Protein 3LXU (pdb70)

Structure (mmCIF, N/CA/C/O backbone):
data_3LXU
#
_entry.id   3LXU
#
_cell.length_a   126.372
_cell.length_b   126.372
_cell.length_c   213.983
_cell.angle_alpha   90.00
_cell.angle_beta   90.00
_cell.angle_gamma   90.00
#
_symmetry.space_group_name_H-M   'P 41 21 2'
#
loop_
_atom_site.group_PDB
_atom_site.id
_atom_site.type_symbol
_atom_site.label_atom_id
_atom_site.label_alt_id
_atom_site.label_comp_id
_atom_site.label_asym_id
_atom_site.label_entity_id
_atom_site.label_seq_id
_atom_site.pdbx_PDB_ins_code
_atom_site.Cartn_x
_atom_site.Cartn_y
_atom_site.Cartn_z
_atom_site.occupancy
_atom_site.B_iso_or_equiv
_atom_site.auth_seq_id
_atom_site.auth_comp_id
_atom_site.auth_asym_id
_atom_site.auth_atom_id
_atom_site.pdbx_PDB_model_num
ATOM 1 N N . LYS A 1 18 ? 43.912 -23.649 -28.789 1.00 119.21 18 LYS X N 1
ATOM 2 C CA . LYS A 1 18 ? 43.391 -24.919 -28.300 1.00 122.47 18 LYS X CA 1
ATOM 3 C C . LYS A 1 18 ? 41.905 -24.817 -27.972 1.00 124.07 18 LYS X C 1
ATOM 4 O O . LYS A 1 18 ? 41.323 -23.734 -28.017 1.00 119.62 18 LYS X O 1
ATOM 10 N N . ALA A 1 19 ? 41.298 -25.953 -27.643 1.00 127.65 19 ALA X N 1
ATOM 11 C CA . ALA A 1 19 ? 39.867 -26.004 -27.367 1.00 120.77 19 ALA X CA 1
ATOM 12 C C . ALA A 1 19 ? 39.055 -25.573 -28.583 1.00 119.04 19 ALA X C 1
ATOM 13 O O . ALA A 1 19 ? 37.890 -25.193 -28.461 1.00 112.74 19 ALA X O 1
ATOM 15 N N . GLU A 1 20 ? 39.676 -25.635 -29.756 1.00 117.83 20 GLU X N 1
ATOM 16 C CA . GLU A 1 20 ? 39.171 -24.932 -30.929 1.00 111.69 20 GLU X CA 1
ATOM 17 C C . GLU A 1 20 ? 38.054 -25.719 -31.606 1.00 109.24 20 GLU X C 1
ATOM 18 O O . GLU A 1 20 ? 37.467 -25.264 -32.588 1.00 105.48 20 GLU X O 1
ATOM 24 N N . THR A 1 21 ? 37.764 -26.902 -31.074 1.00 112.94 21 THR X N 1
ATOM 25 C CA . THR A 1 21 ? 36.945 -27.879 -31.780 1.00 109.80 21 THR X CA 1
ATOM 26 C C . THR A 1 21 ? 35.459 -27.587 -31.599 1.00 103.45 21 THR X C 1
ATOM 27 O O . THR A 1 21 ? 34.659 -27.799 -32.510 1.00 99.07 21 THR X O 1
ATOM 31 N N . GLY A 1 22 ? 35.097 -27.099 -30.417 1.00 106.98 22 GLY X N 1
ATOM 32 C CA . GLY A 1 22 ? 33.708 -26.811 -30.103 1.00 95.37 22 GLY X CA 1
ATOM 33 C C . GLY A 1 22 ? 33.028 -25.864 -31.074 1.00 94.92 22 GLY X C 1
ATOM 34 O O . GLY A 1 22 ? 31.845 -26.021 -31.375 1.00 92.45 22 GLY X O 1
ATOM 35 N N . VAL A 1 23 ? 33.771 -24.877 -31.565 1.00 96.85 23 VAL X N 1
ATOM 36 C CA . VAL A 1 23 ? 33.213 -23.886 -32.481 1.00 96.39 23 VAL X CA 1
ATOM 37 C C . VAL A 1 23 ? 33.402 -24.306 -33.936 1.00 101.26 23 VAL X C 1
ATOM 38 O O . VAL A 1 23 ? 32.583 -23.977 -34.796 1.00 96.22 23 VAL X O 1
ATOM 42 N N . LEU A 1 24 ? 34.496 -25.024 -34.189 1.00 110.04 24 LEU X N 1
ATOM 43 C CA . LEU A 1 24 ? 34.800 -25.611 -35.494 1.00 108.84 24 LEU X CA 1
ATOM 44 C C . LEU A 1 24 ? 36.251 -26.082 -35.464 1.00 115.12 24 LEU X C 1
ATOM 45 O O . LEU A 1 24 ? 37.105 -25.483 -34.808 1.00 109.55 24 LEU X O 1
ATOM 50 N N . ASN A 1 25 ? 36.518 -27.155 -36.192 1.00 119.10 25 ASN X N 1
ATOM 51 C CA . ASN A 1 25 ? 37.861 -27.572 -36.548 1.00 113.33 25 ASN X CA 1
ATOM 52 C C . ASN A 1 25 ? 37.750 -28.163 -37.940 1.00 113.09 25 ASN X C 1
ATOM 53 O O . ASN A 1 25 ? 38.680 -28.779 -38.458 1.00 111.22 25 ASN X O 1
ATOM 58 N N . PHE A 1 26 ? 36.587 -27.944 -38.543 1.00 114.55 26 PHE X N 1
ATOM 59 C CA . PHE A 1 26 ? 36.204 -28.629 -39.765 1.00 109.90 26 PHE X CA 1
ATOM 60 C C . PHE A 1 26 ? 35.985 -27.663 -40.924 1.00 111.19 26 PHE X C 1
ATOM 61 O O . PHE A 1 26 ? 35.973 -28.075 -42.082 1.00 113.79 26 PHE X O 1
ATOM 69 N N . LEU A 1 27 ? 35.808 -26.380 -40.619 1.00 110.39 27 LEU X N 1
ATOM 70 C CA . LEU A 1 27 ? 35.816 -25.372 -41.671 1.00 106.29 27 LEU X CA 1
ATOM 71 C C . LEU A 1 27 ? 37.241 -25.252 -42.181 1.00 105.81 27 LEU X C 1
ATOM 72 O O . LEU A 1 27 ? 37.479 -24.779 -43.290 1.00 109.68 27 LEU X O 1
ATOM 77 N N . GLN A 1 28 ? 38.189 -25.693 -41.361 1.00 104.25 28 GLN X N 1
ATOM 78 C CA . GLN A 1 28 ? 39.577 -25.791 -41.791 1.00 108.32 28 GLN X CA 1
ATOM 79 C C . GLN A 1 28 ? 39.725 -26.828 -42.898 1.00 110.65 28 GLN X C 1
ATOM 80 O O . GLN A 1 28 ? 40.800 -26.984 -43.475 1.00 114.26 28 GLN X O 1
ATOM 86 N N . LYS A 1 29 ? 38.638 -27.537 -43.187 1.00 112.41 29 LYS X N 1
ATOM 87 C CA . LYS A 1 29 ? 38.584 -28.399 -44.361 1.00 108.37 29 LYS X CA 1
ATOM 88 C C . LYS A 1 29 ? 38.285 -27.541 -45.585 1.00 107.23 29 LYS X C 1
ATOM 89 O O . LYS A 1 29 ? 37.995 -28.042 -46.671 1.00 103.80 29 LYS X O 1
ATOM 95 N N . TYR A 1 30 ? 38.339 -26.232 -45.366 1.00 107.38 30 TYR X N 1
ATOM 96 C CA . TYR A 1 30 ? 38.582 -25.258 -46.415 1.00 107.61 30 TYR X CA 1
ATOM 97 C C . TYR A 1 30 ? 39.950 -24.680 -46.074 1.00 108.49 30 TYR X C 1
ATOM 98 O O . TYR A 1 30 ? 40.060 -23.502 -45.743 1.00 107.82 30 TYR X O 1
ATOM 107 N N . PRO A 1 31 ? 40.999 -25.516 -46.136 1.00 110.74 31 PRO X N 1
ATOM 108 C CA . PRO A 1 31 ? 42.322 -25.164 -45.603 1.00 108.45 31 PRO X CA 1
ATOM 109 C C . PRO A 1 31 ? 42.866 -23.845 -46.142 1.00 106.28 31 PRO X C 1
ATOM 110 O O . PRO A 1 31 ? 43.691 -23.215 -45.482 1.00 100.23 31 PRO X O 1
ATOM 114 N N . GLU A 1 32 ? 42.410 -23.438 -47.323 1.00 110.38 32 GLU X N 1
ATOM 115 C CA . GLU A 1 32 ? 42.869 -22.196 -47.936 1.00 111.22 32 GLU X CA 1
ATOM 116 C C . GLU A 1 32 ? 42.177 -20.984 -47.315 1.00 108.57 32 GLU X C 1
ATOM 117 O O . GLU A 1 32 ? 42.291 -19.862 -47.810 1.00 107.50 32 GLU X O 1
ATOM 123 N N . TYR A 1 33 ? 41.461 -21.224 -46.222 1.00 109.04 33 TYR X N 1
ATOM 124 C CA . TYR A 1 33 ? 40.768 -20.168 -45.497 1.00 104.15 33 TYR X CA 1
ATOM 125 C C . TYR A 1 33 ? 41.429 -19.996 -44.137 1.00 101.83 33 TYR X C 1
ATOM 126 O O . TYR A 1 33 ? 40.755 -19.910 -43.112 1.00 98.71 33 TYR X O 1
ATOM 135 N N . ASP A 1 34 ? 42.757 -19.953 -44.144 1.00 103.35 34 ASP X N 1
ATOM 136 C CA . ASP A 1 34 ? 43.551 -19.894 -42.920 1.00 99.49 34 ASP X CA 1
ATOM 137 C C . ASP A 1 34 ? 43.557 -18.505 -42.285 1.00 98.75 34 ASP X C 1
ATOM 138 O O . ASP A 1 34 ? 43.984 -18.337 -41.142 1.00 94.56 34 ASP X O 1
ATOM 143 N N . GLY A 1 35 ? 43.075 -17.517 -43.031 1.00 103.64 35 GLY X N 1
ATOM 144 C CA . GLY A 1 35 ? 43.107 -16.136 -42.587 1.00 101.36 35 GLY X CA 1
ATOM 145 C C . GLY A 1 35 ? 43.854 -15.279 -43.590 1.00 102.58 35 GLY X C 1
ATOM 146 O O . GLY A 1 35 ? 44.469 -14.274 -43.236 1.00 104.30 35 GLY X O 1
ATOM 147 N N . ARG A 1 36 ? 43.800 -15.691 -44.852 1.00 104.68 36 ARG X N 1
ATOM 148 C CA . ARG A 1 36 ? 44.496 -14.992 -45.924 1.00 107.73 36 ARG X CA 1
ATOM 149 C C . ARG A 1 36 ? 43.852 -13.642 -46.217 1.00 108.44 36 ARG X C 1
ATOM 150 O O . ARG A 1 36 ? 42.668 -13.438 -45.952 1.00 108.45 36 ARG X O 1
ATOM 152 N N . ASP A 1 37 ? 44.647 -12.727 -46.763 1.00 110.59 37 ASP X N 1
ATOM 153 C CA . ASP A 1 37 ? 44.178 -11.393 -47.129 1.00 115.29 37 ASP X CA 1
ATOM 154 C C . ASP A 1 37 ? 43.172 -10.828 -46.127 1.00 114.78 37 ASP X C 1
ATOM 155 O O . ASP A 1 37 ? 42.042 -10.494 -46.487 1.00 113.79 37 ASP X O 1
ATOM 160 N N . VAL A 1 38 ? 43.588 -10.728 -44.868 1.00 112.67 38 VAL X N 1
ATOM 161 C CA . VAL A 1 38 ? 42.749 -10.144 -43.827 1.00 110.66 38 VAL X CA 1
ATOM 162 C C . VAL A 1 38 ? 43.577 -9.776 -42.599 1.00 106.35 38 VAL X C 1
ATOM 163 O O . VAL A 1 38 ? 44.425 -10.551 -42.153 1.00 103.75 38 VAL X O 1
ATOM 167 N N . THR A 1 39 ? 43.326 -8.586 -42.062 1.00 102.73 39 THR X N 1
ATOM 168 C CA . THR A 1 39 ? 44.067 -8.094 -40.905 1.00 98.77 39 THR X CA 1
ATOM 169 C C . THR A 1 39 ? 43.135 -7.723 -39.753 1.00 94.51 39 THR X C 1
ATOM 170 O O . THR A 1 39 ? 42.195 -6.949 -39.925 1.00 94.63 39 THR X O 1
ATOM 174 N N . ILE A 1 40 ? 43.402 -8.286 -38.578 1.00 91.17 40 ILE X N 1
ATOM 175 C CA . ILE A 1 40 ? 42.605 -8.005 -37.391 1.00 84.48 40 ILE X CA 1
ATOM 176 C C . ILE A 1 40 ? 43.170 -6.808 -36.634 1.00 84.95 40 ILE X C 1
ATOM 177 O O . ILE A 1 40 ? 44.355 -6.499 -36.744 1.00 87.95 40 ILE X O 1
ATOM 182 N N . ALA A 1 41 ? 42.316 -6.136 -35.872 1.00 85.15 41 ALA X N 1
ATOM 183 C CA . ALA A 1 41 ? 42.744 -5.031 -35.025 1.00 82.36 41 ALA X CA 1
ATOM 184 C C . ALA A 1 41 ? 42.576 -5.416 -33.561 1.00 79.53 41 ALA X C 1
ATOM 185 O O . ALA A 1 41 ? 41.514 -5.889 -33.154 1.00 77.11 41 ALA X O 1
ATOM 187 N N . ILE A 1 42 ? 43.628 -5.223 -32.774 1.00 78.66 42 ILE X N 1
ATOM 188 C CA . ILE A 1 42 ? 43.592 -5.597 -31.365 1.00 77.33 42 ILE X CA 1
ATOM 189 C C . ILE A 1 42 ? 43.622 -4.377 -30.445 1.00 77.76 42 ILE X C 1
ATOM 190 O O . ILE A 1 42 ? 44.685 -3.852 -30.107 1.00 80.63 42 ILE X O 1
ATOM 195 N N . PHE A 1 43 ? 42.433 -3.924 -30.062 1.00 77.44 43 PHE X N 1
ATOM 196 C CA . PHE A 1 43 ? 42.285 -2.873 -29.067 1.00 77.31 43 PHE X CA 1
ATOM 197 C C . PHE A 1 43 ? 42.451 -3.519 -27.700 1.00 79.09 43 PHE X C 1
ATOM 198 O O . PHE A 1 43 ? 41.575 -4.253 -27.243 1.00 79.66 43 PHE X O 1
ATOM 206 N N . ASP A 1 44 ? 43.578 -3.258 -27.048 1.00 79.91 44 ASP X N 1
ATOM 207 C CA . ASP A 1 44 ? 43.881 -3.941 -25.800 1.00 79.95 44 ASP X CA 1
ATOM 208 C C . ASP A 1 44 ? 45.009 -3.247 -25.052 1.00 81.93 44 ASP X C 1
ATOM 209 O O . ASP A 1 44 ? 45.276 -2.068 -25.270 1.00 80.19 44 ASP X O 1
ATOM 214 N N . SER A 1 45 ? 45.671 -3.990 -24.171 1.00 85.98 45 SER X N 1
ATOM 215 C CA . SER A 1 45 ? 46.782 -3.457 -23.395 1.00 87.74 45 SER X CA 1
ATOM 216 C C . SER A 1 45 ? 48.100 -3.585 -24.157 1.00 91.67 45 SER X C 1
ATOM 217 O O . SER A 1 45 ? 49.176 -3.591 -23.561 1.00 97.65 45 SER X O 1
ATOM 220 N N . GLY A 1 46 ? 48.008 -3.683 -25.479 1.00 89.73 46 GLY X N 1
ATOM 221 C CA . GLY A 1 46 ? 49.188 -3.816 -26.315 1.00 93.88 46 GLY X CA 1
ATOM 222 C C . GLY A 1 46 ? 49.619 -5.260 -26.484 1.00 99.99 46 GLY X C 1
ATOM 223 O O . GLY A 1 46 ? 49.321 -6.109 -25.644 1.00 97.93 46 GLY X O 1
ATOM 224 N N . VAL A 1 47 ? 50.328 -5.538 -27.573 1.00 99.91 47 VAL X N 1
ATOM 225 C CA . VAL A 1 47 ? 50.774 -6.895 -27.861 1.00 100.39 47 VAL X CA 1
ATOM 226 C C . VAL A 1 47 ? 52.296 -6.977 -27.925 1.00 107.15 47 VAL X C 1
ATOM 227 O O . VAL A 1 47 ? 52.986 -5.960 -27.844 1.00 105.84 47 VAL X O 1
ATOM 231 N N . ASP A 1 48 ? 52.812 -8.195 -28.066 1.00 107.34 48 ASP X N 1
ATOM 232 C CA . ASP A 1 48 ? 54.250 -8.422 -28.148 1.00 108.45 48 ASP X CA 1
ATOM 233 C C . ASP A 1 48 ? 54.599 -9.300 -29.346 1.00 107.50 48 ASP X C 1
ATOM 234 O O . ASP A 1 48 ? 54.412 -10.516 -29.304 1.00 109.73 48 ASP X O 1
ATOM 239 N N . PRO A 1 49 ? 55.112 -8.683 -30.422 1.00 106.59 49 PRO X N 1
ATOM 240 C CA . PRO A 1 49 ? 55.439 -9.409 -31.655 1.00 106.99 49 PRO X CA 1
ATOM 241 C C . PRO A 1 49 ? 56.482 -10.495 -31.418 1.00 110.08 49 PRO X C 1
ATOM 242 O O . PRO A 1 49 ? 56.328 -11.617 -31.899 1.00 108.28 49 PRO X O 1
ATOM 246 N N . ARG A 1 50 ? 57.529 -10.154 -30.675 1.00 114.15 50 ARG X N 1
ATOM 247 C CA . ARG A 1 50 ? 58.644 -11.064 -30.440 1.00 115.18 50 ARG X CA 1
ATOM 248 C C . ARG A 1 50 ? 58.210 -12.361 -29.761 1.00 114.66 50 ARG X C 1
ATOM 249 O O . ARG A 1 50 ? 58.911 -13.370 -29.836 1.00 120.76 50 ARG X O 1
ATOM 257 N N . ALA A 1 51 ? 57.056 -12.329 -29.100 1.00 114.82 51 ALA X N 1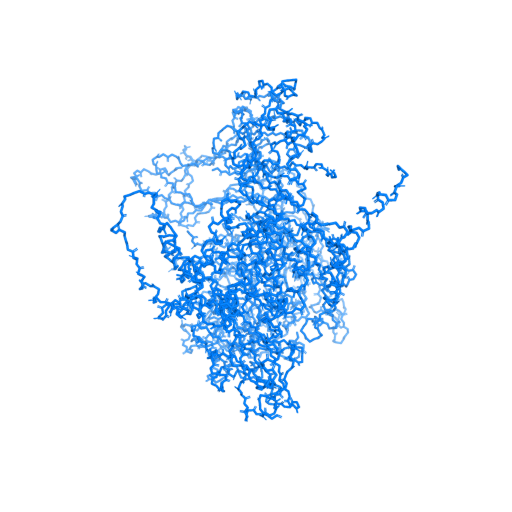
ATOM 258 C CA . ALA A 1 51 ? 56.543 -13.499 -28.391 1.00 119.03 51 ALA X CA 1
ATOM 259 C C . ALA A 1 51 ? 56.253 -14.656 -29.345 1.00 117.23 51 ALA X C 1
ATOM 260 O O . ALA A 1 51 ? 55.663 -14.463 -30.410 1.00 113.77 51 ALA X O 1
ATOM 262 N N . THR A 1 52 ? 56.669 -15.857 -28.953 1.00 117.24 52 THR X N 1
ATOM 263 C CA . THR A 1 52 ? 56.508 -17.042 -29.789 1.00 119.08 52 THR X CA 1
ATOM 264 C C . THR A 1 52 ? 55.066 -17.225 -30.253 1.00 116.77 52 THR X C 1
ATOM 265 O O . THR A 1 52 ? 54.166 -17.457 -29.446 1.00 116.88 52 THR X O 1
ATOM 269 N N . GLY A 1 53 ? 54.854 -17.117 -31.560 1.00 113.75 53 GLY X N 1
ATOM 270 C CA . GLY A 1 53 ? 53.532 -17.285 -32.131 1.00 110.49 53 GLY X CA 1
ATOM 271 C C . GLY A 1 53 ? 53.139 -16.126 -33.022 1.00 109.21 53 GLY X C 1
ATOM 272 O O . GLY A 1 53 ? 52.536 -16.321 -34.076 1.00 111.09 53 GLY X O 1
ATOM 273 N N . LEU A 1 54 ? 53.483 -14.915 -32.597 1.00 109.79 54 LEU X N 1
ATOM 274 C CA . LEU A 1 54 ? 53.149 -13.712 -33.352 1.00 108.90 54 LEU X CA 1
ATOM 275 C C . LEU A 1 54 ? 54.336 -13.242 -34.183 1.00 106.71 54 LEU X C 1
ATOM 276 O O . LEU A 1 54 ? 54.348 -12.124 -34.699 1.00 102.71 54 LEU X O 1
ATOM 281 N N . GLU A 1 55 ? 55.328 -14.115 -34.312 1.00 109.68 55 GLU X N 1
ATOM 282 C CA . GLU A 1 55 ? 56.567 -13.784 -35.000 1.00 109.71 55 GLU X CA 1
ATOM 283 C C . GLU A 1 55 ? 56.344 -13.611 -36.500 1.00 108.44 55 GLU X C 1
ATOM 284 O O . GLU A 1 55 ? 56.783 -12.624 -37.091 1.00 110.62 55 GLU X O 1
ATOM 290 N N . THR A 1 56 ? 55.660 -14.574 -37.110 1.00 109.33 56 THR X N 1
ATOM 291 C CA . THR A 1 56 ? 55.336 -14.514 -38.533 1.00 109.45 56 THR X CA 1
ATOM 292 C C . THR A 1 56 ? 54.001 -15.200 -38.795 1.00 105.66 56 THR X C 1
ATOM 293 O O . THR A 1 56 ? 53.561 -16.034 -38.004 1.00 101.59 56 THR X O 1
ATOM 297 N N . LEU A 1 57 ? 53.356 -14.855 -39.905 1.00 103.22 57 LEU X N 1
ATOM 298 C CA . LEU A 1 57 ? 52.157 -15.575 -40.315 1.00 106.78 57 LEU X CA 1
ATOM 299 C C . LEU A 1 57 ? 52.549 -16.891 -40.978 1.00 110.29 57 LEU X C 1
ATOM 300 O O . LEU A 1 57 ? 53.735 -17.173 -41.156 1.00 114.04 57 LEU X O 1
ATOM 305 N N . CYS A 1 58 ? 51.553 -17.695 -41.337 1.00 112.03 58 CYS X N 1
ATOM 306 C CA . CYS A 1 58 ? 51.793 -19.025 -41.891 1.00 114.72 58 CYS X CA 1
ATOM 307 C C . CYS A 1 58 ? 52.729 -19.006 -43.097 1.00 114.15 58 CYS X C 1
ATOM 308 O O . CYS A 1 58 ? 53.356 -20.015 -43.420 1.00 105.59 58 CYS X O 1
ATOM 311 N N . ASP A 1 59 ? 52.821 -17.855 -43.758 1.00 113.20 59 ASP X N 1
ATOM 312 C CA . ASP A 1 59 ? 53.738 -17.690 -44.879 1.00 112.76 59 ASP X CA 1
ATOM 313 C C . ASP A 1 59 ? 55.151 -18.098 -44.468 1.00 113.53 59 ASP X C 1
ATOM 314 O O . ASP A 1 59 ? 56.008 -18.346 -45.315 1.00 117.57 59 ASP X O 1
ATOM 319 N N . GLY A 1 60 ? 55.382 -18.167 -43.161 1.00 114.14 60 GLY X N 1
ATOM 320 C CA . GLY A 1 60 ? 56.674 -18.550 -42.626 1.00 109.87 60 GLY X CA 1
ATOM 321 C C . GLY A 1 60 ? 57.738 -17.508 -42.905 1.00 118.64 60 GLY X C 1
ATOM 322 O O . GLY A 1 60 ? 58.919 -17.727 -42.636 1.00 120.58 60 GLY X O 1
ATOM 323 N N . LYS A 1 61 ? 57.316 -16.366 -43.439 1.00 115.23 61 LYS X N 1
ATOM 324 C CA . LYS A 1 61 ? 58.249 -15.315 -43.827 1.00 113.91 61 LYS X CA 1
ATOM 325 C C . LYS A 1 61 ? 57.715 -13.919 -43.515 1.00 111.33 61 LYS X C 1
ATOM 326 O O . LYS A 1 61 ? 58.443 -13.072 -42.999 1.00 105.14 61 LYS X O 1
ATOM 328 N N . THR A 1 62 ? 56.446 -13.684 -43.830 1.00 112.01 62 THR X N 1
ATOM 329 C CA . THR A 1 62 ? 55.843 -12.369 -43.629 1.00 107.59 62 THR X CA 1
ATOM 330 C C . THR A 1 62 ? 55.609 -12.061 -42.152 1.00 106.66 62 THR X C 1
ATOM 331 O O . THR A 1 62 ? 55.285 -12.950 -41.361 1.00 102.28 62 THR X O 1
ATOM 335 N N . VAL A 1 63 ? 55.785 -10.795 -41.787 1.00 107.33 63 VAL X N 1
ATOM 336 C CA . VAL A 1 63 ? 55.574 -10.351 -40.416 1.00 104.45 63 VAL X CA 1
ATOM 337 C C . VAL A 1 63 ? 54.087 -10.158 -40.151 1.00 100.12 63 VAL X C 1
ATOM 338 O O . VAL A 1 63 ? 53.375 -9.564 -40.963 1.00 94.29 63 VAL X O 1
ATOM 342 N N . LYS A 1 64 ? 53.620 -10.663 -39.014 1.00 101.35 64 LYS X N 1
ATOM 343 C CA . LYS A 1 64 ? 52.192 -10.651 -38.708 1.00 105.21 64 LYS X CA 1
ATOM 344 C C . LYS A 1 64 ? 51.733 -9.341 -38.066 1.00 101.11 64 LYS X C 1
ATOM 345 O O . LYS A 1 64 ? 50.743 -8.745 -38.494 1.00 93.79 64 LYS X O 1
ATOM 351 N N . VAL A 1 65 ? 52.453 -8.900 -37.039 1.00 98.19 65 VAL X N 1
ATOM 352 C CA . VAL A 1 65 ? 52.115 -7.664 -36.345 1.00 88.28 65 VAL X CA 1
ATOM 353 C C . VAL A 1 65 ? 52.507 -6.456 -37.191 1.00 86.34 65 VAL X C 1
ATOM 354 O O . VAL A 1 65 ? 53.419 -5.708 -36.841 1.00 86.32 65 VAL X O 1
ATOM 358 N N . ILE A 1 66 ? 51.803 -6.274 -38.304 1.00 84.70 66 ILE X N 1
ATOM 359 C CA . ILE A 1 66 ? 52.135 -5.251 -39.293 1.00 88.34 66 ILE X CA 1
ATOM 360 C C . ILE A 1 66 ? 52.289 -3.837 -38.717 1.00 94.46 66 ILE X C 1
ATOM 361 O O . ILE A 1 66 ? 53.149 -3.074 -39.160 1.00 97.27 66 ILE X O 1
ATOM 366 N N . GLU A 1 67 ? 51.464 -3.492 -37.731 1.00 94.80 67 GLU X N 1
ATOM 367 C CA . GLU A 1 67 ? 51.547 -2.184 -37.079 1.00 92.77 67 GLU X CA 1
ATOM 368 C C . GLU A 1 67 ? 51.354 -2.309 -35.569 1.00 90.83 67 GLU X C 1
ATOM 369 O O . GLU A 1 67 ? 50.958 -3.365 -35.074 1.00 91.40 67 GLU X O 1
ATOM 375 N N . ARG A 1 68 ? 51.640 -1.235 -34.839 1.00 86.26 68 ARG X N 1
ATOM 376 C CA . ARG A 1 68 ? 51.343 -1.187 -33.408 1.00 87.69 68 ARG X CA 1
ATOM 377 C C . ARG A 1 68 ? 51.465 0.223 -32.828 1.00 88.14 68 ARG X C 1
ATOM 378 O O . ARG A 1 68 ? 52.522 0.850 -32.903 1.00 89.31 68 ARG X O 1
ATOM 386 N N . TYR A 1 69 ? 50.366 0.710 -32.255 1.00 86.50 69 TYR X N 1
ATOM 387 C CA . TYR A 1 69 ? 50.299 2.066 -31.724 1.00 80.25 69 TYR X CA 1
ATOM 388 C C . TYR A 1 69 ? 49.974 2.075 -30.233 1.00 79.04 69 TYR X C 1
ATOM 389 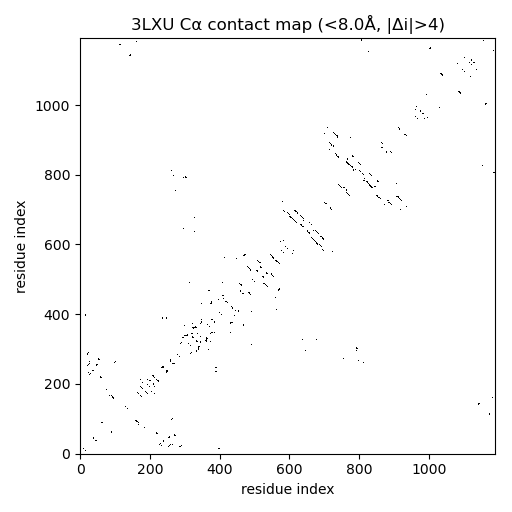O O . TYR A 1 69 ? 49.627 1.046 -29.653 1.00 78.92 69 TYR X O 1
ATOM 398 N N . ASP A 1 70 ? 50.093 3.252 -29.627 1.00 78.41 70 ASP X N 1
ATOM 399 C CA . ASP A 1 70 ? 49.642 3.495 -28.261 1.00 77.92 70 ASP X CA 1
ATOM 400 C C . ASP A 1 70 ? 48.761 4.736 -28.279 1.00 78.18 70 ASP X C 1
ATOM 401 O O . ASP A 1 70 ? 49.235 5.850 -28.054 1.00 76.12 70 ASP X O 1
ATOM 406 N N . CYS A 1 71 ? 47.475 4.531 -28.545 1.00 76.14 71 CYS X N 1
ATOM 407 C CA . CYS A 1 71 ? 46.551 5.624 -28.829 1.00 70.51 71 CYS X CA 1
ATOM 408 C C . CYS A 1 71 ? 46.187 6.467 -27.607 1.00 71.57 71 CYS X C 1
ATOM 409 O O . CYS A 1 71 ? 45.497 7.476 -27.733 1.00 72.61 71 CYS X O 1
ATOM 412 N N . SER A 1 72 ? 46.654 6.058 -26.433 1.00 69.60 72 SER X N 1
ATOM 413 C CA . SER A 1 72 ? 46.315 6.755 -25.197 1.00 65.97 72 SER X CA 1
ATOM 414 C C . SER A 1 72 ? 46.979 8.125 -25.112 1.00 71.00 72 SER X C 1
ATOM 415 O O . SER A 1 72 ? 46.477 9.027 -24.440 1.00 72.81 72 SER X O 1
ATOM 418 N N . GLY A 1 73 ? 48.109 8.274 -25.795 1.00 73.70 73 GLY X N 1
ATOM 419 C CA . GLY A 1 73 ? 48.895 9.492 -25.719 1.00 71.89 73 GLY X CA 1
ATOM 420 C C . GLY A 1 73 ? 49.885 9.425 -24.570 1.00 73.42 73 GLY X C 1
ATOM 421 O O . GLY A 1 73 ? 50.631 10.371 -24.316 1.00 74.04 73 GLY X O 1
ATOM 422 N N . CYS A 1 74 ? 49.889 8.289 -23.880 1.00 75.12 74 CYS X N 1
ATOM 423 C CA . CYS A 1 74 ? 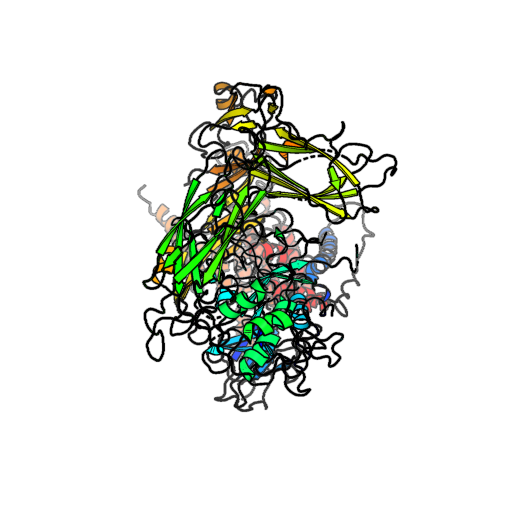50.736 8.084 -22.711 1.00 72.57 74 CYS X CA 1
ATOM 424 C C . CYS A 1 74 ? 52.211 7.930 -23.075 1.00 75.22 74 CYS X C 1
ATOM 425 O O . CYS A 1 74 ? 53.088 8.121 -22.234 1.00 73.15 74 CYS X O 1
ATOM 428 N N . GLY A 1 75 ? 52.482 7.588 -24.330 1.00 76.20 75 GLY X N 1
ATOM 429 C CA . GLY A 1 75 ? 53.847 7.356 -24.768 1.00 80.88 75 GLY X CA 1
ATOM 430 C C . GLY A 1 75 ? 54.441 8.511 -25.551 1.00 79.47 75 GLY X C 1
ATOM 431 O O . GLY A 1 75 ? 55.518 8.388 -26.135 1.00 79.44 75 GLY X O 1
ATOM 432 N N . ASP A 1 76 ? 53.741 9.639 -25.563 1.00 76.67 76 ASP X N 1
ATOM 433 C CA . ASP A 1 76 ? 54.195 10.803 -26.312 1.00 81.44 76 ASP X CA 1
ATOM 434 C C . ASP A 1 76 ? 55.451 11.428 -25.712 1.00 85.21 76 ASP X C 1
ATOM 435 O O . ASP A 1 76 ? 55.693 11.345 -24.506 1.00 77.57 76 ASP X O 1
ATOM 440 N N . VAL A 1 77 ? 56.246 12.047 -26.579 1.00 85.03 77 VAL X N 1
ATOM 441 C CA . VAL A 1 77 ? 57.442 12.769 -26.176 1.00 78.56 77 VAL X CA 1
ATOM 442 C C . VAL A 1 77 ? 57.512 14.056 -26.989 1.00 91.93 77 VAL X C 1
ATOM 443 O O . VAL A 1 77 ? 57.264 14.046 -28.194 1.00 93.02 77 VAL X O 1
ATOM 447 N N . ASP A 1 78 ? 57.842 15.163 -26.330 1.00 96.75 78 ASP X N 1
ATOM 448 C CA . ASP A 1 78 ? 57.834 16.470 -26.984 1.00 91.90 78 ASP X CA 1
ATOM 449 C C . ASP A 1 78 ? 59.165 16.798 -27.663 1.00 91.69 78 ASP X C 1
ATOM 450 O O . ASP A 1 78 ? 60.008 17.490 -27.096 1.00 91.27 78 ASP X O 1
ATOM 463 N N . LYS A 1 80 ? 60.135 18.963 -29.535 1.00 92.31 80 LYS X N 1
ATOM 464 C CA . LYS A 1 80 ? 59.910 20.299 -30.076 1.00 94.36 80 LYS X CA 1
ATOM 465 C C . LYS A 1 80 ? 61.184 21.140 -30.144 1.00 95.94 80 LYS X C 1
ATOM 466 O O . LYS A 1 80 ? 61.275 22.076 -30.939 1.00 91.24 80 LYS X O 1
ATOM 468 N N . LYS A 1 81 ? 62.167 20.803 -29.315 1.00 96.21 81 LYS X N 1
ATOM 469 C CA . LYS A 1 81 ? 63.392 21.592 -29.236 1.00 98.30 81 LYS X CA 1
ATOM 470 C C . LYS A 1 81 ? 64.481 21.107 -30.190 1.00 101.42 81 LYS X C 1
ATOM 471 O O . LYS A 1 81 ? 65.073 20.046 -29.987 1.00 96.54 81 LYS X O 1
ATOM 477 N N . LYS A 1 82 ? 64.742 21.899 -31.227 1.00 103.36 82 LYS X N 1
ATOM 478 C CA . LYS A 1 82 ? 65.821 21.616 -32.167 1.00 100.12 82 LYS X CA 1
ATOM 479 C C . LYS A 1 82 ? 67.138 22.215 -31.683 1.00 104.59 82 LYS X C 1
ATOM 480 O O . LYS A 1 82 ? 67.176 23.342 -31.187 1.00 103.40 82 LYS X O 1
ATOM 486 N N . VAL A 1 83 ? 68.217 21.455 -31.830 1.00 105.59 83 VAL X N 1
ATOM 487 C CA . VAL A 1 83 ? 69.550 21.943 -31.500 1.00 112.41 83 VAL X CA 1
ATOM 488 C C . VAL A 1 83 ? 70.584 21.340 -32.446 1.00 119.98 83 VAL X C 1
ATOM 489 O O . VAL A 1 83 ? 70.685 20.119 -32.572 1.00 119.77 83 VAL X O 1
ATOM 493 N N . THR A 1 84 ? 71.344 22.201 -33.117 1.00 124.04 84 THR X N 1
ATOM 494 C CA . THR A 1 84 ? 72.365 21.749 -34.056 1.00 124.59 84 THR X CA 1
ATOM 495 C C . THR A 1 84 ? 73.517 21.068 -33.324 1.00 126.02 84 THR X C 1
ATOM 496 O O . THR A 1 84 ? 73.932 21.518 -32.256 1.00 122.89 84 THR X O 1
ATOM 500 N N . PRO A 1 85 ? 74.031 19.971 -33.900 1.00 129.31 85 PRO X N 1
ATOM 501 C CA . PRO A 1 85 ? 75.115 19.183 -33.304 1.00 128.48 85 PRO X CA 1
ATOM 502 C C . PRO A 1 85 ? 76.440 19.936 -33.286 1.00 134.70 85 PRO X C 1
ATOM 503 O O . PRO A 1 85 ? 77.477 19.347 -33.594 1.00 138.79 85 PRO X O 1
ATOM 507 N N . ASP A 1 86 ? 76.406 21.218 -32.932 1.00 135.61 86 ASP X N 1
ATOM 508 C CA . ASP A 1 86 ? 77.627 22.000 -32.775 1.00 137.83 86 ASP X CA 1
ATOM 509 C C . ASP A 1 86 ? 78.437 21.473 -31.596 1.00 136.88 86 ASP X C 1
ATOM 510 O O . ASP A 1 86 ? 79.317 22.161 -31.076 1.00 124.11 86 ASP X O 1
ATOM 515 N N . GLU A 1 87 ? 78.113 20.251 -31.177 1.00 139.29 87 GLU X N 1
ATOM 516 C CA . GLU A 1 87 ? 78.860 19.543 -30.147 1.00 137.45 87 GLU X CA 1
ATOM 517 C C . GLU A 1 87 ? 80.337 19.877 -30.310 1.00 135.22 87 GLU X C 1
ATOM 518 O O . GLU A 1 87 ? 81.009 20.265 -29.354 1.00 130.81 87 GLU X O 1
ATOM 524 N N . ASN A 1 88 ? 80.830 19.732 -31.535 1.00 129.05 88 ASN X N 1
ATOM 525 C CA . ASN A 1 88 ? 82.123 20.289 -31.908 1.00 128.08 88 ASN X CA 1
ATOM 526 C C . ASN A 1 88 ? 82.141 20.643 -33.391 1.00 128.01 88 ASN X C 1
ATOM 527 O O . ASN A 1 88 ? 81.848 19.806 -34.245 1.00 122.91 88 ASN X O 1
ATOM 532 N N . GLY A 1 89 ? 82.483 21.895 -33.681 1.00 126.35 89 GLY X N 1
ATOM 533 C CA . GLY A 1 89 ? 82.313 22.457 -35.008 1.00 119.74 89 GLY X CA 1
ATOM 534 C C . GLY A 1 89 ? 81.109 23.378 -34.978 1.00 122.02 89 GLY X C 1
ATOM 535 O O . GLY A 1 89 ? 81.036 24.368 -35.706 1.00 118.99 89 GLY X O 1
ATOM 536 N N . GLU A 1 113 ? 68.143 18.704 -23.276 1.00 118.10 113 GLU X N 1
ATOM 537 C CA . GLU A 1 113 ? 68.215 17.441 -22.550 1.00 120.50 113 GLU X CA 1
ATOM 538 C C . GLU A 1 113 ? 68.384 17.674 -21.053 1.00 122.68 113 GLU X C 1
ATOM 539 O O . GLU A 1 113 ? 67.476 18.170 -20.386 1.00 112.36 113 GLU X O 1
ATOM 545 N N . LYS A 1 114 ? 69.552 17.314 -20.531 1.00 128.80 114 LYS X N 1
ATOM 546 C CA . LYS A 1 114 ? 69.992 17.799 -19.228 1.00 126.05 114 LYS X CA 1
ATOM 547 C C . LYS A 1 114 ? 71.503 17.663 -19.070 1.00 131.81 114 LYS X C 1
ATOM 548 O O . LYS A 1 114 ? 72.209 18.654 -18.887 1.00 129.18 114 LYS X O 1
ATOM 550 N N . ALA A 1 115 ? 71.991 16.429 -19.143 1.00 132.62 115 ALA X N 1
ATOM 551 C CA . ALA A 1 115 ? 73.426 16.176 -19.210 1.00 126.64 115 ALA X CA 1
ATOM 552 C C . ALA A 1 115 ? 73.915 16.442 -20.629 1.00 128.10 115 ALA X C 1
ATOM 553 O O . ALA A 1 115 ? 73.299 17.201 -21.377 1.00 125.47 115 ALA X O 1
ATOM 555 N N . VAL A 1 116 ? 75.026 15.810 -20.994 1.00 133.11 116 VAL X N 1
ATOM 556 C CA . VAL A 1 116 ? 75.917 16.287 -22.046 1.00 134.40 116 VAL X CA 1
ATOM 557 C C . VAL A 1 116 ? 75.454 15.812 -23.419 1.00 135.38 116 VAL X C 1
ATOM 558 O O . VAL A 1 116 ? 74.366 15.251 -23.558 1.00 140.50 116 VAL X O 1
ATOM 562 N N . ARG A 1 117 ? 76.285 16.040 -24.430 1.00 134.16 117 ARG X N 1
ATOM 563 C CA . ARG A 1 117 ? 75.981 15.599 -25.786 1.00 135.37 117 ARG X CA 1
ATOM 564 C C . ARG A 1 117 ? 77.245 15.121 -26.492 1.00 140.20 117 ARG X C 1
ATOM 565 O O . ARG A 1 117 ? 78.261 15.814 -26.486 1.00 146.26 117 ARG X O 1
ATOM 573 N N . VAL A 1 118 ? 77.175 13.941 -27.101 1.00 135.89 118 VAL X N 1
ATOM 574 C CA . VAL A 1 118 ? 78.274 13.416 -27.909 1.00 137.76 118 VAL X CA 1
ATOM 575 C C . VAL A 1 118 ? 77.751 12.394 -28.910 1.00 133.36 118 VAL X C 1
ATOM 576 O O . VAL A 1 118 ? 77.332 11.303 -28.528 1.00 134.62 118 VAL X O 1
ATOM 580 N N . GLY A 1 119 ? 77.771 12.745 -30.191 1.00 127.93 119 GLY X N 1
ATOM 581 C CA . GLY A 1 119 ? 77.311 11.831 -31.220 1.00 122.48 119 GLY X CA 1
ATOM 582 C C . GLY A 1 119 ? 77.276 12.430 -32.610 1.00 123.37 119 GLY X C 1
ATOM 583 O O . GLY A 1 119 ? 76.312 13.096 -32.986 1.00 121.27 119 GLY X O 1
ATOM 584 N N . LEU A 1 120 ? 78.336 12.195 -33.376 1.00 131.56 120 LEU X N 1
ATOM 585 C CA . LEU A 1 120 ? 78.372 12.613 -34.772 1.00 133.71 120 LEU X CA 1
ATOM 586 C C . LEU A 1 120 ? 79.043 11.543 -35.636 1.00 136.84 120 LEU X C 1
ATOM 587 O O . LEU A 1 120 ? 79.245 10.415 -35.183 1.00 132.32 120 LEU X O 1
ATOM 592 N N . LYS A 1 121 ? 79.390 11.905 -36.869 1.00 136.99 121 LYS X N 1
ATOM 593 C CA . LYS A 1 121 ? 79.734 10.929 -37.902 1.00 137.13 121 LYS X CA 1
ATOM 594 C C . LYS A 1 121 ? 78.449 10.263 -38.380 1.00 138.56 121 LYS X C 1
ATOM 595 O O . LYS A 1 121 ? 78.361 9.778 -39.509 1.00 130.97 121 LYS X O 1
ATOM 601 N N . SER A 1 122 ? 77.451 10.254 -37.503 1.00 140.31 122 SER X N 1
ATOM 602 C CA . SER A 1 122 ? 76.141 9.714 -37.821 1.00 132.89 122 SER X CA 1
ATOM 603 C C . SER A 1 122 ? 75.315 10.758 -38.556 1.00 131.71 122 SER X C 1
ATOM 604 O O . SER A 1 122 ? 74.091 10.785 -38.439 1.00 129.55 122 SER X O 1
ATOM 607 N N . PHE A 1 123 ? 75.989 11.625 -39.305 1.00 130.86 123 PHE X N 1
ATOM 608 C CA . PHE A 1 123 ? 75.294 12.609 -40.125 1.00 131.96 123 PHE X CA 1
ATOM 609 C C . PHE A 1 123 ? 74.696 11.912 -41.340 1.00 130.70 123 PHE X C 1
ATOM 610 O O . PHE A 1 123 ? 74.795 12.396 -42.466 1.00 124.75 123 PHE X O 1
ATOM 618 N N . SER A 1 124 ? 74.084 10.758 -41.099 1.00 131.25 124 SER X N 1
ATOM 619 C CA . SER A 1 124 ? 73.413 10.015 -42.151 1.00 129.48 124 SER X CA 1
ATOM 620 C C . SER A 1 124 ? 72.078 10.670 -42.473 1.00 125.74 124 SER X C 1
ATOM 621 O O . SER A 1 124 ? 71.086 10.459 -41.777 1.00 121.74 124 SER X O 1
ATOM 624 N N . ASP A 1 125 ? 72.069 11.483 -43.526 1.00 133.87 125 ASP X N 1
ATOM 625 C CA . ASP A 1 125 ? 70.858 12.159 -43.979 1.00 130.84 125 ASP X CA 1
ATOM 626 C C . ASP A 1 125 ? 70.227 13.014 -42.882 1.00 123.08 125 ASP X C 1
ATOM 627 O O . ASP A 1 125 ? 69.040 13.331 -42.945 1.00 119.26 125 ASP X O 1
ATOM 632 N N . LEU A 1 126 ? 71.024 13.388 -41.883 1.00 122.16 126 LEU X N 1
ATOM 633 C CA . LEU A 1 126 ? 70.533 14.204 -40.775 1.00 120.61 126 LEU X CA 1
ATOM 634 C C . LEU A 1 126 ? 70.189 15.620 -41.234 1.00 122.43 126 LEU X C 1
ATOM 635 O O . LEU A 1 126 ? 70.227 16.567 -40.449 1.00 120.44 126 LEU X O 1
ATOM 637 N N . LEU A 1 127 ? 69.856 15.745 -42.515 1.00 121.64 127 LEU X N 1
ATOM 638 C CA . LEU A 1 127 ? 69.448 17.010 -43.113 1.00 119.40 127 LEU X CA 1
ATOM 639 C C . LEU A 1 127 ? 68.441 17.753 -42.240 1.00 122.08 127 LEU X C 1
ATOM 640 O O . LEU A 1 127 ? 67.691 17.134 -41.487 1.00 124.96 127 LEU X O 1
ATOM 645 N N . PRO A 1 128 ? 68.422 19.089 -42.341 1.00 125.40 128 PRO X N 1
ATOM 646 C CA . PRO A 1 128 ? 69.361 19.855 -43.166 1.00 124.61 128 PRO X CA 1
ATOM 647 C C . PRO A 1 128 ? 70.682 20.102 -42.442 1.00 126.42 128 PRO X C 1
ATOM 648 O O . PRO A 1 128 ? 71.623 20.605 -43.056 1.00 127.31 128 PRO X O 1
ATOM 652 N N . SER A 1 129 ? 70.741 19.751 -41.158 1.00 125.81 129 SER X N 1
ATOM 653 C CA . SER A 1 129 ? 71.942 19.945 -40.343 1.00 122.07 129 SER X CA 1
ATOM 654 C C . SER A 1 129 ? 71.649 19.751 -38.858 1.00 119.90 129 SER X C 1
ATOM 655 O O . SER A 1 129 ? 72.562 19.548 -38.057 1.00 112.45 129 SER X O 1
ATOM 658 N N . LYS A 1 130 ? 70.369 19.805 -38.505 1.00 121.02 130 LYS X N 1
ATOM 659 C CA . LYS A 1 130 ? 69.949 19.892 -37.109 1.00 114.91 130 LYS X CA 1
ATOM 660 C C . LYS A 1 130 ? 69.508 18.567 -36.491 1.00 113.99 130 LYS X C 1
ATOM 661 O O . LYS A 1 130 ? 69.721 17.496 -37.060 1.00 121.48 130 LYS X O 1
ATOM 667 N N . VAL A 1 131 ? 68.890 18.662 -35.316 1.00 109.61 131 VAL X N 1
ATOM 668 C CA . VAL A 1 131 ? 68.450 17.498 -34.552 1.00 106.22 131 VAL X CA 1
ATOM 669 C C . VAL A 1 131 ? 67.405 17.900 -33.509 1.00 109.42 131 VAL X C 1
ATOM 670 O O . VAL A 1 131 ? 67.423 19.024 -33.006 1.00 110.89 131 VAL X O 1
ATOM 674 N N . ARG A 1 132 ? 66.490 16.987 -33.193 1.00 104.98 132 ARG X N 1
ATOM 675 C CA . ARG A 1 132 ? 65.474 17.245 -32.177 1.00 98.40 132 ARG X CA 1
ATOM 676 C C . ARG A 1 132 ? 65.782 16.478 -30.898 1.00 97.68 132 ARG X C 1
ATOM 677 O O . ARG A 1 132 ? 66.453 15.447 -30.932 1.00 98.99 132 ARG X O 1
ATOM 685 N N . ASN A 1 133 ? 65.287 16.981 -29.772 1.00 99.22 133 ASN X N 1
ATOM 686 C CA . ASN A 1 133 ? 65.616 16.403 -28.474 1.00 101.31 133 ASN X CA 1
ATOM 687 C C . ASN A 1 133 ? 64.539 16.602 -27.407 1.00 99.02 133 ASN X C 1
ATOM 688 O O . ASN A 1 133 ? 63.859 17.627 -27.379 1.00 97.09 133 ASN X O 1
ATOM 693 N N . ASN A 1 134 ? 64.398 15.611 -26.530 1.00 98.00 134 ASN X N 1
ATOM 694 C CA . ASN A 1 134 ? 63.484 15.700 -25.396 1.00 96.78 134 ASN X CA 1
ATOM 695 C C . ASN A 1 134 ? 63.786 14.650 -24.330 1.00 94.91 134 ASN X C 1
ATOM 696 O O . ASN A 1 134 ? 64.601 13.751 -24.538 1.00 98.43 134 ASN X O 1
ATOM 701 N N . ILE A 1 135 ? 63.122 14.775 -23.187 1.00 90.80 135 ILE X N 1
ATOM 702 C CA . ILE A 1 135 ? 63.315 13.856 -22.077 1.00 89.46 135 ILE X CA 1
ATOM 703 C C . ILE A 1 135 ? 62.009 13.127 -21.783 1.00 93.64 135 ILE X C 1
ATOM 704 O O . ILE A 1 135 ? 60.925 13.680 -21.980 1.00 90.13 135 ILE X O 1
ATOM 709 N N . VAL A 1 136 ? 62.113 11.886 -21.318 1.00 93.45 136 VAL X N 1
ATOM 710 C CA . VAL A 1 136 ? 60.927 11.090 -21.016 1.00 89.35 136 VAL X CA 1
ATOM 711 C C . VAL A 1 136 ? 61.255 9.874 -20.154 1.00 91.77 136 VAL X C 1
ATOM 712 O O . VAL A 1 136 ? 62.202 9.139 -20.434 1.00 94.97 136 VAL X O 1
ATOM 716 N N . ALA A 1 137 ? 60.474 9.676 -19.096 1.00 93.33 137 ALA X N 1
ATOM 717 C CA . ALA A 1 137 ? 60.570 8.466 -18.291 1.00 87.50 137 ALA X CA 1
ATOM 718 C C . ALA A 1 137 ? 59.710 7.399 -18.941 1.00 87.29 137 ALA X C 1
ATOM 719 O O . ALA A 1 137 ? 59.004 7.669 -19.911 1.00 89.03 137 ALA X O 1
ATOM 721 N N . GLN A 1 138 ? 59.760 6.185 -18.411 1.00 87.16 138 GLN X N 1
ATOM 722 C CA . GLN A 1 138 ? 59.012 5.089 -19.011 1.00 91.66 138 GLN X CA 1
ATOM 723 C C . GLN A 1 138 ? 58.399 4.175 -17.955 1.00 94.72 138 GLN X C 1
ATOM 724 O O . GLN A 1 138 ? 58.112 3.007 -18.214 1.00 96.61 138 GLN X O 1
ATOM 730 N N . ALA A 1 139 ? 58.182 4.734 -16.768 1.00 92.51 139 ALA X N 1
ATOM 731 C CA . ALA A 1 139 ? 57.573 4.004 -15.664 1.00 94.72 139 ALA X CA 1
ATOM 732 C C . ALA A 1 139 ? 56.072 3.813 -15.875 1.00 98.83 139 ALA X C 1
ATOM 733 O O . ALA A 1 139 ? 55.385 3.234 -15.032 1.00 100.45 139 ALA X O 1
ATOM 735 N N . LYS A 1 140 ? 55.567 4.297 -17.004 1.00 96.08 140 LYS X N 1
ATOM 736 C CA . LYS A 1 140 ? 54.136 4.242 -17.281 1.00 93.62 140 LYS X CA 1
ATOM 737 C C . LYS A 1 140 ? 53.811 3.304 -18.439 1.00 100.02 140 LYS X C 1
ATOM 738 O O . LYS A 1 140 ? 52.774 2.639 -18.440 1.00 98.86 140 LYS X O 1
ATOM 744 N N . LEU A 1 141 ? 54.704 3.252 -19.422 1.00 103.01 141 LEU X N 1
ATOM 745 C CA . LEU A 1 141 ? 54.569 2.317 -20.533 1.00 105.44 141 LEU X CA 1
ATOM 746 C C . LEU A 1 141 ? 54.703 0.906 -19.983 1.00 111.94 141 LEU X C 1
ATOM 747 O O . LEU A 1 141 ? 54.539 -0.084 -20.697 1.00 112.87 141 LEU X O 1
ATOM 752 N N . LYS A 1 142 ? 55.008 0.838 -18.693 1.00 114.48 142 LYS X N 1
ATOM 753 C CA . LYS A 1 142 ? 55.262 -0.410 -18.001 1.00 116.56 142 LYS X CA 1
ATOM 754 C C . LYS A 1 142 ? 54.183 -0.615 -16.949 1.00 120.23 142 LYS X C 1
ATOM 755 O O . LYS A 1 142 ? 53.963 0.251 -16.101 1.00 119.83 142 LYS X O 1
ATOM 761 N N . HIS A 1 143 ? 53.501 -1.754 -17.011 1.00 120.77 143 HIS X N 1
ATOM 762 C CA . HIS A 1 143 ? 52.495 -2.088 -16.010 1.00 123.37 143 HIS X CA 1
ATOM 763 C C . HIS A 1 143 ? 53.042 -1.832 -14.607 1.00 127.83 143 HIS X C 1
ATOM 764 O O . HIS A 1 143 ? 54.091 -2.359 -14.235 1.00 129.05 143 HIS X O 1
ATOM 771 N N . TRP A 1 144 ? 52.325 -1.020 -13.837 1.00 130.23 144 TRP X N 1
ATOM 772 C CA . TRP A 1 144 ? 52.793 -0.579 -12.525 1.00 128.21 144 TRP X CA 1
ATOM 773 C C . TRP A 1 144 ? 53.025 -1.725 -11.543 1.00 131.12 144 TRP X C 1
ATOM 774 O O . TRP A 1 144 ? 53.505 -1.506 -10.430 1.00 129.88 144 TRP X O 1
ATOM 776 N N . ASP A 1 145 ? 52.683 -2.944 -11.951 1.00 136.18 145 ASP X N 1
ATOM 777 C CA . ASP A 1 145 ? 52.914 -4.112 -11.105 1.00 141.33 145 ASP X CA 1
ATOM 778 C C . ASP A 1 145 ? 54.258 -4.776 -11.406 1.00 134.56 145 ASP X C 1
ATOM 779 O O . ASP A 1 145 ? 54.498 -5.920 -11.019 1.00 131.61 145 ASP X O 1
ATOM 784 N N . LYS A 1 146 ? 55.134 -4.047 -12.090 1.00 132.79 146 LYS X N 1
ATOM 785 C CA . LYS A 1 146 ? 56.504 -4.500 -12.292 1.00 134.66 146 LYS X CA 1
ATOM 786 C C . LYS A 1 146 ? 57.503 -3.544 -11.638 1.00 135.84 146 LYS X C 1
ATOM 787 O O . LYS A 1 146 ? 58.362 -2.974 -12.314 1.00 126.27 146 LYS X O 1
ATOM 793 N N . PRO A 1 147 ? 57.381 -3.347 -10.314 1.00 139.35 147 PRO X N 1
ATOM 794 C CA . PRO A 1 147 ? 58.391 -2.572 -9.592 1.00 138.30 147 PRO X CA 1
ATOM 795 C C . PRO A 1 147 ? 59.619 -3.432 -9.328 1.00 134.66 147 PRO X C 1
ATOM 796 O O . PRO A 1 147 ? 60.656 -2.918 -8.913 1.00 135.13 147 PRO X O 1
ATOM 800 N N . HIS A 1 148 ? 59.496 -4.736 -9.564 1.00 135.42 148 HIS X N 1
ATOM 801 C CA . HIS A 1 148 ? 60.617 -5.651 -9.387 1.00 134.02 148 HIS X CA 1
ATOM 802 C C . HIS A 1 148 ? 61.671 -5.388 -10.455 1.00 131.83 148 HIS X C 1
ATOM 803 O O . HIS A 1 148 ? 62.818 -5.821 -10.333 1.00 130.96 148 HIS X O 1
ATOM 810 N N . LYS A 1 149 ? 61.272 -4.673 -11.503 1.00 130.99 149 LYS X N 1
ATOM 811 C CA . LYS A 1 149 ? 62.214 -4.179 -12.496 1.00 125.72 149 LYS X CA 1
ATOM 812 C C . LYS A 1 149 ? 63.279 -3.366 -11.776 1.00 120.99 149 LYS X C 1
ATOM 813 O O . LYS A 1 149 ? 64.369 -3.135 -12.299 1.00 117.89 149 LYS X O 1
ATOM 819 N N . THR A 1 150 ? 62.945 -2.937 -10.563 1.00 120.30 150 THR X N 1
ATOM 820 C CA . THR A 1 150 ? 63.884 -2.241 -9.698 1.00 118.73 150 THR X CA 1
ATOM 821 C C . THR A 1 150 ? 64.675 -3.248 -8.872 1.00 118.69 150 THR X C 1
ATOM 822 O O . THR A 1 150 ? 64.349 -3.514 -7.715 1.00 114.03 150 THR X O 1
ATOM 826 N N . ALA A 1 151 ? 65.710 -3.817 -9.481 1.00 123.91 151 ALA X N 1
ATOM 827 C CA . ALA A 1 151 ? 66.581 -4.756 -8.788 1.00 120.70 151 ALA X CA 1
ATOM 828 C C . ALA A 1 151 ? 67.835 -4.042 -8.292 1.00 122.55 151 ALA X C 1
ATOM 829 O O . ALA A 1 151 ? 68.452 -3.266 -9.025 1.00 111.24 151 ALA X O 1
ATOM 831 N N . THR A 1 152 ? 68.205 -4.298 -7.042 1.00 122.82 152 THR X N 1
ATOM 832 C CA . THR A 1 152 ? 69.391 -3.678 -6.465 1.00 115.24 152 THR X CA 1
ATOM 833 C C . THR A 1 152 ? 70.612 -4.582 -6.613 1.00 117.89 152 THR X C 1
ATOM 834 O O . THR A 1 152 ? 71.060 -5.206 -5.650 1.00 114.85 152 THR X O 1
ATOM 838 N N . ALA A 1 153 ? 71.136 -4.657 -7.831 1.00 119.33 153 ALA X N 1
ATOM 839 C CA . ALA A 1 153 ? 72.373 -5.381 -8.088 1.00 115.94 153 ALA X CA 1
ATOM 840 C C . ALA A 1 153 ? 73.539 -4.545 -7.581 1.00 116.82 153 ALA X C 1
ATOM 841 O O . ALA A 1 153 ? 74.455 -5.054 -6.934 1.00 115.63 153 ALA X O 1
ATOM 843 N N . ASN A 1 154 ? 73.490 -3.251 -7.879 1.00 115.82 154 ASN X N 1
ATOM 844 C CA . ASN A 1 154 ? 74.497 -2.309 -7.412 1.00 115.19 154 ASN X CA 1
ATOM 845 C C . ASN A 1 154 ? 73.855 -1.129 -6.695 1.00 108.57 154 ASN X C 1
ATOM 846 O O . ASN A 1 154 ? 74.297 0.010 -6.836 1.00 109.35 154 ASN X O 1
ATOM 851 N N . ALA A 1 155 ? 72.808 -1.411 -5.926 1.00 108.13 155 ALA X N 1
ATOM 852 C CA . ALA A 1 155 ? 72.090 -0.371 -5.201 1.00 107.28 155 ALA X CA 1
ATOM 853 C C . ALA A 1 155 ? 72.103 -0.622 -3.698 1.00 99.30 155 ALA X C 1
ATOM 854 O O . ALA A 1 155 ? 71.773 0.264 -2.909 1.00 93.94 155 ALA X O 1
ATOM 856 N N . SER A 1 156 ? 72.483 -1.832 -3.304 1.00 98.37 156 SER X N 1
ATOM 857 C CA . SER A 1 156 ? 72.533 -2.176 -1.890 1.00 100.07 156 SER X CA 1
ATOM 858 C C . SER A 1 156 ? 73.955 -2.049 -1.341 1.00 104.82 156 SER X C 1
ATOM 859 O O . SER A 1 156 ? 74.548 -3.022 -0.874 1.00 92.05 156 SER X O 1
ATOM 862 N N . ARG A 1 157 ? 74.499 -0.838 -1.430 1.00 109.15 157 ARG X N 1
ATOM 863 C CA . ARG A 1 157 ? 75.757 -0.495 -0.780 1.00 95.91 157 ARG X CA 1
ATOM 864 C C . ARG A 1 157 ? 75.422 0.400 0.407 1.00 98.87 157 ARG X C 1
ATOM 865 O O . ARG A 1 157 ? 76.300 0.805 1.173 1.00 91.65 157 ARG X O 1
ATOM 867 N N . LYS A 1 158 ? 74.133 0.708 0.538 1.00 97.42 158 LYS X N 1
ATOM 868 C CA . LYS A 1 158 ? 73.612 1.420 1.697 1.00 98.85 158 LYS X CA 1
ATOM 869 C C . LYS A 1 158 ? 73.871 0.603 2.951 1.00 103.78 158 LYS X C 1
ATOM 870 O O . LYS A 1 158 ? 74.296 1.137 3.974 1.00 102.68 158 LYS X O 1
ATOM 876 N N . ILE A 1 159 ? 73.615 -0.700 2.852 1.00 104.55 159 ILE X N 1
ATOM 877 C CA . ILE A 1 159 ? 73.712 -1.620 3.984 1.00 101.83 159 ILE X CA 1
ATOM 878 C C . ILE A 1 159 ? 74.967 -1.415 4.830 1.00 101.30 159 ILE X C 1
ATOM 879 O O . ILE A 1 159 ? 74.947 -1.640 6.041 1.00 99.73 159 ILE X O 1
ATOM 884 N N . VAL A 1 160 ? 76.057 -0.997 4.194 1.00 100.46 160 VAL X N 1
ATOM 885 C CA . VAL A 1 160 ? 77.260 -0.630 4.927 1.00 104.89 160 VAL X CA 1
ATOM 886 C C . VAL A 1 160 ? 76.994 0.670 5.685 1.00 111.89 160 VAL X C 1
ATOM 887 O O . VAL A 1 160 ? 77.395 1.752 5.256 1.00 108.90 160 VAL X O 1
ATOM 891 N N . GLU A 1 161 ? 76.294 0.552 6.809 1.00 111.74 161 GLU X N 1
ATOM 892 C CA . GLU A 1 161 ? 75.913 1.709 7.606 1.00 104.85 161 GLU X CA 1
ATOM 893 C C . GLU A 1 161 ? 76.661 1.712 8.928 1.00 111.89 161 GLU X C 1
ATOM 894 O O . GLU A 1 161 ? 76.549 0.776 9.720 1.00 103.91 161 GLU X O 1
ATOM 900 N N . PHE A 1 162 ? 77.428 2.771 9.157 1.00 117.17 162 PHE X N 1
ATOM 901 C CA . PHE A 1 162 ? 78.233 2.888 10.364 1.00 119.51 162 PHE X CA 1
ATOM 902 C C . PHE A 1 162 ? 77.473 3.589 11.482 1.00 125.74 162 PHE X C 1
ATOM 903 O O . PHE A 1 162 ? 77.359 4.815 11.501 1.00 120.76 162 PHE X O 1
ATOM 911 N N . GLU A 1 163 ? 76.950 2.797 12.411 1.00 134.38 163 GLU X N 1
ATOM 912 C CA . GLU A 1 163 ? 76.286 3.340 13.585 1.00 133.23 163 GLU X CA 1
ATOM 913 C C . GLU A 1 163 ? 77.302 3.588 14.693 1.00 133.22 163 GLU X C 1
ATOM 914 O O . GLU A 1 163 ? 77.493 2.745 15.571 1.00 125.92 163 GLU X O 1
ATOM 920 N N . SER A 1 164 ? 77.966 4.739 14.638 1.00 132.77 164 SER X N 1
ATOM 921 C CA . SER A 1 164 ? 78.885 5.135 15.697 1.00 134.60 164 SER X CA 1
ATOM 922 C C . SER A 1 164 ? 78.100 5.271 16.997 1.00 135.44 164 SER X C 1
ATOM 923 O O . SER A 1 164 ? 77.204 6.110 17.104 1.00 120.51 164 SER X O 1
ATOM 926 N N . GLN A 1 165 ? 78.429 4.440 17.980 1.00 138.51 165 GLN X N 1
ATOM 927 C CA . GLN A 1 165 ? 77.627 4.365 19.195 1.00 136.98 165 GLN X CA 1
ATOM 928 C C . GLN A 1 165 ? 78.179 5.174 20.367 1.00 140.54 165 GLN X C 1
ATOM 929 O O . GLN A 1 165 ? 79.147 5.921 20.221 1.00 139.30 165 GLN X O 1
ATOM 935 N N . ASN A 1 166 ? 77.554 5.010 21.528 1.00 148.08 166 ASN X N 1
ATOM 936 C CA . ASN A 1 166 ? 77.738 5.939 22.638 1.00 151.03 166 ASN X CA 1
ATOM 937 C C . ASN A 1 166 ? 78.298 5.352 23.935 1.00 156.43 166 ASN X C 1
ATOM 938 O O . ASN A 1 166 ? 77.540 4.970 24.829 1.00 150.23 166 ASN X O 1
ATOM 943 N N . PRO A 1 167 ? 79.633 5.275 24.039 1.00 163.25 167 PRO X N 1
ATOM 944 C CA . PRO A 1 167 ? 80.274 5.011 25.330 1.00 162.13 167 PRO X CA 1
ATOM 945 C C . PRO A 1 167 ? 80.420 6.309 26.125 1.00 162.00 167 PRO X C 1
ATOM 946 O O . PRO A 1 167 ? 81.502 6.598 26.635 1.00 158.09 167 PRO X O 1
ATOM 950 N N . GLY A 1 168 ? 79.341 7.081 26.216 1.00 162.00 168 GLY X N 1
ATOM 951 C CA . GLY A 1 168 ? 79.369 8.362 26.901 1.00 157.15 168 GLY X CA 1
ATOM 952 C C . GLY A 1 168 ? 78.072 8.699 27.615 1.00 160.82 168 GLY X C 1
ATOM 953 O O . GLY A 1 168 ? 76.999 8.691 27.012 1.00 159.24 168 GLY X O 1
ATOM 954 N N . GLU A 1 169 ? 78.180 9.002 28.906 1.00 163.78 169 GLU X N 1
ATOM 955 C CA . GLU A 1 169 ? 77.026 9.333 29.745 1.00 166.25 169 GLU X CA 1
ATOM 956 C C . GLU A 1 169 ? 75.891 8.313 29.672 1.00 162.74 169 GLU X C 1
ATOM 957 O O . GLU A 1 169 ? 76.096 7.168 29.271 1.00 160.08 169 GLU X O 1
ATOM 963 N N . ALA A 1 170 ? 74.693 8.739 30.064 1.00 161.22 170 ALA X N 1
ATOM 964 C CA . ALA A 1 170 ? 73.558 7.828 30.170 1.00 161.39 170 ALA X CA 1
ATOM 965 C C . ALA A 1 170 ? 72.253 8.402 29.618 1.00 166.09 170 ALA X C 1
ATOM 966 O O . ALA A 1 170 ? 71.462 7.678 29.013 1.00 165.92 170 ALA X O 1
ATOM 968 N N . SER A 1 171 ? 72.023 9.694 29.833 1.00 169.59 171 SER X N 1
ATOM 969 C CA . SER A 1 171 ? 70.776 10.323 29.394 1.00 165.23 171 SER X CA 1
ATOM 970 C C . SER A 1 171 ? 70.987 11.605 28.587 1.00 160.24 171 SER X C 1
ATOM 971 O O . SER A 1 171 ? 72.102 12.118 28.488 1.00 157.63 171 SER X O 1
ATOM 974 N N . LYS A 1 172 ? 69.896 12.114 28.021 1.00 159.66 172 LYS X N 1
ATOM 975 C CA . LYS A 1 172 ? 69.942 13.262 27.119 1.00 159.47 172 LYS X CA 1
ATOM 976 C C . LYS A 1 172 ? 70.295 14.569 27.820 1.00 158.15 172 LYS X C 1
ATOM 977 O O . LYS A 1 172 ? 69.403 15.306 28.242 1.00 149.53 172 LYS X O 1
ATOM 983 N N . LEU A 1 173 ? 71.589 14.860 27.934 1.00 158.87 173 LEU X N 1
ATOM 984 C CA . LEU A 1 173 ? 72.030 16.161 28.434 1.00 158.58 173 LEU X CA 1
ATOM 985 C C . LEU A 1 173 ? 73.551 16.289 28.569 1.00 163.49 173 LEU X C 1
ATOM 986 O O . LEU A 1 173 ? 74.056 16.559 29.660 1.00 162.24 173 LEU X O 1
ATOM 991 N N . PRO A 1 174 ? 74.288 16.083 27.463 1.00 166.65 174 PRO X N 1
ATOM 992 C CA . PRO A 1 174 ? 75.731 16.343 27.439 1.00 161.12 174 PRO X CA 1
ATOM 993 C C . PRO A 1 174 ? 76.049 17.660 26.731 1.00 152.55 174 PRO X C 1
ATOM 994 O O . PRO A 1 174 ? 75.363 18.017 25.772 1.00 149.03 174 PRO X O 1
ATOM 998 N N . TRP A 1 175 ? 77.076 18.369 27.192 1.00 150.36 175 TRP X N 1
ATOM 999 C CA . TRP A 1 175 ? 77.493 19.610 26.544 1.00 149.54 175 TRP X CA 1
ATOM 1000 C C . TRP A 1 175 ? 79.000 19.639 26.311 1.00 147.52 175 TRP X C 1
ATOM 1001 O O . TRP A 1 175 ? 79.783 19.352 27.217 1.00 148.22 175 TRP X O 1
ATOM 1012 N N . ASP A 1 176 ? 79.401 19.980 25.091 1.00 144.30 176 ASP X N 1
ATOM 1013 C CA . ASP A 1 176 ? 78.447 20.252 24.023 1.00 141.87 176 ASP X CA 1
ATOM 1014 C C . ASP A 1 176 ? 78.634 19.249 22.888 1.00 135.06 176 ASP X C 1
ATOM 1015 O O . ASP A 1 176 ? 79.129 19.585 21.812 1.00 121.20 176 ASP X O 1
ATOM 1020 N N . LYS A 1 177 ? 78.242 18.007 23.152 1.00 136.71 177 LYS X N 1
ATOM 1021 C CA . LYS A 1 177 ? 78.345 16.939 22.170 1.00 123.17 177 LYS X CA 1
ATOM 1022 C C . LYS A 1 177 ? 76.957 16.575 21.667 1.00 119.85 177 LYS X C 1
ATOM 1023 O O . LYS A 1 177 ? 76.802 15.699 20.818 1.00 115.40 177 LYS X O 1
ATOM 1029 N N . LYS A 1 178 ? 75.948 17.252 22.205 1.00 125.76 178 LYS X N 1
ATOM 1030 C CA . LYS A 1 178 ? 74.567 17.019 21.805 1.00 125.94 178 LYS X CA 1
ATOM 1031 C C . LYS A 1 178 ? 74.404 17.207 20.302 1.00 119.14 178 LYS X C 1
ATOM 1032 O O . LYS A 1 178 ? 73.562 16.566 19.675 1.00 111.61 178 LYS X O 1
ATOM 1034 N N . ILE A 1 179 ? 75.217 18.093 19.732 1.00 121.32 179 ILE X N 1
ATOM 1035 C CA . ILE A 1 179 ? 75.207 18.334 18.294 1.00 113.94 179 ILE X CA 1
ATOM 1036 C C . ILE A 1 179 ? 75.830 17.155 17.557 1.00 112.03 179 ILE X C 1
ATOM 1037 O O . ILE A 1 179 ? 75.408 16.805 16.456 1.00 111.21 179 ILE X O 1
ATOM 1042 N N . LEU A 1 180 ? 76.838 16.544 18.173 1.00 110.34 180 LEU X N 1
ATOM 1043 C CA . LEU A 1 180 ? 77.516 15.400 17.579 1.00 106.93 180 LEU X CA 1
ATOM 1044 C C . LEU A 1 180 ? 76.571 14.211 17.458 1.00 107.19 180 LEU X C 1
ATOM 1045 O O . LEU A 1 180 ? 76.441 13.619 16.386 1.00 105.53 180 LEU X O 1
ATOM 1050 N N . LYS A 1 181 ? 75.911 13.866 18.560 1.00 108.55 181 LYS X N 1
ATOM 1051 C CA . LYS A 1 181 ? 74.923 12.793 18.544 1.00 109.74 181 LYS X CA 1
ATOM 1052 C C . LYS A 1 181 ? 73.800 13.115 17.566 1.00 108.59 181 LYS X C 1
ATOM 1053 O O . LYS A 1 181 ? 73.292 12.229 16.880 1.00 107.09 181 LYS X O 1
ATOM 1059 N N . GLU A 1 182 ? 73.416 14.386 17.502 1.00 110.18 182 GLU X N 1
ATOM 1060 C CA . GLU A 1 182 ? 72.454 14.829 16.503 1.00 110.32 182 GLU X CA 1
ATOM 1061 C C . GLU A 1 182 ? 72.966 14.463 15.115 1.00 102.54 182 GLU X C 1
ATOM 1062 O O . GLU A 1 182 ? 72.337 13.691 14.393 1.00 98.64 182 GLU X O 1
ATOM 1068 N N . ASN A 1 183 ? 74.119 15.018 14.757 1.00 99.76 183 ASN X N 1
ATOM 1069 C CA . ASN A 1 183 ? 74.737 14.749 13.465 1.00 98.73 183 ASN X CA 1
ATOM 1070 C C . ASN A 1 183 ? 74.749 13.261 13.129 1.00 102.12 183 ASN X C 1
ATOM 1071 O O . ASN A 1 183 ? 74.359 12.860 12.032 1.00 100.15 183 ASN X O 1
ATOM 1076 N N . LEU A 1 184 ? 75.196 12.448 14.082 1.00 103.77 184 LEU X N 1
ATOM 1077 C CA . LEU A 1 184 ? 75.259 11.004 13.889 1.00 99.22 184 LEU X CA 1
ATOM 1078 C C . LEU A 1 184 ? 73.869 10.406 13.700 1.00 95.55 184 LEU X C 1
ATOM 1079 O O . LEU A 1 184 ? 73.613 9.704 12.721 1.00 90.83 184 LEU X O 1
ATOM 1084 N N . ASP A 1 185 ? 72.971 10.690 14.636 1.00 98.64 185 ASP X N 1
ATOM 1085 C CA . ASP A 1 185 ? 71.596 10.219 14.529 1.00 101.24 185 ASP X CA 1
ATOM 1086 C C . ASP A 1 185 ? 70.995 10.605 13.183 1.00 99.94 185 ASP X C 1
ATOM 1087 O O . ASP A 1 185 ? 70.247 9.833 12.583 1.00 101.75 185 ASP X O 1
ATOM 1092 N N . PHE A 1 186 ? 71.333 11.800 12.707 1.00 96.87 186 PHE X N 1
ATOM 1093 C CA . PHE A 1 186 ? 70.733 12.333 11.487 1.00 96.29 186 PHE X CA 1
ATOM 1094 C C . PHE A 1 186 ? 71.231 11.639 10.219 1.00 93.52 186 PHE X C 1
ATOM 1095 O O . PHE A 1 186 ? 70.474 11.480 9.260 1.00 88.46 186 PHE X O 1
ATOM 1103 N N . GLU A 1 187 ? 72.496 11.229 10.213 1.00 92.42 187 GLU X N 1
ATOM 1104 C CA . GLU A 1 187 ? 73.035 10.474 9.086 1.00 91.71 187 GLU X CA 1
ATOM 1105 C C . GLU A 1 187 ? 72.283 9.161 8.938 1.00 90.39 187 GLU X C 1
ATOM 1106 O O . GLU A 1 187 ? 71.812 8.817 7.853 1.00 86.28 187 GLU X O 1
ATOM 1112 N N . LEU A 1 188 ? 72.181 8.430 10.043 1.00 88.15 188 LEU X N 1
ATOM 1113 C CA . LEU A 1 188 ? 71.480 7.154 10.064 1.00 89.10 188 LEU X CA 1
ATOM 1114 C C . LEU A 1 188 ? 70.049 7.317 9.560 1.00 90.01 188 LEU X C 1
ATOM 1115 O O . LEU A 1 188 ? 69.564 6.510 8.766 1.00 86.51 188 LEU X O 1
ATOM 1120 N N . GLU A 1 189 ? 69.379 8.365 10.027 1.00 89.46 189 GLU X N 1
ATOM 1121 C CA . GLU A 1 189 ? 68.027 8.663 9.578 1.00 89.69 189 GLU X CA 1
ATOM 1122 C C . GLU A 1 189 ? 68.007 8.930 8.078 1.00 87.78 189 GLU X C 1
ATOM 1123 O O . GLU A 1 189 ? 67.148 8.423 7.358 1.00 85.26 189 GLU X O 1
ATOM 1137 N N . LEU A 1 191 ? 70.074 7.891 5.769 1.00 88.90 191 LEU X N 1
ATOM 1138 C CA . LEU A 1 191 ? 70.295 6.637 5.059 1.00 88.39 191 LEU X CA 1
ATOM 1139 C C . LEU A 1 191 ? 69.020 5.803 4.997 1.00 88.82 191 LEU X C 1
ATOM 1140 O O . LEU A 1 191 ? 68.634 5.322 3.931 1.00 85.85 191 LEU X O 1
ATOM 1145 N N . ASN A 1 192 ? 68.372 5.636 6.146 1.00 88.11 192 ASN X N 1
ATOM 1146 C CA . ASN A 1 192 ? 67.109 4.911 6.211 1.00 90.13 192 ASN X CA 1
ATOM 1147 C C . ASN A 1 192 ? 66.039 5.584 5.364 1.00 90.46 192 ASN X C 1
ATOM 1148 O O . ASN A 1 192 ? 65.226 4.914 4.723 1.00 87.22 192 ASN X O 1
ATOM 1153 N N . SER A 1 193 ? 66.048 6.913 5.369 1.00 88.13 193 SER X N 1
ATOM 1154 C CA . SER A 1 193 ? 65.076 7.695 4.616 1.00 88.82 193 SER X CA 1
ATOM 1155 C C . SER A 1 193 ? 65.191 7.413 3.124 1.00 90.07 193 SER X C 1
ATOM 1156 O O . SER A 1 193 ? 64.183 7.287 2.431 1.00 90.18 193 SER X O 1
ATOM 1159 N N . TYR A 1 194 ? 66.423 7.313 2.634 1.00 87.87 194 TYR X N 1
ATOM 1160 C CA . TYR A 1 194 ? 66.655 7.003 1.227 1.00 90.77 194 TYR X CA 1
ATOM 1161 C C . TYR A 1 194 ? 66.278 5.558 0.901 1.00 92.72 194 TYR X C 1
ATOM 1162 O O . TYR A 1 194 ? 65.832 5.257 -0.208 1.00 87.31 194 TYR X O 1
ATOM 1171 N N . GLU A 1 195 ? 66.457 4.669 1.874 1.00 90.47 195 GLU X N 1
ATOM 1172 C CA . GLU A 1 195 ? 66.071 3.275 1.710 1.00 84.60 195 GLU X CA 1
ATOM 1173 C C . GLU A 1 195 ? 64.570 3.165 1.476 1.00 89.50 195 GLU X C 1
ATOM 1174 O O . GLU A 1 195 ? 64.122 2.407 0.617 1.00 90.77 195 GLU X O 1
ATOM 1180 N N . LYS A 1 196 ? 63.799 3.932 2.243 1.00 92.21 196 LYS X N 1
ATOM 1181 C CA . LYS A 1 196 ? 62.345 3.941 2.110 1.00 92.39 196 LYS X CA 1
ATOM 1182 C C . LYS A 1 196 ? 61.905 4.586 0.799 1.00 90.18 196 LYS X C 1
ATOM 1183 O O . LYS A 1 196 ? 60.756 4.445 0.381 1.00 89.12 196 LYS X O 1
ATOM 1189 N N . VAL A 1 197 ? 62.826 5.294 0.154 1.00 89.96 197 VAL X N 1
ATOM 1190 C CA . VAL A 1 197 ? 62.490 6.118 -1.001 1.00 88.74 197 VAL X CA 1
ATOM 1191 C C . VAL A 1 197 ? 62.947 5.530 -2.337 1.00 89.11 197 VAL X C 1
ATOM 1192 O O . VAL A 1 197 ? 62.441 5.914 -3.393 1.00 86.72 197 VAL X O 1
ATOM 1196 N N . TYR A 1 198 ? 63.889 4.594 -2.289 1.00 88.11 198 TYR X N 1
ATOM 1197 C CA . TYR A 1 198 ? 64.494 4.060 -3.509 1.00 91.15 198 TYR X CA 1
ATOM 1198 C C . TYR A 1 198 ? 63.486 3.732 -4.611 1.00 92.60 198 TYR X C 1
ATOM 1199 O O . TYR A 1 198 ? 63.580 4.257 -5.721 1.00 94.38 198 TYR X O 1
ATOM 1208 N N . GLY A 1 199 ? 62.530 2.861 -4.303 1.00 89.45 199 GLY X N 1
ATOM 1209 C CA . GLY A 1 199 ? 61.570 2.397 -5.292 1.00 94.84 199 GLY X CA 1
ATOM 1210 C C . GLY A 1 199 ? 60.758 3.492 -5.959 1.00 94.83 199 GLY X C 1
ATOM 1211 O O . GLY A 1 199 ? 60.125 3.264 -6.992 1.00 90.44 199 GLY X O 1
ATOM 1212 N N . ASP A 1 200 ? 60.777 4.684 -5.373 1.00 94.22 200 ASP X N 1
ATOM 1213 C CA . ASP A 1 200 ? 59.994 5.803 -5.886 1.00 91.58 200 ASP X CA 1
ATOM 1214 C C . ASP A 1 200 ? 60.728 6.567 -6.981 1.00 94.41 200 ASP X C 1
ATOM 1215 O O . ASP A 1 200 ? 60.131 7.381 -7.686 1.00 94.97 200 ASP X O 1
ATOM 1220 N N . ILE A 1 201 ? 62.023 6.303 -7.122 1.00 96.70 201 ILE X N 1
ATOM 1221 C CA . ILE A 1 201 ? 62.841 7.010 -8.103 1.00 90.75 201 ILE X CA 1
ATOM 1222 C C . ILE A 1 201 ? 62.599 6.525 -9.530 1.00 91.89 201 ILE X C 1
ATOM 1223 O O . ILE A 1 201 ? 63.023 5.433 -9.914 1.00 92.29 201 ILE X O 1
ATOM 1228 N N . LYS A 1 202 ? 61.903 7.350 -10.304 1.00 88.02 202 LYS X N 1
ATOM 1229 C CA . LYS A 1 202 ? 61.674 7.080 -11.714 1.00 87.99 202 LYS X CA 1
ATOM 1230 C C . LYS A 1 202 ? 62.804 7.722 -12.501 1.00 87.59 202 LYS X C 1
ATOM 1231 O O . LYS A 1 202 ? 63.207 8.845 -12.204 1.00 88.09 202 LYS X O 1
ATOM 1237 N N . THR A 1 203 ? 63.324 7.013 -13.498 1.00 85.96 203 THR X N 1
ATOM 1238 C CA . THR A 1 203 ? 64.438 7.534 -14.280 1.00 87.70 203 THR X CA 1
ATOM 1239 C C . THR A 1 203 ? 63.984 7.960 -15.672 1.00 91.24 203 THR X C 1
ATOM 1240 O O . THR A 1 203 ? 63.240 7.240 -16.339 1.00 91.01 203 THR X O 1
ATOM 1244 N N . SER A 1 204 ? 64.435 9.136 -16.099 1.00 88.90 204 SER X N 1
ATOM 1245 C CA . SER A 1 204 ? 64.081 9.667 -17.410 1.00 87.03 204 SER X CA 1
ATOM 1246 C C . SER A 1 204 ? 65.295 9.676 -18.329 1.00 90.78 204 SER X C 1
ATOM 1247 O O . SER A 1 204 ? 66.380 10.098 -17.932 1.00 93.38 204 SER X O 1
ATOM 1250 N N . TYR A 1 205 ? 65.109 9.211 -19.560 1.00 92.62 205 TYR X N 1
ATOM 1251 C CA . TYR A 1 205 ? 66.204 9.147 -20.521 1.00 97.20 205 TYR X CA 1
ATOM 1252 C C . TYR A 1 205 ? 66.189 10.324 -21.488 1.00 96.68 205 TYR X C 1
ATOM 1253 O O . TYR A 1 205 ? 65.217 11.076 -21.562 1.00 94.87 205 TYR X O 1
ATOM 1262 N N . ASP A 1 206 ? 67.283 10.475 -22.227 1.00 97.32 206 ASP X N 1
ATOM 1263 C CA . ASP A 1 206 ? 67.369 11.481 -23.274 1.00 99.52 206 ASP X CA 1
ATOM 1264 C C . ASP A 1 206 ? 66.997 10.865 -24.617 1.00 95.04 206 ASP X C 1
ATOM 1265 O O . ASP A 1 206 ? 67.447 9.771 -24.954 1.00 97.08 206 ASP X O 1
ATOM 1270 N N . CYS A 1 207 ? 66.170 11.571 -25.378 1.00 94.18 207 CYS X N 1
ATOM 1271 C CA . CYS A 1 207 ? 65.727 11.082 -26.676 1.00 97.35 207 CYS X CA 1
ATOM 1272 C C . CYS A 1 207 ? 66.158 12.023 -27.794 1.00 99.58 207 CYS X C 1
ATOM 1273 O O . CYS A 1 207 ? 66.088 13.243 -27.650 1.00 97.19 207 CYS X O 1
ATOM 1276 N N . ILE A 1 208 ? 66.605 11.450 -28.908 1.00 99.73 208 ILE X N 1
ATOM 1277 C CA . ILE A 1 208 ? 67.070 12.236 -30.046 1.00 99.98 208 ILE X CA 1
ATOM 1278 C C . ILE A 1 208 ? 66.553 11.651 -31.357 1.00 96.36 208 ILE X C 1
ATOM 1279 O O . ILE A 1 208 ? 66.520 10.436 -31.523 1.00 93.52 208 ILE X O 1
ATOM 1284 N N . LEU A 1 209 ? 66.149 12.513 -32.287 1.00 92.96 209 LEU X N 1
ATOM 1285 C CA . LEU A 1 209 ? 65.712 12.046 -33.601 1.00 96.75 209 LEU X CA 1
ATOM 1286 C C . LEU A 1 209 ? 65.910 13.095 -34.694 1.00 98.84 209 LEU X C 1
ATOM 1287 O O . LEU A 1 209 ? 65.726 14.291 -34.463 1.00 93.37 209 LEU X O 1
ATOM 1292 N N . PHE A 1 210 ? 66.286 12.629 -35.882 1.00 100.40 210 PHE X N 1
ATOM 1293 C CA . PHE A 1 210 ? 66.526 13.499 -37.030 1.00 97.59 210 PHE X CA 1
ATOM 1294 C C . PHE A 1 210 ? 66.017 12.841 -38.307 1.00 98.14 210 PHE X C 1
ATOM 1295 O O . PHE A 1 210 ? 65.946 11.616 -38.391 1.00 97.83 210 PHE X O 1
ATOM 1303 N N . PRO A 1 211 ? 65.656 13.659 -39.307 1.00 103.54 211 PRO X N 1
ATOM 1304 C CA . PRO A 1 211 ? 65.033 13.189 -40.550 1.00 109.89 211 PRO X CA 1
ATOM 1305 C C . PRO A 1 211 ? 66.030 12.652 -41.576 1.00 117.59 211 PRO X C 1
ATOM 1306 O O . PRO A 1 211 ? 66.537 13.426 -42.389 1.00 118.07 211 PRO X O 1
ATOM 1310 N N . THR A 1 212 ? 66.296 11.349 -41.548 1.00 115.86 212 THR X N 1
ATOM 1311 C CA . THR A 1 212 ? 67.136 10.729 -42.567 1.00 114.25 212 THR X CA 1
ATOM 1312 C C . THR A 1 212 ? 66.323 10.502 -43.839 1.00 115.69 212 THR X C 1
ATOM 1313 O O . THR A 1 212 ? 65.233 11.053 -43.993 1.00 112.65 212 THR X O 1
ATOM 1317 N N . ALA A 1 213 ? 66.855 9.693 -44.749 1.00 118.58 213 ALA X N 1
ATOM 1318 C CA . ALA A 1 213 ? 66.145 9.371 -45.981 1.00 117.98 213 ALA X CA 1
ATOM 1319 C C . ALA A 1 213 ? 65.352 8.079 -45.826 1.00 116.57 213 ALA X C 1
ATOM 1320 O O . ALA A 1 213 ? 64.257 7.942 -46.370 1.00 114.75 213 ALA X O 1
ATOM 1322 N N . ASP A 1 214 ? 65.912 7.135 -45.075 1.00 115.30 214 ASP X N 1
ATOM 1323 C CA . ASP A 1 214 ? 65.247 5.863 -44.815 1.00 118.91 214 ASP X CA 1
ATOM 1324 C C . ASP A 1 214 ? 64.016 6.052 -43.937 1.00 121.03 214 ASP X C 1
ATOM 1325 O O . ASP A 1 214 ? 63.369 5.082 -43.540 1.00 118.04 214 ASP X O 1
ATOM 1330 N N . GLY A 1 215 ? 63.700 7.309 -43.639 1.00 119.32 215 GLY X N 1
ATOM 1331 C CA . GLY A 1 215 ? 62.554 7.640 -42.813 1.00 116.83 215 GLY X CA 1
ATOM 1332 C C . GLY A 1 215 ? 62.927 8.544 -41.656 1.00 110.61 215 GLY X C 1
ATOM 1333 O O . GLY A 1 215 ? 63.215 9.727 -41.844 1.00 105.33 215 GLY X O 1
ATOM 1334 N N . TRP A 1 216 ? 62.919 7.982 -40.452 1.00 106.84 216 TRP X N 1
ATOM 1335 C CA . TRP A 1 216 ? 63.265 8.737 -39.256 1.00 102.87 216 TRP X CA 1
ATOM 1336 C C . TRP A 1 216 ? 64.071 7.857 -38.314 1.00 101.76 216 TRP X C 1
ATOM 1337 O O . TRP A 1 216 ? 63.723 6.698 -38.082 1.00 102.12 216 TRP X O 1
ATOM 1348 N N . LEU A 1 217 ? 65.151 8.408 -37.774 1.00 99.22 217 LEU X N 1
ATOM 1349 C CA . LEU A 1 217 ? 65.984 7.671 -36.834 1.00 100.74 217 LEU X CA 1
ATOM 1350 C C . LEU A 1 217 ? 65.894 8.292 -35.446 1.00 100.09 217 LEU X C 1
ATOM 1351 O O . LEU A 1 217 ? 66.086 9.497 -35.282 1.00 96.03 217 LEU X O 1
ATOM 1356 N N . THR A 1 218 ? 65.594 7.464 -34.451 1.00 97.36 218 THR X N 1
ATOM 1357 C CA . THR A 1 218 ? 65.492 7.930 -33.073 1.00 96.09 218 THR X CA 1
ATOM 1358 C C . THR A 1 218 ? 66.503 7.240 -32.157 1.00 97.72 218 THR X C 1
ATOM 1359 O O . THR A 1 218 ? 66.776 6.047 -32.296 1.00 99.19 218 THR X O 1
ATOM 1363 N N . ILE A 1 219 ? 67.055 8.005 -31.222 1.00 97.21 219 ILE X N 1
ATOM 1364 C CA . ILE A 1 219 ? 68.097 7.513 -30.331 1.00 102.48 219 ILE X CA 1
ATOM 1365 C C . ILE A 1 219 ? 67.696 7.695 -28.874 1.00 102.83 219 ILE X C 1
ATOM 1366 O O . ILE A 1 219 ? 67.329 8.795 -28.453 1.00 97.77 219 ILE X O 1
ATOM 1371 N N . VAL A 1 220 ? 67.767 6.612 -28.108 1.00 104.38 220 VAL X N 1
ATOM 1372 C CA . VAL A 1 220 ? 67.463 6.663 -26.683 1.00 108.80 220 VAL X CA 1
ATOM 1373 C C . VAL A 1 220 ? 68.715 6.400 -25.857 1.00 110.02 220 VAL X C 1
ATOM 1374 O O . VAL A 1 220 ? 69.320 5.334 -25.953 1.00 115.67 220 VAL X O 1
ATOM 1378 N N . ASP A 1 221 ? 69.096 7.379 -25.045 1.00 108.53 221 ASP X N 1
ATOM 1379 C CA . ASP A 1 221 ? 70.294 7.275 -24.223 1.00 114.49 221 ASP X CA 1
ATOM 1380 C C . ASP A 1 221 ? 70.172 6.160 -23.188 1.00 117.45 221 ASP X C 1
ATOM 1381 O O . ASP A 1 221 ? 69.757 6.398 -22.054 1.00 117.15 221 ASP X O 1
ATOM 1386 N N . THR A 1 222 ? 70.531 4.944 -23.586 1.00 116.70 222 THR X N 1
ATOM 1387 C CA . THR A 1 222 ? 70.534 3.811 -22.671 1.00 121.75 222 THR X CA 1
ATOM 1388 C C . THR A 1 222 ? 71.648 3.991 -21.649 1.00 131.37 222 THR X C 1
ATOM 1389 O O . THR A 1 222 ? 71.407 3.993 -20.442 1.00 130.08 222 THR X O 1
ATOM 1393 N N . THR A 1 223 ? 72.871 4.142 -22.149 1.00 133.70 223 THR X N 1
ATOM 1394 C CA . THR A 1 223 ? 74.016 4.435 -21.301 1.00 132.58 223 THR X CA 1
ATOM 1395 C C . THR A 1 223 ? 74.052 5.934 -21.035 1.00 132.35 223 THR X C 1
ATOM 1396 O O . THR A 1 223 ? 74.712 6.685 -21.752 1.00 132.51 223 THR X O 1
ATOM 1400 N N . GLU A 1 224 ? 73.326 6.356 -20.003 1.00 136.89 224 GLU X N 1
ATOM 1401 C CA . GLU A 1 224 ? 73.172 7.769 -19.660 1.00 138.62 224 GLU X CA 1
ATOM 1402 C C . GLU A 1 224 ? 74.478 8.550 -19.777 1.00 140.47 224 GLU X C 1
ATOM 1403 O O . GLU A 1 224 ? 74.509 9.650 -20.329 1.00 135.65 224 GLU X O 1
ATOM 1409 N N . GLN A 1 225 ? 75.552 7.974 -19.247 1.00 142.59 225 GLN X N 1
ATOM 1410 C CA . GLN A 1 225 ? 76.863 8.609 -19.279 1.00 139.65 225 GLN X CA 1
ATOM 1411 C C . GLN A 1 225 ? 77.356 8.821 -20.710 1.00 137.72 225 GLN X C 1
ATOM 1412 O O . GLN A 1 225 ? 77.041 9.833 -21.338 1.00 130.49 225 GLN X O 1
ATOM 1418 N N . GLY A 1 226 ? 78.126 7.863 -21.217 1.00 137.71 226 GLY X N 1
ATOM 1419 C CA . GLY A 1 226 ? 78.662 7.942 -22.564 1.00 136.12 226 GLY X CA 1
ATOM 1420 C C . GLY A 1 226 ? 77.589 8.197 -23.604 1.00 135.39 226 GLY X C 1
ATOM 1421 O O . GLY A 1 226 ? 76.811 7.304 -23.940 1.00 137.47 226 GLY X O 1
ATOM 1422 N N . ASP A 1 227 ? 77.549 9.423 -24.117 1.00 131.15 227 ASP X N 1
ATOM 1423 C CA . ASP A 1 227 ? 76.559 9.808 -25.115 1.00 133.86 227 ASP X CA 1
ATOM 1424 C C . ASP A 1 227 ? 76.843 9.156 -26.465 1.00 135.85 227 ASP X C 1
ATOM 1425 O O . ASP A 1 227 ? 76.142 9.407 -27.445 1.00 134.30 227 ASP X O 1
ATOM 1427 N N . LEU A 1 228 ? 77.870 8.311 -26.503 1.00 141.12 228 LEU X N 1
ATOM 1428 C CA . LEU A 1 228 ? 78.311 7.673 -27.742 1.00 143.60 228 LEU X CA 1
ATOM 1429 C C . LEU A 1 228 ? 77.176 7.008 -28.517 1.00 142.54 228 LEU X C 1
ATOM 1430 O O . LEU A 1 228 ? 76.060 6.866 -28.016 1.00 133.74 228 LEU X O 1
ATOM 1435 N N . ASP A 1 229 ? 77.479 6.600 -29.746 1.00 146.72 229 ASP X N 1
ATOM 1436 C CA . ASP A 1 229 ? 76.502 5.956 -30.616 1.00 141.14 229 ASP X CA 1
ATOM 1437 C C . ASP A 1 229 ? 76.267 4.514 -30.182 1.00 136.36 229 ASP X C 1
ATOM 1438 O O . ASP A 1 229 ? 76.078 3.629 -31.015 1.00 131.33 229 ASP X O 1
ATOM 1443 N N . GLN A 1 230 ? 76.286 4.288 -28.872 1.00 140.69 230 GLN X N 1
ATOM 1444 C CA . GLN A 1 230 ? 76.092 2.957 -28.311 1.00 139.10 230 GLN X CA 1
ATOM 1445 C C . GLN A 1 230 ? 74.803 2.899 -27.499 1.00 140.01 230 GLN X C 1
ATOM 1446 O O . GLN A 1 230 ? 74.826 2.647 -26.294 1.00 135.99 230 GLN X O 1
ATOM 1452 N N . ALA A 1 231 ? 73.680 3.139 -28.168 1.00 141.26 231 ALA X N 1
ATOM 1453 C CA . ALA A 1 231 ? 72.375 3.112 -27.520 1.00 131.35 231 ALA X CA 1
ATOM 1454 C C . ALA A 1 231 ? 71.298 2.675 -28.508 1.00 130.47 231 ALA X C 1
ATOM 1455 O O . ALA A 1 231 ? 71.603 2.291 -29.637 1.00 133.86 231 ALA X O 1
ATOM 1457 N N . LEU A 1 232 ? 70.041 2.737 -28.082 1.00 123.99 232 LEU X N 1
ATOM 1458 C CA . LEU A 1 232 ? 68.925 2.323 -28.929 1.00 121.50 232 LEU X CA 1
ATOM 1459 C C . LEU A 1 232 ? 68.749 3.221 -30.152 1.00 117.79 232 LEU X C 1
ATOM 1460 O O . LEU A 1 232 ? 68.487 4.419 -30.028 1.00 110.19 232 LEU X O 1
ATOM 1465 N N . ARG A 1 233 ? 68.893 2.628 -31.333 1.00 117.71 233 ARG X N 1
ATOM 1466 C CA . ARG A 1 233 ? 68.713 3.346 -32.588 1.00 114.20 233 ARG X CA 1
ATOM 1467 C C . ARG A 1 233 ? 67.560 2.723 -33.363 1.00 113.35 233 ARG X C 1
ATOM 1468 O O . ARG A 1 233 ? 67.774 2.010 -34.343 1.00 117.98 233 ARG X O 1
ATOM 1476 N N . ILE A 1 234 ? 66.337 2.987 -32.915 1.00 105.45 234 ILE X N 1
ATOM 1477 C CA . ILE A 1 234 ? 65.156 2.407 -33.544 1.00 105.07 234 ILE X CA 1
ATOM 1478 C C . ILE A 1 234 ? 64.673 3.255 -34.717 1.00 102.46 234 ILE X C 1
ATOM 1479 O O . ILE A 1 234 ? 64.894 4.465 -34.756 1.00 103.62 234 ILE X O 1
ATOM 1484 N N . GLY A 1 235 ? 64.027 2.605 -35.678 1.00 100.54 235 GLY X N 1
ATOM 1485 C CA . GLY A 1 235 ? 63.409 3.296 -36.793 1.00 101.35 235 GLY X CA 1
ATOM 1486 C C . GLY A 1 235 ? 61.899 3.155 -36.742 1.00 103.30 235 GLY X C 1
ATOM 1487 O O . GLY A 1 235 ? 61.365 2.374 -35.952 1.00 99.19 235 GLY X O 1
ATOM 1488 N N . GLU A 1 236 ? 61.208 3.912 -37.586 1.00 101.48 236 GLU X N 1
ATOM 1489 C CA . GLU A 1 236 ? 59.752 3.869 -37.635 1.00 97.21 236 GLU X CA 1
ATOM 1490 C C . GLU A 1 236 ? 59.247 2.445 -37.853 1.00 101.06 236 GLU X C 1
ATOM 1491 O O . GLU A 1 236 ? 59.539 1.824 -38.875 1.00 104.76 236 GLU X O 1
ATOM 1497 N N . TYR A 1 237 ? 58.492 1.934 -36.885 1.00 100.71 237 TYR X N 1
ATOM 1498 C CA . TYR A 1 237 ? 57.925 0.591 -36.970 1.00 97.48 237 TYR X CA 1
ATOM 1499 C C . TYR A 1 237 ? 57.138 0.420 -38.266 1.00 95.67 237 TYR X C 1
ATOM 1500 O O . TYR A 1 237 ? 57.271 -0.589 -38.956 1.00 93.94 237 TYR X O 1
ATOM 1509 N N . SER A 1 238 ? 56.323 1.418 -38.592 1.00 99.05 238 SER X N 1
ATOM 1510 C CA . SER A 1 238 ? 55.511 1.389 -39.805 1.00 101.93 238 SER X CA 1
ATOM 1511 C C . SER A 1 238 ? 56.373 1.284 -41.061 1.00 104.08 238 SER X C 1
ATOM 1512 O O . SER A 1 238 ? 56.091 0.476 -41.948 1.00 95.81 238 SER X O 1
ATOM 1515 N N . ARG A 1 239 ? 57.422 2.101 -41.130 1.00 115.19 239 ARG X N 1
ATOM 1516 C CA . ARG A 1 239 ? 58.331 2.088 -42.276 1.00 112.71 239 ARG X CA 1
ATOM 1517 C C . ARG A 1 239 ? 59.317 0.923 -42.191 1.00 108.64 239 ARG X C 1
ATOM 1518 O O . ARG A 1 239 ? 60.444 1.007 -42.675 1.00 108.71 239 ARG X O 1
ATOM 1526 N N . THR A 1 240 ? 58.874 -0.149 -41.540 1.00 106.38 240 THR X N 1
ATOM 1527 C CA . THR A 1 240 ? 59.498 -1.473 -41.616 1.00 104.12 240 THR X CA 1
ATOM 1528 C C . THR A 1 240 ? 60.743 -1.746 -40.764 1.00 101.38 240 THR X C 1
ATOM 1529 O O . THR A 1 240 ? 61.357 -2.800 -40.911 1.00 110.14 240 THR X O 1
ATOM 1533 N N . HIS A 1 241 ? 61.122 -0.833 -39.875 1.00 96.99 241 HIS X N 1
ATOM 1534 C CA . HIS A 1 241 ? 62.075 -1.229 -38.843 1.00 103.20 241 HIS X CA 1
ATOM 1535 C C . HIS A 1 241 ? 61.276 -1.810 -37.685 1.00 104.87 241 HIS X C 1
ATOM 1536 O O . HIS A 1 241 ? 61.469 -1.454 -36.523 1.00 104.59 241 HIS X O 1
ATOM 1543 N N . GLU A 1 242 ? 60.373 -2.717 -38.038 1.00 99.03 242 GLU X N 1
ATOM 1544 C CA . GLU A 1 242 ? 59.412 -3.286 -37.110 1.00 97.73 242 GLU X CA 1
ATOM 1545 C C . GLU A 1 242 ? 60.088 -4.240 -36.137 1.00 98.98 242 GLU X C 1
ATOM 1546 O O . GLU A 1 242 ? 59.700 -5.402 -36.019 1.00 102.35 242 GLU X O 1
ATOM 1552 N N . THR A 1 243 ? 61.102 -3.741 -35.438 1.00 96.72 243 THR X N 1
ATOM 1553 C CA . THR A 1 243 ? 61.881 -4.565 -34.523 1.00 115.18 243 THR X CA 1
ATOM 1554 C C . THR A 1 243 ? 61.929 -3.958 -33.126 1.00 111.48 243 THR X C 1
ATOM 1555 O O . THR A 1 243 ? 62.037 -2.742 -32.965 1.00 107.71 243 THR X O 1
ATOM 1559 N N . ARG A 1 244 ? 61.842 -4.820 -32.120 1.00 112.28 244 ARG X N 1
ATOM 1560 C CA . ARG A 1 244 ? 61.945 -4.401 -30.733 1.00 110.92 244 ARG X CA 1
ATOM 1561 C C . ARG A 1 244 ? 63.399 -4.191 -30.335 1.00 116.02 244 ARG X C 1
ATOM 1562 O O . ARG A 1 244 ? 64.245 -5.057 -30.557 1.00 119.47 244 ARG X O 1
ATOM 1570 N N . ASN A 1 245 ? 63.686 -3.037 -29.746 1.00 116.19 245 ASN X N 1
ATOM 1571 C CA . ASN A 1 245 ? 64.977 -2.818 -29.108 1.00 118.86 245 ASN X CA 1
ATOM 1572 C C . ASN A 1 245 ? 64.785 -2.719 -27.599 1.00 113.87 245 ASN X C 1
ATOM 1573 O O . ASN A 1 245 ? 63.793 -2.165 -27.128 1.00 112.27 245 ASN X O 1
ATOM 1578 N N . VAL A 1 246 ? 65.728 -3.268 -26.845 1.00 113.65 246 VAL X N 1
ATOM 1579 C CA . VAL A 1 246 ? 65.512 -3.485 -25.421 1.00 117.94 246 VAL X CA 1
ATOM 1580 C C . VAL A 1 246 ? 66.400 -2.630 -24.520 1.00 121.45 246 VAL X C 1
ATOM 1581 O O . VAL A 1 246 ? 67.540 -2.315 -24.863 1.00 124.71 246 VAL X O 1
ATOM 1585 N N . ASP A 1 247 ? 65.853 -2.250 -23.370 1.00 122.30 247 ASP X N 1
ATOM 1586 C CA . ASP A 1 247 ? 66.638 -1.682 -22.285 1.00 120.33 247 ASP X CA 1
ATOM 1587 C C . ASP A 1 247 ? 66.978 -2.840 -21.360 1.00 127.52 247 ASP X C 1
ATOM 1588 O O . ASP A 1 247 ? 68.148 -3.140 -21.120 1.00 132.97 247 ASP X O 1
ATOM 1593 N N . ASP A 1 248 ? 65.931 -3.485 -20.854 1.00 127.65 248 ASP X N 1
ATOM 1594 C CA . ASP A 1 248 ? 66.036 -4.755 -20.142 1.00 129.91 248 ASP X CA 1
ATOM 1595 C C . ASP A 1 248 ? 64.668 -5.132 -19.585 1.00 135.48 248 ASP X C 1
ATOM 1596 O O . ASP A 1 248 ? 64.062 -4.362 -18.839 1.00 135.45 248 ASP X O 1
ATOM 1601 N N . PHE A 1 249 ? 64.183 -6.314 -19.957 1.00 135.33 249 PHE X N 1
ATOM 1602 C CA . PHE A 1 249 ? 62.846 -6.759 -19.574 1.00 132.24 249 PHE X CA 1
ATOM 1603 C C . PHE A 1 249 ? 61.809 -5.711 -19.965 1.00 135.22 249 PHE X C 1
ATOM 1604 O O . PHE A 1 249 ? 60.734 -5.625 -19.369 1.00 133.77 249 PHE X O 1
ATOM 1612 N N . LEU A 1 250 ? 62.146 -4.915 -20.975 1.00 132.47 250 LEU X N 1
ATOM 1613 C CA . LEU A 1 250 ? 61.297 -3.818 -21.418 1.00 127.68 250 LEU X CA 1
ATOM 1614 C C . LEU A 1 250 ? 61.575 -3.487 -22.880 1.00 124.98 250 LEU X C 1
ATOM 1615 O O . LEU A 1 250 ? 62.470 -2.700 -23.190 1.00 122.68 250 LEU X O 1
ATOM 1620 N N . SER A 1 251 ? 60.808 -4.097 -23.778 1.00 125.57 251 SER X N 1
ATOM 1621 C CA . SER A 1 251 ? 60.975 -3.869 -25.209 1.00 123.05 251 SER X CA 1
ATOM 1622 C C . SER A 1 251 ? 60.222 -2.623 -25.668 1.00 114.23 251 SER X C 1
ATOM 1623 O O . SER A 1 251 ? 59.180 -2.277 -25.112 1.00 113.45 251 SER X O 1
ATOM 1626 N N . ILE A 1 252 ? 60.753 -1.957 -26.690 1.00 105.04 252 ILE X N 1
ATOM 1627 C CA . ILE A 1 252 ? 60.200 -0.686 -27.143 1.00 99.10 252 ILE X CA 1
ATOM 1628 C C . ILE A 1 252 ? 60.038 -0.618 -28.660 1.00 94.40 252 ILE X C 1
ATOM 1629 O O . ILE A 1 252 ? 60.877 -1.117 -29.410 1.00 102.08 252 ILE X O 1
ATOM 1634 N N . SER A 1 253 ? 58.949 0.000 -29.101 1.00 86.94 253 SER X N 1
ATOM 1635 C CA . SER A 1 253 ? 58.753 0.324 -30.509 1.00 89.91 253 SER X CA 1
ATOM 1636 C C . SER A 1 253 ? 58.561 1.833 -30.624 1.00 85.57 253 SER X C 1
ATOM 1637 O O . SER A 1 253 ? 58.437 2.516 -29.609 1.00 85.94 253 SER X O 1
ATOM 1640 N N . VAL A 1 254 ? 58.533 2.361 -31.843 1.00 76.50 254 VAL X N 1
ATOM 1641 C CA . VAL A 1 254 ? 58.463 3.810 -32.013 1.00 83.26 254 VAL X CA 1
ATOM 1642 C C . VAL A 1 254 ? 57.677 4.286 -33.238 1.00 86.92 254 VAL X C 1
ATOM 1643 O O . VAL A 1 254 ? 57.780 3.711 -34.321 1.00 91.22 254 VAL X O 1
ATOM 1647 N N . ASN A 1 255 ? 56.892 5.345 -33.045 1.00 77.28 255 ASN X N 1
ATOM 1648 C CA . ASN A 1 255 ? 56.197 6.025 -34.133 1.00 79.95 255 ASN X CA 1
ATOM 1649 C C . ASN A 1 255 ? 56.497 7.521 -34.078 1.00 82.62 255 ASN X C 1
ATOM 1650 O O . ASN A 1 255 ? 56.959 8.024 -33.056 1.00 83.97 255 ASN X O 1
ATOM 1655 N N . VAL A 1 256 ? 56.231 8.231 -35.171 1.00 76.80 256 VAL X N 1
ATOM 1656 C CA . VAL A 1 256 ? 56.517 9.662 -35.237 1.00 75.96 256 VAL X CA 1
ATOM 1657 C C . VAL A 1 256 ? 55.373 10.428 -35.896 1.00 79.12 256 VAL X C 1
ATOM 1658 O O . VAL A 1 256 ? 54.906 10.050 -36.970 1.00 81.43 256 VAL X O 1
ATOM 1662 N N . HIS A 1 257 ? 54.927 11.504 -35.252 1.00 80.82 257 HIS X N 1
ATOM 1663 C CA . HIS A 1 257 ? 53.835 12.317 -35.784 1.00 81.29 257 HIS X CA 1
ATOM 1664 C C . HIS A 1 257 ? 54.223 13.786 -35.874 1.00 82.98 257 HIS X C 1
ATOM 1665 O O . HIS A 1 257 ? 55.316 14.177 -35.467 1.00 82.86 257 HIS X O 1
ATOM 1672 N N . ASP A 1 258 ? 53.308 14.591 -36.408 1.00 84.16 258 ASP X N 1
ATOM 1673 C CA . ASP A 1 258 ? 53.478 16.039 -36.460 1.00 87.54 258 ASP X CA 1
ATOM 1674 C C . ASP A 1 258 ? 54.815 16.454 -37.067 1.00 87.77 258 ASP X C 1
ATOM 1675 O O . ASP A 1 258 ? 55.553 17.241 -36.476 1.00 86.12 258 ASP X O 1
ATOM 1680 N N . GLU A 1 259 ? 55.120 15.923 -38.246 1.00 90.59 259 GLU X N 1
ATOM 1681 C CA . GLU A 1 259 ? 56.358 16.256 -38.943 1.00 93.97 259 GLU X CA 1
ATOM 1682 C C . GLU A 1 259 ? 57.590 16.077 -38.056 1.00 90.56 259 GLU X C 1
ATOM 1683 O O . GLU A 1 259 ? 58.603 16.750 -38.243 1.00 89.01 259 GLU X O 1
ATOM 1689 N N . GLY A 1 260 ? 57.497 15.169 -37.090 1.00 89.11 260 GLY X N 1
ATOM 1690 C CA . GLY A 1 260 ? 58.614 14.884 -36.209 1.00 87.81 260 GLY X CA 1
ATOM 1691 C C . GLY A 1 260 ? 58.588 15.680 -34.920 1.00 85.44 260 GLY X C 1
ATOM 1692 O O . GLY A 1 260 ? 59.603 15.791 -34.233 1.00 81.86 260 GLY X O 1
ATOM 1693 N N . ASN A 1 261 ? 57.424 16.232 -34.591 1.00 85.76 261 ASN X N 1
ATOM 1694 C CA . ASN A 1 261 ? 57.262 17.003 -33.362 1.00 82.39 261 ASN X CA 1
ATOM 1695 C C . ASN A 1 261 ? 56.889 16.145 -32.161 1.00 82.28 261 ASN X C 1
ATOM 1696 O O . ASN A 1 261 ? 56.961 16.597 -31.016 1.00 82.40 261 ASN X O 1
ATOM 1701 N N . VAL A 1 262 ? 56.489 14.906 -32.425 1.00 81.11 262 VAL X N 1
ATOM 1702 C CA . VAL A 1 262 ? 56.101 13.993 -31.359 1.00 80.36 262 VAL X CA 1
ATOM 1703 C C . VAL A 1 262 ? 56.725 12.619 -31.555 1.00 75.83 262 VAL X C 1
ATOM 1704 O O . VAL A 1 262 ? 56.742 12.088 -32.664 1.00 74.42 262 VAL X O 1
ATOM 1708 N N . LEU A 1 263 ? 57.241 12.054 -30.469 1.00 79.89 263 LEU X N 1
ATOM 1709 C CA . LEU A 1 263 ? 57.717 10.679 -30.474 1.00 79.77 263 LEU X CA 1
ATOM 1710 C C . LEU A 1 263 ? 56.751 9.793 -29.698 1.00 80.27 263 LEU X C 1
ATOM 1711 O O . LEU A 1 263 ? 56.415 10.083 -28.551 1.00 79.40 263 LEU X O 1
ATOM 1716 N N . GLU A 1 264 ? 56.305 8.713 -30.326 1.00 77.77 264 GLU X N 1
ATOM 1717 C CA . GLU A 1 264 ? 55.427 7.765 -29.657 1.00 80.91 264 GLU X CA 1
ATOM 1718 C C . GLU A 1 264 ? 56.138 6.444 -29.383 1.00 80.06 264 GLU X C 1
ATOM 1719 O O . GLU A 1 264 ? 56.396 5.666 -30.299 1.00 82.78 264 GLU X O 1
ATOM 1725 N N . VAL A 1 265 ? 56.462 6.199 -28.119 1.00 73.66 265 VAL X N 1
ATOM 1726 C CA . VAL A 1 265 ? 57.011 4.911 -27.723 1.00 80.12 265 VAL X CA 1
ATOM 1727 C C . VAL A 1 265 ? 55.866 3.947 -27.425 1.00 86.80 265 VAL X C 1
ATOM 1728 O O . VAL A 1 265 ? 54.817 4.355 -26.928 1.00 87.75 265 VAL X O 1
ATOM 1732 N N . VAL A 1 266 ? 56.066 2.672 -27.742 1.00 86.50 266 VAL X N 1
ATOM 1733 C CA . VAL A 1 266 ? 55.024 1.667 -27.566 1.00 82.40 266 VAL X CA 1
ATOM 1734 C C . VAL A 1 266 ? 55.497 0.536 -26.656 1.00 92.99 266 VAL X C 1
ATOM 1735 O O . VAL A 1 266 ? 56.499 -0.120 -26.940 1.00 102.90 266 VAL X O 1
ATOM 1739 N N . GLY A 1 267 ? 54.770 0.310 -25.567 1.00 101.46 267 GLY X N 1
ATOM 1740 C CA . GLY A 1 267 ? 55.168 -0.674 -24.576 1.00 111.28 267 GLY X CA 1
ATOM 1741 C C . GLY A 1 267 ? 54.453 -2.008 -24.685 1.00 117.69 267 GLY X C 1
ATOM 1742 O O . GLY A 1 267 ? 53.229 -2.085 -24.569 1.00 115.71 267 GLY X O 1
ATOM 1751 N N . SER A 1 269 ? 54.834 -4.365 -22.571 1.00 124.76 269 SER X N 1
ATOM 1752 C CA . SER A 1 269 ? 54.611 -4.847 -21.209 1.00 124.66 269 SER X CA 1
ATOM 1753 C C . SER A 1 269 ? 53.163 -4.720 -20.734 1.00 124.98 269 SER X C 1
ATOM 1754 O O . SER A 1 269 ? 52.779 -3.724 -20.121 1.00 128.48 269 SER X O 1
ATOM 1757 N N . SER A 1 270 ? 52.381 -5.754 -21.028 1.00 122.58 270 SER X N 1
ATOM 1758 C CA . SER A 1 270 ? 50.993 -5.887 -20.594 1.00 113.00 270 SER X CA 1
ATOM 1759 C C . SER A 1 270 ? 50.460 -7.187 -21.178 1.00 105.51 270 SER X C 1
ATOM 1760 O O . SER A 1 270 ? 49.999 -7.220 -22.319 1.00 103.99 270 SER X O 1
ATOM 1763 N N . PRO A 1 271 ? 50.535 -8.267 -20.390 1.00 102.41 271 PRO X N 1
ATOM 1764 C CA . PRO A 1 271 ? 50.261 -9.637 -20.837 1.00 99.16 271 PRO X CA 1
ATOM 1765 C C . PRO A 1 271 ? 48.937 -9.775 -21.578 1.00 95.68 271 PRO X C 1
ATOM 1766 O O . PRO A 1 271 ? 48.904 -10.355 -22.661 1.00 96.15 271 PRO X O 1
ATOM 1770 N N . HIS A 1 272 ? 47.866 -9.244 -20.998 1.00 89.39 272 HIS X N 1
ATOM 1771 C CA . HIS A 1 272 ? 46.526 -9.412 -21.545 1.00 84.93 272 HIS X CA 1
ATOM 1772 C C . HIS A 1 272 ? 46.471 -9.260 -23.063 1.00 86.69 272 HIS X C 1
ATOM 1773 O O . HIS A 1 272 ? 45.942 -10.123 -23.761 1.00 87.91 272 HIS X O 1
ATOM 1780 N N . GLY A 1 273 ? 47.022 -8.163 -23.570 1.00 91.17 273 GLY X N 1
ATOM 1781 C CA . GLY A 1 273 ? 46.967 -7.874 -24.992 1.00 93.36 273 GLY X CA 1
ATOM 1782 C C . GLY A 1 273 ? 47.644 -8.912 -25.867 1.00 91.67 273 GLY X C 1
ATOM 1783 O O . GLY A 1 273 ? 47.306 -9.060 -27.041 1.00 87.90 273 GLY X O 1
ATOM 1784 N N . THR A 1 274 ? 48.602 -9.632 -25.296 1.00 93.93 274 THR X N 1
ATOM 1785 C CA . THR A 1 274 ? 49.359 -10.629 -26.047 1.00 98.29 274 THR X CA 1
ATOM 1786 C C . THR A 1 274 ? 48.593 -11.940 -26.209 1.00 95.69 274 THR X C 1
ATOM 1787 O O . THR A 1 274 ? 48.451 -12.451 -27.321 1.00 91.41 274 THR X O 1
ATOM 1791 N N . HIS A 1 275 ? 48.105 -12.482 -25.096 1.00 95.36 275 HIS X N 1
ATOM 1792 C CA . HIS A 1 275 ? 47.356 -13.733 -25.123 1.00 92.91 275 HIS X CA 1
ATOM 1793 C C . HIS A 1 275 ? 46.123 -13.612 -26.015 1.00 94.39 275 HIS X C 1
ATOM 1794 O O . HIS A 1 275 ? 45.762 -14.556 -26.717 1.00 93.52 275 HIS X O 1
ATOM 1801 N N . VAL A 1 276 ? 45.479 -12.448 -25.983 1.00 94.66 276 VAL X N 1
ATOM 1802 C CA . VAL A 1 276 ? 44.310 -12.195 -26.822 1.00 91.13 276 VAL X CA 1
ATOM 1803 C C . VAL A 1 276 ? 44.644 -12.401 -28.293 1.00 92.04 276 VAL X C 1
ATOM 1804 O O . VAL A 1 276 ? 43.851 -12.963 -29.049 1.00 92.99 276 VAL X O 1
ATOM 1808 N N . SER A 1 277 ? 45.826 -11.942 -28.692 1.00 90.39 277 SER X N 1
ATOM 1809 C CA . SER A 1 277 ? 46.284 -12.094 -30.066 1.00 90.69 277 SER X CA 1
ATOM 1810 C C . SER A 1 277 ? 46.786 -13.513 -30.310 1.00 97.34 277 SER X C 1
ATOM 1811 O O . SER A 1 277 ? 46.852 -13.974 -31.450 1.00 94.26 277 SER X O 1
ATOM 1814 N N . SER A 1 278 ? 47.138 -14.200 -29.230 1.00 95.87 278 SER X N 1
ATOM 1815 C CA . SER A 1 278 ? 47.639 -15.563 -29.323 1.00 95.58 278 SER X CA 1
ATOM 1816 C C . SER A 1 278 ? 46.493 -16.546 -29.540 1.00 91.32 278 SER X C 1
ATOM 1817 O O . SER A 1 278 ? 46.697 -17.648 -30.049 1.00 97.41 278 SER X O 1
ATOM 1820 N N . ILE A 1 279 ? 45.286 -16.144 -29.154 1.00 86.70 279 ILE X N 1
ATOM 1821 C CA . ILE A 1 279 ? 44.104 -16.972 -29.370 1.00 87.46 279 ILE X CA 1
ATOM 1822 C C . ILE A 1 279 ? 43.490 -16.697 -30.741 1.00 89.34 279 ILE X C 1
ATOM 1823 O O . ILE A 1 279 ? 43.128 -17.624 -31.465 1.00 90.33 279 ILE X O 1
ATOM 1828 N N . ALA A 1 280 ? 43.380 -15.419 -31.094 1.00 87.35 280 ALA X N 1
ATOM 1829 C CA . ALA A 1 280 ? 42.838 -15.025 -32.392 1.00 87.07 280 ALA X CA 1
ATOM 1830 C C . ALA A 1 280 ? 43.716 -15.547 -33.524 1.00 90.22 280 ALA X C 1
ATOM 1831 O O . ALA A 1 280 ? 43.252 -16.279 -34.397 1.00 92.66 280 ALA X O 1
ATOM 1833 N N . SER A 1 281 ? 44.985 -15.156 -33.505 1.00 93.02 281 SER X N 1
ATOM 1834 C CA . SER A 1 281 ? 45.967 -15.669 -34.450 1.00 94.49 281 SER X CA 1
ATOM 1835 C C . SER A 1 281 ? 47.111 -16.299 -33.668 1.00 98.95 281 SER X C 1
ATOM 1836 O O . SER A 1 281 ? 47.081 -16.328 -32.439 1.00 100.78 281 SER X O 1
ATOM 1839 N N . GLY A 1 282 ? 48.115 -16.807 -34.371 1.00 98.34 282 GLY X N 1
ATOM 1840 C CA . GLY A 1 282 ? 49.266 -17.391 -33.709 1.00 102.50 282 GLY X CA 1
ATOM 1841 C C . GLY A 1 282 ? 49.863 -18.549 -34.477 1.00 109.31 282 GLY X C 1
ATOM 1842 O O . GLY A 1 282 ? 49.626 -19.710 -34.146 1.00 115.76 282 GLY X O 1
ATOM 1843 N N . ASN A 1 283 ? 50.644 -18.231 -35.503 1.00 109.74 283 ASN X N 1
ATOM 1844 C CA . ASN A 1 283 ? 51.267 -19.255 -36.329 1.00 105.82 283 ASN X CA 1
ATOM 1845 C C . ASN A 1 283 ? 52.292 -20.080 -35.560 1.00 107.53 283 ASN X C 1
ATOM 1846 O O . ASN A 1 283 ? 53.401 -19.618 -35.293 1.00 108.10 283 ASN X O 1
ATOM 1851 N N . HIS A 1 284 ? 51.906 -21.298 -35.198 1.00 110.70 284 HIS X N 1
ATOM 1852 C CA . HIS A 1 284 ? 52.826 -22.256 -34.601 1.00 115.08 284 HIS X CA 1
ATOM 1853 C C . HIS A 1 284 ? 53.039 -23.405 -35.576 1.00 120.71 284 HIS X C 1
ATOM 1854 O O . HIS A 1 284 ? 53.946 -24.222 -35.407 1.00 114.23 284 HIS X O 1
ATOM 1861 N N . SER A 1 285 ? 52.187 -23.454 -36.597 1.00 126.36 285 SER X N 1
ATOM 1862 C CA . SER A 1 285 ? 52.248 -24.488 -37.624 1.00 126.97 285 SER X CA 1
ATOM 1863 C C . SER A 1 285 ? 52.097 -25.882 -37.022 1.00 126.71 285 SER X C 1
ATOM 1864 O O . SER A 1 285 ? 53.021 -26.693 -37.086 1.00 125.70 285 SER X O 1
ATOM 1867 N N . SER A 1 286 ? 50.931 -26.156 -36.439 1.00 129.45 286 SER X N 1
ATOM 1868 C CA . SER A 1 286 ? 50.678 -27.458 -35.823 1.00 133.20 286 SER X CA 1
ATOM 1869 C C . SER A 1 286 ? 49.197 -27.732 -35.553 1.00 131.07 286 SER X C 1
ATOM 1870 O O . SER A 1 286 ? 48.829 -28.849 -35.190 1.00 134.75 286 SER X O 1
ATOM 1873 N N . ARG A 1 287 ? 48.353 -26.719 -35.732 1.00 129.34 287 ARG X N 1
ATOM 1874 C CA . ARG A 1 287 ? 46.930 -26.839 -35.408 1.00 127.75 287 ARG X CA 1
ATOM 1875 C C . ARG A 1 287 ? 46.726 -27.524 -34.062 1.00 126.93 287 ARG X C 1
ATOM 1876 O O . ARG A 1 287 ? 45.827 -28.351 -33.908 1.00 121.40 287 ARG X O 1
ATOM 1884 N N . ASP A 1 288 ? 47.570 -27.180 -33.096 1.00 127.68 288 ASP X N 1
ATOM 1885 C CA . ASP A 1 288 ? 47.479 -27.754 -31.761 1.00 127.68 288 ASP X CA 1
ATOM 1886 C C . ASP A 1 288 ? 47.535 -26.637 -30.725 1.00 127.36 288 ASP X C 1
ATOM 1887 O O . ASP A 1 288 ? 46.800 -26.649 -29.737 1.00 124.37 288 ASP X O 1
ATOM 1892 N N . VAL A 1 289 ? 48.412 -25.668 -30.966 1.00 126.84 289 VAL X N 1
ATOM 1893 C CA . VAL A 1 289 ? 48.528 -24.502 -30.100 1.00 129.89 289 VAL X CA 1
ATOM 1894 C C . VAL A 1 289 ? 48.246 -23.235 -30.904 1.00 126.35 289 VAL X C 1
ATOM 1895 O O . VAL A 1 289 ? 48.173 -22.136 -30.352 1.00 120.91 289 VAL X O 1
ATOM 1899 N N . ASP A 1 290 ? 48.084 -23.403 -32.214 1.00 120.99 290 ASP X N 1
ATOM 1900 C CA . ASP A 1 290 ? 47.840 -22.281 -33.114 1.00 119.00 290 ASP X CA 1
ATOM 1901 C C . ASP A 1 290 ? 46.636 -21.459 -32.680 1.00 116.92 290 ASP X C 1
ATOM 1902 O O . ASP A 1 290 ? 45.795 -21.926 -31.911 1.00 111.65 290 ASP X O 1
ATOM 1907 N N . GLY A 1 291 ? 46.560 -20.230 -33.182 1.00 111.99 291 GLY X N 1
ATOM 1908 C CA . GLY A 1 291 ? 45.389 -19.399 -32.981 1.00 98.00 291 GLY X CA 1
ATOM 1909 C C . GLY A 1 291 ? 44.233 -19.954 -33.790 1.00 98.56 291 GLY X C 1
ATOM 1910 O O . GLY A 1 291 ? 44.245 -21.122 -34.179 1.00 103.61 291 GLY X O 1
ATOM 1911 N N . VAL A 1 292 ? 43.233 -19.123 -34.053 1.00 93.21 292 VAL X N 1
ATOM 1912 C CA . VAL A 1 292 ? 42.078 -19.558 -34.826 1.00 87.70 292 VAL X CA 1
ATOM 1913 C C . VAL A 1 292 ? 42.248 -19.211 -36.303 1.00 87.66 292 VAL X C 1
ATOM 1914 O O . VAL A 1 292 ? 41.580 -19.776 -37.166 1.00 84.41 292 VAL X O 1
ATOM 1918 N N . ALA A 1 293 ? 43.155 -18.283 -36.587 1.00 93.50 293 ALA X N 1
ATOM 1919 C CA . ALA A 1 293 ? 43.447 -17.886 -37.961 1.00 95.16 293 ALA X CA 1
ATOM 1920 C C . ALA A 1 293 ? 44.885 -17.394 -38.078 1.00 97.60 293 ALA X C 1
ATOM 1921 O O . ALA A 1 293 ? 45.129 -16.187 -38.097 1.00 97.34 293 ALA X O 1
ATOM 1923 N N . PRO A 1 294 ? 45.839 -18.334 -38.162 1.00 98.47 294 PRO X N 1
ATOM 1924 C CA . PRO A 1 294 ? 47.280 -18.053 -38.156 1.00 99.18 294 PRO X CA 1
ATOM 1925 C C . PRO A 1 294 ? 47.737 -17.178 -39.320 1.00 100.01 294 PRO X C 1
ATOM 1926 O O . PRO A 1 294 ? 48.796 -16.558 -39.228 1.00 100.18 294 PRO X O 1
ATOM 1930 N N . ASN A 1 295 ? 46.955 -17.130 -40.393 1.00 98.24 295 ASN X N 1
ATOM 1931 C CA . ASN A 1 295 ? 47.311 -16.334 -41.563 1.00 99.52 295 ASN X CA 1
ATOM 1932 C C . ASN A 1 295 ? 46.898 -14.870 -41.426 1.00 103.35 295 ASN X C 1
ATOM 1933 O O . ASN A 1 295 ? 47.344 -14.015 -42.192 1.00 102.78 295 ASN X O 1
ATOM 1938 N N . ALA A 1 296 ? 46.041 -14.589 -40.450 1.00 104.43 296 ALA X N 1
ATOM 1939 C CA . ALA A 1 296 ? 45.552 -13.233 -40.229 1.00 98.14 296 ALA X CA 1
ATOM 1940 C C . ALA A 1 296 ? 46.639 -12.335 -39.651 1.00 97.22 296 ALA X C 1
ATOM 1941 O O . ALA A 1 296 ? 47.425 -12.761 -38.803 1.00 94.32 296 ALA X O 1
ATOM 1943 N N . LYS A 1 297 ? 46.673 -11.089 -40.114 1.00 98.52 297 LYS X N 1
ATOM 1944 C CA . LYS A 1 297 ? 47.662 -10.116 -39.659 1.00 100.62 297 LYS X CA 1
ATOM 1945 C C . LYS A 1 297 ? 47.107 -9.251 -38.529 1.00 94.07 297 LYS X C 1
ATOM 1946 O O . LYS A 1 297 ? 45.938 -8.877 -38.541 1.00 93.88 297 LYS X O 1
ATOM 1952 N N . ILE A 1 298 ? 47.955 -8.935 -37.555 1.00 92.81 298 ILE X N 1
ATOM 1953 C CA . ILE A 1 298 ? 47.523 -8.225 -36.353 1.00 89.15 298 ILE X CA 1
ATOM 1954 C C . ILE A 1 298 ? 48.073 -6.802 -36.273 1.00 85.76 298 ILE X C 1
ATOM 1955 O O . ILE A 1 298 ? 49.188 -6.531 -36.714 1.00 90.40 298 ILE X O 1
ATOM 1960 N N . VAL A 1 299 ? 47.278 -5.897 -35.710 1.00 84.80 299 VAL X N 1
ATOM 1961 C CA . VAL A 1 299 ? 47.724 -4.534 -35.451 1.00 85.46 299 VAL X CA 1
ATOM 1962 C C . VAL A 1 299 ? 47.392 -4.118 -34.019 1.00 84.28 299 VAL X C 1
ATOM 1963 O O . VAL A 1 299 ? 46.283 -3.668 -33.736 1.00 82.90 299 VAL X O 1
ATOM 1967 N N . SER A 1 300 ? 48.359 -4.277 -33.121 1.00 85.54 300 SER X N 1
ATOM 1968 C CA . SER A 1 300 ? 48.174 -3.924 -31.716 1.00 85.33 300 SER X CA 1
ATOM 1969 C C . SER A 1 300 ? 47.898 -2.437 -31.540 1.00 84.82 300 SER X C 1
ATOM 1970 O O . SER A 1 300 ? 48.562 -1.597 -32.145 1.00 83.56 300 SER X O 1
ATOM 1981 N N . THR A 1 302 ? 47.201 -0.194 -28.199 1.00 81.51 302 THR X N 1
ATOM 1982 C CA . THR A 1 302 ? 47.000 0.042 -26.779 1.00 77.39 302 THR X CA 1
ATOM 1983 C C . THR A 1 302 ? 45.995 1.166 -26.556 1.00 80.48 302 THR X C 1
ATOM 1984 O O . THR A 1 302 ? 46.258 2.320 -26.894 1.00 77.34 302 THR X O 1
ATOM 1988 N N . ILE A 1 303 ? 44.841 0.820 -25.994 1.00 80.68 303 ILE X N 1
ATOM 1989 C CA . ILE A 1 303 ? 43.823 1.811 -25.665 1.00 72.95 303 ILE X CA 1
ATOM 1990 C C . ILE A 1 303 ? 43.805 2.081 -24.164 1.00 73.22 303 ILE X C 1
ATOM 1991 O O . ILE A 1 303 ? 42.970 2.836 -23.667 1.00 76.76 303 ILE X O 1
ATOM 1996 N N . GLY A 1 304 ? 44.732 1.454 -23.448 1.00 74.59 304 GLY X N 1
ATOM 1997 C CA . GLY A 1 304 ? 44.893 1.696 -22.028 1.00 74.80 304 GLY X CA 1
ATOM 1998 C C . GLY A 1 304 ? 45.931 2.774 -21.784 1.00 77.18 304 GLY X C 1
ATOM 1999 O O . GLY A 1 304 ? 46.983 2.786 -22.422 1.00 81.38 304 GLY X O 1
ATOM 2000 N N . ASP A 1 305 ? 45.637 3.684 -20.864 1.00 72.28 305 ASP X N 1
ATOM 2001 C CA . ASP A 1 305 ? 46.544 4.782 -20.560 1.00 65.86 305 ASP X CA 1
ATOM 2002 C C . ASP A 1 305 ? 47.359 4.473 -19.309 1.00 70.34 305 ASP X C 1
ATOM 2003 O O . ASP A 1 305 ? 46.803 4.292 -18.228 1.00 73.44 305 ASP X O 1
ATOM 2008 N N . GLY A 1 306 ? 48.678 4.411 -19.467 1.00 73.58 306 GLY X N 1
ATOM 2009 C CA . GLY A 1 306 ? 49.573 4.095 -18.368 1.00 72.84 306 GLY X CA 1
ATOM 2010 C C . GLY A 1 306 ? 49.419 5.016 -17.175 1.00 72.05 306 GLY X C 1
ATOM 2011 O O . GLY A 1 306 ? 49.659 4.612 -16.036 1.00 69.75 306 GLY X O 1
ATOM 2012 N N . ARG A 1 307 ? 49.017 6.257 -17.438 1.00 71.71 307 ARG X N 1
ATOM 2013 C CA . ARG A 1 307 ? 48.825 7.251 -16.386 1.00 69.31 307 ARG X CA 1
ATOM 2014 C C . ARG A 1 307 ? 47.655 6.872 -15.485 1.00 72.39 307 ARG X C 1
ATOM 2015 O O . ARG A 1 307 ? 47.692 7.095 -14.276 1.00 73.21 307 ARG X O 1
ATOM 2023 N N . LEU A 1 308 ? 46.616 6.300 -16.083 1.00 73.79 308 LEU X N 1
ATOM 2024 C CA . LEU A 1 308 ? 45.473 5.801 -15.329 1.00 68.57 308 LEU X CA 1
ATOM 2025 C C . LEU A 1 308 ? 45.764 4.378 -14.876 1.00 73.94 308 LEU X C 1
ATOM 2026 O O . LEU A 1 308 ? 45.073 3.834 -14.015 1.00 78.58 308 LEU X O 1
ATOM 2031 N N . GLY A 1 309 ? 46.798 3.791 -15.474 1.00 77.85 309 GLY X N 1
ATOM 2032 C CA . GLY A 1 309 ? 47.296 2.474 -15.112 1.00 79.95 309 GLY X CA 1
ATOM 2033 C C . GLY A 1 309 ? 46.268 1.483 -14.602 1.00 85.75 309 GLY X C 1
ATOM 2034 O O . GLY A 1 309 ? 46.092 1.327 -13.393 1.00 92.56 309 GLY X O 1
ATOM 2035 N N . SER A 1 310 ? 45.584 0.814 -15.523 1.00 87.44 310 SER X N 1
ATOM 2036 C CA . SER A 1 310 ? 45.742 1.074 -16.947 1.00 83.69 310 SER X CA 1
ATOM 2037 C C . SER A 1 310 ? 44.367 1.071 -17.601 1.00 83.81 310 SER X C 1
ATOM 2038 O O . SER A 1 310 ? 44.016 0.154 -18.344 1.00 81.89 310 SER X O 1
ATOM 2049 N N . GLU A 1 312 ? 40.972 2.493 -19.842 1.00 76.48 312 GLU X N 1
ATOM 2050 C CA . GLU A 1 312 ? 40.689 2.967 -21.187 1.00 71.10 312 GLU X CA 1
ATOM 2051 C C . GLU A 1 312 ? 40.338 4.448 -21.133 1.00 75.93 312 GLU X C 1
ATOM 2052 O O . GLU A 1 312 ? 39.759 4.923 -20.155 1.00 76.90 312 GLU X O 1
ATOM 2058 N N . THR A 1 313 ? 40.687 5.181 -22.182 1.00 71.35 313 THR X N 1
ATOM 2059 C CA . THR A 1 313 ? 40.384 6.604 -22.230 1.00 66.74 313 THR X CA 1
ATOM 2060 C C . THR A 1 313 ? 39.578 6.920 -23.477 1.00 67.64 313 THR X C 1
ATOM 2061 O O . THR A 1 313 ? 39.892 6.434 -24.562 1.00 72.78 313 THR X O 1
ATOM 2065 N N . GLY A 1 314 ? 38.530 7.720 -23.318 1.00 62.10 314 GLY X N 1
ATOM 2066 C CA . GLY A 1 314 ? 37.737 8.149 -24.452 1.00 63.55 314 GLY X CA 1
ATOM 2067 C C . GLY A 1 314 ? 38.637 8.491 -25.622 1.00 67.12 314 GLY X C 1
ATOM 2068 O O . GLY A 1 314 ? 38.437 8.007 -26.734 1.00 69.72 314 GLY X O 1
ATOM 2069 N N . THR A 1 315 ? 39.645 9.317 -25.359 1.00 65.70 315 THR X N 1
ATOM 2070 C CA . THR A 1 315 ? 40.605 9.708 -26.383 1.00 67.27 315 THR X CA 1
ATOM 2071 C C . THR A 1 315 ? 41.212 8.478 -27.054 1.00 69.05 315 THR X C 1
ATOM 2072 O O . THR A 1 315 ? 41.193 8.355 -28.280 1.00 69.66 315 THR X O 1
ATOM 2076 N N . ALA A 1 316 ? 41.741 7.569 -26.241 1.00 66.75 316 ALA X N 1
ATOM 2077 C CA . ALA A 1 316 ? 42.388 6.363 -26.747 1.00 67.23 316 ALA X CA 1
ATOM 2078 C C . ALA A 1 316 ? 41.543 5.681 -27.814 1.00 69.03 316 ALA X C 1
ATOM 2079 O O . ALA A 1 316 ? 42.012 5.426 -28.923 1.00 71.07 316 ALA X O 1
ATOM 2081 N N . LEU A 1 317 ? 40.293 5.390 -27.472 1.00 70.28 317 LEU X N 1
ATOM 2082 C CA . LEU A 1 317 ? 39.380 4.734 -28.401 1.00 71.13 317 LEU X CA 1
ATOM 2083 C C . LEU A 1 317 ? 39.160 5.560 -29.662 1.00 69.33 317 LEU X C 1
ATOM 2084 O O . LEU A 1 317 ? 39.214 5.030 -30.770 1.00 72.31 317 LEU X O 1
ATOM 2089 N N . VAL A 1 318 ? 38.908 6.854 -29.494 1.00 64.64 318 VAL X N 1
ATOM 2090 C CA . VAL A 1 318 ? 38.676 7.728 -30.639 1.00 65.52 318 VAL X CA 1
ATOM 2091 C C . VAL A 1 318 ? 39.848 7.667 -31.612 1.00 67.35 318 VAL X C 1
ATOM 2092 O O . VAL A 1 318 ? 39.655 7.630 -32.826 1.00 68.00 318 VAL X O 1
ATOM 2096 N N . ARG A 1 319 ? 41.062 7.646 -31.073 1.00 66.10 319 ARG X N 1
ATOM 2097 C CA . ARG A 1 319 ? 42.258 7.552 -31.902 1.00 66.38 319 ARG X CA 1
ATOM 2098 C C . ARG A 1 319 ? 42.357 6.192 -32.582 1.00 68.17 319 ARG X C 1
ATOM 2099 O O . ARG A 1 319 ? 42.701 6.102 -33.761 1.00 66.61 319 ARG X O 1
ATOM 2107 N N . ALA A 1 320 ? 42.050 5.137 -31.833 1.00 66.48 320 ALA X N 1
ATOM 2108 C CA . ALA A 1 320 ? 42.061 3.782 -32.370 1.00 68.41 320 ALA X CA 1
ATOM 2109 C C . ALA A 1 320 ? 41.143 3.665 -33.583 1.00 72.38 320 ALA X C 1
ATOM 2110 O O . ALA A 1 320 ? 41.556 3.195 -34.642 1.00 73.25 320 ALA X O 1
ATOM 2120 N N . THR A 1 322 ? 39.997 6.101 -35.286 1.00 71.67 322 THR X N 1
ATOM 2121 C CA . THR A 1 322 ? 40.498 7.044 -36.277 1.00 75.63 322 THR X CA 1
ATOM 2122 C C . THR A 1 322 ? 41.518 6.371 -37.188 1.00 79.24 322 THR X C 1
ATOM 2123 O O . THR A 1 322 ? 41.422 6.462 -38.414 1.00 78.52 322 THR X O 1
ATOM 2127 N N . LYS A 1 323 ? 42.490 5.692 -36.584 1.00 75.03 323 LYS X N 1
ATOM 2128 C CA . LYS A 1 323 ? 43.509 4.981 -37.345 1.00 74.86 323 LYS X CA 1
ATOM 2129 C C . LYS A 1 323 ? 42.855 3.966 -38.266 1.00 81.24 323 LYS X C 1
ATOM 2130 O O . LYS A 1 323 ? 43.031 4.016 -39.481 1.00 83.60 323 LYS X O 1
ATOM 2136 N N . VAL A 1 324 ? 42.100 3.046 -37.672 1.00 82.48 324 VAL X N 1
ATOM 2137 C CA . VAL A 1 324 ? 41.350 2.047 -38.427 1.00 79.37 324 VAL X CA 1
ATOM 2138 C C . VAL A 1 324 ? 40.673 2.669 -39.644 1.00 81.05 324 VAL X C 1
ATOM 2139 O O . VAL A 1 324 ? 40.863 2.215 -40.771 1.00 87.25 324 VAL X O 1
ATOM 2151 N N . GLU A 1 326 ? 41.296 5.440 -41.135 1.00 87.13 326 GLU X N 1
ATOM 2152 C CA . GLU A 1 326 ? 42.311 5.919 -42.069 1.00 88.21 326 GLU X CA 1
ATOM 2153 C C . GLU A 1 326 ? 42.895 4.784 -42.911 1.00 87.94 326 GLU X C 1
ATOM 2154 O O . GLU A 1 326 ? 42.959 4.880 -44.136 1.00 86.38 326 GLU X O 1
ATOM 2160 N N . LEU A 1 327 ? 43.316 3.711 -42.250 1.00 87.15 327 LEU X N 1
ATOM 2161 C CA . LEU A 1 327 ? 43.911 2.573 -42.943 1.00 87.58 327 LEU X CA 1
ATOM 2162 C C . LEU A 1 327 ? 42.957 1.975 -43.972 1.00 89.51 327 LEU X C 1
ATOM 2163 O O . LEU A 1 327 ? 43.356 1.660 -45.093 1.00 93.58 327 LEU X O 1
ATOM 2168 N N . CYS A 1 328 ? 41.695 1.821 -43.590 1.00 87.63 328 CYS X N 1
ATOM 2169 C CA . CYS A 1 328 ? 40.691 1.293 -44.505 1.00 95.01 328 CYS X CA 1
ATOM 2170 C C . CYS A 1 328 ? 40.553 2.167 -45.750 1.00 98.03 328 CYS X C 1
ATOM 2171 O O . CYS A 1 328 ? 40.612 1.669 -46.875 1.00 100.43 328 CYS X O 1
ATOM 2174 N N . ARG A 1 329 ? 40.380 3.470 -45.541 1.00 91.37 329 ARG X N 1
ATOM 2175 C CA . ARG A 1 329 ? 40.214 4.408 -46.646 1.00 92.77 329 ARG X CA 1
ATOM 2176 C C . ARG A 1 329 ? 41.392 4.324 -47.608 1.00 94.37 329 ARG X C 1
ATOM 2177 O O . ARG A 1 329 ? 41.259 4.623 -48.795 1.00 93.77 329 ARG X O 1
ATOM 2185 N N . ASP A 1 330 ? 42.546 3.918 -47.087 1.00 97.31 330 ASP X N 1
ATOM 2186 C CA . ASP A 1 330 ? 43.779 3.917 -47.867 1.00 98.46 330 ASP X CA 1
ATOM 2187 C C . ASP A 1 330 ? 44.215 2.516 -48.290 1.00 95.84 330 ASP X C 1
ATOM 2188 O O . ASP A 1 330 ? 45.378 2.144 -48.130 1.00 95.51 330 ASP X O 1
ATOM 2193 N N . GLY A 1 331 ? 43.275 1.745 -48.826 1.00 98.43 331 GLY X N 1
ATOM 2194 C CA . GLY A 1 331 ? 43.584 0.453 -49.412 1.00 99.61 331 GLY X CA 1
ATOM 2195 C C . GLY A 1 331 ? 43.817 -0.672 -48.423 1.00 100.80 331 GLY X C 1
ATOM 2196 O O . GLY A 1 331 ? 43.488 -1.825 -48.702 1.00 102.92 331 GLY X O 1
ATOM 2197 N N . ARG A 1 332 ? 44.391 -0.345 -47.270 1.00 98.00 332 ARG X N 1
ATOM 2198 C CA . ARG A 1 332 ? 44.689 -1.352 -46.255 1.00 98.05 332 ARG X CA 1
ATOM 2199 C C . ARG A 1 332 ? 43.518 -1.585 -45.303 1.00 101.84 332 ARG X C 1
ATOM 2200 O O . ARG A 1 332 ? 43.584 -1.232 -44.124 1.00 101.69 332 ARG X O 1
ATOM 2208 N N . ARG A 1 333 ? 42.448 -2.183 -45.817 1.00 103.05 333 ARG X N 1
ATOM 2209 C CA . ARG A 1 333 ? 41.283 -2.482 -44.994 1.00 100.18 333 ARG X CA 1
ATOM 2210 C C . ARG A 1 333 ? 41.648 -3.354 -43.803 1.00 95.67 333 ARG X C 1
ATOM 2211 O O . ARG A 1 333 ? 42.404 -4.316 -43.931 1.00 93.99 333 ARG X O 1
ATOM 2219 N N . ILE A 1 334 ? 41.114 -2.999 -42.641 1.00 97.20 334 ILE X N 1
ATOM 2220 C CA . ILE A 1 334 ? 41.145 -3.886 -41.490 1.00 95.23 334 ILE X CA 1
ATOM 2221 C C . ILE A 1 334 ? 39.726 -4.428 -41.340 1.00 92.70 334 ILE X C 1
ATOM 2222 O O . ILE A 1 334 ? 38.759 -3.666 -41.304 1.00 92.27 334 ILE X O 1
ATOM 2227 N N . ASP A 1 335 ? 39.599 -5.749 -41.289 1.00 93.01 335 ASP X N 1
ATOM 2228 C CA . ASP A 1 335 ? 38.289 -6.381 -41.400 1.00 90.92 335 ASP X CA 1
ATOM 2229 C C . ASP A 1 335 ? 37.630 -6.686 -40.059 1.00 84.41 335 ASP X C 1
ATOM 2230 O O . ASP A 1 335 ? 36.404 -6.709 -39.958 1.00 82.07 335 ASP X O 1
ATOM 2235 N N . VAL A 1 336 ? 38.440 -6.919 -39.032 1.00 80.51 336 VAL X N 1
ATOM 2236 C CA . VAL A 1 336 ? 37.906 -7.275 -37.722 1.00 78.29 336 VAL X CA 1
ATOM 2237 C C . VAL A 1 336 ? 38.616 -6.544 -36.583 1.00 80.08 336 VAL X C 1
ATOM 2238 O O . VAL A 1 336 ? 39.821 -6.305 -36.638 1.00 78.75 336 VAL X O 1
ATOM 2242 N N . ILE A 1 337 ? 37.849 -6.184 -35.558 1.00 78.90 337 ILE X N 1
ATOM 2243 C CA . ILE A 1 337 ? 38.387 -5.587 -34.342 1.00 74.40 337 ILE X CA 1
ATOM 2244 C C . ILE A 1 337 ? 38.078 -6.512 -33.171 1.00 73.00 337 ILE X C 1
ATOM 2245 O O . ILE A 1 337 ? 37.091 -7.245 -33.204 1.00 72.95 337 ILE X O 1
ATOM 2250 N N . ASN A 1 338 ? 38.920 -6.493 -32.143 1.00 71.09 338 ASN X N 1
ATOM 2251 C CA . ASN A 1 338 ? 38.643 -7.283 -30.947 1.00 72.51 338 ASN X CA 1
ATOM 2252 C C . ASN A 1 338 ? 38.932 -6.547 -29.644 1.00 74.62 338 ASN X C 1
ATOM 2253 O O . ASN A 1 338 ? 40.082 -6.247 -29.326 1.00 71.90 338 ASN X O 1
ATOM 2266 N N . SER A 1 340 ? 38.784 -6.996 -25.837 1.00 84.32 340 SER X N 1
ATOM 2267 C CA . SER A 1 340 ? 38.682 -7.655 -24.544 1.00 86.82 340 SER X CA 1
ATOM 2268 C C . SER A 1 340 ? 38.658 -6.699 -23.361 1.00 89.66 340 SER X C 1
ATOM 2269 O O . SER A 1 340 ? 39.213 -6.984 -22.300 1.00 90.96 340 SER X O 1
ATOM 2272 N N . TYR A 1 341 ? 38.005 -5.557 -23.560 1.00 90.85 341 TYR X N 1
ATOM 2273 C CA . TYR A 1 341 ? 38.207 -4.326 -22.812 1.00 89.17 341 TYR X CA 1
ATOM 2274 C C . TYR A 1 341 ? 36.877 -3.589 -22.684 1.00 84.96 341 TYR X C 1
ATOM 2275 O O . TYR A 1 341 ? 36.023 -3.694 -23.563 1.00 84.52 341 TYR X O 1
ATOM 2284 N N . GLY A 1 342 ? 36.695 -2.846 -21.595 1.00 83.85 342 GLY X N 1
ATOM 2285 C CA . GLY A 1 342 ? 35.506 -2.022 -21.454 1.00 80.92 342 GLY X CA 1
ATOM 2286 C C . GLY A 1 342 ? 34.933 -1.893 -20.055 1.00 81.38 342 GLY X C 1
ATOM 2287 O O . GLY A 1 342 ? 35.323 -2.612 -19.137 1.00 81.80 342 GLY X O 1
ATOM 2288 N N . GLU A 1 343 ? 33.994 -0.963 -19.905 1.00 85.27 343 GLU X N 1
ATOM 2289 C CA . GLU A 1 343 ? 33.324 -0.718 -18.632 1.00 83.59 343 GLU X CA 1
ATOM 2290 C C . GLU A 1 343 ? 31.813 -0.698 -18.829 1.00 83.07 343 GLU X C 1
ATOM 2291 O O . GLU A 1 343 ? 31.311 -1.160 -19.853 1.00 82.30 343 GLU X O 1
ATOM 2297 N N . HIS A 1 344 ? 31.096 -0.156 -17.848 1.00 85.09 344 HIS X N 1
ATOM 2298 C CA . HIS A 1 344 ? 29.639 -0.038 -17.925 1.00 80.65 344 HIS X CA 1
ATOM 2299 C C . HIS A 1 344 ? 29.202 1.409 -18.146 1.00 82.54 344 HIS X C 1
ATOM 2300 O O . HIS A 1 344 ? 29.985 2.342 -17.958 1.00 83.15 344 HIS X O 1
ATOM 2307 N N . ALA A 1 345 ? 27.947 1.587 -18.547 1.00 80.22 345 ALA X N 1
ATOM 2308 C CA . ALA A 1 345 ? 27.413 2.917 -18.818 1.00 70.53 345 ALA X CA 1
ATOM 2309 C C . ALA A 1 345 ? 26.125 3.167 -18.047 1.00 72.88 345 ALA X C 1
ATOM 2310 O O . ALA A 1 345 ? 25.540 2.244 -17.476 1.00 71.03 345 ALA X O 1
ATOM 2312 N N . ASN A 1 346 ? 25.691 4.424 -18.036 1.00 74.13 346 ASN X N 1
ATOM 2313 C CA . ASN A 1 346 ? 24.444 4.804 -17.383 1.00 71.46 346 ASN X CA 1
ATOM 2314 C C . ASN A 1 346 ? 23.281 4.874 -18.372 1.00 72.81 346 ASN X C 1
ATOM 2315 O O . ASN A 1 346 ? 22.126 5.031 -17.976 1.00 77.76 346 ASN X O 1
ATOM 2320 N N . TRP A 1 347 ? 23.596 4.759 -19.658 1.00 64.25 347 TRP X N 1
ATOM 2321 C CA . TRP A 1 347 ? 22.577 4.674 -20.699 1.00 65.76 347 TRP X CA 1
ATOM 2322 C C . TRP A 1 347 ? 23.150 4.110 -21.999 1.00 69.12 347 TRP X C 1
ATOM 2323 O O . TRP A 1 347 ? 24.363 3.956 -22.140 1.00 68.26 347 TRP X O 1
ATOM 2334 N N . SER A 1 348 ? 22.267 3.791 -22.941 1.00 73.59 348 SER X N 1
ATOM 2335 C CA . SER A 1 348 ? 22.677 3.229 -24.223 1.00 71.98 348 SER X CA 1
ATOM 2336 C C . SER A 1 348 ? 22.285 4.155 -25.370 1.00 73.22 348 SER X C 1
ATOM 2337 O O . SER A 1 348 ? 22.957 4.209 -26.399 1.00 70.43 348 SER X O 1
ATOM 2340 N N . ASN A 1 349 ? 21.192 4.886 -25.175 1.00 77.93 349 ASN X N 1
ATOM 2341 C CA . ASN A 1 349 ? 20.614 5.732 -26.214 1.00 77.75 349 ASN X CA 1
ATOM 2342 C C . ASN A 1 349 ? 21.496 6.899 -26.663 1.00 74.04 349 ASN X C 1
ATOM 2343 O O . ASN A 1 349 ? 21.217 7.537 -27.680 1.00 68.36 349 ASN X O 1
ATOM 2348 N N . SER A 1 350 ? 22.557 7.178 -25.912 1.00 72.74 350 SER X N 1
ATOM 2349 C CA . SER A 1 350 ? 23.421 8.312 -26.230 1.00 76.72 350 SER X CA 1
ATOM 2350 C C . SER A 1 350 ? 24.901 8.038 -25.968 1.00 75.28 350 SER X C 1
ATOM 2351 O O . SER A 1 350 ? 25.252 7.160 -25.179 1.00 75.00 350 SER X O 1
ATOM 2354 N N . GLY A 1 351 ? 25.760 8.803 -26.637 1.00 69.11 351 GLY X N 1
ATOM 2355 C CA . GLY A 1 351 ? 27.196 8.659 -26.492 1.00 70.15 351 GLY X CA 1
ATOM 2356 C C . GLY A 1 351 ? 27.930 8.935 -27.790 1.00 72.64 351 GLY X C 1
ATOM 2357 O O . GLY A 1 351 ? 27.481 8.524 -28.860 1.00 74.79 351 GLY X O 1
ATOM 2358 N N . ARG A 1 352 ? 29.059 9.633 -27.700 1.00 69.93 352 ARG X N 1
ATOM 2359 C CA . ARG A 1 352 ? 29.843 9.970 -28.883 1.00 68.88 352 ARG X CA 1
ATOM 2360 C C . ARG A 1 352 ? 30.761 8.817 -29.269 1.00 74.25 352 ARG X C 1
ATOM 2361 O O . ARG A 1 352 ? 30.850 8.453 -30.442 1.00 75.17 352 ARG X O 1
ATOM 2369 N N . ILE A 1 353 ? 31.444 8.250 -28.279 1.00 70.78 353 ILE X N 1
ATOM 2370 C CA . ILE A 1 353 ? 32.303 7.093 -28.511 1.00 70.43 353 ILE X CA 1
ATOM 2371 C C . ILE A 1 353 ? 31.512 5.976 -29.183 1.00 69.68 353 ILE X C 1
ATOM 2372 O O . ILE A 1 353 ? 31.972 5.365 -30.148 1.00 68.43 353 ILE X O 1
ATOM 2377 N N . GLY A 1 354 ? 30.313 5.722 -28.670 1.00 68.23 354 GLY X N 1
ATOM 2378 C CA . GLY A 1 354 ? 29.446 4.707 -29.232 1.00 68.74 354 GLY X CA 1
ATOM 2379 C C . GLY A 1 354 ? 29.001 5.047 -30.640 1.00 70.01 354 GLY X C 1
ATOM 2380 O O . GLY A 1 354 ? 28.975 4.187 -31.519 1.00 72.49 354 GLY X O 1
ATOM 2381 N N . GLU A 1 355 ? 28.658 6.311 -30.860 1.00 70.44 355 GLU X N 1
ATOM 2382 C CA . GLU A 1 355 ? 28.152 6.738 -32.156 1.00 75.74 355 GLU X CA 1
ATOM 2383 C C . GLU A 1 355 ? 29.241 6.627 -33.213 1.00 75.19 355 GLU X C 1
ATOM 2384 O O . GLU A 1 355 ? 28.956 6.415 -34.393 1.00 72.53 355 GLU X O 1
ATOM 2390 N N . LEU A 1 356 ? 30.491 6.769 -32.781 1.00 75.28 356 LEU X N 1
ATOM 2391 C CA . LEU A 1 356 ? 31.636 6.593 -33.668 1.00 73.44 356 LEU X CA 1
ATOM 2392 C C . LEU A 1 356 ? 31.852 5.116 -33.985 1.00 76.62 356 LEU X C 1
ATOM 2393 O O . LEU A 1 356 ? 32.254 4.763 -35.093 1.00 77.47 356 LEU X O 1
ATOM 2406 N N . ASN A 1 358 ? 29.450 3.049 -34.243 1.00 71.73 358 ASN X N 1
ATOM 2407 C CA . ASN A 1 358 ? 28.407 2.807 -35.231 1.00 78.72 358 ASN X CA 1
ATOM 2408 C C . ASN A 1 358 ? 28.785 3.339 -36.610 1.00 79.38 358 ASN X C 1
ATOM 2409 O O . ASN A 1 358 ? 28.110 3.057 -37.599 1.00 79.04 358 ASN X O 1
ATOM 2414 N N . GLU A 1 359 ? 29.862 4.115 -36.669 1.00 78.18 359 GLU X N 1
ATOM 2415 C CA . GLU A 1 359 ? 30.331 4.670 -37.931 1.00 73.04 359 GLU X CA 1
ATOM 2416 C C . GLU A 1 359 ? 31.437 3.804 -38.517 1.00 77.93 359 GLU X C 1
ATOM 2417 O O . GLU A 1 359 ? 31.569 3.692 -39.735 1.00 83.13 359 GLU X O 1
ATOM 2423 N N . VAL A 1 360 ? 32.230 3.188 -37.647 1.00 75.89 360 VAL X N 1
ATOM 2424 C CA . VAL A 1 360 ? 33.296 2.302 -38.097 1.00 78.77 360 VAL X CA 1
ATOM 2425 C C . VAL A 1 360 ? 32.739 0.933 -38.478 1.00 82.11 360 VAL X C 1
ATOM 2426 O O . VAL A 1 360 ? 33.451 0.096 -39.030 1.00 86.03 360 VAL X O 1
ATOM 2430 N N . VAL A 1 361 ? 31.462 0.712 -38.177 1.00 81.21 361 VAL X N 1
ATOM 2431 C CA . VAL A 1 361 ? 30.805 -0.549 -38.499 1.00 79.47 361 VAL X CA 1
ATOM 2432 C C . VAL A 1 361 ? 29.861 -0.382 -39.687 1.00 83.52 361 VAL X C 1
ATOM 2433 O O . VAL A 1 361 ? 29.707 -1.290 -40.502 1.00 88.04 361 VAL X O 1
ATOM 2437 N N . ASN A 1 362 ? 29.239 0.788 -39.785 1.00 79.09 362 ASN X N 1
ATOM 2438 C CA . ASN A 1 362 ? 28.274 1.051 -40.847 1.00 81.99 362 ASN X CA 1
ATOM 2439 C C . ASN A 1 362 ? 28.901 1.652 -42.100 1.00 87.73 362 ASN X C 1
ATOM 2440 O O . ASN A 1 362 ? 28.422 1.425 -43.211 1.00 95.58 362 ASN X O 1
ATOM 2445 N N . LYS A 1 363 ? 29.971 2.418 -41.920 1.00 86.04 363 LYS X N 1
ATOM 2446 C CA . LYS A 1 363 ? 30.630 3.079 -43.040 1.00 86.20 363 LYS X CA 1
ATOM 2447 C C . LYS A 1 363 ? 31.859 2.311 -43.507 1.00 88.87 363 LYS X C 1
ATOM 2448 O O . LYS A 1 363 ? 32.143 2.246 -44.703 1.00 92.00 363 LYS X O 1
ATOM 2454 N N . TYR A 1 364 ? 32.585 1.730 -42.558 1.00 84.78 364 TYR X N 1
ATOM 2455 C CA . TYR A 1 364 ? 33.831 1.039 -42.871 1.00 85.72 364 TYR X CA 1
ATOM 2456 C C . TYR A 1 364 ? 33.693 -0.475 -42.757 1.00 86.68 364 TYR X C 1
ATOM 2457 O O . TYR A 1 364 ? 34.688 -1.199 -42.740 1.00 88.84 364 TYR X O 1
ATOM 2466 N N . GLY A 1 365 ? 32.448 -0.937 -42.682 1.00 86.20 365 GLY X N 1
ATOM 2467 C CA . GLY A 1 365 ? 32.132 -2.356 -42.687 1.00 92.51 365 GLY X CA 1
ATOM 2468 C C . GLY A 1 365 ? 33.052 -3.253 -41.880 1.00 90.00 365 GLY X C 1
ATOM 2469 O O . GLY A 1 365 ? 33.378 -4.364 -42.308 1.00 85.48 365 GLY X O 1
ATOM 2470 N N . VAL A 1 366 ? 33.468 -2.781 -40.710 1.00 85.47 366 VAL X N 1
ATOM 2471 C CA . VAL A 1 366 ? 34.346 -3.563 -39.847 1.00 84.71 366 VAL X CA 1
ATOM 2472 C C . VAL A 1 366 ? 33.540 -4.410 -38.869 1.00 80.81 366 VAL X C 1
ATOM 2473 O O . VAL A 1 366 ? 32.643 -3.908 -38.192 1.00 83.37 366 VAL X O 1
ATOM 2477 N N . VAL A 1 367 ? 33.855 -5.699 -38.806 1.00 77.11 367 VAL X N 1
ATOM 2478 C CA . VAL A 1 367 ? 33.225 -6.584 -37.837 1.00 76.69 367 VAL X CA 1
ATOM 2479 C C . VAL A 1 367 ? 33.886 -6.403 -36.476 1.00 78.09 367 VAL X C 1
ATOM 2480 O O . VAL A 1 367 ? 35.044 -6.775 -36.282 1.00 74.76 367 VAL X O 1
ATOM 2484 N N . TRP A 1 368 ? 33.141 -5.826 -35.539 1.00 76.82 368 TRP X N 1
ATOM 2485 C CA . TRP A 1 368 ? 33.677 -5.502 -34.222 1.00 73.02 368 TRP X CA 1
ATOM 2486 C C . TRP A 1 368 ? 33.289 -6.548 -33.182 1.00 72.93 368 TRP X C 1
ATOM 2487 O O . TRP A 1 368 ? 32.118 -6.674 -32.824 1.00 74.63 368 TRP X O 1
ATOM 2498 N N . VAL A 1 369 ? 34.277 -7.293 -32.696 1.00 71.43 369 VAL X N 1
ATOM 2499 C CA . VAL A 1 369 ? 34.043 -8.287 -31.656 1.00 70.21 369 VAL X CA 1
ATOM 2500 C C . VAL A 1 369 ? 34.434 -7.729 -30.292 1.00 70.97 369 VAL X C 1
ATOM 2501 O O . VAL A 1 369 ? 35.467 -7.077 -30.152 1.00 72.56 369 VAL X O 1
ATOM 2505 N N . ALA A 1 370 ? 33.600 -7.980 -29.289 1.00 74.19 370 ALA X N 1
ATOM 2506 C CA . ALA A 1 370 ? 33.861 -7.495 -27.940 1.00 74.46 370 ALA X CA 1
ATOM 2507 C C . ALA A 1 370 ? 33.261 -8.438 -26.908 1.00 72.20 370 ALA X C 1
ATOM 2508 O O . ALA A 1 370 ? 32.193 -9.009 -27.128 1.00 75.82 370 ALA X O 1
ATOM 2510 N N . SER A 1 371 ? 33.949 -8.598 -25.783 1.00 69.66 371 SER X N 1
ATOM 2511 C CA . SER A 1 371 ? 33.468 -9.476 -24.723 1.00 82.34 371 SER X CA 1
ATOM 2512 C C . SER A 1 371 ? 32.200 -8.922 -24.085 1.00 84.90 371 SER X C 1
ATOM 2513 O O . SER A 1 371 ? 32.093 -7.720 -23.834 1.00 86.85 371 SER X O 1
ATOM 2516 N N . ALA A 1 372 ? 31.243 -9.806 -23.823 1.00 81.03 372 ALA X N 1
ATOM 2517 C CA . ALA A 1 372 ? 30.001 -9.414 -23.176 1.00 75.38 372 ALA X CA 1
ATOM 2518 C C . ALA A 1 372 ? 30.289 -8.746 -21.838 1.00 76.46 372 ALA X C 1
ATOM 2519 O O . ALA A 1 372 ? 29.566 -7.845 -21.415 1.00 75.56 372 ALA X O 1
ATOM 2521 N N . GLY A 1 373 ? 31.354 -9.193 -21.179 1.00 77.09 373 GLY X N 1
ATOM 2522 C CA . GLY A 1 373 ? 31.726 -8.665 -19.880 1.00 78.35 373 GLY X CA 1
ATOM 2523 C C . GLY A 1 373 ? 31.954 -9.765 -18.862 1.00 81.55 373 GLY X C 1
ATOM 2524 O O . GLY A 1 373 ? 31.479 -10.889 -19.029 1.00 80.43 373 GLY X O 1
ATOM 2525 N N . ASN A 1 374 ? 32.686 -9.440 -17.802 1.00 83.85 374 ASN X N 1
ATOM 2526 C CA . ASN A 1 374 ? 32.990 -10.406 -16.755 1.00 84.24 374 ASN X CA 1
ATOM 2527 C C . ASN A 1 374 ? 32.305 -10.048 -15.442 1.00 89.62 374 ASN X C 1
ATOM 2528 O O . ASN A 1 374 ? 32.863 -10.256 -14.365 1.00 91.30 374 ASN X O 1
ATOM 2533 N N . HIS A 1 375 ? 31.089 -9.518 -15.534 1.00 87.93 375 HIS X N 1
ATOM 2534 C CA . HIS A 1 375 ? 30.429 -8.945 -14.367 1.00 82.19 375 HIS X CA 1
ATOM 2535 C C . HIS A 1 375 ? 29.217 -9.743 -13.894 1.00 81.29 375 HIS X C 1
ATOM 2536 O O . HIS A 1 375 ? 28.340 -9.203 -13.223 1.00 86.18 375 HIS X O 1
ATOM 2543 N N . GLY A 1 376 ? 29.169 -11.026 -14.237 1.00 80.91 376 GLY X N 1
ATOM 2544 C CA . GLY A 1 376 ? 28.089 -11.885 -13.785 1.00 77.47 376 GLY X CA 1
ATOM 2545 C C . GLY A 1 376 ? 28.151 -12.093 -12.284 1.00 74.45 376 GLY X C 1
ATOM 2546 O O . GLY A 1 376 ? 29.045 -11.566 -11.623 1.00 75.68 376 GLY X O 1
ATOM 2547 N N . PRO A 1 377 ? 27.205 -12.868 -11.732 1.00 72.75 377 PRO X N 1
ATOM 2548 C CA . PRO A 1 377 ? 26.084 -13.507 -12.429 1.00 76.02 377 PRO X CA 1
ATOM 2549 C C . PRO A 1 377 ? 24.861 -12.601 -12.593 1.00 76.71 377 PRO X C 1
ATOM 2550 O O . PRO A 1 377 ? 24.298 -12.555 -13.685 1.00 78.90 377 PRO X O 1
ATOM 2554 N N . ALA A 1 378 ? 24.454 -11.909 -11.530 1.00 76.57 378 ALA X N 1
ATOM 2555 C CA . ALA A 1 378 ? 23.260 -11.059 -11.564 1.00 72.75 378 ALA X CA 1
ATOM 2556 C C . ALA A 1 378 ? 23.051 -10.434 -12.938 1.00 73.92 378 ALA X C 1
ATOM 2557 O O . ALA A 1 378 ? 23.912 -9.711 -13.431 1.00 80.02 378 ALA X O 1
ATOM 2559 N N . LEU A 1 379 ? 21.902 -10.712 -13.548 1.00 73.49 379 LEU X N 1
ATOM 2560 C CA . LEU A 1 379 ? 21.645 -10.289 -14.924 1.00 76.88 379 LEU X CA 1
ATOM 2561 C C . LEU A 1 379 ? 21.400 -8.783 -15.073 1.00 75.27 379 LEU X C 1
ATOM 2562 O O . LEU A 1 379 ? 21.274 -8.063 -14.081 1.00 74.24 379 LEU X O 1
ATOM 2567 N N . CYS A 1 380 ? 21.328 -8.325 -16.322 1.00 78.03 380 CYS X N 1
ATOM 2568 C CA . CYS A 1 380 ? 21.370 -6.899 -16.650 1.00 73.20 380 CYS X CA 1
ATOM 2569 C C . CYS A 1 380 ? 22.714 -6.342 -16.221 1.00 73.38 380 CYS X C 1
ATOM 2570 O O . CYS A 1 380 ? 22.793 -5.301 -15.572 1.00 71.07 380 CYS X O 1
ATOM 2573 N N . THR A 1 381 ? 23.773 -7.055 -16.591 1.00 78.05 381 THR X N 1
ATOM 2574 C CA . THR A 1 381 ? 25.117 -6.716 -16.153 1.00 77.17 381 THR X CA 1
ATOM 2575 C C . THR A 1 381 ? 26.097 -6.676 -17.327 1.00 76.99 381 THR X C 1
ATOM 2576 O O . THR A 1 381 ? 27.309 -6.589 -17.136 1.00 77.39 381 THR X O 1
ATOM 2580 N N . VAL A 1 382 ? 25.563 -6.738 -18.543 1.00 73.20 382 VAL X N 1
ATOM 2581 C CA . VAL A 1 382 ? 26.370 -6.525 -19.737 1.00 74.41 382 VAL X CA 1
ATOM 2582 C C . VAL A 1 382 ? 26.868 -5.084 -19.751 1.00 78.60 382 VAL X C 1
ATOM 2583 O O . VAL A 1 382 ? 26.073 -4.147 -19.680 1.00 84.57 382 VAL X O 1
ATOM 2587 N N . GLY A 1 383 ? 28.182 -4.906 -19.830 1.00 70.18 383 GLY X N 1
ATOM 2588 C CA . GLY A 1 383 ? 28.757 -3.574 -19.825 1.00 75.47 383 GLY X CA 1
ATOM 2589 C C . GLY A 1 383 ? 28.887 -3.000 -21.221 1.00 78.36 383 GLY X C 1
ATOM 2590 O O . GLY A 1 383 ? 28.802 -3.736 -22.204 1.00 75.47 383 GLY X O 1
ATOM 2591 N N . THR A 1 384 ? 29.082 -1.686 -21.309 1.00 81.86 384 THR X N 1
ATOM 2592 C CA . THR A 1 384 ? 29.379 -1.041 -22.585 1.00 80.53 384 THR X CA 1
ATOM 2593 C C . THR A 1 384 ? 30.522 -1.830 -23.223 1.00 79.93 384 THR X C 1
ATOM 2594 O O . THR A 1 384 ? 31.203 -2.585 -22.530 1.00 83.87 384 THR X O 1
ATOM 2598 N N . PRO A 1 385 ? 30.804 -1.596 -24.511 1.00 77.52 385 PRO X N 1
ATOM 2599 C CA . PRO A 1 385 ? 31.133 -2.785 -25.292 1.00 79.07 385 PRO X CA 1
ATOM 2600 C C . PRO A 1 385 ? 30.532 -4.058 -24.684 1.00 75.55 385 PRO X C 1
ATOM 2601 O O . PRO A 1 385 ? 31.087 -4.619 -23.737 1.00 75.61 385 PRO X O 1
ATOM 2605 N N . PRO A 1 386 ? 29.414 -4.536 -25.253 1.00 69.33 386 PRO X N 1
ATOM 2606 C CA . PRO A 1 386 ? 28.800 -4.044 -26.490 1.00 70.49 386 PRO X CA 1
ATOM 2607 C C . PRO A 1 386 ? 27.545 -3.189 -26.304 1.00 69.08 386 PRO X C 1
ATOM 2608 O O . PRO A 1 386 ? 26.922 -2.827 -27.300 1.00 69.15 386 PRO X O 1
ATOM 2612 N N . ASP A 1 387 ? 27.164 -2.881 -25.071 1.00 67.65 387 ASP X N 1
ATOM 2613 C CA . ASP A 1 387 ? 25.936 -2.122 -24.851 1.00 70.00 387 ASP X CA 1
ATOM 2614 C C . ASP A 1 387 ? 26.068 -0.655 -25.270 1.00 70.84 387 ASP X C 1
ATOM 2615 O O . ASP A 1 387 ? 26.339 0.215 -24.442 1.00 71.68 387 ASP X O 1
ATOM 2620 N N . ILE A 1 388 ? 25.875 -0.388 -26.558 1.00 65.99 388 ILE X N 1
ATOM 2621 C CA . ILE A 1 388 ? 25.922 0.978 -27.072 1.00 70.76 388 ILE X CA 1
ATOM 2622 C C . ILE A 1 388 ? 24.567 1.388 -27.647 1.00 72.19 388 ILE X C 1
ATOM 2623 O O . ILE A 1 388 ? 23.536 0.857 -27.242 1.00 76.32 388 ILE X O 1
ATOM 2628 N N . SER A 1 389 ? 24.568 2.324 -28.590 1.00 71.54 389 SER X N 1
ATOM 2629 C CA . SER A 1 389 ? 23.313 2.866 -29.111 1.00 72.33 389 SER X CA 1
ATOM 2630 C C . SER A 1 389 ? 22.673 2.002 -30.199 1.00 73.73 389 SER X C 1
ATOM 2631 O O . SER A 1 389 ? 21.600 2.334 -30.704 1.00 72.24 389 SER X O 1
ATOM 2634 N N . GLN A 1 390 ? 23.322 0.897 -30.555 1.00 73.90 390 GLN X N 1
ATOM 2635 C CA . GLN A 1 390 ? 22.752 -0.033 -31.529 1.00 73.36 390 GLN X CA 1
ATOM 2636 C C . GLN A 1 390 ? 23.532 -1.345 -31.593 1.00 73.93 390 GLN X C 1
ATOM 2637 O O . GLN A 1 390 ? 24.691 -1.400 -31.188 1.00 78.69 390 GLN X O 1
ATOM 2643 N N . PRO A 1 391 ? 22.886 -2.409 -32.096 1.00 78.96 391 PRO X N 1
ATOM 2644 C CA . PRO A 1 391 ? 23.455 -3.762 -32.141 1.00 77.64 391 PRO X CA 1
ATOM 2645 C C . PRO A 1 391 ? 24.478 -3.931 -33.259 1.00 82.24 391 PRO X C 1
ATOM 2646 O O . PRO A 1 391 ? 24.340 -4.833 -34.089 1.00 81.06 391 PRO X O 1
ATOM 2650 N N . SER A 1 392 ? 25.495 -3.077 -33.273 1.00 78.86 392 SER X N 1
ATOM 2651 C CA . SER A 1 392 ? 26.501 -3.098 -34.326 1.00 77.71 392 SER X CA 1
ATOM 2652 C C . SER A 1 392 ? 27.728 -3.912 -33.923 1.00 79.86 392 SER X C 1
ATOM 2653 O O . SER A 1 392 ? 28.568 -4.245 -34.761 1.00 82.23 392 SER X O 1
ATOM 2656 N N . LEU A 1 393 ? 27.823 -4.233 -32.638 1.00 77.94 393 LEU X N 1
ATOM 2657 C CA . LEU A 1 393 ? 28.954 -4.996 -32.122 1.00 72.79 393 LEU X CA 1
ATOM 2658 C C . LEU A 1 393 ? 28.543 -6.417 -31.767 1.00 69.71 393 LEU X C 1
ATOM 2659 O O . LEU A 1 393 ? 27.433 -6.654 -31.295 1.00 73.38 393 LEU X O 1
ATOM 2664 N N . ILE A 1 394 ? 29.446 -7.363 -31.996 1.00 72.28 394 ILE X N 1
ATOM 2665 C CA . ILE A 1 394 ? 29.194 -8.751 -31.637 1.00 73.93 394 ILE X CA 1
ATOM 2666 C C . ILE A 1 394 ? 29.686 -9.041 -30.223 1.00 75.26 394 ILE X C 1
ATOM 2667 O O . ILE A 1 394 ? 30.886 -9.186 -29.989 1.00 69.14 394 ILE X O 1
ATOM 2672 N N . GLY A 1 395 ? 28.750 -9.109 -29.281 1.00 76.72 395 GLY X N 1
ATOM 2673 C CA . GLY A 1 395 ? 29.075 -9.438 -27.906 1.00 75.86 395 GLY X CA 1
ATOM 2674 C C . GLY A 1 395 ? 29.281 -10.930 -27.738 1.00 78.75 395 GLY X C 1
ATOM 2675 O O . GLY A 1 395 ? 28.548 -11.734 -28.315 1.00 76.81 395 GLY X O 1
ATOM 2676 N N . VAL A 1 396 ? 30.280 -11.306 -26.948 1.00 75.16 396 VAL X N 1
ATOM 2677 C CA . VAL A 1 396 ? 30.612 -12.713 -26.785 1.00 74.03 396 VAL X CA 1
ATOM 2678 C C . VAL A 1 396 ? 30.688 -13.128 -25.323 1.00 75.97 396 VAL X C 1
ATOM 2679 O O . VAL A 1 396 ? 31.610 -12.743 -24.604 1.00 80.29 396 VAL X O 1
ATOM 2683 N N . GLY A 1 397 ? 29.711 -13.914 -24.886 1.00 74.73 397 GLY X N 1
ATOM 2684 C CA . GLY A 1 397 ? 29.750 -14.500 -23.561 1.00 77.76 397 GLY X CA 1
ATOM 2685 C C . GLY A 1 397 ? 30.824 -15.570 -23.494 1.00 81.91 397 GLY X C 1
ATOM 2686 O O . GLY A 1 397 ? 31.403 -15.943 -24.514 1.00 81.96 397 GLY X O 1
ATOM 2687 N N . ALA A 1 398 ? 31.095 -16.064 -22.292 1.00 85.18 398 ALA X N 1
ATOM 2688 C CA . ALA A 1 398 ? 32.102 -17.102 -22.112 1.00 85.99 398 ALA X CA 1
ATOM 2689 C C . ALA A 1 398 ? 31.544 -18.271 -21.312 1.00 89.26 398 ALA X C 1
ATOM 2690 O O . ALA A 1 398 ? 30.867 -18.079 -20.302 1.00 87.60 398 ALA X O 1
ATOM 2692 N N . TYR A 1 399 ? 31.831 -19.485 -21.769 1.00 98.35 399 TYR X N 1
ATOM 2693 C CA . TYR A 1 399 ? 31.370 -20.683 -21.080 1.00 105.26 399 TYR X CA 1
ATOM 2694 C C . TYR A 1 399 ? 32.516 -21.670 -20.878 1.00 108.27 399 TYR X C 1
ATOM 2695 O O . TYR A 1 399 ? 33.448 -21.731 -21.681 1.00 102.70 399 TYR X O 1
ATOM 2704 N N . VAL A 1 400 ? 32.442 -22.438 -19.796 1.00 110.94 400 VAL X N 1
ATOM 2705 C CA . VAL A 1 400 ? 33.434 -23.469 -19.522 1.00 114.18 400 VAL X CA 1
ATOM 2706 C C . VAL A 1 400 ? 32.804 -24.849 -19.652 1.00 120.96 400 VAL X C 1
ATOM 2707 O O . VAL A 1 400 ? 31.871 -25.186 -18.922 1.00 124.68 400 VAL X O 1
ATOM 2711 N N . SER A 1 401 ? 33.308 -25.640 -20.593 1.00 124.62 401 SER X N 1
ATOM 2712 C CA . SER A 1 401 ? 32.789 -26.984 -20.818 1.00 132.60 401 SER X CA 1
ATOM 2713 C C . SER A 1 401 ? 33.048 -27.875 -19.606 1.00 143.17 401 SER X C 1
ATOM 2714 O O . SER A 1 401 ? 34.032 -27.681 -18.891 1.00 149.41 401 SER X O 1
ATOM 2717 N N . PRO A 1 402 ? 32.157 -28.850 -19.365 1.00 139.50 402 PRO X N 1
ATOM 2718 C CA . PRO A 1 402 ? 32.332 -29.804 -18.263 1.00 143.36 402 PRO X CA 1
ATOM 2719 C C . PRO A 1 402 ? 33.669 -30.527 -18.377 1.00 147.27 402 PRO X C 1
ATOM 2720 O O . PRO A 1 402 ? 34.143 -31.115 -17.406 1.00 149.18 402 PRO X O 1
ATOM 2724 N N . GLN A 1 403 ? 34.263 -30.473 -19.565 1.00 148.05 403 GLN X N 1
ATOM 2725 C CA . GLN A 1 403 ? 35.573 -31.062 -19.811 1.00 151.76 403 GLN X CA 1
ATOM 2726 C C . GLN A 1 403 ? 36.649 -30.361 -18.984 1.00 155.63 403 GLN X C 1
ATOM 2727 O O . GLN A 1 403 ? 37.775 -30.845 -18.870 1.00 159.28 403 GLN X O 1
ATOM 2749 N N . GLU A 1 406 ? 37.705 -27.493 -12.445 1.00 168.73 406 GLU X N 1
ATOM 2750 C CA . GLU A 1 406 ? 38.889 -26.832 -11.914 1.00 164.85 406 GLU X CA 1
ATOM 2751 C C . GLU A 1 406 ? 38.580 -25.907 -10.739 1.00 162.89 406 GLU X C 1
ATOM 2752 O O . GLU A 1 406 ? 37.475 -25.377 -10.625 1.00 159.07 406 GLU X O 1
ATOM 2758 N N . ALA A 1 407 ? 39.568 -25.728 -9.868 1.00 161.38 407 ALA X N 1
ATOM 2759 C CA . ALA A 1 407 ? 39.471 -24.786 -8.759 1.00 153.60 407 ALA X CA 1
ATOM 2760 C C . ALA A 1 407 ? 40.540 -23.710 -8.916 1.00 154.44 407 ALA X C 1
ATOM 2761 O O . ALA A 1 407 ? 41.602 -23.964 -9.485 1.00 158.04 407 ALA X O 1
ATOM 2763 N N . ASN A 1 418 ? 38.552 -15.068 -5.286 1.00 134.62 418 ASN X N 1
ATOM 2764 C CA . ASN A 1 418 ? 39.464 -13.944 -5.457 1.00 144.02 418 ASN X CA 1
ATOM 2765 C C . ASN A 1 418 ? 39.398 -13.405 -6.882 1.00 140.18 418 ASN X C 1
ATOM 2766 O O . ASN A 1 418 ? 39.069 -12.239 -7.106 1.00 130.95 418 ASN X O 1
ATOM 2771 N N . VAL A 1 419 ? 39.717 -14.269 -7.841 1.00 142.60 419 VAL X N 1
ATOM 2772 C CA . VAL A 1 419 ? 39.650 -13.922 -9.255 1.00 140.59 419 VAL X CA 1
ATOM 2773 C C . VAL A 1 419 ? 38.993 -15.052 -10.042 1.00 136.47 419 VAL X C 1
ATOM 2774 O O . VAL A 1 419 ? 39.660 -15.991 -10.479 1.00 134.45 419 VAL X O 1
ATOM 2778 N N . TYR A 1 420 ? 37.678 -14.957 -10.209 1.00 129.04 420 TYR X N 1
ATOM 2779 C CA . TYR A 1 420 ? 36.912 -15.970 -10.924 1.00 124.81 420 TYR X CA 1
ATOM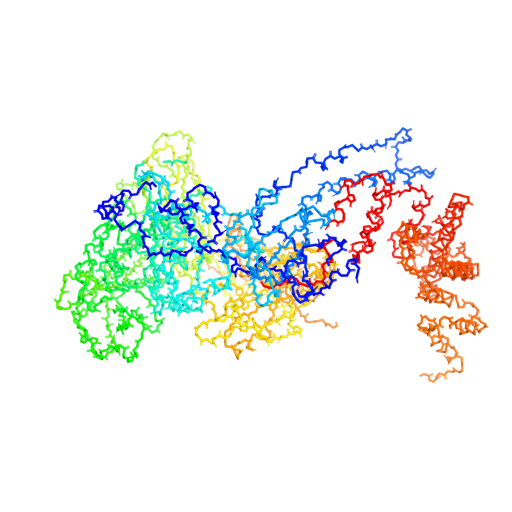 2780 C C . TYR A 1 420 ? 36.089 -15.320 -12.030 1.00 121.78 420 TYR X C 1
ATOM 2781 O O . TYR A 1 420 ? 36.222 -15.667 -13.204 1.00 121.76 420 TYR X O 1
ATOM 2790 N N . THR A 1 421 ? 35.234 -14.380 -11.637 1.00 111.85 421 THR X N 1
ATOM 2791 C CA . THR A 1 421 ? 34.458 -13.569 -12.573 1.00 107.82 421 THR X CA 1
ATOM 2792 C C . THR A 1 421 ? 33.536 -14.372 -13.496 1.00 103.40 421 THR X C 1
ATOM 2793 O O . THR A 1 421 ? 33.988 -15.007 -14.449 1.00 101.90 421 THR X O 1
ATOM 2797 N N . TRP A 1 422 ? 32.239 -14.329 -13.207 1.00 96.82 422 TRP X N 1
ATOM 2798 C CA . TRP A 1 422 ? 31.234 -14.897 -14.097 1.00 87.85 422 TRP X CA 1
ATOM 2799 C C . TRP A 1 422 ? 31.059 -13.991 -15.308 1.00 84.59 422 TRP X C 1
ATOM 2800 O O . TRP A 1 422 ? 31.257 -12.781 -15.218 1.00 86.82 422 TRP X O 1
ATOM 2811 N N . THR A 1 423 ? 30.686 -14.575 -16.441 1.00 85.03 423 THR X N 1
ATOM 2812 C CA . THR A 1 423 ? 30.319 -13.782 -17.604 1.00 80.07 423 THR X CA 1
ATOM 2813 C C . THR A 1 423 ? 29.064 -12.994 -17.262 1.00 85.05 423 THR X C 1
ATOM 2814 O O . THR A 1 423 ? 28.201 -13.480 -16.531 1.00 85.63 423 THR X O 1
ATOM 2818 N N . SER A 1 424 ? 28.964 -11.776 -17.780 1.00 82.67 424 SER X N 1
ATOM 2819 C CA . SER A 1 424 ? 27.783 -10.955 -17.549 1.00 80.71 424 SER X CA 1
ATOM 2820 C C . SER A 1 424 ? 26.581 -11.517 -18.310 1.00 78.63 424 SER X C 1
ATOM 2821 O O . SER A 1 424 ? 26.731 -12.041 -19.413 1.00 75.88 424 SER X O 1
ATOM 2824 N N . ARG A 1 425 ? 25.394 -11.415 -17.714 1.00 78.67 425 ARG X N 1
ATOM 2825 C CA . ARG A 1 425 ? 24.173 -11.950 -18.323 1.00 78.97 425 ARG X CA 1
ATOM 2826 C C . ARG A 1 425 ? 23.416 -10.914 -19.159 1.00 76.26 425 ARG X C 1
ATOM 2827 O O . ARG A 1 425 ? 23.486 -9.715 -18.893 1.00 74.26 425 ARG X O 1
ATOM 2835 N N . ASP A 1 426 ? 22.695 -11.390 -20.169 1.00 76.04 426 ASP X N 1
ATOM 2836 C CA . ASP A 1 426 ? 22.253 -10.536 -21.265 1.00 74.65 426 ASP X CA 1
ATOM 2837 C C . ASP A 1 426 ? 20.750 -10.286 -21.198 1.00 83.84 426 ASP X C 1
ATOM 2838 O O . ASP A 1 426 ? 19.979 -10.879 -21.952 1.00 93.69 426 ASP X O 1
ATOM 2843 N N . PRO A 1 427 ? 20.342 -9.405 -20.291 1.00 82.42 427 PRO X N 1
ATOM 2844 C CA . PRO A 1 427 ? 19.099 -8.645 -20.460 1.00 78.37 427 PRO X CA 1
ATOM 2845 C C . PRO A 1 427 ? 19.352 -7.276 -21.083 1.00 83.84 427 PRO X C 1
ATOM 2846 O O . PRO A 1 427 ? 18.781 -6.959 -22.126 1.00 91.13 427 PRO X O 1
ATOM 2850 N N . CYS A 1 428 ? 20.201 -6.478 -20.444 1.00 76.97 428 CYS X N 1
ATOM 2851 C CA . CYS A 1 428 ? 20.984 -5.471 -21.149 1.00 77.44 428 CYS X CA 1
ATOM 2852 C C . CYS A 1 428 ? 20.461 -4.067 -20.866 1.00 79.39 428 CYS X C 1
ATOM 2853 O O . CYS A 1 428 ? 20.927 -3.090 -21.452 1.00 88.88 428 CYS X O 1
ATOM 2856 N N . ILE A 1 429 ? 19.491 -3.974 -19.963 1.00 79.35 429 ILE X N 1
ATOM 2857 C CA . ILE A 1 429 ? 19.249 -2.742 -19.222 1.00 84.55 429 ILE X CA 1
ATOM 2858 C C . ILE A 1 429 ? 18.694 -1.651 -20.131 1.00 81.23 429 ILE X C 1
ATOM 2859 O O . ILE A 1 429 ? 18.026 -0.726 -19.671 1.00 79.75 429 ILE X O 1
ATOM 2864 N N . ASP A 1 430 ? 18.975 -1.767 -21.425 1.00 83.68 430 ASP X N 1
ATOM 2865 C CA . ASP A 1 430 ? 18.173 -1.102 -22.446 1.00 75.20 430 ASP X CA 1
ATOM 2866 C C . ASP A 1 430 ? 16.963 -1.945 -22.833 1.00 77.14 430 ASP X C 1
ATOM 2867 O O . ASP A 1 430 ? 16.020 -1.449 -23.448 1.00 75.36 430 ASP X O 1
ATOM 2872 N N . GLY A 1 431 ? 16.997 -3.223 -22.468 1.00 78.87 431 GLY X N 1
ATOM 2873 C CA . GLY A 1 431 ? 16.025 -4.182 -22.957 1.00 70.30 431 GLY X CA 1
ATOM 2874 C C . GLY A 1 431 ? 16.579 -5.055 -24.066 1.00 73.86 431 GLY X C 1
ATOM 2875 O O . GLY A 1 431 ? 16.092 -6.161 -24.300 1.00 68.32 431 GLY X O 1
ATOM 2876 N N . GLY A 1 432 ? 17.602 -4.555 -24.751 1.00 76.88 432 GLY X N 1
ATOM 2877 C CA . GLY A 1 432 ? 18.141 -5.229 -25.916 1.00 74.11 432 GLY X CA 1
ATOM 2878 C C . GLY A 1 432 ? 18.940 -6.471 -25.574 1.00 76.05 432 GLY X C 1
ATOM 2879 O O . GLY A 1 432 ? 18.813 -7.024 -24.481 1.00 76.46 432 GLY X O 1
ATOM 2880 N N . GLN A 1 433 ? 19.766 -6.915 -26.516 1.00 77.28 433 GLN X N 1
ATOM 2881 C CA . GLN A 1 433 ? 20.574 -8.114 -26.323 1.00 77.08 433 GLN X CA 1
ATOM 2882 C C . GLN A 1 433 ? 22.047 -7.851 -26.622 1.00 73.73 433 GLN X C 1
ATOM 2883 O O . GLN A 1 433 ? 22.422 -7.584 -27.763 1.00 74.55 433 GLN X O 1
ATOM 2889 N N . GLY A 1 434 ? 22.871 -7.926 -25.582 1.00 67.96 434 GLY X N 1
ATOM 2890 C CA . GLY A 1 434 ? 24.297 -7.695 -25.707 1.00 71.50 434 GLY X CA 1
ATOM 2891 C C . GLY A 1 434 ? 25.055 -8.932 -26.142 1.00 74.16 434 GLY X C 1
ATOM 2892 O O . GLY A 1 434 ? 25.869 -8.875 -27.062 1.00 77.92 434 GLY X O 1
ATOM 2893 N N . VAL A 1 435 ? 24.787 -10.053 -25.478 1.00 72.62 435 VAL X N 1
ATOM 2894 C CA . VAL A 1 435 ? 25.439 -11.316 -25.812 1.00 74.74 435 VAL X CA 1
ATOM 2895 C C . VAL A 1 435 ? 24.905 -11.884 -27.124 1.00 76.08 435 VAL X C 1
ATOM 2896 O O . VAL A 1 435 ? 23.720 -12.196 -27.241 1.00 77.33 435 VAL X O 1
ATOM 2900 N N . THR A 1 436 ? 25.792 -12.019 -28.106 1.00 76.79 436 THR X N 1
ATOM 2901 C CA . THR A 1 436 ? 25.416 -12.515 -29.425 1.00 77.44 436 THR X CA 1
ATOM 2902 C C . THR A 1 436 ? 25.721 -14.003 -29.564 1.00 76.28 436 THR X C 1
ATOM 2903 O O . THR A 1 436 ? 25.022 -14.725 -30.269 1.00 78.04 436 THR X O 1
ATOM 2907 N N . VAL A 1 437 ? 26.774 -14.449 -28.886 1.00 76.23 437 VAL X N 1
ATOM 2908 C CA . VAL A 1 437 ? 27.186 -15.848 -28.899 1.00 78.62 437 VAL X CA 1
ATOM 2909 C C . VAL A 1 437 ? 28.185 -16.080 -27.779 1.00 78.32 437 VAL X C 1
ATOM 2910 O O . VAL A 1 437 ? 28.624 -15.133 -27.129 1.00 83.84 437 VAL X O 1
ATOM 2914 N N . CYS A 1 438 ? 28.552 -17.337 -27.557 1.00 72.27 438 CYS X N 1
ATOM 2915 C CA . CYS A 1 438 ? 29.556 -17.661 -26.552 1.00 76.63 438 CYS X CA 1
ATOM 2916 C C . CYS A 1 438 ? 30.648 -18.570 -27.113 1.00 81.42 438 CYS X C 1
ATOM 2917 O O . CYS A 1 438 ? 30.445 -19.263 -28.110 1.00 79.53 438 CYS X O 1
ATOM 2920 N N . ALA A 1 439 ? 31.809 -18.553 -26.468 1.00 76.02 439 ALA X N 1
ATOM 2921 C CA . ALA A 1 439 ? 32.939 -19.368 -26.887 1.00 80.64 439 ALA X CA 1
ATOM 2922 C C . ALA A 1 439 ? 33.733 -19.803 -25.659 1.00 92.21 439 ALA X C 1
ATOM 2923 O O . ALA A 1 439 ? 33.631 -19.181 -24.602 1.00 91.63 439 ALA X O 1
ATOM 2925 N N . PRO A 1 440 ? 34.521 -20.881 -25.793 1.00 94.43 440 PRO X N 1
ATOM 2926 C CA . PRO A 1 440 ? 35.263 -21.442 -24.658 1.00 93.85 440 PRO X CA 1
ATOM 2927 C C . PRO A 1 440 ? 36.240 -20.445 -24.046 1.00 92.37 440 PRO X C 1
ATOM 2928 O O . PRO A 1 440 ? 36.771 -19.592 -24.757 1.00 93.46 440 PRO X O 1
ATOM 2932 N N . GLY A 1 441 ? 36.469 -20.558 -22.740 1.00 94.47 441 GLY X N 1
ATOM 2933 C CA . GLY A 1 441 ? 37.453 -19.736 -22.058 1.00 94.81 441 GLY X CA 1
ATOM 2934 C C . GLY A 1 441 ? 37.095 -19.425 -20.618 1.00 88.84 441 GLY X C 1
ATOM 2935 O O . GLY A 1 441 ? 36.752 -20.317 -19.847 1.00 105.84 441 GLY X O 1
ATOM 2936 N N . LEU A 1 457 ? 38.016 -2.820 -16.551 1.00 97.10 457 LEU X N 1
ATOM 2937 C CA . LEU A 1 457 ? 38.648 -2.200 -17.709 1.00 99.00 457 LEU X CA 1
ATOM 2938 C C . LEU A 1 457 ? 39.323 -3.244 -18.593 1.00 98.84 457 LEU X C 1
ATOM 2939 O O . LEU A 1 457 ? 39.301 -3.141 -19.819 1.00 92.64 457 LEU X O 1
ATOM 2952 N N . ASN A 1 459 ? 38.413 -6.470 -19.441 1.00 99.61 459 ASN X N 1
ATOM 2953 C CA . ASN A 1 459 ? 37.455 -7.561 -19.579 1.00 98.50 459 ASN X CA 1
ATOM 2954 C C . ASN A 1 459 ? 38.127 -8.869 -19.982 1.00 103.30 459 ASN X C 1
ATOM 2955 O O . ASN A 1 459 ? 38.284 -9.158 -21.168 1.00 100.24 459 ASN X O 1
ATOM 2960 N N . GLY A 1 460 ? 38.520 -9.658 -18.987 1.00 108.68 460 GLY X N 1
ATOM 2961 C CA . GLY A 1 460 ? 39.237 -10.895 -19.232 1.00 102.09 460 GLY X CA 1
ATOM 2962 C C . GLY A 1 460 ? 38.759 -11.604 -20.484 1.00 103.39 460 GLY X C 1
ATOM 2963 O O . GLY A 1 460 ? 39.544 -12.239 -21.188 1.00 103.16 460 GLY X O 1
ATOM 2964 N N . THR A 1 461 ? 37.464 -11.496 -20.761 1.00 107.75 461 THR X N 1
ATOM 2965 C CA . THR A 1 461 ? 36.880 -12.110 -21.947 1.00 107.50 461 THR X CA 1
ATOM 2966 C C . THR A 1 461 ? 36.834 -13.629 -21.815 1.00 108.29 461 THR X C 1
ATOM 2967 O O . THR A 1 461 ? 36.105 -14.303 -22.543 1.00 106.01 461 THR X O 1
ATOM 2971 N N . SER A 1 462 ? 37.618 -14.161 -20.883 1.00 109.97 462 SER X N 1
ATOM 2972 C CA . SER A 1 462 ? 37.757 -15.604 -20.731 1.00 106.54 462 SER X CA 1
ATOM 2973 C C . SER A 1 462 ? 38.104 -16.267 -22.060 1.00 106.49 462 SER X C 1
ATOM 2974 O O . SER A 1 462 ? 37.266 -16.930 -22.671 1.00 110.99 462 SER X O 1
ATOM 2985 N N . ALA A 1 464 ? 37.682 -15.620 -25.199 1.00 91.33 464 ALA X N 1
ATOM 2986 C CA . ALA A 1 464 ? 36.825 -16.287 -26.171 1.00 86.14 464 ALA X CA 1
ATOM 2987 C C . ALA A 1 464 ? 36.360 -15.318 -27.253 1.00 86.18 464 ALA X C 1
ATOM 2988 O O . ALA A 1 464 ? 36.172 -15.705 -28.407 1.00 86.17 464 ALA X O 1
ATOM 2990 N N . ALA A 1 465 ? 36.176 -14.058 -26.873 1.00 90.07 465 ALA X N 1
ATOM 2991 C CA . ALA A 1 465 ? 36.037 -12.978 -27.842 1.00 83.12 465 ALA X CA 1
ATOM 2992 C C . ALA A 1 465 ? 37.126 -13.049 -28.907 1.00 79.97 465 ALA X C 1
ATOM 2993 O O . ALA A 1 465 ? 36.844 -12.970 -30.102 1.00 76.76 465 ALA X O 1
ATOM 2995 N N . PRO A 1 466 ? 38.370 -13.198 -28.464 1.00 83.84 466 PRO X N 1
ATOM 2996 C CA . PRO A 1 466 ? 39.488 -13.450 -29.379 1.00 83.67 466 PRO X CA 1
ATOM 2997 C C . PRO A 1 466 ? 39.228 -14.657 -30.273 1.00 83.71 466 PRO X C 1
ATOM 2998 O O . PRO A 1 466 ? 39.292 -14.543 -31.497 1.00 80.34 466 PRO X O 1
ATOM 3002 N N . HIS A 1 467 ? 38.937 -15.801 -29.661 1.00 86.22 467 HIS X N 1
ATOM 3003 C CA . HIS A 1 467 ? 38.471 -16.968 -30.399 1.00 85.23 467 HIS X CA 1
ATOM 3004 C C . HIS A 1 467 ? 37.510 -16.568 -31.514 1.00 85.41 467 HIS X C 1
ATOM 3005 O O . HIS A 1 467 ? 37.803 -16.754 -32.695 1.00 84.52 467 HIS X O 1
ATOM 3012 N N . VAL A 1 468 ? 36.363 -16.017 -31.131 1.00 83.38 468 VAL X N 1
ATOM 3013 C CA . VAL A 1 468 ? 35.350 -15.609 -32.095 1.00 81.99 468 VAL X CA 1
ATOM 3014 C C . VAL A 1 468 ? 35.950 -14.685 -33.147 1.00 81.37 468 VAL X C 1
ATOM 3015 O O . VAL A 1 468 ? 35.666 -14.821 -34.336 1.00 78.63 468 VAL X O 1
ATOM 3019 N N . ALA A 1 469 ? 36.784 -13.749 -32.702 1.00 80.65 469 ALA X N 1
ATOM 3020 C CA . ALA A 1 469 ? 37.428 -12.803 -33.606 1.00 80.95 469 ALA X CA 1
ATOM 3021 C C . ALA A 1 469 ? 38.176 -13.550 -34.698 1.00 83.99 469 ALA X C 1
ATOM 3022 O O . ALA A 1 469 ? 38.007 -13.267 -35.885 1.00 84.03 469 ALA X O 1
ATOM 3024 N N . GLY A 1 470 ? 39.000 -14.510 -34.288 1.00 83.09 470 GLY X N 1
ATOM 3025 C CA . GLY A 1 470 ? 39.728 -15.341 -35.227 1.00 85.20 470 GLY X CA 1
ATOM 3026 C C . GLY A 1 470 ? 38.773 -16.130 -36.100 1.00 85.58 470 GLY X C 1
ATOM 3027 O O . GLY A 1 470 ? 39.003 -16.303 -37.297 1.00 84.43 470 GLY X O 1
ATOM 3028 N N . ALA A 1 471 ? 37.693 -16.609 -35.493 1.00 81.91 471 ALA X N 1
ATOM 3029 C CA . ALA A 1 471 ? 36.670 -17.339 -36.225 1.00 80.16 471 ALA X CA 1
ATOM 3030 C C . ALA A 1 471 ? 36.097 -16.461 -37.328 1.00 81.94 471 ALA X C 1
ATOM 3031 O O . ALA A 1 471 ? 35.879 -16.919 -38.449 1.00 83.39 471 ALA X O 1
ATOM 3033 N N . VAL A 1 472 ? 35.860 -15.194 -37.004 1.00 81.57 472 VAL X N 1
ATOM 3034 C CA . VAL A 1 472 ? 35.313 -14.246 -37.969 1.00 82.90 472 VAL X CA 1
ATOM 3035 C C . VAL A 1 472 ? 36.319 -13.965 -39.081 1.00 82.51 472 VAL X C 1
ATOM 3036 O O . VAL A 1 472 ? 35.940 -13.640 -40.205 1.00 83.64 472 VAL X O 1
ATOM 3040 N N . ALA A 1 473 ? 37.602 -14.094 -38.761 1.00 81.00 473 ALA X N 1
ATOM 3041 C CA . ALA A 1 473 ? 38.651 -13.939 -39.761 1.00 81.30 473 ALA X CA 1
ATOM 3042 C C . ALA A 1 473 ? 38.574 -15.067 -40.781 1.00 85.68 473 ALA X C 1
ATOM 3043 O O . ALA A 1 473 ? 38.675 -14.835 -41.986 1.00 87.07 473 ALA X O 1
ATOM 3045 N N . LEU A 1 474 ? 38.388 -16.287 -40.284 1.00 88.46 474 LEU X N 1
ATOM 3046 C CA . LEU A 1 474 ? 38.287 -17.471 -41.132 1.00 84.16 474 LEU X CA 1
ATOM 3047 C C . LEU A 1 474 ? 37.171 -17.330 -42.157 1.00 85.28 474 LEU X C 1
ATOM 3048 O O . LEU A 1 474 ? 37.371 -17.582 -43.344 1.00 90.23 474 LEU X O 1
ATOM 3053 N N . LEU A 1 475 ? 35.993 -16.932 -41.691 1.00 82.25 475 LEU X N 1
ATOM 3054 C CA . LEU A 1 475 ? 34.849 -16.746 -42.572 1.00 84.70 475 LEU X CA 1
ATOM 3055 C C . LEU A 1 475 ? 35.145 -15.701 -43.643 1.00 91.29 475 LEU X C 1
ATOM 3056 O O . LEU A 1 475 ? 34.836 -15.898 -44.818 1.00 94.70 475 LEU X O 1
ATOM 3061 N N . ILE A 1 476 ? 35.754 -14.595 -43.232 1.00 91.23 476 ILE X N 1
ATOM 3062 C CA . ILE A 1 476 ? 36.045 -13.498 -44.148 1.00 96.13 476 ILE X CA 1
ATOM 3063 C C . ILE A 1 476 ? 37.203 -13.838 -45.088 1.00 95.09 476 ILE X C 1
ATOM 3064 O O . ILE A 1 476 ? 37.460 -13.123 -46.057 1.00 100.10 476 ILE X O 1
ATOM 3069 N N . SER A 1 477 ? 37.896 -14.935 -44.804 1.00 95.17 477 SER X N 1
ATOM 3070 C CA . SER A 1 477 ? 38.924 -15.425 -45.714 1.00 101.61 477 SER X CA 1
ATOM 3071 C C . SER A 1 477 ? 38.287 -15.785 -47.049 1.00 102.77 477 SER X C 1
ATOM 3072 O O . SER A 1 477 ? 38.601 -15.191 -48.083 1.00 98.36 477 SER X O 1
ATOM 3075 N N . GLY A 1 478 ? 37.380 -16.757 -47.010 1.00 104.52 478 GLY X N 1
ATOM 3076 C CA . GLY A 1 478 ? 36.719 -17.246 -48.204 1.00 104.05 478 GLY X CA 1
ATOM 3077 C C . GLY A 1 478 ? 35.572 -16.374 -48.668 1.00 104.00 478 GLY X C 1
ATOM 3078 O O . GLY A 1 478 ? 35.249 -16.347 -49.853 1.00 105.24 478 GLY X O 1
ATOM 3079 N N . LEU A 1 479 ? 34.948 -15.663 -47.734 1.00 99.97 479 LEU X N 1
ATOM 3080 C CA . LEU A 1 479 ? 33.902 -14.716 -48.091 1.00 102.36 479 LEU X CA 1
ATOM 3081 C C . LEU A 1 479 ? 34.422 -13.741 -49.139 1.00 105.56 479 LEU X C 1
ATOM 3082 O O . LEU A 1 479 ? 33.652 -13.173 -49.912 1.00 106.88 479 LEU X O 1
ATOM 3087 N N . LYS A 1 480 ? 35.739 -13.564 -49.165 1.00 107.17 480 LYS X N 1
ATOM 3088 C CA . LYS A 1 480 ? 36.362 -12.607 -50.068 1.00 109.78 480 LYS X CA 1
ATOM 3089 C C . LYS A 1 480 ? 37.065 -13.295 -51.239 1.00 109.94 480 LYS X C 1
ATOM 3090 O O . LYS A 1 480 ? 37.132 -12.745 -52.338 1.00 107.76 480 LYS X O 1
ATOM 3096 N N . GLN A 1 481 ? 37.582 -14.499 -51.006 1.00 111.19 481 GLN X N 1
ATOM 3097 C CA . GLN A 1 481 ? 38.257 -15.246 -52.066 1.00 108.50 481 GLN X CA 1
ATOM 3098 C C . GLN A 1 481 ? 37.323 -16.239 -52.762 1.00 108.35 481 GLN X C 1
ATOM 3099 O O . GLN A 1 481 ? 37.733 -16.961 -53.670 1.00 111.55 481 GLN X O 1
ATOM 3105 N N . GLN A 1 482 ? 36.071 -16.275 -52.318 1.00 107.14 482 GLN X N 1
ATOM 3106 C CA . GLN A 1 482 ? 35.002 -16.901 -53.085 1.00 106.35 482 GLN X CA 1
ATOM 3107 C C . GLN A 1 482 ? 34.215 -15.775 -53.734 1.00 108.99 482 GLN X C 1
ATOM 3108 O O . GLN A 1 482 ? 33.232 -16.005 -54.439 1.00 110.84 482 GLN X O 1
ATOM 3114 N N . ASN A 1 483 ? 34.666 -14.551 -53.477 1.00 110.56 483 ASN X N 1
ATOM 3115 C CA . ASN A 1 483 ? 34.033 -13.349 -54.002 1.00 112.96 483 ASN X CA 1
ATOM 3116 C C . ASN A 1 483 ? 32.563 -13.257 -53.604 1.00 112.73 483 ASN X C 1
ATOM 3117 O O . ASN A 1 483 ? 31.672 -13.345 -54.448 1.00 116.39 483 ASN X O 1
ATOM 3122 N N . ILE A 1 484 ? 32.322 -13.084 -52.307 1.00 111.79 484 ILE X N 1
ATOM 3123 C CA . ILE A 1 484 ? 30.967 -12.994 -51.778 1.00 113.93 484 ILE X CA 1
ATOM 3124 C C . ILE A 1 484 ? 30.708 -11.617 -51.178 1.00 110.89 484 ILE X C 1
ATOM 3125 O O . ILE A 1 484 ? 31.444 -11.164 -50.301 1.00 108.07 484 ILE X O 1
ATOM 3130 N N . GLU A 1 485 ? 29.659 -10.955 -51.653 1.00 113.86 485 GLU X N 1
ATOM 3131 C CA . GLU A 1 485 ? 29.297 -9.637 -51.150 1.00 107.25 485 GLU X CA 1
ATOM 3132 C C . GLU A 1 485 ? 28.632 -9.776 -49.785 1.00 107.53 485 GLU X C 1
ATOM 3133 O O . GLU A 1 485 ? 27.610 -10.449 -49.652 1.00 104.44 485 GLU X O 1
ATOM 3139 N N . TYR A 1 486 ? 29.221 -9.143 -48.774 1.00 109.66 486 TYR X N 1
ATOM 3140 C CA . TYR A 1 486 ? 28.744 -9.288 -47.401 1.00 108.16 486 TYR X CA 1
ATOM 3141 C C . TYR A 1 486 ? 28.748 -7.975 -46.613 1.00 104.41 486 TYR X C 1
ATOM 3142 O O . TYR A 1 486 ? 29.199 -6.938 -47.103 1.00 96.60 486 TYR X O 1
ATOM 3151 N N . SER A 1 487 ? 28.241 -8.040 -45.384 1.00 103.13 487 SER X N 1
ATOM 3152 C CA . SER A 1 487 ? 28.186 -6.890 -44.490 1.00 97.51 487 SER X CA 1
ATOM 3153 C C . SER A 1 487 ? 28.639 -7.297 -43.095 1.00 95.09 487 SER X C 1
ATOM 3154 O O . SER A 1 487 ? 28.818 -8.483 -42.820 1.00 93.97 487 SER X O 1
ATOM 3157 N N . PRO A 1 488 ? 28.835 -6.311 -42.206 1.00 97.11 488 PRO X N 1
ATOM 3158 C CA . PRO A 1 488 ? 29.072 -6.632 -40.796 1.00 93.65 488 PRO X CA 1
ATOM 3159 C C . PRO A 1 488 ? 27.777 -7.136 -40.175 1.00 91.90 488 PRO X C 1
ATOM 3160 O O . PRO A 1 488 ? 27.797 -7.772 -39.121 1.00 85.82 488 PRO X O 1
ATOM 3164 N N . TYR A 1 489 ? 26.661 -6.842 -40.836 1.00 92.95 489 TYR X N 1
ATOM 3165 C CA . TYR A 1 489 ? 25.355 -7.300 -40.383 1.00 90.23 489 TYR X CA 1
ATOM 3166 C C . TYR A 1 489 ? 25.109 -8.726 -40.849 1.00 90.38 489 TYR X C 1
ATOM 3167 O O . TYR A 1 489 ? 24.658 -9.569 -40.078 1.00 90.64 489 TYR X O 1
ATOM 3176 N N . SER A 1 490 ? 25.406 -8.990 -42.118 1.00 89.68 490 SER X N 1
ATOM 3177 C CA . SER A 1 490 ? 25.178 -10.309 -42.697 1.00 86.59 490 SER X CA 1
ATOM 3178 C C . SER A 1 490 ? 26.049 -11.368 -42.030 1.00 85.86 490 SER X C 1
ATOM 3179 O O . SER A 1 490 ? 25.732 -12.557 -42.063 1.00 82.82 490 SER X O 1
ATOM 3182 N N . ILE A 1 491 ? 27.148 -10.931 -41.426 1.00 85.25 491 ILE X N 1
ATOM 3183 C CA . ILE A 1 491 ? 28.043 -11.845 -40.731 1.00 81.25 491 ILE X CA 1
ATOM 3184 C C . ILE A 1 491 ? 27.555 -12.114 -39.312 1.00 80.96 491 ILE X C 1
ATOM 3185 O O . ILE A 1 491 ? 27.456 -13.266 -38.896 1.00 83.63 491 ILE X O 1
ATOM 3190 N N . LYS A 1 492 ? 27.248 -11.053 -38.571 1.00 82.27 492 LYS X N 1
ATOM 3191 C CA . LYS A 1 492 ? 26.681 -11.211 -37.237 1.00 82.06 492 LYS X CA 1
ATOM 3192 C C . LYS A 1 492 ? 25.345 -11.933 -37.334 1.00 81.86 492 LYS X C 1
ATOM 3193 O O . LYS A 1 492 ? 24.972 -12.703 -36.451 1.00 80.44 492 LYS X O 1
ATOM 3199 N N . ARG A 1 493 ? 24.630 -11.673 -38.422 1.00 81.91 493 ARG X N 1
ATOM 3200 C CA . ARG A 1 493 ? 23.342 -12.300 -38.668 1.00 82.68 493 ARG X CA 1
ATOM 3201 C C . ARG A 1 493 ? 23.521 -13.782 -38.962 1.00 82.34 493 ARG X C 1
ATOM 3202 O O . ARG A 1 493 ? 22.761 -14.617 -38.476 1.00 83.39 493 ARG X O 1
ATOM 3210 N N . ALA A 1 494 ? 24.538 -14.101 -39.757 1.00 82.06 494 ALA X N 1
ATOM 3211 C CA . ALA A 1 494 ? 24.801 -15.479 -40.155 1.00 81.87 494 ALA X CA 1
ATOM 3212 C C . ALA A 1 494 ? 25.199 -16.352 -38.970 1.00 79.89 494 ALA X C 1
ATOM 3213 O O . ALA A 1 494 ? 24.709 -17.470 -38.823 1.00 81.51 494 ALA X O 1
ATOM 3215 N N . ILE A 1 495 ? 26.093 -15.839 -38.132 1.00 80.65 495 ILE X N 1
ATOM 3216 C CA . ILE A 1 495 ? 26.561 -16.583 -36.967 1.00 81.83 495 ILE X CA 1
ATOM 3217 C C . ILE A 1 495 ? 25.448 -16.802 -35.946 1.00 81.38 495 ILE X C 1
ATOM 3218 O O . ILE A 1 495 ? 25.308 -17.892 -35.396 1.00 86.18 495 ILE X O 1
ATOM 3223 N N . SER A 1 496 ? 24.658 -15.762 -35.701 1.00 83.52 496 SER X N 1
ATOM 3224 C CA . SER A 1 496 ? 23.562 -15.838 -34.741 1.00 84.66 496 SER X CA 1
ATOM 3225 C C . SER A 1 496 ? 22.625 -17.009 -35.030 1.00 85.00 496 SER X C 1
ATOM 3226 O O . SER A 1 496 ? 22.552 -17.963 -34.256 1.00 87.94 496 SER X O 1
ATOM 3229 N N . VAL A 1 497 ? 21.918 -16.932 -36.154 1.00 81.74 497 VAL X N 1
ATOM 3230 C CA . VAL A 1 497 ? 20.929 -17.941 -36.519 1.00 77.26 497 VAL X CA 1
ATOM 3231 C C . VAL A 1 497 ? 21.574 -19.248 -36.971 1.00 81.57 497 VAL X C 1
ATOM 3232 O O . VAL A 1 497 ? 21.021 -19.968 -37.801 1.00 86.85 497 VAL X O 1
ATOM 3236 N N . THR A 1 498 ? 22.740 -19.556 -36.417 1.00 86.05 498 THR X N 1
ATOM 3237 C CA . THR A 1 498 ? 23.474 -20.758 -36.791 1.00 86.74 498 THR X CA 1
ATOM 3238 C C . THR A 1 498 ? 23.998 -21.477 -35.555 1.00 87.76 498 THR X C 1
ATOM 3239 O O . THR A 1 498 ? 24.202 -22.693 -35.563 1.00 91.69 498 THR X O 1
ATOM 3243 N N . ALA A 1 499 ? 24.201 -20.717 -34.487 1.00 82.57 499 ALA X N 1
ATOM 3244 C CA . ALA A 1 499 ? 24.831 -21.248 -33.288 1.00 89.19 499 ALA X CA 1
ATOM 3245 C C . ALA A 1 499 ? 23.977 -22.300 -32.585 1.00 89.09 499 ALA X C 1
ATOM 3246 O O . ALA A 1 499 ? 22.780 -22.422 -32.842 1.00 86.90 499 ALA X O 1
ATOM 3248 N N . THR A 1 500 ? 24.614 -23.056 -31.696 1.00 89.32 500 THR X N 1
ATOM 3249 C CA . THR A 1 500 ? 23.961 -24.148 -30.983 1.00 92.69 500 THR X CA 1
ATOM 3250 C C . THR A 1 500 ? 23.641 -23.744 -29.549 1.00 87.60 500 THR X C 1
ATOM 3251 O O . THR A 1 500 ? 24.545 -23.529 -28.746 1.00 89.20 500 THR X O 1
ATOM 3255 N N . LYS A 1 501 ? 22.357 -23.647 -29.223 1.00 85.91 501 LYS X N 1
ATOM 3256 C CA . LYS A 1 501 ? 21.960 -23.250 -27.877 1.00 88.09 501 LYS X CA 1
ATOM 3257 C C . LYS A 1 501 ? 22.298 -24.338 -26.861 1.00 90.34 501 LYS X C 1
ATOM 3258 O O . LYS A 1 501 ? 21.813 -25.465 -26.959 1.00 94.52 501 LYS X O 1
ATOM 3264 N N . LEU A 1 502 ? 23.137 -23.995 -25.889 1.00 84.78 502 LEU X N 1
ATOM 3265 C CA . LEU A 1 502 ? 23.571 -24.948 -24.872 1.00 83.02 502 LEU X CA 1
ATOM 3266 C C . LEU A 1 502 ? 22.584 -25.027 -23.714 1.00 85.55 502 LEU X C 1
ATOM 3267 O O . LEU A 1 502 ? 22.457 -24.087 -22.930 1.00 86.01 502 LEU X O 1
ATOM 3272 N N . GLY A 1 503 ? 21.892 -26.158 -23.610 1.00 90.11 503 GLY X N 1
ATOM 3273 C CA . GLY A 1 503 ? 20.900 -26.361 -22.570 1.00 89.53 503 GLY X CA 1
ATOM 3274 C C . GLY A 1 503 ? 21.489 -26.506 -21.177 1.00 93.52 503 GLY X C 1
ATOM 3275 O O . GLY A 1 503 ? 20.754 -26.552 -20.189 1.00 90.75 503 GLY X O 1
ATOM 3276 N N . TYR A 1 504 ? 22.814 -26.580 -21.093 1.00 92.77 504 TYR X N 1
ATOM 3277 C CA . TYR A 1 504 ? 23.480 -26.698 -19.800 1.00 89.83 504 TYR X CA 1
ATOM 3278 C C . TYR A 1 504 ? 24.160 -25.393 -19.391 1.00 90.31 504 TYR X C 1
ATOM 3279 O O . TYR A 1 504 ? 24.808 -25.321 -18.347 1.00 88.44 504 TYR X O 1
ATOM 3288 N N . VAL A 1 505 ? 24.005 -24.365 -20.220 1.00 89.04 505 VAL X N 1
ATOM 3289 C CA . VAL A 1 505 ? 24.528 -23.040 -19.906 1.00 86.57 505 VAL X CA 1
ATOM 3290 C C . VAL A 1 505 ? 23.391 -22.039 -19.680 1.00 86.18 505 VAL X C 1
ATOM 3291 O O . VAL A 1 505 ? 22.376 -22.063 -20.383 1.00 80.52 505 VAL X O 1
ATOM 3295 N N . ASP A 1 506 ? 23.568 -21.171 -18.688 1.00 79.92 506 ASP X N 1
ATOM 3296 C CA . ASP A 1 506 ? 22.577 -20.155 -18.348 1.00 73.06 506 ASP X CA 1
ATOM 3297 C C . ASP A 1 506 ? 22.082 -19.437 -19.597 1.00 76.98 506 ASP X C 1
ATOM 3298 O O . ASP A 1 506 ? 22.870 -18.832 -20.322 1.00 79.73 506 ASP X O 1
ATOM 3303 N N . PRO A 1 507 ? 20.767 -19.508 -19.852 1.00 74.87 507 PRO X N 1
ATOM 3304 C CA . PRO A 1 507 ? 20.134 -18.895 -21.024 1.00 72.17 507 PRO X CA 1
ATOM 3305 C C . PRO A 1 507 ? 20.610 -17.467 -21.259 1.00 80.34 507 PRO X C 1
ATOM 3306 O O . PRO A 1 507 ? 20.857 -17.086 -22.404 1.00 80.52 507 PRO X O 1
ATOM 3310 N N . PHE A 1 508 ? 20.735 -16.692 -20.185 1.00 79.55 508 PHE X N 1
ATOM 3311 C CA . PHE A 1 508 ? 21.142 -15.294 -20.286 1.00 76.60 508 PHE X CA 1
ATOM 3312 C C . PHE A 1 508 ? 22.643 -15.137 -20.522 1.00 78.37 508 PHE X C 1
ATOM 3313 O O . PHE A 1 508 ? 23.074 -14.211 -21.210 1.00 77.85 508 PHE X O 1
ATOM 3321 N N . ALA A 1 509 ? 23.431 -16.043 -19.948 1.00 78.12 509 ALA X N 1
ATOM 3322 C CA . ALA A 1 509 ? 24.888 -15.983 -20.055 1.00 77.72 509 ALA X CA 1
ATOM 3323 C C . ALA A 1 509 ? 25.358 -16.130 -21.498 1.00 76.06 509 ALA X C 1
ATOM 3324 O O . ALA A 1 509 ? 26.458 -15.703 -21.853 1.00 74.09 509 ALA X O 1
ATOM 3326 N N . GLN A 1 510 ? 24.519 -16.744 -22.324 1.00 76.95 510 GLN X N 1
ATOM 3327 C CA . GLN A 1 510 ? 24.799 -16.874 -23.745 1.00 75.36 510 GLN X CA 1
ATOM 3328 C C . GLN A 1 510 ? 23.774 -16.074 -24.539 1.00 83.18 510 GLN X C 1
ATOM 3329 O O . GLN A 1 510 ? 23.147 -15.149 -24.021 1.00 87.19 510 GLN X O 1
ATOM 3335 N N . GLY A 1 511 ? 23.607 -16.441 -25.801 1.00 76.86 511 GLY X N 1
ATOM 3336 C CA . GLY A 1 511 ? 22.654 -15.790 -26.673 1.00 74.01 511 GLY X CA 1
ATOM 3337 C C . GLY A 1 511 ? 22.849 -16.404 -28.035 1.00 81.48 511 GLY X C 1
ATOM 3338 O O . GLY A 1 511 ? 23.938 -16.318 -28.601 1.00 85.91 511 GLY X O 1
ATOM 3339 N N . HIS A 1 512 ? 21.805 -17.036 -28.558 1.00 81.12 512 HIS X N 1
ATOM 3340 C CA . HIS A 1 512 ? 21.957 -17.873 -29.736 1.00 81.78 512 HIS X CA 1
ATOM 3341 C C . HIS A 1 512 ? 23.098 -18.843 -29.466 1.00 85.35 512 HIS X C 1
ATOM 3342 O O . HIS A 1 512 ? 24.010 -18.976 -30.273 1.00 89.99 512 HIS X O 1
ATOM 3349 N N . GLY A 1 513 ? 23.056 -19.488 -28.306 1.00 85.02 513 GLY X N 1
ATOM 3350 C CA . GLY A 1 513 ? 24.037 -20.494 -27.936 1.00 87.14 513 GLY X CA 1
ATOM 3351 C C . GLY A 1 513 ? 25.472 -20.275 -28.387 1.00 84.88 513 GLY X C 1
ATOM 3352 O O . GLY A 1 513 ? 25.981 -19.154 -28.383 1.00 83.56 513 GLY X O 1
ATOM 3353 N N . LEU A 1 514 ? 26.117 -21.367 -28.788 1.00 83.76 514 LEU X N 1
ATOM 3354 C CA . LEU A 1 514 ? 27.552 -21.389 -29.043 1.00 80.12 514 LEU X CA 1
ATOM 3355 C C . LEU A 1 514 ? 27.883 -21.283 -30.526 1.00 84.68 514 LEU X C 1
ATOM 3356 O O . LEU A 1 514 ? 27.253 -21.928 -31.362 1.00 86.33 514 LEU X O 1
ATOM 3361 N N . LEU A 1 515 ? 28.891 -20.475 -30.836 1.00 89.96 515 LEU X N 1
ATOM 3362 C CA . LEU A 1 515 ? 29.348 -20.265 -32.207 1.00 88.75 515 LEU X CA 1
ATOM 3363 C C . LEU A 1 515 ? 29.591 -21.566 -32.966 1.00 92.20 515 LEU X C 1
ATOM 3364 O O . LEU A 1 515 ? 30.255 -22.474 -32.468 1.00 92.83 515 LEU X O 1
ATOM 3369 N N . ASN A 1 516 ? 29.052 -21.642 -34.178 1.00 93.57 516 ASN X N 1
ATOM 3370 C CA . ASN A 1 516 ? 29.314 -22.763 -35.074 1.00 96.85 516 ASN X CA 1
ATOM 3371 C C . ASN A 1 516 ? 29.777 -22.243 -36.430 1.00 94.56 516 ASN X C 1
ATOM 3372 O O . ASN A 1 516 ? 28.967 -21.801 -37.245 1.00 92.97 516 ASN X O 1
ATOM 3377 N N . VAL A 1 517 ? 31.084 -22.298 -36.667 1.00 90.81 517 VAL X N 1
ATOM 3378 C CA . VAL A 1 517 ? 31.675 -21.649 -37.834 1.00 94.28 517 VAL X CA 1
ATOM 3379 C C . VAL A 1 517 ? 31.339 -22.315 -39.166 1.00 97.10 517 VAL X C 1
ATOM 3380 O O . VAL A 1 517 ? 30.771 -21.678 -40.052 1.00 97.83 517 VAL X O 1
ATOM 3384 N N . GLU A 1 518 ? 31.694 -23.587 -39.314 1.00 98.37 518 GLU X N 1
ATOM 3385 C CA . GLU A 1 518 ? 31.468 -24.282 -40.580 1.00 98.43 518 GLU X CA 1
ATOM 3386 C C . GLU A 1 518 ? 29.996 -24.254 -40.976 1.00 93.29 518 GLU X C 1
ATOM 3387 O O . GLU A 1 518 ? 29.664 -24.261 -42.160 1.00 94.42 518 GLU X O 1
ATOM 3393 N N . LYS A 1 519 ? 29.118 -24.220 -39.978 1.00 90.28 519 LYS X N 1
ATOM 3394 C CA . LYS A 1 519 ? 27.686 -24.122 -40.225 1.00 91.91 519 LYS X CA 1
ATOM 3395 C C . LYS A 1 519 ? 27.311 -22.691 -40.599 1.00 94.90 519 LYS X C 1
ATOM 3396 O O . LYS A 1 519 ? 26.424 -22.462 -41.422 1.00 90.17 519 LYS X O 1
ATOM 3402 N N . ALA A 1 520 ? 28.000 -21.730 -39.990 1.00 96.08 520 ALA X N 1
ATOM 3403 C CA . ALA A 1 520 ? 27.761 -20.318 -40.265 1.00 93.01 520 ALA X CA 1
ATOM 3404 C C . ALA A 1 520 ? 28.284 -19.925 -41.644 1.00 95.54 520 ALA X C 1
ATOM 3405 O O . ALA A 1 520 ? 27.802 -18.968 -42.250 1.00 96.22 520 ALA X O 1
ATOM 3407 N N . PHE A 1 521 ? 29.272 -20.665 -42.135 1.00 92.72 521 PHE X N 1
ATOM 3408 C CA . PHE A 1 521 ? 29.796 -20.431 -43.473 1.00 93.30 521 PHE X CA 1
ATOM 3409 C C . PHE A 1 521 ? 28.817 -20.975 -44.504 1.00 97.74 521 PHE X C 1
ATOM 3410 O O . PHE A 1 521 ? 28.641 -20.396 -45.577 1.00 97.40 521 PHE X O 1
ATOM 3418 N N . GLU A 1 522 ? 28.181 -22.093 -44.170 1.00 96.92 522 GLU X N 1
ATOM 3419 C CA . GLU A 1 522 ? 27.123 -22.640 -45.005 1.00 98.11 522 GLU X CA 1
ATOM 3420 C C . GLU A 1 522 ? 26.090 -21.551 -45.250 1.00 100.49 522 GLU X C 1
ATOM 3421 O O . GLU A 1 522 ? 25.731 -21.262 -46.392 1.00 100.64 522 GLU X O 1
ATOM 3427 N N . HIS A 1 523 ? 25.628 -20.944 -44.162 1.00 97.14 523 HIS X N 1
ATOM 3428 C CA . HIS A 1 523 ? 24.613 -19.899 -44.225 1.00 97.52 523 HIS X CA 1
ATOM 3429 C C . HIS A 1 523 ? 25.028 -18.767 -45.156 1.00 99.14 523 HIS X C 1
ATOM 3430 O O . HIS A 1 523 ? 24.196 -18.199 -45.861 1.00 101.55 523 HIS X O 1
ATOM 3437 N N . LEU A 1 524 ? 26.316 -18.440 -45.150 1.00 98.41 524 LEU X N 1
ATOM 3438 C CA . LEU A 1 524 ? 26.829 -17.335 -45.954 1.00 99.65 524 LEU X CA 1
ATOM 3439 C C . LEU A 1 524 ? 26.980 -17.707 -47.426 1.00 104.11 524 LEU X C 1
ATOM 3440 O O . LEU A 1 524 ? 26.658 -16.911 -48.309 1.00 102.63 524 LEU X O 1
ATOM 3445 N N . THR A 1 525 ? 27.476 -18.913 -47.684 1.00 105.28 525 THR X N 1
ATOM 3446 C CA . THR A 1 525 ? 27.616 -19.400 -49.052 1.00 109.13 525 THR X CA 1
ATOM 3447 C C . THR A 1 525 ? 26.249 -19.448 -49.725 1.00 111.31 525 THR X C 1
ATOM 3448 O O . THR A 1 525 ? 26.083 -18.989 -50.856 1.00 108.41 525 THR X O 1
ATOM 3452 N N . GLU A 1 526 ? 25.273 -20.011 -49.020 1.00 107.77 526 GLU X N 1
ATOM 3453 C CA . GLU A 1 526 ? 23.887 -19.973 -49.459 1.00 103.40 526 GLU X CA 1
ATOM 3454 C C . GLU A 1 526 ? 23.339 -18.582 -49.172 1.00 107.81 526 GLU X C 1
ATOM 3455 O O . GLU A 1 526 ? 23.933 -17.828 -48.404 1.00 112.60 526 GLU X O 1
ATOM 3461 N N . HIS A 1 527 ? 22.213 -18.239 -49.790 1.00 111.46 527 HIS X N 1
ATOM 3462 C CA . HIS A 1 527 ? 21.599 -16.925 -49.598 1.00 119.11 527 HIS X CA 1
ATOM 3463 C C . HIS A 1 527 ? 22.565 -15.791 -49.937 1.00 116.76 527 HIS X C 1
ATOM 3464 O O . HIS A 1 527 ? 22.335 -14.641 -49.562 1.00 114.58 527 HIS X O 1
ATOM 3471 N N . ARG A 1 528 ? 23.646 -16.116 -50.640 1.00 118.44 528 ARG X N 1
ATOM 3472 C CA . ARG A 1 528 ? 24.673 -15.129 -50.959 1.00 115.50 528 ARG X CA 1
ATOM 3473 C C . ARG A 1 528 ? 24.195 -14.146 -52.024 1.00 119.10 528 ARG X C 1
ATOM 3474 O O . ARG A 1 528 ? 24.784 -13.079 -52.206 1.00 113.66 528 ARG X O 1
ATOM 3482 N N . GLN A 1 529 ? 23.127 -14.515 -52.724 1.00 123.39 529 GLN X N 1
ATOM 3483 C CA . GLN A 1 529 ? 22.541 -13.657 -53.748 1.00 119.53 529 GLN X CA 1
ATOM 3484 C C . GLN A 1 529 ? 21.322 -12.920 -53.202 1.00 116.34 529 GLN X C 1
ATOM 3485 O O . GLN A 1 529 ? 20.426 -12.536 -53.954 1.00 115.85 529 GLN X O 1
ATOM 3491 N N . SER A 1 530 ? 21.298 -12.726 -51.887 1.00 118.09 530 SER X N 1
ATOM 3492 C CA . SER A 1 530 ? 20.187 -12.051 -51.226 1.00 116.87 530 SER X CA 1
ATOM 3493 C C . SER A 1 530 ? 20.561 -10.629 -50.813 1.00 116.58 530 SER X C 1
ATOM 3494 O O . SER A 1 530 ? 21.629 -10.396 -50.243 1.00 111.21 530 SER X O 1
ATOM 3497 N N . LYS A 1 531 ? 19.672 -9.682 -51.100 1.00 118.60 531 LYS X N 1
ATOM 3498 C CA . LYS A 1 531 ? 19.924 -8.280 -50.789 1.00 117.03 531 LYS X CA 1
ATOM 3499 C C . LYS A 1 531 ? 19.767 -7.995 -49.299 1.00 114.59 531 LYS X C 1
ATOM 3500 O O . LYS A 1 531 ? 20.179 -6.941 -48.816 1.00 114.16 531 LYS X O 1
ATOM 3506 N N . ASP A 1 532 ? 19.169 -8.936 -48.575 1.00 116.16 532 ASP X N 1
ATOM 3507 C CA . ASP A 1 532 ? 19.025 -8.805 -47.129 1.00 114.00 532 ASP X CA 1
ATOM 3508 C C . ASP A 1 532 ? 20.389 -8.725 -46.453 1.00 114.26 532 ASP X C 1
ATOM 3509 O O . ASP A 1 532 ? 20.516 -8.190 -45.353 1.00 110.81 532 ASP X O 1
ATOM 3514 N N . ASN A 1 533 ? 21.406 -9.257 -47.122 1.00 110.55 533 ASN X N 1
ATOM 3515 C CA . ASN A 1 533 ? 22.759 -9.258 -46.581 1.00 106.46 533 ASN X CA 1
ATOM 3516 C C . ASN A 1 533 ? 23.350 -7.854 -46.467 1.00 104.93 533 ASN X C 1
ATOM 3517 O O . ASN A 1 533 ? 24.261 -7.619 -45.675 1.00 104.87 533 ASN X O 1
ATOM 3530 N N . LEU A 1 535 ? 21.402 -5.153 -45.840 1.00 105.77 535 LEU X N 1
ATOM 3531 C CA . LEU A 1 535 ? 20.407 -4.349 -45.137 1.00 97.75 535 LEU X CA 1
ATOM 3532 C C . LEU A 1 535 ? 20.482 -4.512 -43.623 1.00 95.25 535 LEU X C 1
ATOM 3533 O O . LEU A 1 535 ? 20.561 -5.626 -43.107 1.00 100.00 535 LEU X O 1
ATOM 3538 N N . ARG A 1 536 ? 20.459 -3.387 -42.918 1.00 92.23 536 ARG X N 1
ATOM 3539 C CA . ARG A 1 536 ? 20.403 -3.386 -41.464 1.00 88.76 536 ARG X CA 1
ATOM 3540 C C . ARG A 1 536 ? 19.014 -2.948 -41.022 1.00 88.29 536 ARG X C 1
ATOM 3541 O O . ARG A 1 536 ? 18.418 -2.057 -41.625 1.00 88.95 536 ARG X O 1
ATOM 3549 N N . PHE A 1 537 ? 18.494 -3.578 -39.975 1.00 85.35 537 PHE X N 1
ATOM 3550 C CA . PHE A 1 537 ? 17.163 -3.240 -39.485 1.00 83.07 537 PHE X CA 1
ATOM 3551 C C . PHE A 1 537 ? 17.218 -2.533 -38.136 1.00 80.58 537 PHE X C 1
ATOM 3552 O O . PHE A 1 537 ? 17.404 -3.165 -37.095 1.00 77.48 537 PHE X O 1
ATOM 3560 N N . SER A 1 538 ? 17.060 -1.214 -38.169 1.00 74.89 538 SER X N 1
ATOM 3561 C CA . SER A 1 538 ? 17.088 -0.404 -36.960 1.00 74.06 538 SER X CA 1
ATOM 3562 C C . SER A 1 538 ? 15.822 -0.610 -36.136 1.00 75.89 538 SER X C 1
ATOM 3563 O O . SER A 1 538 ? 14.723 -0.263 -36.569 1.00 77.06 538 SER X O 1
ATOM 3566 N N . VAL A 1 539 ? 15.986 -1.179 -34.947 1.00 71.45 539 VAL X N 1
ATOM 3567 C CA . VAL A 1 539 ? 14.863 -1.431 -34.055 1.00 68.75 539 VAL X CA 1
ATOM 3568 C C . VAL A 1 539 ? 14.980 -0.575 -32.804 1.00 69.97 539 VAL X C 1
ATOM 3569 O O . VAL A 1 539 ? 15.833 -0.820 -31.952 1.00 73.89 539 VAL X O 1
ATOM 3573 N N . ARG A 1 540 ? 14.120 0.431 -32.699 1.00 68.60 540 ARG X N 1
ATOM 3574 C CA . ARG A 1 540 ? 14.126 1.319 -31.543 1.00 73.65 540 ARG X CA 1
ATOM 3575 C C . ARG A 1 540 ? 12.739 1.396 -30.911 1.00 70.41 540 ARG X C 1
ATOM 3576 O O . ARG A 1 540 ? 11.731 1.471 -31.612 1.00 70.95 540 ARG X O 1
ATOM 3584 N N . VAL A 1 541 ? 12.698 1.386 -29.582 1.00 70.49 541 VAL X N 1
ATOM 3585 C CA . VAL A 1 541 ? 11.447 1.208 -28.852 1.00 71.56 541 VAL X CA 1
ATOM 3586 C C . VAL A 1 541 ? 11.001 2.425 -28.036 1.00 76.96 541 VAL X C 1
ATOM 3587 O O . VAL A 1 541 ? 11.774 2.994 -27.264 1.00 77.29 541 VAL X O 1
ATOM 3591 N N . GLY A 1 542 ? 9.745 2.816 -28.221 1.00 77.93 542 GLY X N 1
ATOM 3592 C CA . GLY A 1 542 ? 9.094 3.780 -27.351 1.00 88.64 542 GLY X CA 1
ATOM 3593 C C . GLY A 1 542 ? 9.686 5.175 -27.272 1.00 92.73 542 GLY X C 1
ATOM 3594 O O . GLY A 1 542 ? 9.753 5.759 -26.189 1.00 97.58 542 GLY X O 1
ATOM 3595 N N . ASN A 1 543 ? 10.109 5.713 -28.412 1.00 89.08 543 ASN X N 1
ATOM 3596 C CA . ASN A 1 543 ? 10.563 7.104 -28.491 1.00 95.71 543 ASN X CA 1
ATOM 3597 C C . ASN A 1 543 ? 11.923 7.383 -27.845 1.00 95.03 543 ASN X C 1
ATOM 3598 O O . ASN A 1 543 ? 12.597 8.347 -28.208 1.00 91.71 543 ASN X O 1
ATOM 3603 N N . ASN A 1 544 ? 12.318 6.552 -26.885 1.00 93.95 544 ASN X N 1
ATOM 3604 C CA . ASN A 1 544 ? 13.651 6.656 -26.298 1.00 89.49 544 ASN X CA 1
ATOM 3605 C C . ASN A 1 544 ? 14.695 5.906 -27.114 1.00 85.08 544 ASN X C 1
ATOM 3606 O O . ASN A 1 544 ? 15.875 5.889 -26.767 1.00 86.22 544 ASN X O 1
ATOM 3611 N N . ALA A 1 545 ? 14.244 5.283 -28.197 1.00 82.39 545 ALA X N 1
ATOM 3612 C CA . ALA A 1 545 ? 15.132 4.585 -29.117 1.00 78.54 545 ALA X CA 1
ATOM 3613 C C . ALA A 1 545 ? 15.812 3.376 -28.485 1.00 79.03 545 ALA X C 1
ATOM 3614 O O . ALA A 1 545 ? 16.848 2.921 -28.971 1.00 82.85 545 ALA X O 1
ATOM 3616 N N . ASP A 1 546 ? 15.233 2.857 -27.405 1.00 73.50 546 ASP X N 1
ATOM 3617 C CA . ASP A 1 546 ? 15.745 1.637 -26.793 1.00 69.68 546 ASP X CA 1
ATOM 3618 C C . ASP A 1 546 ? 15.783 0.543 -27.846 1.00 70.45 546 ASP X C 1
ATOM 3619 O O . ASP A 1 546 ? 15.133 0.652 -28.880 1.00 73.98 546 ASP X O 1
ATOM 3624 N N . LYS A 1 547 ? 16.544 -0.511 -27.588 1.00 71.51 547 LYS X N 1
ATOM 3625 C CA . LYS A 1 547 ? 16.685 -1.589 -28.558 1.00 73.50 547 LYS X CA 1
ATOM 3626 C C . LYS A 1 547 ? 16.037 -2.876 -28.066 1.00 71.93 547 LYS X C 1
ATOM 3627 O O . LYS A 1 547 ? 16.248 -3.945 -28.637 1.00 76.32 547 LYS X O 1
ATOM 3633 N N . GLY A 1 548 ? 15.242 -2.765 -27.008 1.00 70.68 548 GLY X N 1
ATOM 3634 C CA . GLY A 1 548 ? 14.548 -3.916 -26.464 1.00 70.19 548 GLY X CA 1
ATOM 3635 C C . GLY A 1 548 ? 13.435 -3.549 -25.502 1.00 70.24 548 GLY X C 1
ATOM 3636 O O . GLY A 1 548 ? 13.408 -2.446 -24.955 1.00 71.64 548 GLY X O 1
ATOM 3637 N N . ILE A 1 549 ? 12.509 -4.484 -25.304 1.00 67.30 549 ILE X N 1
ATOM 3638 C CA . ILE A 1 549 ? 11.436 -4.322 -24.329 1.00 66.11 549 ILE X CA 1
ATOM 3639 C C . ILE A 1 549 ? 11.815 -4.998 -23.016 1.00 66.81 549 ILE X C 1
ATOM 3640 O O . ILE A 1 549 ? 12.088 -6.200 -22.976 1.00 61.80 549 ILE X O 1
ATOM 3645 N N . HIS A 1 550 ? 11.833 -4.216 -21.941 1.00 68.38 550 HIS X N 1
ATOM 3646 C CA . HIS A 1 550 ? 12.315 -4.702 -20.655 1.00 66.54 550 HIS X CA 1
ATOM 3647 C C . HIS A 1 550 ? 11.443 -4.204 -19.506 1.00 64.16 550 HIS X C 1
ATOM 3648 O O . HIS A 1 550 ? 11.663 -3.120 -18.968 1.00 63.41 550 HIS X O 1
ATOM 3655 N N . LEU A 1 551 ? 10.446 -5.003 -19.141 1.00 68.23 551 LEU X N 1
ATOM 3656 C CA . LEU A 1 551 ? 9.545 -4.656 -18.050 1.00 65.54 551 LEU X CA 1
ATOM 3657 C C . LEU A 1 551 ? 10.170 -5.015 -16.713 1.00 63.05 551 LEU X C 1
ATOM 3658 O O . LEU A 1 551 ? 10.237 -6.188 -16.349 1.00 65.51 551 LEU X O 1
ATOM 3663 N N . ARG A 1 552 ? 10.623 -4.004 -15.982 1.00 62.28 552 ARG X N 1
ATOM 3664 C CA . ARG A 1 552 ? 11.230 -4.222 -14.677 1.00 64.11 552 ARG X CA 1
ATOM 3665 C C . ARG A 1 552 ? 11.096 -2.985 -13.801 1.00 70.42 552 ARG X C 1
ATOM 3666 O O . ARG A 1 552 ? 12.081 -2.295 -13.536 1.00 73.38 552 ARG X O 1
ATOM 3674 N N . GLN A 1 553 ? 9.876 -2.706 -13.351 1.00 71.93 553 GLN X N 1
ATOM 3675 C CA . GLN A 1 553 ? 9.630 -1.527 -12.525 1.00 80.63 553 GLN X CA 1
ATOM 3676 C C . GLN A 1 553 ? 9.570 -1.869 -11.025 1.00 80.14 553 GLN X C 1
ATOM 3677 O O . GLN A 1 553 ? 10.518 -1.572 -10.297 1.00 85.66 553 GLN X O 1
ATOM 3683 N N . GLY A 1 554 ? 8.485 -2.489 -10.557 1.00 73.61 554 GLY X N 1
ATOM 3684 C CA . GLY A 1 554 ? 7.335 -2.819 -11.378 1.00 82.23 554 GLY X CA 1
ATOM 3685 C C . GLY A 1 554 ? 6.624 -4.102 -11.007 1.00 81.42 554 GLY X C 1
ATOM 3686 O O . GLY A 1 554 ? 7.174 -5.190 -11.165 1.00 81.32 554 GLY X O 1
ATOM 3687 N N . VAL A 1 555 ? 5.394 -3.970 -10.516 1.00 74.60 555 VAL X N 1
ATOM 3688 C CA . VAL A 1 555 ? 4.532 -5.122 -10.283 1.00 77.31 555 VAL X CA 1
ATOM 3689 C C . VAL A 1 555 ? 3.612 -5.307 -11.485 1.00 81.72 555 VAL X C 1
ATOM 3690 O O . VAL A 1 555 ? 2.560 -4.676 -11.583 1.00 83.29 555 VAL X O 1
ATOM 3694 N N . GLN A 1 556 ? 4.019 -6.181 -12.398 1.00 81.89 556 GLN X N 1
ATOM 3695 C CA . GLN A 1 556 ? 3.347 -6.321 -13.683 1.00 84.20 556 GLN X CA 1
ATOM 3696 C C . GLN A 1 556 ? 2.071 -7.155 -13.605 1.00 85.86 556 GLN X C 1
ATOM 3697 O O . GLN A 1 556 ? 2.083 -8.352 -13.891 1.00 81.57 556 GLN X O 1
ATOM 3703 N N . ARG A 1 557 ? 0.970 -6.514 -13.226 1.00 88.88 557 ARG X N 1
ATOM 3704 C CA . ARG A 1 557 ? -0.320 -7.192 -13.150 1.00 92.36 557 ARG X CA 1
ATOM 3705 C C . ARG A 1 557 ? -1.230 -6.818 -14.319 1.00 89.89 557 ARG X C 1
ATOM 3706 O O . ARG A 1 557 ? -2.217 -7.502 -14.593 1.00 79.28 557 ARG X O 1
ATOM 3714 N N . ASN A 1 558 ? -0.890 -5.730 -15.002 1.00 96.73 558 ASN X N 1
ATOM 3715 C CA . ASN A 1 558 ? -1.624 -5.302 -16.189 1.00 92.95 558 ASN X CA 1
ATOM 3716 C C . ASN A 1 558 ? -0.797 -5.512 -17.451 1.00 89.41 558 ASN X C 1
ATOM 3717 O O . ASN A 1 558 ? 0.434 -5.540 -17.400 1.00 85.05 558 ASN X O 1
ATOM 3722 N N . SER A 1 559 ? -1.475 -5.663 -18.583 1.00 83.28 559 SER X N 1
ATOM 3723 C CA . SER A 1 559 ? -0.788 -5.754 -19.862 1.00 82.55 559 SER X CA 1
ATOM 3724 C C . SER A 1 559 ? -0.454 -4.349 -20.347 1.00 86.16 559 SER X C 1
ATOM 3725 O O . SER A 1 559 ? -1.120 -3.383 -19.976 1.00 85.97 559 SER X O 1
ATOM 3728 N N . ILE A 1 560 ? 0.585 -4.235 -21.169 1.00 86.12 560 ILE X N 1
ATOM 3729 C CA . ILE A 1 560 ? 1.039 -2.934 -21.646 1.00 78.78 560 ILE X CA 1
ATOM 3730 C C . ILE A 1 560 ? 1.339 -2.973 -23.138 1.00 77.75 560 ILE X C 1
ATOM 3731 O O . ILE A 1 560 ? 1.741 -4.006 -23.671 1.00 80.23 560 ILE X O 1
ATOM 3736 N N . ASP A 1 561 ? 1.142 -1.843 -23.808 1.00 80.93 561 ASP X N 1
ATOM 3737 C CA . ASP A 1 561 ? 1.424 -1.745 -25.235 1.00 82.39 561 ASP X CA 1
ATOM 3738 C C . ASP A 1 561 ? 2.693 -0.938 -25.489 1.00 80.87 561 ASP X C 1
ATOM 3739 O O . ASP A 1 561 ? 2.982 0.027 -24.780 1.00 84.90 561 ASP X O 1
ATOM 3744 N N . TYR A 1 562 ? 3.449 -1.342 -26.504 1.00 73.69 562 TYR X N 1
ATOM 3745 C CA . TYR A 1 562 ? 4.679 -0.650 -26.868 1.00 75.24 562 TYR X CA 1
ATOM 3746 C C . TYR A 1 562 ? 4.674 -0.292 -28.346 1.00 76.00 562 TYR X C 1
ATOM 3747 O O . TYR A 1 562 ? 4.175 -1.052 -29.174 1.00 78.45 562 TYR X O 1
ATOM 3756 N N . ASN A 1 563 ? 5.226 0.870 -28.676 1.00 76.40 563 ASN X N 1
ATOM 3757 C CA . ASN A 1 563 ? 5.325 1.288 -30.069 1.00 80.89 563 ASN X CA 1
ATOM 3758 C C . ASN A 1 563 ? 6.752 1.171 -30.587 1.00 82.96 563 ASN X C 1
ATOM 3759 O O . ASN A 1 563 ? 7.590 2.038 -30.337 1.00 83.39 563 ASN X O 1
ATOM 3764 N N . VAL A 1 564 ? 7.018 0.085 -31.304 1.00 78.67 564 VAL X N 1
ATOM 3765 C CA . VAL A 1 564 ? 8.343 -0.177 -31.844 1.00 71.24 564 VAL X CA 1
ATOM 3766 C C . VAL A 1 564 ? 8.486 0.393 -33.251 1.00 76.35 564 VAL X C 1
ATOM 3767 O O . VAL A 1 564 ? 7.604 0.224 -34.093 1.00 75.55 564 VAL X O 1
ATOM 3771 N N . TYR A 1 565 ? 9.599 1.078 -33.495 1.00 75.75 565 TYR X N 1
ATOM 3772 C CA . TYR A 1 565 ? 9.879 1.647 -34.805 1.00 73.26 565 TYR X CA 1
ATOM 3773 C C . TYR A 1 565 ? 10.926 0.817 -35.535 1.00 72.66 565 TYR X C 1
ATOM 3774 O O . TYR A 1 565 ? 12.075 0.733 -35.101 1.00 75.71 565 TYR X O 1
ATOM 3783 N N . ILE A 1 566 ? 10.524 0.199 -36.639 1.00 70.47 566 ILE X N 1
ATOM 3784 C CA . ILE A 1 566 ? 11.439 -0.617 -37.427 1.00 75.81 566 ILE X CA 1
ATOM 3785 C C . ILE A 1 566 ? 11.784 0.097 -38.725 1.00 77.30 566 ILE X C 1
ATOM 3786 O O . ILE A 1 566 ? 10.895 0.470 -39.489 1.00 78.90 566 ILE X O 1
ATOM 3791 N N . GLU A 1 567 ? 13.077 0.287 -38.970 1.00 79.22 567 GLU X N 1
ATOM 3792 C CA . GLU A 1 567 ? 13.528 0.989 -40.166 1.00 81.11 567 GLU X CA 1
ATOM 3793 C C . GLU A 1 567 ? 14.673 0.266 -40.868 1.00 81.11 567 GLU X C 1
ATOM 3794 O O . GLU A 1 567 ? 15.655 -0.116 -40.233 1.00 81.23 567 GLU X O 1
ATOM 3800 N N . PRO A 1 568 ? 14.543 0.075 -42.188 1.00 83.23 568 PRO X N 1
ATOM 3801 C CA . PRO A 1 568 ? 15.593 -0.525 -43.016 1.00 86.26 568 PRO X CA 1
ATOM 3802 C C . PRO A 1 568 ? 16.700 0.484 -43.299 1.00 87.86 568 PRO X C 1
ATOM 3803 O O . PRO A 1 568 ? 16.410 1.650 -43.564 1.00 85.59 568 PRO X O 1
ATOM 3807 N N . ILE A 1 569 ? 17.951 0.040 -43.240 1.00 90.27 569 ILE X N 1
ATOM 3808 C CA . ILE A 1 569 ? 19.090 0.910 -43.509 1.00 89.60 569 ILE X CA 1
ATOM 3809 C C . ILE A 1 569 ? 20.091 0.201 -44.408 1.00 97.64 569 ILE X C 1
ATOM 3810 O O . ILE A 1 569 ? 20.623 -0.848 -44.047 1.00 97.18 569 ILE X O 1
ATOM 3815 N N . PHE A 1 570 ? 20.346 0.777 -45.578 1.00 106.18 570 PHE X N 1
ATOM 3816 C CA . PHE A 1 570 ? 21.271 0.182 -46.536 1.00 109.74 570 PHE X CA 1
ATOM 3817 C C . PHE A 1 570 ? 22.715 0.284 -46.053 1.00 112.88 570 PHE X C 1
ATOM 3818 O O . PHE A 1 570 ? 23.217 1.380 -45.808 1.00 112.62 570 PHE X O 1
ATOM 3826 N N . TYR A 1 571 ? 23.361 -0.873 -45.921 1.00 112.18 571 TYR X N 1
ATOM 3827 C CA . TYR A 1 571 ? 24.726 -0.994 -45.399 1.00 111.38 571 TYR X CA 1
ATOM 3828 C C . TYR A 1 571 ? 25.443 0.329 -45.129 1.00 119.82 571 TYR X C 1
ATOM 3829 O O . TYR A 1 571 ? 25.497 0.789 -43.988 1.00 121.83 571 TYR X O 1
ATOM 3838 N N . ASN A 1 572 ? 25.998 0.930 -46.178 1.00 120.15 572 ASN X N 1
ATOM 3839 C CA . ASN A 1 572 ? 26.752 2.173 -46.039 1.00 123.50 572 ASN X CA 1
ATOM 3840 C C . ASN A 1 572 ? 25.831 3.387 -45.908 1.00 134.06 572 ASN X C 1
ATOM 3841 O O . ASN A 1 572 ? 25.589 3.879 -44.805 1.00 133.22 572 ASN X O 1
ATOM 3846 N N . ASP A 1 573 ? 25.325 3.868 -47.040 1.00 137.16 573 ASP X N 1
ATOM 3847 C CA . ASP A 1 573 ? 24.306 4.913 -47.042 1.00 142.63 573 ASP X CA 1
ATOM 3848 C C . ASP A 1 573 ? 23.643 5.010 -48.414 1.00 150.65 573 ASP X C 1
ATOM 3849 O O . ASP A 1 573 ? 24.030 4.308 -49.351 1.00 147.81 573 ASP X O 1
ATOM 3854 N N . LYS A 1 574 ? 22.641 5.876 -48.527 1.00 154.22 574 LYS X N 1
ATOM 3855 C CA . LYS A 1 574 ? 21.888 6.013 -49.768 1.00 153.09 574 LYS X CA 1
ATOM 3856 C C . LYS A 1 574 ? 22.517 7.035 -50.715 1.00 156.55 574 LYS X C 1
ATOM 3857 O O . LYS A 1 574 ? 22.029 8.159 -50.844 1.00 154.17 574 LYS X O 1
ATOM 3863 N N . GLU A 1 575 ? 23.601 6.636 -51.374 1.00 158.13 575 GLU X N 1
ATOM 3864 C CA . GLU A 1 575 ? 24.262 7.491 -52.355 1.00 160.10 575 GLU X CA 1
ATOM 3865 C C . GLU A 1 575 ? 24.352 6.786 -53.705 1.00 167.07 575 GLU X C 1
ATOM 3866 O O . GLU A 1 575 ? 24.603 5.583 -53.769 1.00 166.61 575 GLU X O 1
ATOM 3872 N N . ALA A 1 576 ? 24.150 7.545 -54.778 1.00 172.14 576 ALA X N 1
ATOM 3873 C CA . ALA A 1 576 ? 24.102 6.986 -56.127 1.00 172.87 576 ALA X CA 1
ATOM 3874 C C . ALA A 1 576 ? 25.388 6.264 -56.532 1.00 173.96 576 ALA X C 1
ATOM 3875 O O . ALA A 1 576 ? 26.455 6.502 -55.965 1.00 172.61 576 ALA X O 1
ATOM 3877 N N . ASP A 1 577 ? 25.263 5.375 -57.515 1.00 173.35 577 ASP X N 1
ATOM 3878 C CA . ASP A 1 577 ? 26.407 4.676 -58.099 1.00 174.64 577 ASP X CA 1
ATOM 3879 C C . ASP A 1 577 ? 27.063 3.675 -57.146 1.00 174.65 577 ASP X C 1
ATOM 3880 O O . ASP A 1 577 ? 28.051 3.999 -56.486 1.00 175.27 577 ASP X O 1
ATOM 3885 N N . PRO A 1 578 ? 26.511 2.452 -57.070 1.00 171.78 578 PRO X N 1
ATOM 3886 C CA . PRO A 1 578 ? 25.253 2.054 -57.708 1.00 168.83 578 PRO X CA 1
ATOM 3887 C C . PRO A 1 578 ? 24.098 2.160 -56.719 1.00 166.96 578 PRO X C 1
ATOM 3888 O O . PRO A 1 578 ? 22.933 2.110 -57.117 1.00 164.85 578 PRO X O 1
ATOM 3892 N N . LYS A 1 579 ? 24.433 2.295 -55.439 1.00 166.71 579 LYS X N 1
ATOM 3893 C CA . LYS A 1 579 ? 23.442 2.416 -54.376 1.00 164.09 579 LYS X CA 1
ATOM 3894 C C . LYS A 1 579 ? 22.451 3.540 -54.676 1.00 162.91 579 LYS X C 1
ATOM 3895 O O . LYS A 1 579 ? 22.742 4.436 -55.466 1.00 164.36 579 LYS X O 1
ATOM 3897 N N . ASP A 1 580 ? 21.278 3.486 -54.054 1.00 157.90 580 ASP X N 1
ATOM 3898 C CA . ASP A 1 580 ? 20.930 2.414 -53.130 1.00 157.36 580 ASP X CA 1
ATOM 3899 C C . ASP A 1 580 ? 19.840 1.523 -53.713 1.00 152.59 580 ASP X C 1
ATOM 3900 O O . ASP A 1 580 ? 19.236 0.718 -53.001 1.00 143.16 580 ASP X O 1
ATOM 3905 N N . LYS A 1 581 ? 19.603 1.664 -55.014 1.00 154.85 581 LYS X N 1
ATOM 3906 C CA . LYS A 1 581 ? 18.497 0.978 -55.670 1.00 148.30 581 LYS X CA 1
ATOM 3907 C C . LYS A 1 581 ? 17.219 1.231 -54.880 1.00 144.05 581 LYS X C 1
ATOM 3908 O O . LYS A 1 581 ? 16.743 0.364 -54.144 1.00 137.18 581 LYS X O 1
ATOM 3910 N N . PHE A 1 582 ? 16.680 2.437 -55.037 1.00 142.23 582 PHE X N 1
ATOM 3911 C CA . PHE A 1 582 ? 15.538 2.903 -54.255 1.00 134.43 582 PHE X CA 1
ATOM 3912 C C . PHE A 1 582 ? 14.441 1.868 -54.040 1.00 135.31 582 PHE X C 1
ATOM 3913 O O . PHE A 1 582 ? 14.152 1.053 -54.918 1.00 138.64 582 PHE X O 1
ATOM 3921 N N . ASN A 1 583 ? 13.835 1.919 -52.858 1.00 126.34 583 ASN X N 1
ATOM 3922 C CA . ASN A 1 583 ? 12.721 1.046 -52.517 1.00 123.35 583 ASN X CA 1
ATOM 3923 C C . ASN A 1 583 ? 13.000 -0.426 -52.812 1.00 129.19 583 ASN X C 1
ATOM 3924 O O . ASN A 1 583 ? 12.507 -0.977 -53.798 1.00 128.08 583 ASN X O 1
ATOM 3929 N N . PHE A 1 584 ? 13.797 -1.057 -51.957 1.00 126.90 584 PHE X N 1
ATOM 3930 C CA . PHE A 1 584 ? 14.036 -2.491 -52.069 1.00 127.73 584 PHE X CA 1
ATOM 3931 C C . PHE A 1 584 ? 12.916 -3.287 -51.413 1.00 121.86 584 PHE X C 1
ATOM 3932 O O . PHE A 1 584 ? 13.166 -4.118 -50.541 1.00 117.23 584 PHE X O 1
ATOM 3940 N N . ASN A 1 585 ? 11.686 -3.018 -51.845 1.00 119.97 585 ASN X N 1
ATOM 3941 C CA . ASN A 1 585 ? 10.496 -3.711 -51.355 1.00 118.00 585 ASN X CA 1
ATOM 3942 C C . ASN A 1 585 ? 10.762 -4.659 -50.193 1.00 114.81 585 ASN X C 1
ATOM 3943 O O . ASN A 1 585 ? 10.972 -5.855 -50.395 1.00 117.42 585 ASN X O 1
ATOM 3948 N N . VAL A 1 586 ? 10.756 -4.122 -48.978 1.00 109.91 586 VAL X N 1
ATOM 3949 C CA . VAL A 1 586 ? 10.971 -4.942 -47.792 1.00 108.54 586 VAL X CA 1
ATOM 3950 C C . VAL A 1 586 ? 9.654 -5.287 -47.105 1.00 107.08 586 VAL X C 1
ATOM 3951 O O . VAL A 1 586 ? 9.100 -4.483 -46.356 1.00 102.61 586 VAL X O 1
ATOM 3955 N N . ARG A 1 587 ? 9.154 -6.488 -47.379 1.00 110.60 587 ARG X N 1
ATOM 3956 C CA . ARG A 1 587 ? 7.960 -6.998 -46.720 1.00 107.51 587 ARG X CA 1
ATOM 3957 C C . ARG A 1 587 ? 8.358 -8.161 -45.825 1.00 104.39 587 ARG X C 1
ATOM 3958 O O . ARG A 1 587 ? 9.008 -9.105 -46.276 1.00 109.01 587 ARG X O 1
ATOM 3966 N N . LEU A 1 588 ? 7.971 -8.091 -44.556 1.00 96.75 588 LEU X N 1
ATOM 3967 C CA . LEU A 1 588 ? 8.333 -9.136 -43.606 1.00 100.09 588 LEU X CA 1
ATOM 3968 C C . LEU A 1 588 ? 7.215 -9.465 -42.621 1.00 89.50 588 LEU X C 1
ATOM 3969 O O . LEU A 1 588 ? 6.342 -8.641 -42.352 1.00 86.74 588 LEU X O 1
ATOM 3974 N N . ASN A 1 589 ? 7.250 -10.683 -42.095 1.00 88.22 589 ASN X N 1
ATOM 3975 C CA . ASN A 1 589 ? 6.293 -11.109 -41.086 1.00 90.52 589 ASN X CA 1
ATOM 3976 C C . ASN A 1 589 ? 6.964 -11.289 -39.726 1.00 91.10 589 ASN X C 1
ATOM 3977 O O . ASN A 1 589 ? 8.172 -11.519 -39.645 1.00 85.68 589 ASN X O 1
ATOM 3982 N N . LEU A 1 590 ? 6.177 -11.178 -38.659 1.00 88.32 590 LEU X N 1
ATOM 3983 C CA . LEU A 1 590 ? 6.721 -11.210 -37.305 1.00 80.78 590 LEU X CA 1
ATOM 3984 C C . LEU A 1 590 ? 6.066 -12.283 -36.442 1.00 73.01 590 LEU X C 1
ATOM 3985 O O . LEU A 1 590 ? 4.847 -12.310 -36.287 1.00 77.54 590 LEU X O 1
ATOM 3990 N N . ILE A 1 591 ? 6.885 -13.166 -35.881 1.00 71.18 591 ILE X N 1
ATOM 3991 C CA . ILE A 1 591 ? 6.382 -14.262 -35.061 1.00 74.64 591 ILE X CA 1
ATOM 3992 C C . ILE A 1 591 ? 6.822 -14.112 -33.608 1.00 71.75 591 ILE X C 1
ATOM 3993 O O . ILE A 1 591 ? 8.016 -14.052 -33.316 1.00 69.76 591 ILE X O 1
ATOM 3998 N N . ALA A 1 592 ? 5.851 -14.052 -32.703 1.00 67.38 592 ALA X N 1
ATOM 3999 C CA . ALA A 1 592 ? 6.135 -13.948 -31.277 1.00 66.75 592 ALA X CA 1
ATOM 4000 C C . ALA A 1 592 ? 6.643 -15.274 -30.716 1.00 74.47 592 ALA X C 1
ATOM 4001 O O . ALA A 1 592 ? 6.119 -16.338 -31.044 1.00 80.65 592 ALA X O 1
ATOM 4003 N N . SER A 1 593 ? 7.659 -15.202 -29.864 1.00 74.28 593 SER X N 1
ATOM 4004 C CA . SER A 1 593 ? 8.274 -16.394 -29.291 1.00 67.45 593 SER X CA 1
ATOM 4005 C C . SER A 1 593 ? 7.332 -17.119 -28.336 1.00 71.10 593 SER X C 1
ATOM 4006 O O . SER A 1 593 ? 7.367 -18.344 -28.234 1.00 73.94 593 SER X O 1
ATOM 4009 N N . GLN A 1 594 ? 6.496 -16.358 -27.635 1.00 74.97 594 GLN X N 1
ATOM 4010 C CA . GLN A 1 594 ? 5.563 -16.930 -26.666 1.00 76.68 594 GLN X CA 1
ATOM 4011 C C . GLN A 1 594 ? 4.195 -16.238 -26.669 1.00 81.00 594 GLN X C 1
ATOM 4012 O O . GLN A 1 594 ? 4.060 -15.114 -27.157 1.00 80.20 594 GLN X O 1
ATOM 4018 N N . PRO A 1 595 ? 3.174 -16.917 -26.118 1.00 80.47 595 PRO X N 1
ATOM 4019 C CA . PRO A 1 595 ? 1.776 -16.475 -26.192 1.00 77.74 595 PRO X CA 1
ATOM 4020 C C . PRO A 1 595 ? 1.515 -15.106 -25.570 1.00 78.24 595 PRO X C 1
ATOM 4021 O O . PRO A 1 595 ? 0.667 -14.370 -26.074 1.00 79.62 595 PRO X O 1
ATOM 4025 N N . TRP A 1 596 ? 2.222 -14.771 -24.496 1.00 75.87 596 TRP X N 1
ATOM 4026 C CA . TRP A 1 596 ? 1.928 -13.541 -23.761 1.00 80.08 596 TRP X CA 1
ATOM 4027 C C . TRP A 1 596 ? 2.473 -12.271 -24.419 1.00 78.78 596 TRP X C 1
ATOM 4028 O O . TRP A 1 596 ? 2.301 -11.170 -23.893 1.00 75.73 596 TRP X O 1
ATOM 4039 N N . VAL A 1 597 ? 3.118 -12.429 -25.570 1.00 74.42 597 VAL X N 1
ATOM 4040 C CA . VAL A 1 597 ? 3.542 -11.288 -26.375 1.00 73.94 597 VAL X CA 1
ATOM 4041 C C . VAL A 1 597 ? 2.779 -11.285 -27.696 1.00 74.45 597 VAL X C 1
ATOM 4042 O O . VAL A 1 597 ? 2.701 -12.308 -28.379 1.00 75.00 597 VAL X O 1
ATOM 4046 N N . GLN A 1 598 ? 2.214 -10.136 -28.051 1.00 67.53 598 GLN X N 1
ATOM 4047 C CA . GLN A 1 598 ? 1.336 -10.051 -29.213 1.00 72.64 598 GLN X CA 1
ATOM 4048 C C . GLN A 1 598 ? 1.665 -8.870 -30.115 1.00 74.96 598 GLN X C 1
ATOM 4049 O O . GLN A 1 598 ? 2.004 -7.786 -29.643 1.00 73.97 598 GLN X O 1
ATOM 4055 N N . CYS A 1 599 ? 1.553 -9.094 -31.419 1.00 76.60 599 CYS X N 1
ATOM 4056 C CA . CYS A 1 599 ? 1.775 -8.052 -32.412 1.00 77.43 599 CYS X CA 1
ATOM 4057 C C . CYS A 1 599 ? 1.289 -8.545 -33.769 1.00 81.05 599 CYS X C 1
ATOM 4058 O O . CYS A 1 599 ? 0.980 -9.725 -33.933 1.00 79.19 599 CYS X O 1
ATOM 4061 N N . GLY A 1 600 ? 1.225 -7.642 -34.741 1.00 82.89 600 GLY X N 1
ATOM 4062 C CA . GLY A 1 600 ? 0.807 -8.009 -36.080 1.00 81.14 600 GLY X CA 1
ATOM 4063 C C . GLY A 1 600 ? 1.652 -9.141 -36.627 1.00 81.42 600 GLY X C 1
ATOM 4064 O O . GLY A 1 600 ? 2.661 -9.516 -36.031 1.00 79.48 600 GLY X O 1
ATOM 4065 N N . ALA A 1 601 ? 1.239 -9.693 -37.762 1.00 87.47 601 ALA X N 1
ATOM 4066 C CA . ALA A 1 601 ? 1.992 -10.761 -38.404 1.00 83.96 601 ALA X CA 1
ATOM 4067 C C . ALA A 1 601 ? 2.552 -10.288 -39.742 1.00 88.08 601 ALA X C 1
ATOM 4068 O O . ALA A 1 601 ? 3.246 -11.030 -40.432 1.00 91.83 601 ALA X O 1
ATOM 4070 N N . PHE A 1 602 ? 2.244 -9.047 -40.102 1.00 87.04 602 PHE X N 1
ATOM 4071 C CA . PHE A 1 602 ? 2.719 -8.477 -41.356 1.00 85.84 602 PHE X CA 1
ATOM 4072 C C . PHE A 1 602 ? 3.191 -7.041 -41.163 1.00 89.52 602 PHE X C 1
ATOM 4073 O O . PHE A 1 602 ? 2.724 -6.340 -40.265 1.00 88.42 602 PHE X O 1
ATOM 4081 N N . LEU A 1 603 ? 4.120 -6.612 -42.011 1.00 88.06 603 LEU X N 1
ATOM 4082 C CA . LEU A 1 603 ? 4.666 -5.263 -41.942 1.00 85.65 603 LEU X CA 1
ATOM 4083 C C . LEU A 1 603 ? 5.460 -4.952 -43.202 1.00 90.89 603 LEU X C 1
ATOM 4084 O O . LEU A 1 603 ? 6.388 -5.680 -43.552 1.00 93.57 603 LEU X O 1
ATOM 4089 N N . ASP A 1 604 ? 5.094 -3.872 -43.885 1.00 92.00 604 ASP X N 1
ATOM 4090 C CA . ASP A 1 604 ? 5.798 -3.474 -45.099 1.00 93.51 604 ASP X CA 1
ATOM 4091 C C . ASP A 1 604 ? 6.686 -2.260 -44.849 1.00 95.91 604 ASP X C 1
ATOM 4092 O O . ASP A 1 604 ? 6.207 -1.189 -44.468 1.00 91.87 604 ASP X O 1
ATOM 4097 N N . LEU A 1 605 ? 7.984 -2.440 -45.066 1.00 96.16 605 LEU X N 1
ATOM 4098 C CA . LEU A 1 605 ? 8.968 -1.395 -44.814 1.00 96.48 605 LEU X CA 1
ATOM 4099 C C . LEU A 1 605 ? 9.440 -0.750 -46.110 1.00 99.97 605 LEU X C 1
ATOM 4100 O O . LEU A 1 605 ? 10.299 0.132 -46.096 1.00 99.80 605 LEU X O 1
ATOM 4105 N N . SER A 1 606 ? 8.877 -1.197 -47.228 1.00 101.27 606 SER X N 1
ATOM 4106 C CA . SER A 1 606 ? 9.303 -0.730 -48.541 1.00 104.40 606 SER X CA 1
ATOM 4107 C C . SER A 1 606 ? 9.461 0.789 -48.594 1.00 100.80 606 SER X C 1
ATOM 4108 O O . SER A 1 606 ? 10.360 1.303 -49.262 1.00 103.19 606 SER X O 1
ATOM 4111 N N . TYR A 1 607 ? 8.597 1.505 -47.882 1.00 94.02 607 TYR X N 1
ATOM 4112 C CA . TYR A 1 607 ? 8.626 2.964 -47.917 1.00 98.18 607 TYR X CA 1
ATOM 4113 C C . TYR A 1 607 ? 9.081 3.614 -46.610 1.00 95.86 607 TYR X C 1
ATOM 4114 O O . TYR A 1 607 ? 8.450 4.554 -46.128 1.00 90.23 607 TYR X O 1
ATOM 4123 N N . GLY A 1 608 ? 10.174 3.112 -46.042 1.00 94.71 608 GLY X N 1
ATOM 4124 C CA . GLY A 1 608 ? 10.814 3.772 -44.917 1.00 95.65 608 GLY X CA 1
ATOM 4125 C C . GLY A 1 608 ? 10.475 3.250 -43.532 1.00 94.51 608 GLY X C 1
ATOM 4126 O O . GLY A 1 608 ? 10.088 2.093 -43.361 1.00 89.88 608 GLY X O 1
ATOM 4127 N N . THR A 1 609 ? 10.632 4.120 -42.537 1.00 96.50 609 THR X N 1
ATOM 4128 C CA . THR A 1 609 ? 10.406 3.762 -41.140 1.00 85.36 609 THR X CA 1
ATOM 4129 C C . THR A 1 609 ? 8.932 3.507 -40.854 1.00 84.17 609 THR X C 1
ATOM 4130 O O . THR A 1 609 ? 8.067 4.297 -41.233 1.00 82.56 609 THR X O 1
ATOM 4134 N N . ARG A 1 610 ? 8.660 2.403 -40.169 1.00 84.05 610 ARG X N 1
ATOM 4135 C CA . ARG A 1 610 ? 7.295 1.979 -39.900 1.00 77.28 610 ARG X CA 1
ATOM 4136 C C . ARG A 1 610 ? 7.118 1.614 -38.428 1.00 76.88 610 ARG X C 1
ATOM 4137 O O . ARG A 1 610 ? 7.950 0.916 -37.848 1.00 73.61 610 ARG X O 1
ATOM 4145 N N . SER A 1 611 ? 6.031 2.089 -37.828 1.00 78.41 611 SER X N 1
ATOM 4146 C CA . SER A 1 611 ? 5.751 1.802 -36.426 1.00 71.96 611 SER X CA 1
ATOM 4147 C C . SER A 1 611 ? 4.903 0.550 -36.277 1.00 73.80 611 SER X C 1
ATOM 4148 O O . SER A 1 611 ? 4.088 0.233 -37.142 1.00 78.40 611 SER X O 1
ATOM 4151 N N . ILE A 1 612 ? 5.097 -0.153 -35.168 1.00 74.28 612 ILE X N 1
ATOM 4152 C CA . ILE A 1 612 ? 4.369 -1.384 -34.896 1.00 74.23 612 ILE X CA 1
ATOM 4153 C C . ILE A 1 612 ? 4.124 -1.551 -33.401 1.00 75.59 612 ILE X C 1
ATOM 4154 O O . ILE A 1 612 ? 5.041 -1.412 -32.594 1.00 79.94 612 ILE X O 1
ATOM 4159 N N . ALA A 1 613 ? 2.881 -1.845 -33.037 1.00 77.58 613 ALA X N 1
ATOM 4160 C CA . ALA A 1 613 ? 2.514 -2.005 -31.636 1.00 76.98 613 ALA X CA 1
ATOM 4161 C C . ALA A 1 613 ? 2.639 -3.457 -31.193 1.00 72.85 613 ALA X C 1
ATOM 4162 O O . ALA A 1 613 ? 2.290 -4.372 -31.939 1.00 75.40 613 ALA X O 1
ATOM 4164 N N . VAL A 1 614 ? 3.145 -3.659 -29.980 1.00 70.61 614 VAL X N 1
ATOM 4165 C CA . VAL A 1 614 ? 3.246 -4.994 -29.399 1.00 73.59 614 VAL X CA 1
ATOM 4166 C C . VAL A 1 614 ? 2.731 -4.994 -27.961 1.00 72.08 614 VAL X C 1
ATOM 4167 O O . VAL A 1 614 ? 3.020 -4.083 -27.187 1.00 74.15 614 VAL X O 1
ATOM 4171 N N . ARG A 1 615 ? 1.957 -6.014 -27.610 1.00 68.24 615 ARG X N 1
ATOM 4172 C CA . ARG A 1 615 ? 1.371 -6.088 -26.280 1.00 72.53 615 ARG X CA 1
ATOM 4173 C C . ARG A 1 615 ? 1.972 -7.218 -25.459 1.00 75.03 615 ARG X C 1
ATOM 4174 O O . ARG A 1 615 ? 2.070 -8.354 -25.923 1.00 75.33 615 ARG X O 1
ATOM 4182 N N . VAL A 1 616 ? 2.372 -6.891 -24.234 1.00 74.09 616 VAL X N 1
ATOM 4183 C CA . VAL A 1 616 ? 2.907 -7.873 -23.301 1.00 76.76 616 VAL X CA 1
ATOM 4184 C C . VAL A 1 616 ? 1.914 -8.117 -22.167 1.00 81.80 616 VAL X C 1
ATOM 4185 O O . VAL A 1 616 ? 1.472 -7.176 -21.506 1.00 80.08 616 VAL X O 1
ATOM 4189 N N . ASP A 1 617 ? 1.560 -9.380 -21.953 1.00 77.36 617 ASP X N 1
ATOM 4190 C CA . ASP A 1 617 ? 0.608 -9.742 -20.909 1.00 79.55 617 ASP X CA 1
ATOM 4191 C C . ASP A 1 617 ? 1.309 -10.446 -19.753 1.00 81.06 617 ASP X C 1
ATOM 4192 O O . ASP A 1 617 ? 1.499 -11.662 -19.782 1.00 84.46 617 ASP X O 1
ATOM 4197 N N . PRO A 1 618 ? 1.691 -9.677 -18.725 1.00 78.49 618 PRO X N 1
ATOM 4198 C CA . PRO A 1 618 ? 2.427 -10.192 -17.567 1.00 82.40 618 PRO X CA 1
ATOM 4199 C C . PRO A 1 618 ? 1.501 -10.849 -16.550 1.00 85.21 618 PRO X C 1
ATOM 4200 O O . PRO A 1 618 ? 1.977 -11.494 -15.616 1.00 83.82 618 PRO X O 1
ATOM 4204 N N . THR A 1 619 ? 0.196 -10.683 -16.738 1.00 85.29 619 THR X N 1
ATOM 4205 C CA . THR A 1 619 ? -0.795 -11.112 -15.756 1.00 81.38 619 THR X CA 1
ATOM 4206 C C . THR A 1 619 ? -0.657 -12.581 -15.360 1.00 79.55 619 THR X C 1
ATOM 4207 O O . THR A 1 619 ? -0.864 -12.939 -14.201 1.00 74.01 619 THR X O 1
ATOM 4211 N N . GLY A 1 620 ? -0.306 -13.426 -16.322 1.00 78.95 620 GLY X N 1
ATOM 4212 C CA . GLY A 1 620 ? -0.212 -14.853 -16.073 1.00 79.03 620 GLY X CA 1
ATOM 4213 C C . GLY A 1 620 ? 1.137 -15.310 -15.552 1.00 79.34 620 GLY X C 1
ATOM 4214 O O . GLY A 1 620 ? 1.252 -16.398 -14.986 1.00 82.64 620 GLY X O 1
ATOM 4215 N N . LEU A 1 621 ? 2.158 -14.479 -15.737 1.00 77.43 621 LEU X N 1
ATOM 4216 C CA . LEU A 1 621 ? 3.523 -14.838 -15.361 1.00 74.76 621 LEU X CA 1
ATOM 4217 C C . LEU A 1 621 ? 3.734 -14.838 -13.849 1.00 76.65 621 LEU X C 1
ATOM 4218 O O . LEU A 1 621 ? 3.447 -13.851 -13.169 1.00 73.86 621 LEU X O 1
ATOM 4223 N N . GLN A 1 622 ? 4.247 -15.952 -13.335 1.00 75.25 622 GLN X N 1
ATOM 4224 C CA . GLN A 1 622 ? 4.537 -16.088 -11.912 1.00 78.81 622 GLN X CA 1
ATOM 4225 C C . GLN A 1 622 ? 5.906 -15.496 -11.592 1.00 74.28 622 GLN X C 1
ATOM 4226 O O . GLN A 1 622 ? 6.800 -15.523 -12.432 1.00 74.65 622 GLN X O 1
ATOM 4232 N N . PRO A 1 623 ? 6.074 -14.965 -10.370 1.00 72.49 623 PRO X N 1
ATOM 4233 C CA . PRO A 1 623 ? 7.301 -14.271 -9.964 1.00 72.67 623 PRO X CA 1
ATOM 4234 C C . PRO A 1 623 ? 8.572 -14.899 -10.533 1.00 69.72 623 PRO X C 1
ATOM 4235 O O . PRO A 1 623 ? 8.674 -16.122 -10.635 1.00 65.13 623 PRO X O 1
ATOM 4239 N N . GLY A 1 624 ? 9.528 -14.051 -10.898 1.00 69.64 624 GLY X N 1
ATOM 4240 C CA . GLY A 1 624 ? 10.752 -14.487 -11.545 1.00 74.19 624 GLY X CA 1
ATOM 4241 C C . GLY A 1 624 ? 10.949 -13.760 -12.862 1.00 72.95 624 GLY X C 1
ATOM 4242 O O . GLY A 1 624 ? 10.171 -12.868 -13.205 1.00 70.13 624 GLY X O 1
ATOM 4243 N N . VAL A 1 625 ? 11.987 -14.135 -13.604 1.00 73.93 625 VAL X N 1
ATOM 4244 C CA . VAL A 1 625 ? 12.250 -13.521 -14.903 1.00 70.98 625 VAL X CA 1
ATOM 4245 C C . VAL A 1 625 ? 11.744 -14.392 -16.052 1.00 71.48 625 VAL X C 1
ATOM 4246 O O . VAL A 1 625 ? 11.936 -15.609 -16.058 1.00 72.60 625 VAL X O 1
ATOM 4250 N N . HIS A 1 626 ? 11.089 -13.759 -17.019 1.00 66.68 626 HIS X N 1
ATOM 4251 C CA . HIS A 1 626 ? 10.585 -14.461 -18.192 1.00 66.66 626 HIS X CA 1
ATOM 4252 C C . HIS A 1 626 ? 11.032 -13.747 -19.455 1.00 67.37 626 HIS X C 1
ATOM 4253 O O . HIS A 1 626 ? 10.956 -12.523 -19.545 1.00 72.86 626 HIS X O 1
ATOM 4260 N N . SER A 1 627 ? 11.494 -14.511 -20.435 1.00 64.42 627 SER X N 1
ATOM 4261 C CA . SER A 1 627 ? 11.990 -13.922 -21.669 1.00 66.85 627 SER X CA 1
ATOM 4262 C C . SER A 1 627 ? 11.147 -14.336 -22.866 1.00 66.26 627 SER X C 1
ATOM 4263 O O . SER A 1 627 ? 10.483 -15.370 -22.846 1.00 74.43 627 SER X O 1
ATOM 4266 N N . ALA A 1 628 ? 11.175 -13.510 -23.905 1.00 68.23 628 ALA X N 1
ATOM 4267 C CA . ALA A 1 628 ? 10.526 -13.823 -25.170 1.00 67.81 628 ALA X CA 1
ATOM 4268 C C . ALA A 1 628 ? 11.115 -12.937 -26.257 1.00 70.91 628 ALA X C 1
ATOM 4269 O O . ALA A 1 628 ? 11.787 -11.947 -25.965 1.00 68.32 628 ALA X O 1
ATOM 4271 N N . VAL A 1 629 ? 10.862 -13.296 -27.509 1.00 71.42 629 VAL X N 1
ATOM 4272 C CA . VAL A 1 629 ? 11.429 -12.571 -28.638 1.00 67.50 629 VAL X CA 1
ATOM 4273 C C . VAL A 1 629 ? 10.478 -12.562 -29.830 1.00 64.95 629 VAL X C 1
ATOM 4274 O O . VAL A 1 629 ? 9.728 -13.508 -30.046 1.00 66.00 629 VAL X O 1
ATOM 4278 N N . ILE A 1 630 ? 10.497 -11.476 -30.591 1.00 65.15 630 ILE X N 1
ATOM 4279 C CA . ILE A 1 630 ? 9.748 -11.425 -31.833 1.00 65.37 630 ILE X CA 1
ATOM 4280 C C . ILE A 1 630 ? 10.713 -11.485 -33.011 1.00 68.93 630 ILE X C 1
ATOM 4281 O O . ILE A 1 630 ? 11.320 -10.481 -33.378 1.00 72.99 630 ILE X O 1
ATOM 4286 N N . ARG A 1 631 ? 10.864 -12.673 -33.587 1.00 66.52 631 ARG X N 1
ATOM 4287 C CA . ARG A 1 631 ? 11.702 -12.851 -34.764 1.00 68.98 631 ARG X CA 1
ATOM 4288 C C . ARG A 1 631 ? 10.947 -12.382 -36.000 1.00 72.74 631 ARG X C 1
ATOM 4289 O O . ARG A 1 631 ? 9.734 -12.566 -36.101 1.00 77.13 631 ARG X O 1
ATOM 4297 N N . ALA A 1 632 ? 11.662 -11.774 -36.939 1.00 73.67 632 ALA X N 1
ATOM 4298 C CA . ALA A 1 632 ? 11.050 -11.324 -38.184 1.00 79.57 632 ALA X CA 1
ATOM 4299 C C . ALA A 1 632 ? 11.690 -12.024 -39.377 1.00 86.56 632 ALA X C 1
ATOM 4300 O O . ALA A 1 632 ? 12.906 -12.205 -39.422 1.00 87.35 632 ALA X O 1
ATOM 4302 N N . TYR A 1 633 ? 10.865 -12.419 -40.341 1.00 90.31 633 TYR X N 1
ATOM 4303 C CA . TYR A 1 633 ? 11.348 -13.136 -41.514 1.00 89.59 633 TYR X CA 1
ATOM 4304 C C . TYR A 1 633 ? 10.986 -12.397 -42.793 1.00 92.34 633 TYR X C 1
ATOM 4305 O O . TYR A 1 633 ? 10.013 -11.649 -42.830 1.00 91.60 633 TYR X O 1
ATOM 4314 N N . ASP A 1 634 ? 11.773 -12.610 -43.842 1.00 99.41 634 ASP X N 1
ATOM 4315 C CA . ASP A 1 634 ? 11.429 -12.077 -45.151 1.00 104.54 634 ASP X CA 1
ATOM 4316 C C . ASP A 1 634 ? 10.285 -12.900 -45.719 1.00 109.77 634 ASP X C 1
ATOM 4317 O O . ASP A 1 634 ? 10.457 -14.080 -46.031 1.00 109.32 634 ASP X O 1
ATOM 4322 N N . THR A 1 635 ? 9.118 -12.274 -45.837 1.00 107.72 635 THR X N 1
ATOM 4323 C CA . THR A 1 635 ? 7.918 -12.941 -46.331 1.00 110.29 635 THR X CA 1
ATOM 4324 C C . THR A 1 635 ? 8.234 -13.960 -47.420 1.00 114.95 635 THR X C 1
ATOM 4325 O O . THR A 1 635 ? 7.773 -15.101 -47.369 1.00 113.88 635 THR X O 1
ATOM 4329 N N . ASP A 1 636 ? 9.028 -13.540 -48.399 1.00 116.12 636 ASP X N 1
ATOM 4330 C CA . ASP A 1 636 ? 9.410 -14.404 -49.508 1.00 117.28 636 ASP X CA 1
ATOM 4331 C C . ASP A 1 636 ? 10.200 -15.611 -49.014 1.00 120.21 636 ASP X C 1
ATOM 4332 O O . ASP A 1 636 ? 9.622 -16.642 -48.668 1.00 118.84 636 ASP X O 1
ATOM 4337 N N . CYS A 1 637 ? 11.523 -15.479 -48.984 1.00 119.67 637 CYS X N 1
ATOM 4338 C CA . CYS A 1 637 ? 12.379 -16.556 -48.501 1.00 121.72 637 CYS X CA 1
ATOM 4339 C C . CYS A 1 637 ? 12.362 -16.606 -46.974 1.00 117.51 637 CYS X C 1
ATOM 4340 O O . CYS A 1 637 ? 13.141 -15.923 -46.308 1.00 114.59 637 CYS X O 1
ATOM 4343 N N . VAL A 1 638 ? 11.461 -17.416 -46.430 1.00 118.18 638 VAL X N 1
ATOM 4344 C CA . VAL A 1 638 ? 11.317 -17.556 -44.986 1.00 113.36 638 VAL X CA 1
ATOM 4345 C C . VAL A 1 638 ? 12.403 -18.474 -44.432 1.00 112.81 638 VAL X C 1
ATOM 4346 O O . VAL A 1 638 ? 12.468 -18.729 -43.228 1.00 102.26 638 VAL X O 1
ATOM 4350 N N . GLN A 1 639 ? 13.263 -18.959 -45.320 1.00 118.28 639 GLN X N 1
ATOM 4351 C CA . GLN A 1 639 ? 14.287 -19.926 -44.945 1.00 118.38 639 GLN X CA 1
ATOM 4352 C C . GLN A 1 639 ? 15.637 -19.258 -44.687 1.00 114.32 639 GLN X C 1
ATOM 4353 O O . GLN A 1 639 ? 16.616 -19.930 -44.363 1.00 113.85 639 GLN X O 1
ATOM 4359 N N . LYS A 1 640 ? 15.683 -17.936 -44.828 1.00 107.87 640 LYS X N 1
ATOM 4360 C CA . LYS A 1 640 ? 16.899 -17.176 -44.554 1.00 105.47 640 LYS X CA 1
ATOM 4361 C C . LYS A 1 640 ? 17.152 -17.085 -43.055 1.00 109.09 640 LYS X C 1
ATOM 4362 O O . LYS A 1 640 ? 18.106 -16.440 -42.617 1.00 107.42 640 LYS X O 1
ATOM 4368 N N . GLY A 1 641 ? 16.291 -17.723 -42.270 1.00 108.13 641 GLY X N 1
ATOM 4369 C CA . GLY A 1 641 ? 16.314 -17.549 -40.830 1.00 99.30 641 GLY X CA 1
ATOM 4370 C C . GLY A 1 641 ? 15.809 -16.159 -40.496 1.00 95.76 641 GLY X C 1
ATOM 4371 O O . GLY A 1 641 ? 15.595 -15.340 -41.391 1.00 95.07 641 GLY X O 1
ATOM 4372 N N . SER A 1 642 ? 15.608 -15.886 -39.212 1.00 90.14 642 SER X N 1
ATOM 4373 C CA . SER A 1 642 ? 15.153 -14.567 -38.791 1.00 89.44 642 SER X CA 1
ATOM 4374 C C . SER A 1 642 ? 16.158 -13.491 -39.203 1.00 90.56 642 SER X C 1
ATOM 4375 O O . SER A 1 642 ? 17.368 -13.697 -39.120 1.00 92.62 642 SER X O 1
ATOM 4378 N N . LEU A 1 643 ? 15.650 -12.350 -39.660 1.00 85.38 643 LEU X N 1
ATOM 4379 C CA . LEU A 1 643 ? 16.504 -11.241 -40.067 1.00 86.44 643 LEU X CA 1
ATOM 4380 C C . LEU A 1 643 ? 16.978 -10.455 -38.851 1.00 87.04 643 LEU X C 1
ATOM 4381 O O . LEU A 1 643 ? 18.167 -10.168 -38.705 1.00 84.45 643 LEU X O 1
ATOM 4386 N N . PHE A 1 644 ? 16.036 -10.108 -37.981 1.00 83.09 644 PHE X N 1
ATOM 4387 C CA . PHE A 1 644 ? 16.362 -9.491 -36.703 1.00 80.54 644 PHE X CA 1
ATOM 4388 C C . PHE A 1 644 ? 15.405 -9.984 -35.625 1.00 82.11 644 PHE X C 1
ATOM 4389 O O . PHE A 1 644 ? 14.520 -10.796 -35.894 1.00 79.27 644 PHE X O 1
ATOM 4397 N N . GLU A 1 645 ? 15.590 -9.496 -34.403 1.00 81.62 645 GLU X N 1
ATOM 4398 C CA . GLU A 1 645 ? 14.747 -9.905 -33.287 1.00 76.36 645 GLU X CA 1
ATOM 4399 C C . GLU A 1 645 ? 14.398 -8.724 -32.389 1.00 75.02 645 GLU X C 1
ATOM 4400 O O . GLU A 1 645 ? 15.166 -7.771 -32.272 1.00 78.12 645 GLU X O 1
ATOM 4406 N N . ILE A 1 646 ? 13.230 -8.791 -31.760 1.00 71.02 646 ILE X N 1
ATOM 4407 C CA . ILE A 1 646 ? 12.834 -7.788 -30.783 1.00 69.82 646 ILE X CA 1
ATOM 4408 C C . ILE A 1 646 ? 12.771 -8.439 -29.407 1.00 71.14 646 ILE X C 1
ATOM 4409 O O . ILE A 1 646 ? 11.837 -9.181 -29.107 1.00 73.62 646 ILE X O 1
ATOM 4414 N N . PRO A 1 647 ? 13.779 -8.164 -28.567 1.00 73.29 647 PRO X N 1
ATOM 4415 C CA . PRO A 1 647 ? 13.970 -8.842 -27.281 1.00 68.98 647 PRO X CA 1
ATOM 4416 C C . PRO A 1 647 ? 13.030 -8.333 -26.195 1.00 70.95 647 PRO X C 1
ATOM 4417 O O . PRO A 1 647 ? 13.170 -7.194 -25.752 1.00 74.55 647 PRO X O 1
ATOM 4421 N N . VAL A 1 648 ? 12.086 -9.164 -25.766 1.00 69.34 648 VAL X N 1
ATOM 4422 C CA . VAL A 1 648 ? 11.264 -8.809 -24.617 1.00 70.22 648 VAL X CA 1
ATOM 4423 C C . VAL A 1 648 ? 11.678 -9.646 -23.411 1.00 69.50 648 VAL X C 1
ATOM 4424 O O . VAL A 1 648 ? 11.976 -10.836 -23.531 1.00 62.66 648 VAL X O 1
ATOM 4428 N N . THR A 1 649 ? 11.716 -9.005 -22.249 1.00 70.13 649 THR X N 1
ATOM 4429 C CA . THR A 1 649 ? 12.141 -9.664 -21.025 1.00 67.97 649 THR X CA 1
ATOM 4430 C C . THR A 1 649 ? 11.413 -9.051 -19.829 1.00 64.45 649 THR X C 1
ATOM 4431 O O . THR A 1 649 ? 11.556 -7.862 -19.543 1.00 62.14 649 THR X O 1
ATOM 4435 N N . VAL A 1 650 ? 10.623 -9.872 -19.146 1.00 62.69 650 VAL X N 1
ATOM 4436 C CA . VAL A 1 650 ? 9.746 -9.399 -18.083 1.00 64.59 650 VAL X CA 1
ATOM 4437 C C . VAL A 1 650 ? 10.175 -9.908 -16.714 1.00 68.77 650 VAL X C 1
ATOM 4438 O O . VAL A 1 650 ? 10.460 -11.093 -16.545 1.00 68.50 650 VAL X O 1
ATOM 4442 N N . VAL A 1 651 ? 10.210 -9.008 -15.737 1.00 64.94 651 VAL X N 1
ATOM 4443 C CA . VAL A 1 651 ? 10.503 -9.391 -14.361 1.00 62.63 651 VAL X CA 1
ATOM 4444 C C . VAL A 1 651 ? 9.284 -9.196 -13.465 1.00 69.08 651 VAL X C 1
ATOM 4445 O O . VAL A 1 651 ? 8.786 -8.081 -13.316 1.00 72.33 651 VAL X O 1
ATOM 4449 N N . GLN A 1 652 ? 8.803 -10.287 -12.878 1.00 66.67 652 GLN X N 1
ATOM 4450 C CA . GLN A 1 652 ? 7.676 -10.229 -11.957 1.00 64.75 652 GLN X CA 1
ATOM 4451 C C . GLN A 1 652 ? 8.170 -10.427 -10.531 1.00 65.43 652 GLN X C 1
ATOM 4452 O O . GLN A 1 652 ? 8.565 -11.528 -10.156 1.00 69.40 652 GLN X O 1
ATOM 4458 N N . PRO A 1 653 ? 8.153 -9.353 -9.731 1.00 67.74 653 PRO X N 1
ATOM 4459 C CA . PRO A 1 653 ? 8.699 -9.337 -8.369 1.00 72.30 653 PRO X CA 1
ATOM 4460 C C . PRO A 1 653 ? 7.779 -9.968 -7.330 1.00 73.80 653 PRO X C 1
ATOM 4461 O O . PRO A 1 653 ? 6.557 -9.857 -7.434 1.00 71.05 653 PRO X O 1
ATOM 4465 N N . HIS A 1 654 ? 8.375 -10.621 -6.336 1.00 72.83 654 HIS X N 1
ATOM 4466 C CA . HIS A 1 654 ? 7.644 -11.053 -5.155 1.00 69.20 654 HIS X CA 1
ATOM 4467 C C . HIS A 1 654 ? 7.228 -9.813 -4.373 1.00 73.14 654 HIS X C 1
ATOM 4468 O O . HIS A 1 654 ? 8.007 -8.871 -4.233 1.00 76.88 654 HIS X O 1
ATOM 4475 N N . VAL A 1 655 ? 6.002 -9.806 -3.865 1.00 69.78 655 VAL X N 1
ATOM 4476 C CA . VAL A 1 655 ? 5.577 -8.735 -2.975 1.00 68.76 655 VAL X CA 1
ATOM 4477 C C . VAL A 1 655 ? 5.582 -9.239 -1.536 1.00 71.75 655 VAL X C 1
ATOM 4478 O O . VAL A 1 655 ? 5.193 -10.374 -1.268 1.00 75.17 655 VAL X O 1
ATOM 4482 N N . LEU A 1 656 ? 6.039 -8.398 -0.615 1.00 76.96 656 LEU X N 1
ATOM 4483 C CA . LEU A 1 656 ? 6.157 -8.790 0.785 1.00 81.73 656 LEU X CA 1
ATOM 4484 C C . LEU A 1 656 ? 5.219 -7.984 1.679 1.00 96.47 656 LEU X C 1
ATOM 4485 O O . LEU A 1 656 ? 5.370 -6.770 1.820 1.00 100.07 656 LEU X O 1
ATOM 4490 N N . GLU A 1 657 ? 4.253 -8.670 2.284 1.00 97.52 657 GLU X N 1
ATOM 4491 C CA . GLU A 1 657 ? 3.293 -8.029 3.176 1.00 107.79 657 GLU X CA 1
ATOM 4492 C C . GLU A 1 657 ? 4.001 -7.422 4.383 1.00 109.12 657 GLU X C 1
ATOM 4493 O O . GLU A 1 657 ? 4.863 -8.056 4.989 1.00 105.34 657 GLU X O 1
ATOM 4499 N N . SER A 1 658 ? 3.633 -6.191 4.727 1.00 112.60 658 SER X N 1
ATOM 4500 C CA . SER A 1 658 ? 4.337 -5.445 5.767 1.00 114.41 658 SER X CA 1
ATOM 4501 C C . SER A 1 658 ? 3.411 -4.949 6.876 1.00 114.37 658 SER X C 1
ATOM 4502 O O . SER A 1 658 ? 2.843 -3.860 6.782 1.00 109.07 658 SER X O 1
ATOM 4505 N N . ASP A 1 659 ? 3.271 -5.749 7.929 1.00 112.47 659 ASP X N 1
ATOM 4506 C CA . ASP A 1 659 ? 2.456 -5.363 9.076 1.00 112.79 659 ASP X CA 1
ATOM 4507 C C . ASP A 1 659 ? 3.073 -5.856 10.383 1.00 110.48 659 ASP X C 1
ATOM 4508 O O . ASP A 1 659 ? 3.473 -5.057 11.230 1.00 98.21 659 ASP X O 1
ATOM 4513 N N . GLN A 1 660 ? 3.146 -7.173 10.542 1.00 116.85 660 GLN X N 1
ATOM 4514 C CA . GLN A 1 660 ? 3.719 -7.761 11.749 1.00 122.46 660 GLN X CA 1
ATOM 4515 C C . GLN A 1 660 ? 5.218 -7.982 11.593 1.00 116.84 660 GLN X C 1
ATOM 4516 O O . GLN A 1 660 ? 5.653 -8.795 10.779 1.00 119.03 660 GLN X O 1
ATOM 4522 N N . ASN A 1 661 ? 6.002 -7.255 12.383 1.00 111.64 661 ASN X N 1
ATOM 4523 C CA . ASN A 1 661 ? 7.460 -7.317 12.297 1.00 110.67 661 ASN X CA 1
ATOM 4524 C C . ASN A 1 661 ? 8.020 -7.100 10.892 1.00 102.08 661 ASN X C 1
ATOM 4525 O O . ASN A 1 661 ? 7.277 -6.892 9.929 1.00 95.97 661 ASN X O 1
ATOM 4530 N N . THR A 1 662 ? 9.343 -7.151 10.795 1.00 96.78 662 THR X N 1
ATOM 4531 C CA . THR A 1 662 ? 10.040 -6.909 9.541 1.00 94.99 662 THR X CA 1
ATOM 4532 C C . THR A 1 662 ? 9.586 -7.864 8.446 1.00 90.26 662 THR X C 1
ATOM 4533 O O . THR A 1 662 ? 9.337 -9.040 8.706 1.00 87.78 662 THR X O 1
ATOM 4537 N N . PRO A 1 663 ? 9.468 -7.350 7.213 1.00 93.60 663 PRO X N 1
ATOM 4538 C CA . PRO A 1 663 ? 9.140 -8.172 6.045 1.00 92.16 663 PRO X CA 1
ATOM 4539 C C . PRO A 1 663 ? 10.258 -9.171 5.782 1.00 87.39 663 PRO X C 1
ATOM 4540 O O . PRO A 1 663 ? 11.431 -8.809 5.876 1.00 81.47 663 PRO X O 1
ATOM 4544 N N . VAL A 1 664 ? 9.903 -10.411 5.463 1.00 88.29 664 VAL X N 1
ATOM 4545 C CA . VAL A 1 664 ? 10.907 -11.439 5.223 1.00 82.04 664 VAL X CA 1
ATOM 4546 C C . VAL A 1 664 ? 10.615 -12.252 3.963 1.00 80.33 664 VAL X C 1
ATOM 4547 O O . VAL A 1 664 ? 9.461 -12.543 3.646 1.00 81.46 664 VAL X O 1
ATOM 4551 N N . PHE A 1 665 ? 11.673 -12.609 3.244 1.00 82.62 665 PHE X N 1
ATOM 4552 C CA . PHE A 1 665 ? 11.547 -13.427 2.046 1.00 80.33 665 PHE X CA 1
ATOM 4553 C C . PHE A 1 665 ? 12.209 -14.789 2.225 1.00 84.40 665 PHE X C 1
ATOM 4554 O O . PHE A 1 665 ? 13.419 -14.884 2.436 1.00 79.85 665 PHE X O 1
ATOM 4562 N N . GLU A 1 666 ? 11.404 -15.842 2.144 1.00 84.60 666 GLU X N 1
ATOM 4563 C CA . GLU A 1 666 ? 11.925 -17.199 2.140 1.00 84.40 666 GLU X CA 1
ATOM 4564 C C . GLU A 1 666 ? 11.445 -17.882 0.874 1.00 84.44 666 GLU X C 1
ATOM 4565 O O . GLU A 1 666 ? 10.279 -17.751 0.508 1.00 87.30 666 GLU X O 1
ATOM 4571 N N . PRO A 1 667 ? 12.345 -18.598 0.189 1.00 88.83 667 PRO X N 1
ATOM 4572 C CA . PRO A 1 667 ? 11.943 -19.356 -0.999 1.00 90.63 667 PRO X CA 1
ATOM 4573 C C . PRO A 1 667 ? 10.780 -20.292 -0.678 1.00 99.02 667 PRO X C 1
ATOM 4574 O O . PRO A 1 667 ? 10.593 -20.663 0.483 1.00 96.16 667 PRO X O 1
ATOM 4578 N N . ALA A 1 668 ? 10.008 -20.660 -1.696 1.00 106.53 668 ALA X N 1
ATOM 4579 C CA . ALA A 1 668 ? 8.855 -21.535 -1.510 1.00 107.93 668 ALA X CA 1
ATOM 4580 C C . ALA A 1 668 ? 9.265 -22.870 -0.895 1.00 110.72 668 ALA X C 1
ATOM 4581 O O . ALA A 1 668 ? 10.329 -23.407 -1.206 1.00 105.33 668 ALA X O 1
ATOM 4583 N N . SER A 1 669 ? 8.414 -23.401 -0.022 1.00 114.17 669 SER X N 1
ATOM 4584 C CA . SER A 1 669 ? 8.697 -24.661 0.657 1.00 119.59 669 SER X CA 1
ATOM 4585 C C . SER A 1 669 ? 8.096 -25.859 -0.072 1.00 124.19 669 SER X C 1
ATOM 4586 O O . SER A 1 669 ? 6.915 -25.859 -0.425 1.00 116.25 669 SER X O 1
ATOM 4589 N N . SER A 1 670 ? 8.923 -26.878 -0.291 1.00 126.12 670 SER X N 1
ATOM 4590 C CA . SER A 1 670 ? 8.494 -28.098 -0.964 1.00 126.72 670 SER X CA 1
ATOM 4591 C C . SER A 1 670 ? 8.722 -29.309 -0.067 1.00 133.96 670 SER X C 1
ATOM 4592 O O . SER A 1 670 ? 9.841 -29.555 0.384 1.00 133.83 670 SER X O 1
ATOM 4595 N N . LYS A 1 671 ? 7.655 -30.063 0.184 1.00 136.63 671 LYS X N 1
ATOM 4596 C CA . LYS A 1 671 ? 7.720 -31.226 1.064 1.00 139.37 671 LYS X CA 1
ATOM 4597 C C . LYS A 1 671 ? 8.288 -30.845 2.430 1.00 138.84 671 LYS X C 1
ATOM 4598 O O . LYS A 1 671 ? 9.327 -31.357 2.850 1.00 136.86 671 LYS X O 1
ATOM 4604 N N . GLY A 1 672 ? 7.598 -29.939 3.116 1.00 133.64 672 GLY X N 1
ATOM 4605 C CA . GLY A 1 672 ? 8.031 -29.476 4.421 1.00 129.52 672 GLY X CA 1
ATOM 4606 C C . GLY A 1 672 ? 9.019 -28.329 4.334 1.00 132.57 672 GLY X C 1
ATOM 4607 O O . GLY A 1 672 ? 8.627 -27.172 4.186 1.00 131.61 672 GLY X O 1
ATOM 4608 N N . ASP A 1 673 ? 10.305 -28.653 4.423 1.00 132.79 673 ASP X N 1
ATOM 4609 C CA . ASP A 1 673 ? 11.356 -27.641 4.390 1.00 128.50 673 ASP X CA 1
ATOM 4610 C C . ASP A 1 673 ? 11.694 -27.233 2.958 1.00 123.68 673 ASP X C 1
ATOM 4611 O O . ASP A 1 673 ? 11.836 -28.084 2.078 1.00 119.15 673 ASP X O 1
ATOM 4616 N N . ASN A 1 674 ? 11.816 -25.927 2.732 1.00 122.19 674 ASN X N 1
ATOM 4617 C CA . ASN A 1 674 ? 12.204 -25.402 1.425 1.00 116.79 674 ASN X CA 1
ATOM 4618 C C . ASN A 1 674 ? 13.604 -25.853 1.024 1.00 111.83 674 ASN X C 1
ATOM 4619 O O . ASN A 1 674 ? 13.764 -26.857 0.331 1.00 114.32 674 ASN X O 1
ATOM 4624 N N . SER A 1 675 ? 14.612 -25.105 1.461 1.00 105.64 675 SER X N 1
ATOM 4625 C CA . SER A 1 675 ? 16.006 -25.472 1.236 1.00 98.11 675 SER X CA 1
ATOM 4626 C C . SER A 1 675 ? 16.311 -25.731 -0.238 1.00 90.77 675 SER X C 1
ATOM 4627 O O . SER A 1 675 ? 16.236 -26.864 -0.706 1.00 92.48 675 SER X O 1
ATOM 4630 N N . VAL A 1 676 ? 16.660 -24.673 -0.961 1.00 83.78 676 VAL X N 1
ATOM 4631 C CA . VAL A 1 676 ? 16.998 -24.781 -2.376 1.00 82.12 676 VAL X CA 1
ATOM 4632 C C . VAL A 1 676 ? 18.249 -25.633 -2.585 1.00 87.66 676 VAL X C 1
ATOM 4633 O O . VAL A 1 676 ? 19.207 -25.543 -1.818 1.00 88.47 676 VAL X O 1
ATOM 4637 N N . GLU A 1 677 ? 18.230 -26.463 -3.625 1.00 87.51 677 GLU X N 1
ATOM 4638 C CA . GLU A 1 677 ? 19.343 -27.359 -3.923 1.00 87.19 677 GLU X CA 1
ATOM 4639 C C . GLU A 1 677 ? 20.308 -26.758 -4.940 1.00 86.46 677 GLU X C 1
ATOM 4640 O O . GLU A 1 677 ? 19.905 -26.363 -6.034 1.00 87.41 677 GLU X O 1
ATOM 4646 N N . PHE A 1 678 ? 21.585 -26.704 -4.575 1.00 86.82 678 PHE X N 1
ATOM 4647 C CA . PHE A 1 678 ? 22.612 -26.149 -5.448 1.00 85.59 678 PHE X CA 1
ATOM 4648 C C . PHE A 1 678 ? 23.511 -27.224 -6.046 1.00 88.01 678 PHE X C 1
ATOM 4649 O O . PHE A 1 678 ? 23.772 -28.251 -5.421 1.00 95.29 678 PHE X O 1
ATOM 4657 N N . GLN A 1 679 ? 23.980 -26.975 -7.263 1.00 86.02 679 GLN X N 1
ATOM 4658 C CA . GLN A 1 679 ? 24.952 -27.841 -7.916 1.00 87.59 679 GLN X CA 1
ATOM 4659 C C . GLN A 1 679 ? 26.008 -26.971 -8.593 1.00 95.06 679 GLN X C 1
ATOM 4660 O O . GLN A 1 679 ? 25.873 -25.747 -8.622 1.00 98.03 679 GLN X O 1
ATOM 4666 N N . PRO A 1 680 ? 27.074 -27.591 -9.125 1.00 92.02 680 PRO X N 1
ATOM 4667 C CA . PRO A 1 680 ? 28.121 -26.818 -9.802 1.00 89.88 680 PRO X CA 1
ATOM 4668 C C . PRO A 1 680 ? 27.562 -25.840 -10.838 1.00 87.27 680 PRO X C 1
ATOM 4669 O O . PRO A 1 680 ? 28.254 -24.902 -11.233 1.00 83.12 680 PRO X O 1
ATOM 4673 N N . ASN A 1 681 ? 26.325 -26.064 -11.270 1.00 90.93 681 ASN X N 1
ATOM 4674 C CA . ASN A 1 681 ? 25.669 -25.179 -12.226 1.00 93.40 681 ASN X CA 1
ATOM 4675 C C . ASN A 1 681 ? 24.730 -24.177 -11.561 1.00 94.05 681 ASN X C 1
ATOM 4676 O O . ASN A 1 681 ? 24.786 -22.977 -11.836 1.00 89.57 681 ASN X O 1
ATOM 4681 N N . THR A 1 682 ? 23.872 -24.691 -10.686 1.00 94.22 682 THR X N 1
ATOM 4682 C CA . THR A 1 682 ? 22.776 -23.926 -10.096 1.00 88.53 682 THR X CA 1
ATOM 4683 C C . THR A 1 682 ? 23.070 -22.446 -9.861 1.00 88.06 682 THR X C 1
ATOM 4684 O O . THR A 1 682 ? 24.022 -22.090 -9.164 1.00 85.56 682 THR X O 1
ATOM 4688 N N . ILE A 1 683 ? 22.234 -21.597 -10.455 1.00 87.07 683 ILE X N 1
ATOM 4689 C CA . ILE A 1 683 ? 22.255 -20.159 -10.208 1.00 81.41 683 ILE X CA 1
ATOM 4690 C C . ILE A 1 683 ? 20.861 -19.692 -9.799 1.00 78.71 683 ILE X C 1
ATOM 4691 O O . ILE A 1 683 ? 19.978 -19.527 -10.642 1.00 79.16 683 ILE X O 1
ATOM 4696 N N . GLN A 1 684 ? 20.666 -19.486 -8.502 1.00 74.07 684 GLN X N 1
ATOM 4697 C CA . GLN A 1 684 ? 19.363 -19.106 -7.974 1.00 73.80 684 GLN X CA 1
ATOM 4698 C C . GLN A 1 684 ? 19.185 -17.594 -7.992 1.00 73.61 684 GLN X C 1
ATOM 4699 O O . GLN A 1 684 ? 19.908 -16.874 -7.305 1.00 72.81 684 GLN X O 1
ATOM 4705 N N . ARG A 1 685 ? 18.224 -17.114 -8.777 1.00 71.86 685 ARG X N 1
ATOM 4706 C CA . ARG A 1 685 ? 17.950 -15.679 -8.835 1.00 75.33 685 ARG X CA 1
ATOM 4707 C C . ARG A 1 685 ? 16.509 -15.331 -8.478 1.00 71.09 685 ARG X C 1
ATOM 4708 O O . ARG A 1 685 ? 15.598 -15.508 -9.282 1.00 71.32 685 ARG X O 1
ATOM 4716 N N . ASP A 1 686 ? 16.317 -14.829 -7.262 1.00 71.23 686 ASP X N 1
ATOM 4717 C CA . ASP A 1 686 ? 15.000 -14.414 -6.798 1.00 75.08 686 ASP X CA 1
ATOM 4718 C C . ASP A 1 686 ? 14.829 -12.899 -6.888 1.00 77.61 686 ASP X C 1
ATOM 4719 O O . ASP A 1 686 ? 15.626 -12.141 -6.334 1.00 74.73 686 ASP X O 1
ATOM 4724 N N . PHE A 1 687 ? 13.784 -12.467 -7.590 1.00 78.28 687 PHE X N 1
ATOM 4725 C CA . PHE A 1 687 ? 13.503 -11.045 -7.770 1.00 72.33 687 PHE X CA 1
ATOM 4726 C C . PHE A 1 687 ? 12.471 -10.564 -6.757 1.00 69.88 687 PHE X C 1
ATOM 4727 O O . PHE A 1 687 ? 11.352 -11.066 -6.714 1.00 73.54 687 PHE X O 1
ATOM 4735 N N . ILE A 1 688 ? 12.853 -9.588 -5.943 1.00 66.19 688 ILE X N 1
ATOM 4736 C CA . ILE A 1 688 ? 12.001 -9.127 -4.858 1.00 64.16 688 ILE X CA 1
ATOM 4737 C C . ILE A 1 688 ? 11.774 -7.627 -4.929 1.00 69.06 688 ILE X C 1
ATOM 4738 O O . ILE A 1 688 ? 12.728 -6.854 -5.022 1.00 71.31 688 ILE X O 1
ATOM 4743 N N . LEU A 1 689 ? 10.512 -7.213 -4.883 1.00 69.56 689 LEU X N 1
ATOM 4744 C CA . LEU A 1 689 ? 10.194 -5.797 -4.770 1.00 67.05 689 LEU X CA 1
ATOM 4745 C C . LEU A 1 689 ? 10.410 -5.360 -3.331 1.00 64.38 689 LEU X C 1
ATOM 4746 O O . LEU A 1 689 ? 9.698 -5.796 -2.426 1.00 65.73 689 LEU X O 1
ATOM 4751 N N . VAL A 1 690 ? 11.402 -4.503 -3.123 1.00 61.50 690 VAL X N 1
ATOM 4752 C CA . VAL A 1 690 ? 11.757 -4.052 -1.785 1.00 63.09 690 VAL X CA 1
ATOM 4753 C C . VAL A 1 690 ? 10.607 -3.316 -1.097 1.00 66.56 690 VAL X C 1
ATOM 4754 O O . VAL A 1 690 ? 9.927 -2.493 -1.714 1.00 69.35 690 VAL X O 1
ATOM 4758 N N . PRO A 1 691 ? 10.382 -3.620 0.190 1.00 66.86 691 PRO X N 1
ATOM 4759 C CA . PRO A 1 691 ? 9.343 -2.933 0.963 1.00 72.49 691 PRO X CA 1
ATOM 4760 C C . PRO A 1 691 ? 9.677 -1.456 1.122 1.00 73.32 691 PRO X C 1
ATOM 4761 O O . PRO A 1 691 ? 10.850 -1.097 1.227 1.00 73.00 691 PRO X O 1
ATOM 4765 N N . GLU A 1 692 ? 8.659 -0.605 1.136 1.00 74.68 692 GLU X N 1
ATOM 4766 C CA . GLU A 1 692 ? 8.894 0.813 1.365 1.00 83.89 692 GLU X CA 1
ATOM 4767 C C . GLU A 1 692 ? 9.403 1.040 2.787 1.00 75.54 692 GLU X C 1
ATOM 4768 O O . GLU A 1 692 ? 9.123 0.244 3.682 1.00 73.18 692 GLU X O 1
ATOM 4774 N N . ARG A 1 693 ? 10.171 2.111 2.974 1.00 76.07 693 ARG X N 1
ATOM 4775 C CA . ARG A 1 693 ? 10.805 2.418 4.256 1.00 75.01 693 ARG X CA 1
ATOM 4776 C C . ARG A 1 693 ? 12.021 1.536 4.531 1.00 76.90 693 ARG X C 1
ATOM 4777 O O . ARG A 1 693 ? 12.768 1.778 5.481 1.00 75.49 693 ARG X O 1
ATOM 4785 N N . ALA A 1 694 ? 12.218 0.517 3.698 1.00 72.51 694 ALA X N 1
ATOM 4786 C CA . ALA A 1 694 ? 13.357 -0.386 3.853 1.00 71.45 694 ALA X CA 1
ATOM 4787 C C . ALA A 1 694 ? 14.676 0.273 3.446 1.00 71.93 694 ALA X C 1
ATOM 4788 O O . ALA A 1 694 ? 14.859 0.668 2.295 1.00 71.29 694 ALA X O 1
ATOM 4790 N N . THR A 1 695 ? 15.594 0.382 4.401 1.00 71.65 695 THR X N 1
ATOM 4791 C CA . THR A 1 695 ? 16.884 1.024 4.165 1.00 71.13 695 THR X CA 1
ATOM 4792 C C . THR A 1 695 ? 17.999 0.025 3.852 1.00 74.64 695 THR X C 1
ATOM 4793 O O . THR A 1 695 ? 18.827 0.265 2.972 1.00 74.11 695 THR X O 1
ATOM 4797 N N . TRP A 1 696 ? 18.022 -1.093 4.571 1.00 76.69 696 TRP X N 1
ATOM 4798 C CA . TRP A 1 696 ? 18.994 -2.146 4.293 1.00 74.82 696 TRP X CA 1
ATOM 4799 C C . TRP A 1 696 ? 18.394 -3.543 4.436 1.00 74.97 696 TRP X C 1
ATOM 4800 O O . TRP A 1 696 ? 17.218 -3.694 4.766 1.00 73.81 696 TRP X O 1
ATOM 4811 N N . ALA A 1 697 ? 19.207 -4.561 4.175 1.00 73.13 697 ALA X N 1
ATOM 4812 C CA . ALA A 1 697 ? 18.728 -5.936 4.188 1.00 71.25 697 ALA X CA 1
ATOM 4813 C C . ALA A 1 697 ? 19.705 -6.876 4.887 1.00 74.91 697 ALA X C 1
ATOM 4814 O O . ALA A 1 697 ? 20.910 -6.623 4.918 1.00 72.33 697 ALA X O 1
ATOM 4816 N N . GLU A 1 698 ? 19.174 -7.960 5.446 1.00 77.94 698 GLU X N 1
ATOM 4817 C CA . GLU A 1 698 ? 19.992 -8.966 6.114 1.00 76.47 698 GLU X CA 1
ATOM 4818 C C . GLU A 1 698 ? 19.786 -10.343 5.485 1.00 78.61 698 GLU X C 1
ATOM 4819 O O . GLU A 1 698 ? 18.667 -10.858 5.441 1.00 76.87 698 GLU X O 1
ATOM 4825 N N . LEU A 1 699 ? 20.873 -10.929 4.996 1.00 81.41 699 LEU X N 1
ATOM 4826 C CA . LEU A 1 699 ? 20.817 -12.220 4.325 1.00 80.23 699 LEU X CA 1
ATOM 4827 C C . LEU A 1 699 ? 21.380 -13.312 5.225 1.00 81.98 699 LEU X C 1
ATOM 4828 O O . LEU A 1 699 ? 22.586 -13.359 5.475 1.00 79.67 699 LEU X O 1
ATOM 4833 N N . ARG A 1 700 ? 20.505 -14.188 5.708 1.00 86.97 700 ARG X N 1
ATOM 4834 C CA . ARG A 1 700 ? 20.928 -15.327 6.515 1.00 86.60 700 ARG X CA 1
ATOM 4835 C C . ARG A 1 700 ? 20.835 -16.620 5.710 1.00 84.28 700 ARG X C 1
ATOM 4836 O O . ARG A 1 700 ? 19.851 -16.857 5.012 1.00 84.04 700 ARG X O 1
ATOM 4852 N N . ARG A 1 702 ? 22.332 -21.034 5.703 1.00 90.15 702 ARG X N 1
ATOM 4853 C CA . ARG A 1 702 ? 23.124 -22.141 6.229 1.00 91.07 702 ARG X CA 1
ATOM 4854 C C . ARG A 1 702 ? 22.852 -23.413 5.436 1.00 84.59 702 ARG X C 1
ATOM 4855 O O . ARG A 1 702 ? 21.767 -23.588 4.884 1.00 85.97 702 ARG X O 1
ATOM 4863 N N . ILE A 1 703 ? 23.840 -24.301 5.384 1.00 89.54 703 ILE X N 1
ATOM 4864 C CA . ILE A 1 703 ? 23.712 -25.549 4.637 1.00 92.75 703 ILE X CA 1
ATOM 4865 C C . ILE A 1 703 ? 22.974 -26.618 5.445 1.00 95.70 703 ILE X C 1
ATOM 4866 O O . ILE A 1 703 ? 23.316 -26.888 6.597 1.00 96.21 703 ILE X O 1
ATOM 4871 N N . THR A 1 704 ? 21.964 -27.224 4.828 1.00 92.19 704 THR X N 1
ATOM 4872 C CA . THR A 1 704 ? 21.063 -28.132 5.533 1.00 96.60 704 THR X CA 1
ATOM 4873 C C . THR A 1 704 ? 21.581 -29.567 5.633 1.00 105.84 704 THR X C 1
ATOM 4874 O O . THR A 1 704 ? 21.882 -30.045 6.727 1.00 108.21 704 THR X O 1
ATOM 4878 N N . ASP A 1 705 ? 21.675 -30.245 4.491 1.00 102.83 705 ASP X N 1
ATOM 4879 C CA . ASP A 1 705 ? 22.023 -31.668 4.450 1.00 107.10 705 ASP X CA 1
ATOM 4880 C C . ASP A 1 705 ? 22.938 -32.117 5.593 1.00 108.03 705 ASP X C 1
ATOM 4881 O O . ASP A 1 705 ? 23.969 -31.497 5.856 1.00 103.32 705 ASP X O 1
ATOM 4886 N N . PRO A 1 706 ? 22.548 -33.209 6.269 1.00 112.03 706 PRO X N 1
ATOM 4887 C CA . PRO A 1 706 ? 23.149 -33.741 7.499 1.00 115.28 706 PRO X CA 1
ATOM 4888 C C . PRO A 1 706 ? 24.656 -33.983 7.424 1.00 116.04 706 PRO X C 1
ATOM 4889 O O . PRO A 1 706 ? 25.231 -34.068 6.337 1.00 112.58 706 PRO X O 1
ATOM 4893 N N . ASN A 1 707 ? 25.275 -34.095 8.596 1.00 117.04 707 ASN X N 1
ATOM 4894 C CA . ASN A 1 707 ? 26.707 -34.349 8.717 1.00 118.62 707 ASN X CA 1
ATOM 4895 C C . ASN A 1 707 ? 27.557 -33.267 8.056 1.00 119.09 707 ASN X C 1
ATOM 4896 O O . ASN A 1 707 ? 27.324 -32.075 8.259 1.00 118.69 707 ASN X O 1
ATOM 4901 N N . ARG A 1 708 ? 28.543 -33.695 7.273 1.00 116.48 708 ARG X N 1
ATOM 4902 C CA . ARG A 1 708 ? 29.484 -32.784 6.625 1.00 114.37 708 ARG X CA 1
ATOM 4903 C C . ARG A 1 708 ? 30.439 -32.139 7.629 1.00 116.18 708 ARG X C 1
ATOM 4904 O O . ARG A 1 708 ? 31.414 -31.491 7.245 1.00 115.96 708 ARG X O 1
ATOM 4912 N N . GLY A 1 709 ? 30.153 -32.324 8.914 1.00 115.30 709 GLY X N 1
ATOM 4913 C CA . GLY A 1 709 ? 31.008 -31.814 9.970 1.00 117.52 709 GLY X CA 1
ATOM 4914 C C . GLY A 1 709 ? 31.064 -30.301 10.032 1.00 112.76 709 GLY X C 1
ATOM 4915 O O . GLY A 1 709 ? 30.045 -29.625 9.896 1.00 109.04 709 GLY X O 1
ATOM 4916 N N . GLU A 1 710 ? 32.264 -29.769 10.240 1.00 116.51 710 GLU X N 1
ATOM 4917 C CA . GLU A 1 710 ? 32.455 -28.330 10.376 1.00 114.66 710 GLU X CA 1
ATOM 4918 C C . GLU A 1 710 ? 32.993 -27.701 9.098 1.00 113.38 710 GLU X C 1
ATOM 4919 O O . GLU A 1 710 ? 33.335 -26.520 9.082 1.00 113.50 710 GLU X O 1
ATOM 4925 N N . ASP A 1 711 ? 33.070 -28.489 8.030 1.00 118.39 711 ASP X N 1
ATOM 4926 C CA . ASP A 1 711 ? 33.602 -27.993 6.765 1.00 123.18 711 ASP X CA 1
ATOM 4927 C C . ASP A 1 711 ? 32.767 -26.827 6.239 1.00 116.10 711 ASP X C 1
ATOM 4928 O O . ASP A 1 711 ? 31.569 -26.735 6.508 1.00 111.52 711 ASP X O 1
ATOM 4933 N N . ILE A 1 712 ? 33.411 -25.938 5.491 1.00 112.54 712 ILE X N 1
ATOM 4934 C CA . ILE A 1 712 ? 32.763 -24.720 5.022 1.00 108.31 712 ILE X CA 1
ATOM 4935 C C . ILE A 1 712 ? 32.494 -24.761 3.523 1.00 106.22 712 ILE X C 1
ATOM 4936 O O . ILE A 1 712 ? 33.283 -25.313 2.756 1.00 105.58 712 ILE X O 1
ATOM 4941 N N . GLY A 1 713 ? 31.367 -24.179 3.120 1.00 100.19 713 GLY X N 1
ATOM 4942 C CA . GLY A 1 713 ? 31.038 -24.009 1.717 1.00 96.50 713 GLY X CA 1
ATOM 4943 C C . GLY A 1 713 ? 31.179 -22.551 1.321 1.00 94.93 713 GLY X C 1
ATOM 4944 O O . GLY A 1 713 ? 31.037 -21.662 2.159 1.00 95.00 713 GLY X O 1
ATOM 4945 N N . LYS A 1 714 ? 31.465 -22.298 0.049 1.00 91.03 714 LYS X N 1
ATOM 4946 C CA . LYS A 1 714 ? 31.639 -20.929 -0.426 1.00 85.96 714 LYS X CA 1
ATOM 4947 C C . LYS A 1 714 ? 30.647 -20.565 -1.527 1.00 83.89 714 LYS X C 1
ATOM 4948 O O . LYS A 1 714 ? 30.689 -21.120 -2.625 1.00 82.77 714 LYS X O 1
ATOM 4954 N N . PHE A 1 715 ? 29.757 -19.627 -1.222 1.00 83.56 715 PHE X N 1
ATOM 4955 C CA . PHE A 1 715 ? 28.755 -19.176 -2.179 1.00 77.84 715 PHE X CA 1
ATOM 4956 C C . PHE A 1 715 ? 29.025 -17.749 -2.634 1.00 75.26 715 PHE X C 1
ATOM 4957 O O . PHE A 1 715 ? 29.584 -16.946 -1.889 1.00 73.60 715 PHE X O 1
ATOM 4965 N N . PHE A 1 716 ? 28.622 -17.444 -3.863 1.00 76.99 716 PHE X N 1
ATOM 4966 C CA . PHE A 1 716 ? 28.770 -16.104 -4.417 1.00 75.80 716 PHE X CA 1
ATOM 4967 C C . PHE A 1 716 ? 27.420 -15.396 -4.412 1.00 72.95 716 PHE X C 1
ATOM 4968 O O . PHE A 1 716 ? 26.441 -15.909 -4.952 1.00 72.21 716 PHE X O 1
ATOM 4976 N N . VAL A 1 717 ? 27.366 -14.223 -3.793 1.00 72.35 717 VAL X N 1
ATOM 4977 C CA . VAL A 1 717 ? 26.128 -13.454 -3.738 1.00 70.76 717 VAL X CA 1
ATOM 4978 C C . VAL A 1 717 ? 26.245 -12.171 -4.551 1.00 74.78 717 VAL X C 1
ATOM 4979 O O . VAL A 1 717 ? 27.119 -11.340 -4.298 1.00 76.81 717 VAL X O 1
ATOM 4983 N N . HIS A 1 718 ? 25.364 -12.017 -5.533 1.00 70.89 718 HIS X N 1
ATOM 4984 C CA . HIS A 1 718 ? 25.354 -10.822 -6.361 1.00 68.60 718 HIS X CA 1
ATOM 4985 C C . HIS A 1 718 ? 24.009 -10.114 -6.267 1.00 70.28 718 HIS X C 1
ATOM 4986 O O . HIS A 1 718 ? 23.047 -10.508 -6.927 1.00 70.98 718 HIS X O 1
ATOM 4993 N N . THR A 1 719 ? 23.941 -9.074 -5.440 1.00 68.96 719 THR X N 1
ATOM 4994 C CA . THR A 1 719 ? 22.742 -8.250 -5.353 1.00 69.13 719 THR X CA 1
ATOM 4995 C C . THR A 1 719 ? 22.827 -7.138 -6.386 1.00 68.13 719 THR X C 1
ATOM 4996 O O . THR A 1 719 ? 23.902 -6.590 -6.627 1.00 69.12 719 THR X O 1
ATOM 5000 N N . ASN A 1 720 ? 21.697 -6.808 -6.999 1.00 69.42 720 ASN X N 1
ATOM 5001 C CA . ASN A 1 720 ? 21.684 -5.816 -8.067 1.00 72.45 720 ASN X CA 1
ATOM 5002 C C . ASN A 1 720 ? 20.334 -5.119 -8.216 1.00 69.31 720 ASN X C 1
ATOM 5003 O O . ASN A 1 720 ? 19.325 -5.755 -8.519 1.00 70.43 720 ASN X O 1
ATOM 5008 N N . GLN A 1 721 ? 20.324 -3.810 -7.993 1.00 67.63 721 GLN X N 1
ATOM 5009 C CA . GLN A 1 721 ? 19.127 -3.003 -8.196 1.00 73.83 721 GLN X CA 1
ATOM 5010 C C . GLN A 1 721 ? 19.376 -1.968 -9.285 1.00 79.69 721 GLN X C 1
ATOM 5011 O O . GLN A 1 721 ? 20.468 -1.407 -9.377 1.00 84.21 721 GLN X O 1
ATOM 5017 N N . LEU A 1 722 ? 18.364 -1.723 -10.112 1.00 71.67 722 LEU X N 1
ATOM 5018 C CA . LEU A 1 722 ? 18.501 -0.780 -11.215 1.00 68.39 722 LEU X CA 1
ATOM 5019 C C . LEU A 1 722 ? 17.799 0.540 -10.918 1.00 72.98 722 LEU X C 1
ATOM 5020 O O . LEU A 1 722 ? 16.577 0.593 -10.785 1.00 77.61 722 LEU X O 1
ATOM 5025 N N . LEU A 1 723 ? 18.587 1.604 -10.815 1.00 70.46 723 LEU X N 1
ATOM 5026 C CA . LEU A 1 723 ? 18.063 2.925 -10.499 1.00 72.53 723 LEU X CA 1
ATOM 5027 C C . LEU A 1 723 ? 17.899 3.765 -11.765 1.00 76.87 723 LEU X C 1
ATOM 5028 O O . LEU A 1 723 ? 18.625 3.570 -12.740 1.00 76.96 723 LEU X O 1
ATOM 5033 N N . PRO A 1 724 ? 16.938 4.702 -11.750 1.00 77.68 724 PRO X N 1
ATOM 5034 C CA . PRO A 1 724 ? 16.608 5.558 -12.896 1.00 79.90 724 PRO X CA 1
ATOM 5035 C C . PRO A 1 724 ? 17.837 6.096 -13.625 1.00 75.23 724 PRO X C 1
ATOM 5036 O O . PRO A 1 724 ? 18.631 6.837 -13.047 1.00 74.19 724 PRO X O 1
ATOM 5040 N N . LYS A 1 725 ? 17.972 5.716 -14.892 1.00 75.90 725 LYS X N 1
ATOM 5041 C CA . LYS A 1 725 ? 19.105 6.110 -15.723 1.00 75.79 725 LYS X CA 1
ATOM 5042 C C . LYS A 1 725 ? 20.442 6.092 -14.982 1.00 78.41 725 LYS X C 1
ATOM 5043 O O . LYS A 1 725 ? 21.155 7.095 -14.941 1.00 80.34 725 LYS X O 1
ATOM 5049 N N . GLN A 1 726 ? 20.774 4.943 -14.404 1.00 78.08 726 GLN X N 1
ATOM 5050 C CA . GLN A 1 726 ? 22.054 4.764 -13.730 1.00 76.14 726 GLN X CA 1
ATOM 5051 C C . GLN A 1 726 ? 22.646 3.400 -14.051 1.00 75.00 726 GLN X C 1
ATOM 5052 O O . GLN A 1 726 ? 21.920 2.420 -14.199 1.00 72.32 726 GLN X O 1
ATOM 5058 N N . SER A 1 727 ? 23.971 3.350 -14.160 1.00 80.63 727 SER X N 1
ATOM 5059 C CA . SER A 1 727 ? 24.682 2.104 -14.424 1.00 75.97 727 SER X CA 1
ATOM 5060 C C . SER A 1 727 ? 24.308 1.030 -13.410 1.00 80.69 727 SER X C 1
ATOM 5061 O O . SER A 1 727 ? 23.785 1.330 -12.336 1.00 85.08 727 SER X O 1
ATOM 5064 N N . CYS A 1 728 ? 24.582 -0.224 -13.751 1.00 76.65 728 CYS X N 1
ATOM 5065 C CA . CYS A 1 728 ? 24.261 -1.332 -12.860 1.00 81.95 728 CYS X CA 1
ATOM 5066 C C . CYS A 1 728 ? 25.190 -1.358 -11.649 1.00 78.56 728 CYS X C 1
ATOM 5067 O O . CYS A 1 728 ? 24.975 -2.119 -10.707 1.00 78.65 728 CYS X O 1
ATOM 5070 N N . ARG A 1 729 ? 26.218 -0.515 -11.679 1.00 77.66 729 ARG X N 1
ATOM 5071 C CA . ARG A 1 729 ? 27.229 -0.500 -10.629 1.00 74.15 729 ARG X CA 1
ATOM 5072 C C . ARG A 1 729 ? 26.955 0.561 -9.569 1.00 74.12 729 ARG X C 1
ATOM 5073 O O . ARG A 1 729 ? 27.861 0.958 -8.839 1.00 72.73 729 ARG X O 1
ATOM 5081 N N . LYS A 1 730 ? 25.708 1.014 -9.477 1.00 76.83 730 LYS X N 1
ATOM 5082 C CA . LYS A 1 730 ? 25.367 2.082 -8.538 1.00 77.25 730 LYS X CA 1
ATOM 5083 C C . LYS A 1 730 ? 24.523 1.605 -7.365 1.00 73.66 730 LYS X C 1
ATOM 5084 O O . LYS A 1 730 ? 24.262 2.364 -6.433 1.00 79.76 730 LYS X O 1
ATOM 5090 N N . LEU A 1 731 ? 24.091 0.351 -7.422 1.00 75.93 731 LEU X N 1
ATOM 5091 C CA . LEU A 1 731 ? 23.425 -0.288 -6.290 1.00 75.89 731 LEU X CA 1
ATOM 5092 C C . LEU A 1 731 ? 23.597 -1.797 -6.401 1.00 74.19 731 LEU X C 1
ATOM 5093 O O . LEU A 1 731 ? 22.655 -2.532 -6.705 1.00 66.48 731 LEU X O 1
ATOM 5098 N N . GLU A 1 732 ? 24.820 -2.244 -6.147 1.00 72.23 732 GLU X N 1
ATOM 5099 C CA . GLU A 1 732 ? 25.204 -3.624 -6.374 1.00 67.10 732 GLU X CA 1
ATOM 5100 C C . GLU A 1 732 ? 26.234 -4.091 -5.353 1.00 70.66 732 GLU X C 1
ATOM 5101 O O . GLU A 1 732 ? 27.107 -3.330 -4.941 1.00 71.94 732 GLU X O 1
ATOM 5107 N N . THR A 1 733 ? 26.116 -5.349 -4.942 1.00 74.63 733 THR X N 1
ATOM 5108 C CA . THR A 1 733 ? 27.071 -5.946 -4.020 1.00 71.59 733 THR X CA 1
ATOM 5109 C C . THR A 1 733 ? 27.523 -7.298 -4.549 1.00 73.73 733 THR X C 1
ATOM 5110 O O . THR A 1 733 ? 26.718 -8.074 -5.063 1.00 73.06 733 THR X O 1
ATOM 5122 N N . LYS A 1 735 ? 29.812 -10.227 -2.935 1.00 79.86 735 LYS X N 1
ATOM 5123 C CA . LYS A 1 735 ? 30.592 -10.749 -1.823 1.00 82.65 735 LYS X CA 1
ATOM 5124 C C . LYS A 1 735 ? 30.617 -12.273 -1.831 1.00 81.96 735 LYS X C 1
ATOM 5125 O O . LYS A 1 735 ? 29.581 -12.919 -1.987 1.00 81.89 735 LYS X O 1
ATOM 5131 N N . ILE A 1 736 ? 31.807 -12.843 -1.676 1.00 77.64 736 ILE X N 1
ATOM 5132 C CA . ILE A 1 736 ? 31.938 -14.288 -1.549 1.00 78.23 736 ILE X CA 1
ATOM 5133 C C . ILE A 1 736 ? 31.691 -14.689 -0.102 1.00 76.79 736 ILE X C 1
ATOM 5134 O O . ILE A 1 736 ? 32.504 -14.407 0.775 1.00 80.44 736 ILE X O 1
ATOM 5139 N N . VAL A 1 737 ? 30.562 -15.342 0.145 1.00 81.01 737 VAL X N 1
ATOM 5140 C CA . VAL A 1 737 ? 30.181 -15.704 1.503 1.00 82.39 737 VAL X CA 1
ATOM 5141 C C . VAL A 1 737 ? 30.500 -17.159 1.822 1.00 82.56 737 VAL X C 1
ATOM 5142 O O . VAL A 1 737 ? 30.192 -18.060 1.041 1.00 79.04 737 VAL X O 1
ATOM 5146 N N . SER A 1 738 ? 31.123 -17.374 2.975 1.00 88.85 738 SER X N 1
ATOM 5147 C CA . SER A 1 738 ? 31.413 -18.716 3.458 1.00 89.54 738 SER X CA 1
ATOM 5148 C C . SER A 1 738 ? 30.262 -19.193 4.337 1.00 85.97 738 SER X C 1
ATOM 5149 O O . SER A 1 738 ? 29.891 -18.527 5.303 1.00 85.87 738 SER X O 1
ATOM 5152 N N . VAL A 1 739 ? 29.695 -20.344 3.992 1.00 88.63 739 VAL X N 1
ATOM 5153 C CA . VAL A 1 739 ? 28.549 -20.880 4.717 1.00 94.12 739 VAL X CA 1
ATOM 5154 C C . VAL A 1 739 ? 28.857 -22.249 5.320 1.00 96.19 739 VAL X C 1
ATOM 5155 O O . VAL A 1 739 ? 29.601 -23.041 4.742 1.00 91.71 739 VAL X O 1
ATOM 5159 N N . GLY A 1 740 ? 28.284 -22.520 6.488 1.00 94.32 740 GLY X N 1
ATOM 5160 C CA . GLY A 1 740 ? 28.476 -23.795 7.151 1.00 95.76 740 GLY X CA 1
ATOM 5161 C C . GLY A 1 740 ? 27.160 -24.451 7.515 1.00 95.34 740 GLY X C 1
ATOM 5162 O O . GLY A 1 740 ? 26.100 -23.834 7.412 1.00 93.41 740 GLY X O 1
ATOM 5163 N N . SER A 1 741 ? 27.228 -25.709 7.940 1.00 102.76 741 SER X N 1
ATOM 5164 C CA . SER A 1 741 ? 26.039 -26.454 8.335 1.00 101.60 741 SER X CA 1
ATOM 5165 C C . SER A 1 741 ? 25.600 -26.048 9.737 1.00 104.01 741 SER X C 1
ATOM 5166 O O . SER A 1 741 ? 24.407 -26.005 10.042 1.00 101.25 741 SER X O 1
ATOM 5169 N N . GLU A 1 742 ? 26.584 -25.749 10.579 1.00 106.48 742 GLU X N 1
ATOM 5170 C CA . GLU A 1 742 ? 26.365 -25.416 11.984 1.00 108.53 742 GLU X CA 1
ATOM 5171 C C . GLU A 1 742 ? 25.424 -24.227 12.193 1.00 105.58 742 GLU X C 1
ATOM 5172 O O . GLU A 1 742 ? 24.205 -24.396 12.256 1.00 104.69 742 GLU X O 1
ATOM 5178 N N . ASN A 1 743 ? 25.990 -23.030 12.310 1.00 107.06 743 ASN X N 1
ATOM 5179 C CA . ASN A 1 743 ? 25.185 -21.829 12.529 1.00 106.33 743 ASN X CA 1
ATOM 5180 C C . ASN A 1 743 ? 25.036 -20.940 11.291 1.00 98.79 743 ASN X C 1
ATOM 5181 O O . ASN A 1 743 ? 25.769 -21.085 10.311 1.00 93.93 743 ASN X O 1
ATOM 5186 N N . GLU A 1 744 ? 24.080 -20.019 11.355 1.00 93.58 744 GLU X N 1
ATOM 5187 C CA . GLU A 1 744 ? 23.640 -19.266 10.185 1.00 89.75 744 GLU X CA 1
ATOM 5188 C C . GLU A 1 744 ? 24.542 -18.074 9.882 1.00 87.96 744 GLU X C 1
ATOM 5189 O O . GLU A 1 744 ? 24.866 -17.289 10.773 1.00 88.49 744 GLU X O 1
ATOM 5195 N N . SER A 1 745 ? 24.944 -17.946 8.619 1.00 88.51 745 SER X N 1
ATOM 5196 C CA . SER A 1 745 ? 25.781 -16.831 8.179 1.00 86.35 745 SER X CA 1
ATOM 5197 C C . SER A 1 745 ? 24.930 -15.623 7.800 1.00 85.93 745 SER X C 1
ATOM 5198 O O . SER A 1 745 ? 23.820 -15.775 7.289 1.00 83.22 745 SER X O 1
ATOM 5201 N N . ILE A 1 746 ? 25.456 -14.426 8.043 1.00 84.36 746 ILE X N 1
ATOM 5202 C CA . ILE A 1 746 ? 24.694 -13.200 7.826 1.00 78.63 746 ILE X CA 1
ATOM 5203 C C . ILE A 1 746 ? 25.505 -12.104 7.147 1.00 79.28 746 ILE X C 1
ATOM 5204 O O . ILE A 1 746 ? 26.451 -11.573 7.727 1.00 83.27 746 ILE X O 1
ATOM 5217 N N . ALA A 1 748 ? 24.957 -8.314 4.989 1.00 80.77 748 ALA X N 1
ATOM 5218 C CA . ALA A 1 748 ? 23.979 -7.251 4.794 1.00 76.21 748 ALA X CA 1
ATOM 5219 C C . ALA A 1 748 ? 24.388 -6.319 3.655 1.00 78.34 748 ALA X C 1
ATOM 5220 O O . ALA A 1 748 ? 25.569 -6.214 3.321 1.00 80.70 748 ALA X O 1
ATOM 5222 N N . PHE A 1 749 ? 23.409 -5.644 3.062 1.00 74.10 749 PHE X N 1
ATOM 5223 C CA . PHE A 1 749 ? 23.674 -4.742 1.947 1.00 73.03 749 PHE X CA 1
ATOM 5224 C C . PHE A 1 749 ? 22.640 -3.623 1.850 1.00 77.40 749 PHE X C 1
ATOM 5225 O O . PHE A 1 749 ? 21.487 -3.793 2.250 1.00 73.67 749 PHE X O 1
ATOM 5233 N N . LYS A 1 750 ? 23.062 -2.479 1.319 1.00 80.39 750 LYS X N 1
ATOM 5234 C CA . LYS A 1 750 ? 22.173 -1.334 1.156 1.00 72.69 750 LYS X CA 1
ATOM 5235 C C . LYS A 1 750 ? 21.029 -1.675 0.204 1.00 72.35 750 LYS X C 1
ATOM 5236 O O . LYS A 1 750 ? 21.156 -2.552 -0.652 1.00 68.66 750 LYS X O 1
ATOM 5242 N N . VAL A 1 751 ? 19.913 -0.972 0.360 1.00 75.25 751 VAL X N 1
ATOM 5243 C CA . VAL A 1 751 ? 18.686 -1.301 -0.353 1.00 70.78 751 VAL X CA 1
ATOM 5244 C C . VAL A 1 751 ? 17.898 -0.043 -0.699 1.00 68.90 751 VAL X C 1
ATOM 5245 O O . VAL A 1 751 ? 17.987 0.959 0.009 1.00 75.32 751 VAL X O 1
ATOM 5249 N N . LYS A 1 752 ? 17.137 -0.086 -1.791 1.00 64.62 752 LYS X N 1
ATOM 5250 C CA . LYS A 1 752 ? 16.298 1.051 -2.167 1.00 72.96 752 LYS X CA 1
ATOM 5251 C C . LYS A 1 752 ? 14.808 0.690 -2.170 1.00 69.99 752 LYS X C 1
ATOM 5252 O O . LYS A 1 752 ? 14.397 -0.306 -2.765 1.00 64.28 752 LYS X O 1
ATOM 5258 N N . SER A 1 753 ? 14.015 1.529 -1.508 1.00 72.12 753 SER X N 1
ATOM 5259 C CA . SER A 1 753 ? 12.602 1.267 -1.229 1.00 69.93 753 SER X CA 1
ATOM 5260 C C . SER A 1 753 ? 11.775 0.613 -2.337 1.00 74.98 753 SER X C 1
ATOM 5261 O O . SER A 1 753 ? 11.570 -0.596 -2.328 1.00 82.95 753 SER X O 1
ATOM 5264 N N . GLY A 1 754 ? 11.278 1.410 -3.274 1.00 69.88 754 GLY X N 1
ATOM 5265 C CA . GLY A 1 754 ? 10.242 0.927 -4.170 1.00 69.68 754 GLY X CA 1
ATOM 5266 C C . GLY A 1 754 ? 10.688 0.282 -5.467 1.00 73.76 754 GLY X C 1
ATOM 5267 O O . GLY A 1 754 ? 9.967 0.342 -6.462 1.00 73.57 754 GLY X O 1
ATOM 5268 N N . ARG A 1 755 ? 11.855 -0.354 -5.465 1.00 77.73 755 ARG X N 1
ATOM 5269 C CA . ARG A 1 755 ? 12.393 -0.920 -6.700 1.00 77.36 755 ARG X CA 1
ATOM 5270 C C . ARG A 1 755 ? 12.819 -2.379 -6.574 1.00 71.45 755 ARG X C 1
ATOM 5271 O O . ARG A 1 755 ? 13.294 -2.812 -5.525 1.00 73.81 755 ARG X O 1
ATOM 5279 N N . ILE A 1 756 ? 12.646 -3.123 -7.662 1.00 69.94 756 ILE X N 1
ATOM 5280 C CA . ILE A 1 756 ? 12.980 -4.543 -7.710 1.00 68.50 756 ILE X CA 1
ATOM 5281 C C . ILE A 1 756 ? 14.445 -4.816 -7.372 1.00 67.69 756 ILE X C 1
ATOM 5282 O O . ILE A 1 756 ? 15.343 -4.109 -7.832 1.00 70.88 756 ILE X O 1
ATOM 5287 N N . LEU A 1 757 ? 14.674 -5.851 -6.571 1.00 62.75 757 LEU X N 1
ATOM 5288 C CA . LEU A 1 757 ? 16.019 -6.249 -6.173 1.00 67.05 757 LEU X CA 1
ATOM 5289 C C . LEU A 1 757 ? 16.288 -7.694 -6.585 1.00 71.36 757 LEU X C 1
ATOM 5290 O O . LEU A 1 757 ? 15.462 -8.576 -6.348 1.00 72.59 757 LEU X O 1
ATOM 5295 N N . GLU A 1 758 ? 17.435 -7.941 -7.210 1.00 67.22 758 GLU X N 1
ATOM 5296 C CA . GLU A 1 758 ? 17.789 -9.305 -7.581 1.00 67.06 758 GLU X CA 1
ATOM 5297 C C . GLU A 1 758 ? 18.778 -9.918 -6.602 1.00 71.11 758 GLU X C 1
ATOM 5298 O O . GLU A 1 758 ? 19.881 -9.404 -6.411 1.00 67.59 758 GLU X O 1
ATOM 5304 N N . LEU A 1 759 ? 18.372 -11.023 -5.987 1.00 72.26 759 LEU X N 1
ATOM 5305 C CA . LEU A 1 759 ? 19.242 -11.771 -5.092 1.00 69.64 759 LEU X CA 1
ATOM 5306 C C . LEU A 1 759 ? 19.767 -13.012 -5.804 1.00 69.36 759 LEU X C 1
ATOM 5307 O O . LEU A 1 759 ? 19.187 -14.092 -5.700 1.00 71.00 759 LEU X O 1
ATOM 5312 N N . CYS A 1 760 ? 20.865 -12.847 -6.534 1.00 68.40 760 CYS X N 1
ATOM 5313 C CA . CYS A 1 760 ? 21.454 -13.946 -7.289 1.00 69.65 760 CYS X CA 1
ATOM 5314 C C . CYS A 1 760 ? 22.515 -14.676 -6.471 1.00 70.28 760 CYS X C 1
ATOM 5315 O O . CYS A 1 760 ? 23.474 -14.067 -5.998 1.00 69.01 760 CYS X O 1
ATOM 5318 N N . ILE A 1 761 ? 22.337 -15.984 -6.308 1.00 73.01 761 ILE X N 1
ATOM 5319 C CA . ILE A 1 761 ? 23.277 -16.796 -5.541 1.00 74.54 761 ILE X CA 1
ATOM 5320 C C . ILE A 1 761 ? 23.825 -17.952 -6.371 1.00 74.27 761 ILE X C 1
ATOM 5321 O O . ILE 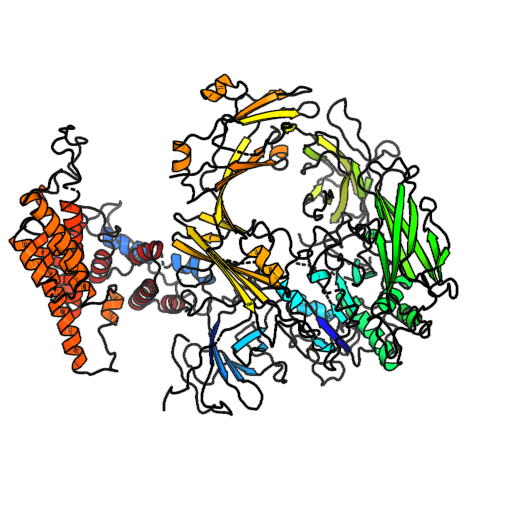A 1 761 ? 23.066 -18.755 -6.914 1.00 74.50 761 ILE X O 1
ATOM 5326 N N . ALA A 1 762 ? 25.149 -18.030 -6.465 1.00 70.00 762 ALA X N 1
ATOM 5327 C CA . ALA A 1 762 ? 25.804 -19.099 -7.208 1.00 79.03 762 ALA X CA 1
ATOM 5328 C C . ALA A 1 762 ? 26.710 -19.920 -6.293 1.00 85.26 762 ALA X C 1
ATOM 5329 O O . ALA A 1 762 ? 26.863 -19.606 -5.113 1.00 84.90 762 ALA X O 1
ATOM 5331 N N . LYS A 1 763 ? 27.307 -20.974 -6.840 1.00 83.76 763 LYS X N 1
ATOM 5332 C CA . LYS A 1 763 ? 28.201 -21.824 -6.063 1.00 87.98 763 LYS X CA 1
ATOM 5333 C C . LYS A 1 763 ? 29.648 -21.648 -6.516 1.00 88.94 763 LYS X C 1
ATOM 5334 O O . LYS A 1 763 ? 29.984 -21.901 -7.673 1.00 87.70 763 LYS X O 1
ATOM 5340 N N . TYR A 1 764 ? 30.499 -21.209 -5.594 1.00 87.36 764 TYR X N 1
ATOM 5341 C CA . TYR A 1 764 ? 31.904 -20.967 -5.896 1.00 91.24 764 TYR X CA 1
ATOM 5342 C C . TYR A 1 764 ? 32.682 -22.280 -5.910 1.00 101.71 764 TYR X C 1
ATOM 5343 O O . TYR A 1 764 ? 32.783 -22.945 -6.943 1.00 105.90 764 TYR X O 1
ATOM 5352 N N . TRP A 1 765 ? 33.233 -22.641 -4.755 1.00 101.20 765 TRP X N 1
ATOM 5353 C CA . TRP A 1 765 ? 33.910 -23.921 -4.572 1.00 104.25 765 TRP X CA 1
ATOM 5354 C C . TRP A 1 765 ? 33.418 -24.533 -3.264 1.00 104.04 765 TRP X C 1
ATOM 5355 O O . TRP A 1 765 ? 33.179 -23.812 -2.296 1.00 102.22 765 TRP X O 1
ATOM 5366 N N . SER A 1 766 ? 33.270 -25.855 -3.226 1.00 103.38 766 SER X N 1
ATOM 5367 C CA . SER A 1 766 ? 32.524 -26.476 -2.133 1.00 105.26 766 SER X CA 1
ATOM 5368 C C . SER A 1 766 ? 33.214 -27.622 -1.386 1.00 106.25 766 SER X C 1
ATOM 5369 O O . SER A 1 766 ? 32.960 -27.818 -0.197 1.00 106.19 766 SER X O 1
ATOM 5372 N N . ASN A 1 767 ? 34.078 -28.365 -2.074 1.00 105.52 767 ASN X N 1
ATOM 5373 C CA . ASN A 1 767 ? 34.565 -29.658 -1.580 1.00 103.95 767 ASN X CA 1
ATOM 5374 C C . ASN A 1 767 ? 33.559 -30.758 -1.900 1.00 103.77 767 ASN X C 1
ATOM 5375 O O . ASN A 1 767 ? 33.822 -31.942 -1.690 1.00 102.95 767 ASN X O 1
ATOM 5380 N N . TYR A 1 768 ? 32.400 -30.348 -2.408 1.00 104.91 768 TYR X N 1
ATOM 5381 C CA . TYR A 1 768 ? 31.333 -31.273 -2.765 1.00 97.31 768 TYR X CA 1
ATOM 5382 C C . TYR A 1 768 ? 30.882 -31.043 -4.203 1.00 99.34 768 TYR X C 1
ATOM 5383 O O . TYR A 1 768 ? 31.674 -30.640 -5.055 1.00 103.08 768 TYR X O 1
ATOM 5392 N N . GLY A 1 769 ? 29.606 -31.300 -4.469 1.00 95.33 769 GLY X N 1
ATOM 5393 C CA . GLY A 1 769 ? 29.061 -31.136 -5.804 1.00 93.40 769 GLY X CA 1
ATOM 5394 C C . GLY A 1 769 ? 27.547 -31.121 -5.805 1.00 94.60 769 GLY X C 1
ATOM 5395 O O . GLY A 1 769 ? 26.916 -31.351 -6.836 1.00 99.33 769 GLY X O 1
ATOM 5396 N N . GLN A 1 770 ? 26.967 -30.856 -4.639 1.00 91.30 770 GLN X N 1
ATOM 5397 C CA . GLN A 1 770 ? 25.519 -30.769 -4.489 1.00 92.65 770 GLN X CA 1
ATOM 5398 C C . GLN A 1 770 ? 25.154 -30.460 -3.045 1.00 95.31 770 GLN X C 1
ATOM 5399 O O . GLN A 1 770 ? 25.208 -31.336 -2.184 1.00 96.06 770 GLN X O 1
ATOM 5405 N N . SER A 1 771 ? 24.783 -29.209 -2.786 1.00 95.04 771 SER X N 1
ATOM 5406 C CA . SER A 1 771 ? 24.423 -28.774 -1.440 1.00 93.70 771 SER X CA 1
ATOM 5407 C C . SER A 1 771 ? 22.960 -28.345 -1.370 1.00 89.06 771 SER X C 1
ATOM 5408 O O . SER A 1 771 ? 22.274 -28.280 -2.389 1.00 91.86 771 SER X O 1
ATOM 5411 N N . HIS A 1 772 ? 22.487 -28.061 -0.161 1.00 87.92 772 HIS X N 1
ATOM 5412 C CA . HIS A 1 772 ? 21.117 -27.596 0.040 1.00 89.55 772 HIS X CA 1
ATOM 5413 C C . HIS A 1 772 ? 21.094 -26.393 0.973 1.00 88.82 772 HIS X C 1
ATOM 5414 O O . HIS A 1 772 ? 21.347 -26.516 2.170 1.00 90.53 772 HIS X O 1
ATOM 5421 N N . LEU A 1 773 ? 20.781 -25.230 0.412 1.00 88.08 773 LEU X N 1
ATOM 5422 C CA . LEU A 1 773 ? 20.865 -23.974 1.144 1.00 86.30 773 LEU X CA 1
ATOM 5423 C C . LEU A 1 773 ? 19.515 -23.539 1.716 1.00 84.76 773 LEU X C 1
ATOM 5424 O O . LEU A 1 773 ? 18.488 -23.608 1.042 1.00 80.76 773 LEU X O 1
ATOM 5429 N N . LYS A 1 774 ? 19.535 -23.096 2.969 1.00 82.60 774 LYS X N 1
ATOM 5430 C CA . LYS A 1 774 ? 18.352 -22.568 3.636 1.00 84.66 774 LYS X CA 1
ATOM 5431 C C . LYS A 1 774 ? 18.595 -21.101 3.970 1.00 91.28 774 LYS X C 1
ATOM 5432 O O . LYS A 1 774 ? 19.347 -20.784 4.894 1.00 91.05 774 LYS X O 1
ATOM 5438 N N . TYR A 1 775 ? 17.970 -20.204 3.213 1.00 90.38 775 TYR X N 1
ATOM 5439 C CA . TYR A 1 775 ? 18.224 -18.776 3.384 1.00 87.40 775 TYR X CA 1
ATOM 5440 C C . TYR A 1 775 ? 16.963 -17.914 3.447 1.00 87.30 775 TYR X C 1
ATOM 5441 O O . TYR A 1 775 ? 15.874 -18.343 3.060 1.00 84.78 775 TYR X O 1
ATOM 5450 N N . SER A 1 776 ? 17.135 -16.689 3.933 1.00 83.35 776 SER X N 1
ATOM 5451 C CA . SER A 1 776 ? 16.036 -15.746 4.080 1.00 80.82 776 SER X CA 1
ATOM 5452 C C . SER A 1 776 ? 16.546 -14.315 3.993 1.00 81.85 776 SER X C 1
ATOM 5453 O O . SER A 1 776 ? 17.693 -14.033 4.342 1.00 79.47 776 SER X O 1
ATOM 5456 N N . LEU A 1 777 ? 15.688 -13.414 3.526 1.00 79.45 777 LEU X N 1
ATOM 5457 C CA . LEU A 1 777 ? 16.005 -11.991 3.521 1.00 75.48 777 LEU X CA 1
ATOM 5458 C C . LEU A 1 777 ? 15.077 -11.227 4.450 1.00 72.60 777 LEU X C 1
ATOM 5459 O O . LEU A 1 777 ? 13.861 -11.248 4.282 1.00 73.46 777 LEU X O 1
ATOM 5464 N N . ARG A 1 778 ? 15.659 -10.555 5.436 1.00 74.19 778 ARG X N 1
ATOM 5465 C CA . ARG A 1 778 ? 14.884 -9.717 6.338 1.00 77.55 778 ARG X CA 1
ATOM 5466 C C . ARG A 1 778 ? 15.115 -8.249 6.003 1.00 74.55 778 ARG X C 1
ATOM 5467 O O . ARG A 1 778 ? 16.254 -7.811 5.854 1.00 74.08 778 ARG X O 1
ATOM 5475 N N . PHE A 1 779 ? 14.028 -7.497 5.871 1.00 78.99 779 PHE X N 1
ATOM 5476 C CA . PHE A 1 779 ? 14.117 -6.087 5.504 1.00 76.07 779 PHE X CA 1
ATOM 5477 C C . PHE A 1 779 ? 13.966 -5.159 6.706 1.00 74.90 779 PHE X C 1
ATOM 5478 O O . PHE A 1 779 ? 12.982 -5.226 7.443 1.00 77.02 779 PHE X O 1
ATOM 5486 N N . ARG A 1 780 ? 14.955 -4.293 6.891 1.00 73.66 780 ARG X N 1
ATOM 5487 C CA . ARG A 1 780 ? 14.944 -3.315 7.969 1.00 79.92 780 ARG X CA 1
ATOM 5488 C C . ARG A 1 780 ? 15.075 -1.913 7.386 1.00 78.24 780 ARG X C 1
ATOM 5489 O O . ARG A 1 780 ? 15.417 -1.757 6.215 1.00 78.28 780 ARG X O 1
ATOM 5497 N N . GLY A 1 781 ? 14.806 -0.894 8.195 1.00 76.65 781 GLY X N 1
ATOM 5498 C CA . GLY A 1 781 ? 14.927 0.473 7.723 1.00 75.27 781 GLY X CA 1
ATOM 5499 C C . GLY A 1 781 ? 14.553 1.552 8.720 1.00 76.59 781 GLY X C 1
ATOM 5500 O O . GLY A 1 781 ? 13.735 1.339 9.614 1.00 81.50 781 GLY X O 1
ATOM 5501 N N . VAL A 1 782 ? 15.166 2.721 8.550 1.00 79.11 782 VAL X N 1
ATOM 5502 C CA . VAL A 1 782 ? 14.877 3.902 9.357 1.00 79.47 782 VAL X CA 1
ATOM 5503 C C . VAL A 1 782 ? 15.670 5.087 8.806 1.00 80.87 782 VAL X C 1
ATOM 5504 O O . VAL A 1 782 ? 16.890 5.008 8.649 1.00 79.65 782 VAL X O 1
ATOM 5508 N N . GLU A 1 783 ? 14.976 6.181 8.505 1.00 79.73 783 GLU X N 1
ATOM 5509 C CA . GLU A 1 783 ? 15.610 7.318 7.843 1.00 77.80 783 GLU X CA 1
ATOM 5510 C C . GLU A 1 783 ? 14.806 8.609 7.970 1.00 74.96 783 GLU X C 1
ATOM 5511 O O . GLU A 1 783 ? 13.711 8.621 8.531 1.00 76.56 783 GLU X O 1
ATOM 5517 N N . ALA A 1 784 ? 15.361 9.692 7.438 1.00 73.27 784 ALA X N 1
ATOM 5518 C CA . ALA A 1 784 ? 14.701 10.991 7.463 1.00 71.09 784 ALA X CA 1
ATOM 5519 C C . ALA A 1 784 ? 13.822 11.169 6.230 1.00 71.93 784 ALA X C 1
ATOM 5520 O O . ALA A 1 784 ? 14.246 10.884 5.110 1.00 69.73 784 ALA X O 1
ATOM 5522 N N . HIS A 1 785 ? 12.600 11.646 6.444 1.00 73.04 785 HIS X N 1
ATOM 5523 C CA . HIS A 1 785 ? 11.635 11.795 5.359 1.00 74.57 785 HIS X CA 1
ATOM 5524 C C . HIS A 1 785 ? 11.453 13.239 4.903 1.00 72.40 785 HIS X C 1
ATOM 5525 O O . HIS A 1 785 ? 11.052 13.487 3.765 1.00 73.05 785 HIS X O 1
ATOM 5532 N N . ASN A 1 786 ? 11.741 14.192 5.784 1.00 72.20 786 ASN X N 1
ATOM 5533 C CA . ASN A 1 786 ? 11.653 15.595 5.402 1.00 69.35 786 ASN X CA 1
ATOM 5534 C C . ASN A 1 786 ? 12.507 15.856 4.164 1.00 68.83 786 ASN X C 1
ATOM 5535 O O . ASN A 1 786 ? 13.510 15.174 3.946 1.00 66.93 786 ASN X O 1
ATOM 5540 N N . PRO A 1 787 ? 12.097 16.837 3.343 1.00 68.12 787 PRO X N 1
ATOM 5541 C CA . PRO A 1 787 ? 12.650 17.069 2.005 1.00 65.05 787 PRO X CA 1
ATOM 5542 C C . PRO A 1 787 ? 14.169 17.102 1.967 1.00 71.10 787 PRO X C 1
ATOM 5543 O O . PRO A 1 787 ? 14.801 16.097 1.641 1.00 76.74 787 PRO X O 1
ATOM 5547 N N . ASN A 1 788 ? 14.749 18.249 2.294 1.00 65.91 788 ASN X N 1
ATOM 5548 C CA . ASN A 1 788 ? 16.184 18.430 2.128 1.00 65.22 788 ASN X CA 1
ATOM 5549 C C . ASN A 1 788 ? 17.012 18.069 3.352 1.00 61.56 788 ASN X C 1
ATOM 5550 O O . ASN A 1 788 ? 17.868 18.843 3.777 1.00 65.64 788 ASN X O 1
ATOM 5555 N N . ALA A 1 789 ? 16.756 16.897 3.922 1.00 59.21 789 ALA X N 1
ATOM 5556 C CA . ALA A 1 789 ? 17.641 16.359 4.943 1.00 59.04 789 ALA X CA 1
ATOM 5557 C C . ALA A 1 789 ? 18.930 15.984 4.233 1.00 61.86 789 ALA X C 1
ATOM 5558 O O . ALA A 1 789 ? 19.045 16.171 3.023 1.00 68.74 789 ALA X O 1
ATOM 5560 N N . TYR A 1 790 ? 19.901 15.460 4.970 1.00 56.53 790 TYR X N 1
ATOM 5561 C CA . TYR A 1 790 ? 21.160 15.026 4.366 1.00 64.34 790 TYR X CA 1
ATOM 5562 C C . TYR A 1 790 ? 21.932 16.183 3.729 1.00 61.16 790 TYR X C 1
ATOM 5563 O O . TYR A 1 790 ? 23.015 15.984 3.178 1.00 65.67 790 TYR X O 1
ATOM 5572 N N . VAL A 1 791 ? 21.369 17.386 3.796 1.00 55.55 791 VAL X N 1
ATOM 5573 C CA . VAL A 1 791 ? 22.068 18.587 3.346 1.00 56.44 791 VAL X CA 1
ATOM 5574 C C . VAL A 1 791 ? 21.723 19.759 4.256 1.00 56.22 791 VAL X C 1
ATOM 5575 O O . VAL A 1 791 ? 20.557 20.119 4.400 1.00 60.26 791 VAL X O 1
ATOM 5587 N N . HIS A 1 793 ? 22.842 23.744 5.613 1.00 55.10 793 HIS X N 1
ATOM 5588 C CA . HIS A 1 793 ? 23.596 24.982 5.434 1.00 52.24 793 HIS X CA 1
ATOM 5589 C C . HIS A 1 793 ? 23.885 25.616 6.789 1.00 54.57 793 HIS X C 1
ATOM 5590 O O . HIS A 1 793 ? 22.996 25.732 7.633 1.00 55.24 793 HIS X O 1
ATOM 5597 N N . ALA A 1 794 ? 25.133 26.028 6.984 1.00 53.75 794 ALA X N 1
ATOM 5598 C CA . ALA A 1 794 ? 25.610 26.474 8.287 1.00 48.79 794 ALA X CA 1
ATOM 5599 C C . ALA A 1 794 ? 24.959 27.768 8.764 1.00 54.90 794 ALA X C 1
ATOM 5600 O O . ALA A 1 794 ? 25.055 28.113 9.941 1.00 55.85 794 ALA X O 1
ATOM 5602 N N . GLY A 1 795 ? 24.296 28.479 7.857 1.00 55.38 795 GLY X N 1
ATOM 5603 C CA . GLY A 1 795 ? 23.716 29.769 8.184 1.00 55.99 795 GLY X CA 1
ATOM 5604 C C . GLY A 1 795 ? 22.202 29.816 8.115 1.00 55.38 795 GLY X C 1
ATOM 5605 O O . GLY A 1 795 ? 21.605 30.891 8.178 1.00 56.93 795 GLY X O 1
ATOM 5606 N N . ARG A 1 796 ? 21.577 28.650 7.991 1.00 59.16 796 ARG X N 1
ATOM 5607 C CA . ARG A 1 796 ? 20.124 28.565 7.878 1.00 53.76 796 ARG X CA 1
ATOM 5608 C C . ARG A 1 796 ? 19.487 28.165 9.201 1.00 49.48 796 ARG X C 1
ATOM 5609 O O . ARG A 1 796 ? 18.330 27.749 9.242 1.00 48.21 796 ARG X O 1
ATOM 5617 N N . GLY A 1 797 ? 20.252 28.292 10.280 1.00 49.07 797 GLY X N 1
ATOM 5618 C CA . GLY A 1 797 ? 19.763 27.960 11.604 1.00 51.11 797 GLY X CA 1
ATOM 5619 C C . GLY A 1 797 ? 19.882 26.482 11.915 1.00 60.10 797 GLY X C 1
ATOM 5620 O O . GLY A 1 797 ? 20.657 25.760 11.284 1.00 58.30 797 GLY X O 1
ATOM 5621 N N . ILE A 1 798 ? 19.102 26.030 12.894 1.00 63.95 798 ILE X N 1
ATOM 5622 C CA . ILE A 1 798 ? 19.146 24.641 13.338 1.00 63.47 798 ILE X CA 1
ATOM 5623 C C . ILE A 1 798 ? 18.513 23.696 12.323 1.00 64.61 798 ILE X C 1
ATOM 5624 O O . ILE A 1 798 ? 17.443 23.974 11.782 1.00 68.55 798 ILE X O 1
ATOM 5629 N N . HIS A 1 799 ? 19.188 22.579 12.072 1.00 64.88 799 HIS X N 1
ATOM 5630 C CA . HIS A 1 799 ? 18.735 21.589 11.103 1.00 66.41 799 HIS X CA 1
ATOM 5631 C C . HIS A 1 799 ? 17.879 20.525 11.784 1.00 65.88 799 HIS X C 1
ATOM 5632 O O . HIS A 1 799 ? 18.141 20.150 12.924 1.00 68.64 799 HIS X O 1
ATOM 5639 N N . LYS A 1 800 ? 16.855 20.042 11.088 1.00 64.70 800 LYS X N 1
ATOM 5640 C CA . LYS A 1 800 ? 15.976 19.018 11.649 1.00 65.61 800 LYS X CA 1
ATOM 5641 C C . LYS A 1 800 ? 15.909 17.770 10.773 1.00 67.57 800 LYS X C 1
ATOM 5642 O O . LYS A 1 800 ? 16.058 17.843 9.554 1.00 68.06 800 LYS X O 1
ATOM 5648 N N . LEU A 1 801 ? 15.692 16.625 11.411 1.00 66.13 801 LEU X N 1
ATOM 5649 C CA . LEU A 1 801 ? 15.543 15.360 10.702 1.00 64.37 801 LEU X CA 1
ATOM 5650 C C . LEU A 1 801 ? 14.259 14.667 11.143 1.00 66.73 801 LEU X C 1
ATOM 5651 O O . LEU A 1 801 ? 14.135 14.244 12.292 1.00 63.68 801 LEU X O 1
ATOM 5656 N N . GLU A 1 802 ? 13.303 14.562 10.226 1.00 65.45 802 GLU X N 1
ATOM 5657 C CA . GLU A 1 802 ? 12.031 13.917 10.525 1.00 67.27 802 GLU X CA 1
ATOM 5658 C C . GLU A 1 802 ? 12.113 12.413 10.282 1.00 69.07 802 GLU X C 1
ATOM 5659 O O . GLU A 1 802 ? 11.866 11.929 9.178 1.00 67.26 802 GLU X O 1
ATOM 5665 N N . ILE A 1 803 ? 12.455 11.685 11.339 1.00 69.68 803 ILE X N 1
ATOM 5666 C CA . ILE A 1 803 ? 12.805 10.276 11.240 1.00 69.53 803 ILE X CA 1
ATOM 5667 C C . ILE A 1 803 ? 11.609 9.353 11.426 1.00 70.80 803 ILE X C 1
ATOM 5668 O O . ILE A 1 803 ? 10.946 9.380 12.462 1.00 71.48 803 ILE X O 1
ATOM 5673 N N . GLU A 1 804 ? 11.344 8.538 10.409 1.00 73.26 804 GLU X N 1
ATOM 5674 C CA . GLU A 1 804 ? 10.337 7.487 10.491 1.00 77.67 804 GLU X CA 1
ATOM 5675 C C . GLU A 1 804 ? 10.993 6.134 10.245 1.00 80.68 804 GLU X C 1
ATOM 5676 O O . GLU A 1 804 ? 11.736 5.961 9.279 1.00 81.31 804 GLU X O 1
ATOM 5682 N N . ALA A 1 805 ? 10.723 5.177 11.128 1.00 82.57 805 ALA X N 1
ATOM 5683 C CA . ALA A 1 805 ? 11.331 3.856 11.025 1.00 78.11 805 ALA X CA 1
ATOM 5684 C C . ALA A 1 805 ? 10.344 2.827 10.495 1.00 78.43 805 ALA X C 1
ATOM 5685 O O . ALA A 1 805 ? 9.131 3.025 10.555 1.00 78.35 805 ALA X O 1
ATOM 5687 N N . LEU A 1 806 ? 10.876 1.727 9.974 1.00 77.30 806 LEU X N 1
ATOM 5688 C CA . LEU A 1 806 ? 10.050 0.630 9.492 1.00 80.52 806 LEU X CA 1
ATOM 5689 C C . LEU A 1 806 ? 9.790 -0.374 10.608 1.00 84.06 806 LEU X C 1
ATOM 5690 O O . LEU A 1 806 ? 10.708 -1.052 11.071 1.00 84.46 806 LEU X O 1
ATOM 5695 N N . VAL A 1 807 ? 8.533 -0.458 11.031 1.00 85.60 807 VAL X N 1
ATOM 5696 C CA . VAL A 1 807 ? 8.108 -1.384 12.077 1.00 82.21 807 VAL X CA 1
ATOM 5697 C C . VAL A 1 807 ? 9.145 -1.571 13.190 1.00 84.48 807 VAL X C 1
ATOM 5698 O O . VAL A 1 807 ? 9.690 -2.659 13.374 1.00 93.38 807 VAL X O 1
ATOM 5702 N N . ALA A 1 808 ? 9.416 -0.492 13.918 1.00 82.56 808 ALA X N 1
ATOM 5703 C CA . ALA A 1 808 ? 10.263 -0.539 15.111 1.00 84.92 808 ALA X CA 1
ATOM 5704 C C . ALA A 1 808 ? 11.752 -0.753 14.837 1.00 82.05 808 ALA X C 1
ATOM 5705 O O . ALA A 1 808 ? 12.161 -1.800 14.336 1.00 84.95 808 ALA X O 1
ATOM 5707 N N . GLU A 1 809 ? 12.555 0.247 15.188 1.00 80.28 809 GLU X N 1
ATOM 5708 C CA . GLU A 1 809 ? 14.009 0.148 15.111 1.00 78.63 809 GLU X CA 1
ATOM 5709 C C . GLU A 1 809 ? 14.650 0.992 16.204 1.00 80.33 809 GLU X C 1
ATOM 5710 O O . GLU A 1 809 ? 14.235 2.124 16.447 1.00 83.43 809 GLU X O 1
ATOM 5716 N N . ASP A 1 810 ? 15.658 0.438 16.869 1.00 84.32 810 ASP X N 1
ATOM 5717 C CA . ASP A 1 810 ? 16.409 1.192 17.864 1.00 86.39 810 ASP X CA 1
ATOM 5718 C C . ASP A 1 810 ? 17.240 2.257 17.160 1.00 85.93 810 ASP X C 1
ATOM 5719 O O . ASP A 1 810 ? 18.284 1.957 16.580 1.00 83.18 810 ASP X O 1
ATOM 5724 N N . VAL A 1 811 ? 16.769 3.500 17.209 1.00 82.83 811 VAL X N 1
ATOM 5725 C CA . VAL A 1 811 ? 17.406 4.593 16.479 1.00 78.07 811 VAL X CA 1
ATOM 5726 C C . VAL A 1 811 ? 18.491 5.299 17.290 1.00 77.40 811 VAL X C 1
ATOM 5727 O O . VAL A 1 811 ? 18.255 5.749 18.411 1.00 81.69 811 VAL X O 1
ATOM 5731 N N . GLN A 1 812 ? 19.680 5.390 16.704 1.00 73.68 812 GLN X N 1
ATOM 5732 C CA . GLN A 1 812 ? 20.829 6.006 17.356 1.00 75.98 812 GLN X CA 1
ATOM 5733 C C . GLN A 1 812 ? 21.791 6.556 16.304 1.00 78.15 812 GLN X C 1
ATOM 5734 O O . GLN A 1 812 ? 22.772 5.903 15.950 1.00 77.30 812 GLN X O 1
ATOM 5740 N N . PRO A 1 813 ? 21.504 7.767 15.801 1.00 78.47 813 PRO X N 1
ATOM 5741 C CA . PRO A 1 813 ? 22.218 8.391 14.680 1.00 74.02 813 PRO X CA 1
ATOM 5742 C C . PRO A 1 813 ? 23.680 8.720 14.971 1.00 74.42 813 PRO X C 1
ATOM 5743 O O . PRO A 1 813 ? 24.066 8.902 16.125 1.00 72.34 813 PRO X O 1
ATOM 5747 N N . GLN A 1 814 ? 24.480 8.794 13.911 1.00 73.29 814 GLN X N 1
ATOM 5748 C CA . GLN A 1 814 ? 25.871 9.215 14.015 1.00 78.91 814 GLN X CA 1
ATOM 5749 C C . GLN A 1 814 ? 26.318 9.895 12.723 1.00 80.02 814 GLN X C 1
ATOM 5750 O O . GLN A 1 814 ? 26.176 9.337 11.635 1.00 79.35 814 GLN X O 1
ATOM 5756 N N . LEU A 1 815 ? 26.854 11.106 12.849 1.00 76.42 815 LEU X N 1
ATOM 5757 C CA . LEU A 1 815 ? 27.280 11.879 11.687 1.00 75.43 815 LEU X CA 1
ATOM 5758 C C . LEU A 1 815 ? 28.728 12.338 11.835 1.00 76.73 815 LEU X C 1
ATOM 5759 O O . LEU A 1 815 ? 29.054 13.124 12.726 1.00 75.04 815 LEU X O 1
ATOM 5764 N N . GLN A 1 816 ? 29.595 11.841 10.959 1.00 77.01 816 GLN X N 1
ATOM 5765 C CA . GLN A 1 816 ? 31.005 12.217 10.981 1.00 74.84 816 GLN X CA 1
ATOM 5766 C C . GLN A 1 816 ? 31.415 12.898 9.683 1.00 74.49 816 GLN X C 1
ATOM 5767 O O . GLN A 1 816 ? 31.465 12.263 8.630 1.00 77.76 816 GLN X O 1
ATOM 5773 N N . LEU A 1 817 ? 31.708 14.190 9.762 1.00 74.17 817 LEU X N 1
ATOM 5774 C CA . LEU A 1 817 ? 32.201 14.929 8.607 1.00 74.28 817 LEU X CA 1
ATOM 5775 C C . LEU A 1 817 ? 33.677 14.612 8.394 1.00 75.44 817 LEU X C 1
ATOM 5776 O O . LEU A 1 817 ? 34.542 15.122 9.107 1.00 77.53 817 LEU X O 1
ATOM 5781 N N . LYS A 1 818 ? 33.960 13.769 7.407 1.00 75.06 818 LYS X N 1
ATOM 5782 C CA . LYS A 1 818 ? 35.300 13.214 7.242 1.00 78.30 818 LYS X CA 1
ATOM 5783 C C . LYS A 1 818 ? 36.243 14.030 6.356 1.00 75.09 818 LYS X C 1
ATOM 5784 O O . LYS A 1 818 ? 37.435 14.118 6.643 1.00 79.50 818 LYS X O 1
ATOM 5790 N N . ASN A 1 819 ? 35.728 14.618 5.281 1.00 72.71 819 ASN X N 1
ATOM 5791 C CA . ASN A 1 819 ? 36.584 15.399 4.388 1.00 73.21 819 ASN X CA 1
ATOM 5792 C C . ASN A 1 819 ? 35.977 16.706 3.873 1.00 69.86 819 ASN X C 1
ATOM 5793 O O . ASN A 1 819 ? 34.778 16.790 3.609 1.00 70.20 819 ASN X O 1
ATOM 5798 N N . ALA A 1 820 ? 36.826 17.721 3.739 1.00 69.17 820 ALA X N 1
ATOM 5799 C CA . ALA A 1 820 ? 36.397 19.056 3.337 1.00 68.31 820 ALA X CA 1
ATOM 5800 C C . ALA A 1 820 ? 36.756 19.347 1.883 1.00 69.93 820 ALA X C 1
ATOM 5801 O O . ALA A 1 820 ? 37.923 19.270 1.495 1.00 67.48 820 ALA X O 1
ATOM 5803 N N . GLU A 1 821 ? 35.751 19.702 1.090 1.00 67.87 821 GLU X N 1
ATOM 5804 C CA . GLU A 1 821 ? 35.939 19.899 -0.343 1.00 69.53 821 GLU X CA 1
ATOM 5805 C C . GLU A 1 821 ? 35.919 21.377 -0.734 1.00 67.92 821 GLU X C 1
ATOM 5806 O O . GLU A 1 821 ? 35.103 22.145 -0.229 1.00 65.60 821 GLU X O 1
ATOM 5812 N N . VAL A 1 822 ? 36.820 21.767 -1.634 1.00 64.45 822 VAL X N 1
ATOM 5813 C CA . VAL A 1 822 ? 36.873 23.144 -2.123 1.00 66.71 822 VAL X CA 1
ATOM 5814 C C . VAL A 1 822 ? 36.659 23.193 -3.636 1.00 65.72 822 VAL X C 1
ATOM 5815 O O . VAL A 1 822 ? 36.996 22.248 -4.350 1.00 64.36 822 VAL X O 1
ATOM 5819 N N . VAL A 1 823 ? 36.096 24.296 -4.121 1.00 61.61 823 VAL X N 1
ATOM 5820 C CA . VAL A 1 823 ? 35.776 24.426 -5.538 1.00 57.63 823 VAL X CA 1
ATOM 5821 C C . VAL A 1 823 ? 36.857 25.183 -6.293 1.00 62.05 823 VAL X C 1
ATOM 5822 O O . VAL A 1 823 ? 37.235 26.290 -5.908 1.00 64.26 823 VAL X O 1
ATOM 5826 N N . LEU A 1 824 ? 37.346 24.578 -7.371 1.00 64.23 824 LEU X N 1
ATOM 5827 C CA . LEU A 1 824 ? 38.375 25.185 -8.210 1.00 61.89 824 LEU X CA 1
ATOM 5828 C C . LEU A 1 824 ? 37.775 25.679 -9.520 1.00 61.38 824 LEU X C 1
ATOM 5829 O O . LEU A 1 824 ? 37.307 24.885 -10.334 1.00 59.15 824 LEU X O 1
ATOM 5834 N N . LYS A 1 825 ? 37.788 26.994 -9.715 1.00 64.15 825 LYS X N 1
ATOM 5835 C CA . LYS A 1 825 ? 37.267 27.588 -10.940 1.00 64.22 825 LYS X CA 1
ATOM 5836 C C . LYS A 1 825 ? 38.351 27.670 -12.007 1.00 64.91 825 LYS X C 1
ATOM 5837 O O . LYS A 1 825 ? 39.531 27.827 -11.690 1.00 65.29 825 LYS X O 1
ATOM 5843 N N . PRO A 1 826 ? 37.949 27.557 -13.281 1.00 63.86 826 PRO X N 1
ATOM 5844 C CA . PRO A 1 826 ? 38.874 27.651 -14.415 1.00 66.56 826 PRO X CA 1
ATOM 5845 C C . PRO A 1 826 ? 39.473 29.046 -14.532 1.00 68.53 826 PRO X C 1
ATOM 5846 O O . PRO A 1 826 ? 38.730 30.019 -14.666 1.00 70.64 826 PRO X O 1
ATOM 5850 N N . THR A 1 827 ? 40.798 29.142 -14.477 1.00 68.24 827 THR X N 1
ATOM 5851 C CA . THR A 1 827 ? 41.470 30.420 -14.674 1.00 68.43 827 THR X CA 1
ATOM 5852 C C . THR A 1 827 ? 41.458 30.789 -16.154 1.00 73.71 827 THR X C 1
ATOM 5853 O O . THR A 1 827 ? 41.161 31.926 -16.516 1.00 76.84 827 THR X O 1
ATOM 5857 N N . GLU A 1 828 ? 41.777 29.817 -17.005 1.00 79.34 828 GLU X N 1
ATOM 5858 C CA . GLU A 1 828 ? 41.709 30.007 -18.451 1.00 79.86 828 GLU X CA 1
ATOM 5859 C C . GLU A 1 828 ? 40.969 28.853 -19.122 1.00 76.77 828 GLU X C 1
ATOM 5860 O O . GLU A 1 828 ? 40.853 27.761 -18.562 1.00 68.98 828 GLU X O 1
ATOM 5866 N N . ALA A 1 829 ? 40.474 29.102 -20.329 1.00 72.72 829 ALA X N 1
ATOM 5867 C CA . ALA A 1 829 ? 39.777 28.080 -21.097 1.00 66.76 829 ALA X CA 1
ATOM 5868 C C . ALA A 1 829 ? 40.070 28.239 -22.582 1.00 73.96 829 ALA X C 1
ATOM 5869 O O . ALA A 1 829 ? 39.226 28.714 -23.340 1.00 79.20 829 ALA X O 1
ATOM 5871 N N . LYS A 1 830 ? 41.269 27.839 -22.993 1.00 72.60 830 LYS X N 1
ATOM 5872 C CA . LYS A 1 830 ? 41.684 27.965 -24.386 1.00 71.87 830 LYS X CA 1
ATOM 5873 C C . LYS A 1 830 ? 41.203 26.798 -25.240 1.00 70.83 830 LYS X C 1
ATOM 5874 O O . LYS A 1 830 ? 41.454 25.639 -24.920 1.00 71.98 830 LYS X O 1
ATOM 5880 N N . ILE A 1 831 ? 40.515 27.112 -26.332 1.00 67.84 831 ILE X N 1
ATOM 5881 C CA . ILE A 1 831 ? 40.118 26.098 -27.299 1.00 66.43 831 ILE X CA 1
ATOM 5882 C C . ILE A 1 831 ? 41.076 26.123 -28.485 1.00 72.27 831 ILE X C 1
ATOM 5883 O O . ILE A 1 831 ? 41.198 27.135 -29.175 1.00 68.29 831 ILE X O 1
ATOM 5888 N N . SER A 1 832 ? 41.757 25.004 -28.715 1.00 80.02 832 SER X N 1
ATOM 5889 C CA . SER A 1 832 ? 42.811 24.937 -29.720 1.00 76.36 832 SER X CA 1
ATOM 5890 C C . SER A 1 832 ? 42.649 23.719 -30.618 1.00 79.89 832 SER X C 1
ATOM 5891 O O . SER A 1 832 ? 42.301 22.638 -30.145 1.00 83.37 832 SER X O 1
ATOM 5894 N N . PRO A 1 833 ? 42.900 23.890 -31.924 1.00 80.24 833 PRO X N 1
ATOM 5895 C CA . PRO A 1 833 ? 42.916 22.743 -32.834 1.00 77.97 833 PRO X CA 1
ATOM 5896 C C . PRO A 1 833 ? 44.113 21.863 -32.518 1.00 76.36 833 PRO X C 1
ATOM 5897 O O . PRO A 1 833 ? 45.194 22.385 -32.247 1.00 73.43 833 PRO X O 1
ATOM 5901 N N . LEU A 1 834 ? 43.922 20.549 -32.541 1.00 76.01 834 LEU X N 1
ATOM 5902 C CA . LEU A 1 834 ? 45.019 19.619 -32.312 1.00 78.28 834 LEU X CA 1
ATOM 5903 C C . LEU A 1 834 ? 45.778 19.354 -33.612 1.00 77.86 834 LEU X C 1
ATOM 5904 O O . LEU A 1 834 ? 45.775 20.178 -34.527 1.00 78.17 834 LEU X O 1
ATOM 5909 N N . SER A 1 835 ? 46.425 18.197 -33.689 1.00 75.98 835 SER X N 1
ATOM 5910 C CA . SER A 1 835 ? 47.181 17.828 -34.879 1.00 81.30 835 SER X CA 1
ATOM 5911 C C . SER A 1 835 ? 46.274 17.640 -36.093 1.00 82.16 835 SER X C 1
ATOM 5912 O O . SER A 1 835 ? 45.120 17.232 -35.961 1.00 83.55 835 SER X O 1
ATOM 5915 N N . ALA A 1 836 ? 46.802 17.946 -37.273 1.00 79.09 836 ALA X N 1
ATOM 5916 C CA . ALA A 1 836 ? 46.094 17.677 -38.518 1.00 74.59 836 ALA X CA 1
ATOM 5917 C C . ALA A 1 836 ? 46.542 16.327 -39.052 1.00 79.60 836 ALA X C 1
ATOM 5918 O O . ALA A 1 836 ? 45.901 15.741 -39.925 1.00 80.82 836 ALA X O 1
ATOM 5920 N N . THR A 1 837 ? 47.656 15.840 -38.513 1.00 80.23 837 THR X N 1
ATOM 5921 C CA . THR A 1 837 ? 48.203 14.543 -38.891 1.00 82.80 837 THR X CA 1
ATOM 5922 C C . THR A 1 837 ? 47.533 13.410 -38.120 1.00 85.00 837 THR X C 1
ATOM 5923 O O . THR A 1 837 ? 47.014 12.466 -38.717 1.00 88.44 837 THR X O 1
ATOM 5927 N N . ARG A 1 838 ? 47.548 13.506 -36.794 1.00 84.70 838 ARG X N 1
ATOM 5928 C CA . ARG A 1 838 ? 46.975 12.463 -35.948 1.00 82.80 838 ARG X CA 1
ATOM 5929 C C . ARG A 1 838 ? 45.475 12.626 -35.734 1.00 82.16 838 ARG X C 1
ATOM 5930 O O . ARG A 1 838 ? 44.675 11.838 -36.240 1.00 79.04 838 ARG X O 1
ATOM 5938 N N . ASP A 1 839 ? 45.108 13.658 -34.981 1.00 81.41 839 ASP X N 1
ATOM 5939 C CA . ASP A 1 839 ? 43.742 13.823 -34.494 1.00 77.74 839 ASP X CA 1
ATOM 5940 C C . ASP A 1 839 ? 42.794 14.456 -35.508 1.00 77.90 839 ASP X C 1
ATOM 5941 O O . ASP A 1 839 ? 42.353 15.592 -35.336 1.00 80.48 839 ASP X O 1
ATOM 5946 N N . VAL A 1 840 ? 42.481 13.706 -36.560 1.00 82.23 840 VAL X N 1
ATOM 5947 C CA . VAL A 1 840 ? 41.500 14.132 -37.551 1.00 82.33 840 VAL X CA 1
ATOM 5948 C C . VAL A 1 840 ? 40.693 12.937 -38.046 1.00 82.08 840 VAL X C 1
ATOM 5949 O O . VAL A 1 840 ? 41.203 12.097 -38.788 1.00 81.79 840 VAL X O 1
ATOM 5953 N N . ILE A 1 841 ? 39.434 12.864 -37.633 1.00 78.03 841 ILE X N 1
ATOM 5954 C CA . ILE A 1 841 ? 38.567 11.776 -38.057 1.00 79.27 841 ILE X CA 1
ATOM 5955 C C . ILE A 1 841 ? 38.080 12.030 -39.480 1.00 80.71 841 ILE X C 1
ATOM 5956 O O . ILE A 1 841 ? 37.502 13.079 -39.762 1.00 82.50 841 ILE X O 1
ATOM 5961 N N . PRO A 1 842 ? 38.325 11.072 -40.385 1.00 78.99 842 PRO X N 1
ATOM 5962 C CA . PRO A 1 842 ? 37.895 11.171 -41.785 1.00 83.29 842 PRO X CA 1
ATOM 5963 C C . PRO A 1 842 ? 36.399 11.462 -41.914 1.00 83.17 842 PRO X C 1
ATOM 5964 O O . PRO A 1 842 ? 35.599 10.906 -41.161 1.00 86.13 842 PRO X O 1
ATOM 5968 N N . ASP A 1 843 ? 36.029 12.320 -42.861 1.00 82.68 843 ASP X N 1
ATOM 5969 C CA . ASP A 1 843 ? 36.991 12.952 -43.759 1.00 83.89 843 ASP X CA 1
ATOM 5970 C C . ASP A 1 843 ? 37.015 14.466 -43.594 1.00 79.12 843 ASP X C 1
ATOM 5971 O O . ASP A 1 843 ? 36.136 15.166 -44.091 1.00 80.70 843 ASP X O 1
ATOM 5976 N N . GLY A 1 844 ? 38.028 14.969 -42.899 1.00 77.90 844 GLY X N 1
ATOM 5977 C CA . GLY A 1 844 ? 38.181 16.401 -42.729 1.00 83.97 844 GLY X CA 1
ATOM 5978 C C . GLY A 1 844 ? 37.638 16.903 -41.408 1.00 83.80 844 GLY X C 1
ATOM 5979 O O . GLY A 1 844 ? 37.428 18.104 -41.229 1.00 83.48 844 GLY X O 1
ATOM 5980 N N . ARG A 1 845 ? 37.409 15.985 -40.477 1.00 80.53 845 ARG X N 1
ATOM 5981 C CA . ARG A 1 845 ? 36.931 16.361 -39.154 1.00 79.45 845 ARG X CA 1
ATOM 5982 C C . ARG A 1 845 ? 38.090 16.553 -38.185 1.00 83.45 845 ARG X C 1
ATOM 5983 O O . ARG A 1 845 ? 38.570 15.594 -37.577 1.00 80.31 845 ARG X O 1
ATOM 5991 N N . GLN A 1 846 ? 38.538 17.798 -38.051 1.00 81.47 846 GLN X N 1
ATOM 5992 C CA . GLN A 1 846 ? 39.605 18.142 -37.118 1.00 77.54 846 GLN X CA 1
ATOM 5993 C C . GLN A 1 846 ? 39.092 18.105 -35.682 1.00 77.50 846 GLN X C 1
ATOM 5994 O O . GLN A 1 846 ? 38.035 18.658 -35.376 1.00 77.03 846 GLN X O 1
ATOM 6000 N N . VAL A 1 847 ? 39.844 17.448 -34.804 1.00 72.65 847 VAL X N 1
ATOM 6001 C CA . VAL A 1 847 ? 39.466 17.350 -33.399 1.00 73.67 847 VAL X CA 1
ATOM 6002 C C . VAL A 1 847 ? 40.146 18.434 -32.568 1.00 75.76 847 VAL X C 1
ATOM 6003 O O . VAL A 1 847 ? 41.373 18.487 -32.485 1.00 75.05 847 VAL X O 1
ATOM 6007 N N . TYR A 1 848 ? 39.341 19.297 -31.956 1.00 73.88 848 TYR X N 1
ATOM 6008 C CA . TYR A 1 848 ? 39.859 20.393 -31.145 1.00 75.13 848 TYR X CA 1
ATOM 6009 C C . TYR A 1 848 ? 39.875 20.038 -29.663 1.00 71.46 848 TYR X C 1
ATOM 6010 O O . TYR A 1 848 ? 39.158 19.144 -29.217 1.00 72.42 848 TYR X O 1
ATOM 6019 N N . GLN A 1 849 ? 40.695 20.753 -28.903 1.00 74.23 849 GLN X N 1
ATOM 6020 C CA . GLN A 1 849 ? 40.770 20.553 -27.465 1.00 73.36 849 GLN X CA 1
ATOM 6021 C C . GLN A 1 849 ? 40.424 21.847 -26.748 1.00 72.91 849 GLN X C 1
ATOM 6022 O O . GLN A 1 849 ? 40.841 22.925 -27.167 1.00 75.61 849 GLN X O 1
ATOM 6028 N N . ASN A 1 850 ? 39.656 21.742 -25.671 1.00 69.56 850 ASN X N 1
ATOM 6029 C CA . ASN A 1 850 ? 39.455 22.881 -24.790 1.00 69.21 850 ASN X CA 1
ATOM 6030 C C . ASN A 1 850 ? 40.267 22.683 -23.518 1.00 70.55 850 ASN X C 1
ATOM 6031 O O . ASN A 1 850 ? 39.945 21.832 -22.690 1.00 73.28 850 ASN X O 1
ATOM 6036 N N . LEU A 1 851 ? 41.332 23.461 -23.378 1.00 67.97 851 LEU X N 1
ATOM 6037 C CA . LEU A 1 851 ? 42.247 23.301 -22.260 1.00 68.30 851 LEU X CA 1
ATOM 6038 C C . LEU A 1 851 ? 41.851 24.222 -21.116 1.00 66.81 851 LEU X C 1
ATOM 6039 O O . LEU A 1 851 ? 41.914 25.442 -21.249 1.00 72.97 851 LEU X O 1
ATOM 6044 N N . LEU A 1 852 ? 41.438 23.635 -19.997 1.00 64.22 852 LEU X N 1
ATOM 6045 C CA . LEU A 1 852 ? 41.060 24.412 -18.821 1.00 67.98 852 LEU X CA 1
ATOM 6046 C C . LEU A 1 852 ? 42.166 24.356 -17.775 1.00 68.57 852 LEU X C 1
ATOM 6047 O O . LEU A 1 852 ? 42.649 23.277 -17.430 1.00 66.49 852 LEU X O 1
ATOM 6052 N N . ALA A 1 853 ? 42.563 25.520 -17.270 1.00 72.81 853 ALA X N 1
ATOM 6053 C CA . ALA A 1 853 ? 43.612 25.598 -16.257 1.00 74.14 853 ALA X CA 1
ATOM 6054 C C . ALA A 1 853 ? 43.028 25.833 -14.868 1.00 69.97 853 ALA X C 1
ATOM 6055 O O . ALA A 1 853 ? 42.008 26.506 -14.720 1.00 68.01 853 ALA X O 1
ATOM 6057 N N . PHE A 1 854 ? 43.685 25.276 -13.856 1.00 70.16 854 PHE X N 1
ATOM 6058 C CA . PHE A 1 854 ? 43.213 25.381 -12.479 1.00 70.28 854 PHE X CA 1
ATOM 6059 C C . PHE A 1 854 ? 44.368 25.571 -11.500 1.00 72.56 854 PHE X C 1
ATOM 6060 O O . PHE A 1 854 ? 45.499 25.159 -11.766 1.00 71.84 854 PHE X O 1
ATOM 6068 N N . ASN A 1 855 ? 44.074 26.197 -10.365 1.00 77.12 855 ASN X N 1
ATOM 6069 C CA . ASN A 1 855 ? 45.061 26.380 -9.308 1.00 74.95 855 ASN X CA 1
ATOM 6070 C C . ASN A 1 855 ? 44.604 25.726 -8.012 1.00 73.73 855 ASN X C 1
ATOM 6071 O O . ASN A 1 855 ? 43.578 26.102 -7.448 1.00 81.75 855 ASN X O 1
ATOM 6076 N N . LEU A 1 856 ? 45.360 24.743 -7.543 1.00 69.05 856 LEU X N 1
ATOM 6077 C CA . LEU A 1 856 ? 45.115 24.168 -6.227 1.00 68.96 856 LEU X CA 1
ATOM 6078 C C . LEU A 1 856 ? 46.235 24.592 -5.284 1.00 76.73 856 LEU X C 1
ATOM 6079 O O . LEU A 1 856 ? 47.366 24.824 -5.715 1.00 73.84 856 LEU X O 1
ATOM 6084 N N . ASN A 1 857 ? 45.922 24.695 -3.997 1.00 79.16 857 ASN X N 1
ATOM 6085 C CA . ASN A 1 857 ? 46.868 25.252 -3.040 1.00 80.54 857 ASN X CA 1
ATOM 6086 C C . ASN A 1 857 ? 46.809 24.566 -1.677 1.00 81.79 857 ASN X C 1
ATOM 6087 O O . ASN A 1 857 ? 45.980 24.909 -0.832 1.00 81.80 857 ASN X O 1
ATOM 6092 N N . VAL A 1 858 ? 47.692 23.595 -1.467 1.00 77.28 858 VAL X N 1
ATOM 6093 C CA . VAL A 1 858 ? 47.754 22.897 -0.189 1.00 80.40 858 VAL X CA 1
ATOM 6094 C C . VAL A 1 858 ? 48.585 23.685 0.816 1.00 80.43 858 VAL X C 1
ATOM 6095 O O . VAL A 1 858 ? 49.705 24.097 0.517 1.00 83.50 858 VAL X O 1
ATOM 6099 N N . ALA A 1 859 ? 48.029 23.896 2.005 1.00 74.93 859 ALA X N 1
ATOM 6100 C CA . ALA A 1 859 ? 48.735 24.602 3.066 1.00 76.86 859 ALA X CA 1
ATOM 6101 C C . ALA A 1 859 ? 49.299 23.609 4.072 1.00 83.32 859 ALA X C 1
ATOM 6102 O O . ALA A 1 859 ? 50.417 23.770 4.565 1.00 83.25 859 ALA X O 1
ATOM 6104 N N . LYS A 1 860 ? 48.511 22.583 4.374 1.00 84.56 860 LYS X N 1
ATOM 6105 C CA . LYS A 1 860 ? 48.957 21.495 5.233 1.00 85.96 860 LYS X CA 1
ATOM 6106 C C . LYS A 1 860 ? 48.774 20.166 4.509 1.00 86.62 860 LYS X C 1
ATOM 6107 O O . LYS A 1 860 ? 47.743 19.928 3.880 1.00 86.50 860 LYS X O 1
ATOM 6113 N N . ALA A 1 861 ? 49.784 19.308 4.591 1.00 86.96 861 ALA X N 1
ATOM 6114 C CA . ALA A 1 861 ? 49.766 18.034 3.883 1.00 87.14 861 ALA X CA 1
ATOM 6115 C C . ALA A 1 861 ? 48.544 17.203 4.252 1.00 85.32 861 ALA X C 1
ATOM 6116 O O . ALA A 1 861 ? 48.231 17.034 5.430 1.00 85.30 861 ALA X O 1
ATOM 6118 N N . ALA A 1 862 ? 47.860 16.687 3.235 1.00 85.77 862 ALA X N 1
ATOM 6119 C CA . ALA A 1 862 ? 46.689 15.842 3.444 1.00 83.73 862 ALA X CA 1
ATOM 6120 C C . ALA A 1 862 ? 46.348 15.054 2.183 1.00 81.06 862 ALA X C 1
ATOM 6121 O O . ALA A 1 862 ? 46.730 15.438 1.079 1.00 79.04 862 ALA X O 1
ATOM 6123 N N . ASP A 1 863 ? 45.632 13.947 2.358 1.00 80.75 863 ASP X N 1
ATOM 6124 C CA . ASP A 1 863 ? 45.173 13.145 1.230 1.00 77.05 863 ASP X CA 1
ATOM 6125 C C . ASP A 1 863 ? 44.092 13.902 0.471 1.00 72.86 863 ASP X C 1
ATOM 6126 O O . ASP A 1 863 ? 43.091 14.314 1.054 1.00 74.56 863 ASP X O 1
ATOM 6131 N N . VAL A 1 864 ? 44.293 14.083 -0.828 1.00 66.61 864 VAL X N 1
ATOM 6132 C CA . VAL A 1 864 ? 43.372 14.874 -1.630 1.00 67.95 864 VAL X CA 1
ATOM 6133 C C . VAL A 1 864 ? 42.905 14.123 -2.870 1.00 70.07 864 VAL X C 1
ATOM 6134 O O . VAL A 1 864 ? 43.706 13.496 -3.562 1.00 74.15 864 VAL X O 1
ATOM 6138 N N . SER A 1 865 ? 41.607 14.185 -3.146 1.00 66.05 865 SER X N 1
ATOM 6139 C CA . SER A 1 865 ? 41.069 13.647 -4.389 1.00 66.35 865 SER X CA 1
ATOM 6140 C C . SER A 1 865 ? 40.618 14.800 -5.271 1.00 65.37 865 SER X C 1
ATOM 6141 O O . SER A 1 865 ? 40.115 15.807 -4.776 1.00 70.92 865 SER X O 1
ATOM 6144 N N . ILE A 1 866 ? 40.804 14.658 -6.577 1.00 60.22 866 ILE X N 1
ATOM 6145 C CA . ILE A 1 866 ? 40.428 15.706 -7.516 1.00 58.10 866 ILE X CA 1
ATOM 6146 C C . ILE A 1 866 ? 39.485 15.148 -8.570 1.00 63.50 866 ILE X C 1
ATOM 6147 O O . ILE A 1 866 ? 39.741 14.087 -9.135 1.00 71.04 866 ILE X O 1
ATOM 6152 N N . TYR A 1 867 ? 38.391 15.856 -8.832 1.00 60.64 867 TYR X N 1
ATOM 6153 C CA . TYR A 1 867 ? 37.437 15.402 -9.837 1.00 61.44 867 TYR X CA 1
ATOM 6154 C C . TYR A 1 867 ? 36.656 16.539 -10.492 1.00 62.73 867 TYR X C 1
ATOM 6155 O O . TYR A 1 867 ? 36.508 17.619 -9.919 1.00 59.72 867 TYR X O 1
ATOM 6164 N N . ALA A 1 868 ? 36.170 16.279 -11.702 1.00 62.46 868 ALA X N 1
ATOM 6165 C CA . ALA A 1 868 ? 35.390 17.249 -12.462 1.00 55.71 868 ALA X CA 1
ATOM 6166 C C . ALA A 1 868 ? 33.937 16.802 -12.527 1.00 56.09 868 ALA X C 1
ATOM 6167 O O . ALA A 1 868 ? 33.580 15.959 -13.348 1.00 56.61 868 ALA X O 1
ATOM 6169 N N . PRO A 1 869 ? 33.091 17.379 -11.664 1.00 58.32 869 PRO X N 1
ATOM 6170 C CA . PRO A 1 869 ? 31.692 16.968 -11.510 1.00 57.20 869 PRO X CA 1
ATOM 6171 C C . PRO A 1 869 ? 30.990 16.658 -12.833 1.00 61.81 869 PRO X C 1
ATOM 6172 O O . PRO A 1 869 ? 30.443 15.564 -12.984 1.00 67.76 869 PRO X O 1
ATOM 6176 N N . ILE A 1 870 ? 31.014 17.596 -13.775 1.00 56.84 870 ILE X N 1
ATOM 6177 C CA . ILE A 1 870 ? 30.266 17.444 -15.023 1.00 59.79 870 ILE X CA 1
ATOM 6178 C C . ILE A 1 870 ? 30.776 16.332 -15.940 1.00 61.88 870 ILE X C 1
ATOM 6179 O O . ILE A 1 870 ? 30.037 15.852 -16.800 1.00 61.29 870 ILE X O 1
ATOM 6184 N N . PHE A 1 871 ? 32.030 15.926 -15.762 1.00 64.40 871 PHE X N 1
ATOM 6185 C CA . PHE A 1 871 ? 32.621 14.898 -16.622 1.00 64.64 871 PHE X CA 1
ATOM 6186 C C . PHE A 1 871 ? 32.769 13.556 -15.919 1.00 65.31 871 PHE X C 1
ATOM 6187 O O . PHE A 1 871 ? 32.551 12.505 -16.524 1.00 66.53 871 PHE X O 1
ATOM 6195 N N . ASN A 1 872 ? 33.146 13.597 -14.646 1.00 63.33 872 ASN X N 1
ATOM 6196 C CA . ASN A 1 872 ? 33.203 12.394 -13.833 1.00 68.23 872 ASN X CA 1
ATOM 6197 C C . ASN A 1 872 ? 31.846 11.704 -13.886 1.00 75.30 872 ASN X C 1
ATOM 6198 O O . ASN A 1 872 ? 30.829 12.362 -14.110 1.00 77.92 872 ASN X O 1
ATOM 6203 N N . ASP A 1 873 ? 31.839 10.386 -13.700 1.00 75.10 873 ASP X N 1
ATOM 6204 C CA . ASP A 1 873 ? 30.613 9.579 -13.708 1.00 79.90 873 ASP X CA 1
ATOM 6205 C C . ASP A 1 873 ? 30.301 9.025 -15.099 1.00 75.15 873 ASP X C 1
ATOM 6206 O O . ASP A 1 873 ? 29.582 8.033 -15.235 1.00 76.93 873 ASP X O 1
ATOM 6211 N N . LEU A 1 874 ? 30.846 9.669 -16.125 1.00 72.18 874 LEU X N 1
ATOM 6212 C CA . LEU A 1 874 ? 30.646 9.235 -17.504 1.00 73.33 874 LEU X CA 1
ATOM 6213 C C . LEU A 1 874 ? 31.983 8.958 -18.187 1.00 73.44 874 LEU X C 1
ATOM 6214 O O . LEU A 1 874 ? 32.879 9.799 -18.170 1.00 74.63 874 LEU X O 1
ATOM 6219 N N . LEU A 1 875 ? 32.116 7.774 -18.777 1.00 73.56 875 LEU X N 1
ATOM 6220 C CA . LEU A 1 875 ? 33.304 7.432 -19.553 1.00 72.59 875 LEU X CA 1
ATOM 6221 C C . LEU A 1 875 ? 32.884 7.296 -21.008 1.00 72.46 875 LEU X C 1
ATOM 6222 O O . LEU A 1 875 ? 33.214 8.138 -21.841 1.00 75.62 875 LEU X O 1
ATOM 6227 N N . TYR A 1 876 ? 32.150 6.232 -21.308 1.00 73.42 876 TYR X N 1
ATOM 6228 C CA . TYR A 1 876 ? 31.429 6.149 -22.567 1.00 71.92 876 TYR X CA 1
ATOM 6229 C C . TYR A 1 876 ? 30.192 7.019 -22.395 1.00 75.33 876 TYR X C 1
ATOM 6230 O O . TYR A 1 876 ? 30.132 7.836 -21.476 1.00 76.53 876 TYR X O 1
ATOM 6239 N N . GLU A 1 877 ? 29.209 6.843 -23.270 1.00 74.23 877 GLU X N 1
ATOM 6240 C CA . GLU A 1 877 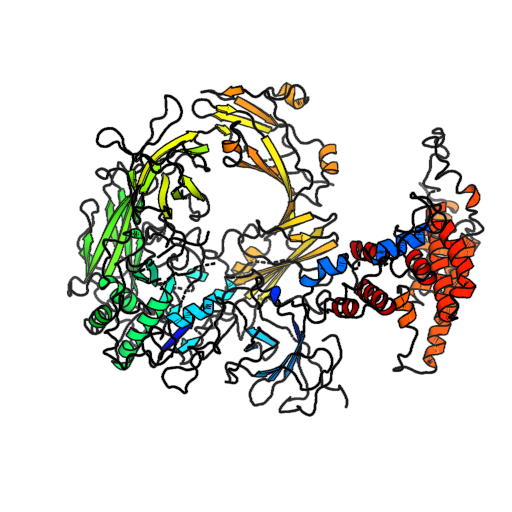? 27.908 7.508 -23.135 1.00 78.47 877 GLU X CA 1
ATOM 6241 C C . GLU A 1 877 ? 27.962 9.011 -22.802 1.00 74.09 877 GLU X C 1
ATOM 6242 O O . GLU A 1 877 ? 26.946 9.611 -22.447 1.00 69.56 877 GLU X O 1
ATOM 6248 N N . ALA A 1 878 ? 29.137 9.617 -22.928 1.00 71.49 878 ALA X N 1
ATOM 6249 C CA . ALA A 1 878 ? 29.274 11.047 -22.680 1.00 70.74 878 ALA X CA 1
ATOM 6250 C C . ALA A 1 878 ? 29.327 11.807 -23.998 1.00 70.94 878 ALA X C 1
ATOM 6251 O O . ALA A 1 878 ? 29.701 11.247 -25.030 1.00 70.95 878 ALA X O 1
ATOM 6253 N N . GLU A 1 879 ? 28.948 13.081 -23.963 1.00 69.83 879 GLU X N 1
ATOM 6254 C CA . GLU A 1 879 ? 28.932 13.903 -25.168 1.00 68.31 879 GLU X CA 1
ATOM 6255 C C . GLU A 1 879 ? 30.347 14.202 -25.656 1.00 70.63 879 GLU X C 1
ATOM 6256 O O . GLU A 1 879 ? 30.597 14.279 -26.860 1.00 68.80 879 GLU X O 1
ATOM 6262 N N . PHE A 1 880 ? 31.268 14.367 -24.713 1.00 68.27 880 PHE X N 1
ATOM 6263 C CA . PHE A 1 880 ? 32.657 14.655 -25.039 1.00 64.17 880 PHE X CA 1
ATOM 6264 C C . PHE A 1 880 ? 33.495 13.390 -24.943 1.00 66.89 880 PHE X C 1
ATOM 6265 O O . PHE A 1 880 ? 33.143 12.462 -24.218 1.00 73.19 880 PHE X O 1
ATOM 6273 N N . GLU A 1 881 ? 34.605 13.361 -25.675 1.00 71.93 881 GLU X N 1
ATOM 6274 C CA . GLU A 1 881 ? 35.426 12.159 -25.784 1.00 70.76 881 GLU X CA 1
ATOM 6275 C C . GLU A 1 881 ? 36.656 12.205 -24.882 1.00 66.38 881 GLU X C 1
ATOM 6276 O O . GLU A 1 881 ? 37.603 11.443 -25.077 1.00 65.49 881 GLU X O 1
ATOM 6282 N N . SER A 1 882 ? 36.644 13.086 -23.889 1.00 69.42 882 SER X N 1
ATOM 6283 C CA . SER A 1 882 ? 37.836 13.287 -23.077 1.00 68.78 882 SER X CA 1
ATOM 6284 C C . SER A 1 882 ? 37.595 14.005 -21.752 1.00 68.35 882 SER X C 1
ATOM 6285 O O . SER A 1 882 ? 36.730 14.873 -21.643 1.00 70.02 882 SER X O 1
ATOM 6288 N N . GLN A 1 883 ? 38.375 13.620 -20.748 1.00 69.48 883 GLN X N 1
ATOM 6289 C CA . GLN A 1 883 ? 38.480 14.371 -19.506 1.00 69.10 883 GLN X CA 1
ATOM 6290 C C . GLN A 1 883 ? 39.959 14.511 -19.198 1.00 74.94 883 GLN X C 1
ATOM 6291 O O . GLN A 1 883 ? 40.628 15.429 -19.668 1.00 76.70 883 GLN X O 1
ATOM 6305 N N . TRP A 1 885 ? 42.616 14.936 -16.211 1.00 69.00 885 TRP X N 1
ATOM 6306 C CA . TRP A 1 885 ? 43.269 16.079 -15.610 1.00 73.33 885 TRP X CA 1
ATOM 6307 C C . TRP A 1 885 ? 44.623 15.624 -15.094 1.00 72.74 885 TRP X C 1
ATOM 6308 O O . TRP A 1 885 ? 44.776 14.484 -14.656 1.00 68.97 885 TRP X O 1
ATOM 6327 N N . LEU A 1 887 ? 47.588 16.788 -12.359 1.00 68.01 887 LEU X N 1
ATOM 6328 C CA . LEU A 1 887 ? 48.058 17.658 -11.294 1.00 68.15 887 LEU X CA 1
ATOM 6329 C C . LEU A 1 887 ? 49.556 17.862 -11.432 1.00 68.54 887 LEU X C 1
ATOM 6330 O O . LEU A 1 887 ? 50.326 16.905 -11.388 1.00 70.57 887 LEU X O 1
ATOM 6335 N N . PHE A 1 888 ? 49.967 19.113 -11.600 1.00 70.82 888 PHE X N 1
ATOM 6336 C CA . PHE A 1 888 ? 51.378 19.424 -11.782 1.00 71.80 888 PHE X CA 1
ATOM 6337 C C . PHE A 1 888 ? 52.007 20.098 -10.567 1.00 75.12 888 PHE X C 1
ATOM 6338 O O . PHE A 1 888 ? 51.344 20.811 -9.812 1.00 76.04 888 PHE X O 1
ATOM 6346 N N . ASP A 1 889 ? 53.300 19.856 -10.393 1.00 81.78 889 ASP X N 1
ATOM 6347 C CA . ASP A 1 889 ? 54.063 20.413 -9.291 1.00 77.82 889 ASP X CA 1
ATOM 6348 C C . ASP A 1 889 ? 54.279 21.901 -9.515 1.00 78.56 889 ASP X C 1
ATOM 6349 O O . ASP A 1 889 ? 53.894 22.446 -10.550 1.00 74.72 889 ASP X O 1
ATOM 6354 N N . ALA A 1 890 ? 54.894 22.557 -8.538 1.00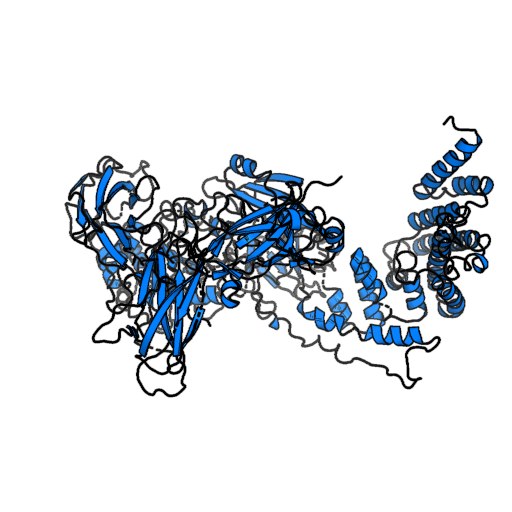 81.46 890 ALA X N 1
ATOM 6355 C CA . ALA A 1 890 ? 55.283 23.949 -8.691 1.00 76.61 890 ALA X CA 1
ATOM 6356 C C . ALA A 1 890 ? 56.430 24.028 -9.689 1.00 78.84 890 ALA X C 1
ATOM 6357 O O . ALA A 1 890 ? 56.711 25.086 -10.251 1.00 80.06 890 ALA X O 1
ATOM 6359 N N . ASN A 1 891 ? 57.082 22.888 -9.906 1.00 80.45 891 ASN X N 1
ATOM 6360 C CA . ASN A 1 891 ? 58.242 22.808 -10.787 1.00 80.89 891 ASN X CA 1
ATOM 6361 C C . ASN A 1 891 ? 57.905 22.189 -12.142 1.00 80.74 891 ASN X C 1
ATOM 6362 O O . ASN A 1 891 ? 58.801 21.829 -12.909 1.00 78.11 891 ASN X O 1
ATOM 6367 N N . LYS A 1 892 ? 56.611 22.068 -12.422 1.00 77.86 892 LYS X N 1
ATOM 6368 C CA . LYS A 1 892 ? 56.125 21.512 -13.682 1.00 77.71 892 LYS X CA 1
ATOM 6369 C C . LYS A 1 892 ? 56.149 19.985 -13.691 1.00 78.10 892 LYS X C 1
ATOM 6370 O O . LYS A 1 892 ? 55.784 19.355 -14.685 1.00 83.03 892 LYS X O 1
ATOM 6376 N N . ALA A 1 893 ? 56.575 19.391 -12.580 1.00 73.16 893 ALA X N 1
ATOM 6377 C CA . ALA A 1 893 ? 56.583 17.939 -12.457 1.00 72.83 893 ALA X CA 1
ATOM 6378 C C . ALA A 1 893 ? 55.154 17.418 -12.467 1.00 77.19 893 ALA X C 1
ATOM 6379 O O . ALA A 1 893 ? 54.208 18.190 -12.335 1.00 82.11 893 ALA X O 1
ATOM 6381 N N . LEU A 1 894 ? 54.994 16.110 -12.630 1.00 84.02 894 LEU X N 1
ATOM 6382 C CA . LEU A 1 894 ? 53.666 15.507 -12.564 1.00 80.74 894 LEU X CA 1
ATOM 6383 C C . LEU A 1 894 ? 53.448 14.844 -11.210 1.00 78.33 894 LEU X C 1
ATOM 6384 O O . LEU A 1 894 ? 54.219 13.978 -10.797 1.00 79.13 894 LEU X O 1
ATOM 6389 N N . VAL A 1 895 ? 52.390 15.258 -10.525 1.00 74.81 895 VAL X N 1
ATOM 6390 C CA . VAL A 1 895 ? 52.097 14.753 -9.193 1.00 70.42 895 VAL X CA 1
ATOM 6391 C C . VAL A 1 895 ? 51.027 13.674 -9.254 1.00 71.79 895 VAL X C 1
ATOM 6392 O O . VAL A 1 895 ? 51.085 12.683 -8.525 1.00 73.58 895 VAL X O 1
ATOM 6396 N N . ALA A 1 896 ? 50.050 13.879 -10.131 1.00 72.09 896 ALA X N 1
ATOM 6397 C CA . ALA A 1 896 ? 48.935 12.950 -10.276 1.00 72.07 896 ALA X CA 1
ATOM 6398 C C . ALA A 1 896 ? 48.231 13.145 -11.614 1.00 70.40 896 ALA X C 1
ATOM 6399 O O . ALA A 1 896 ? 48.519 14.090 -12.349 1.00 74.35 896 ALA X O 1
ATOM 6401 N N . THR A 1 897 ? 47.306 12.245 -11.923 1.00 66.16 897 THR X N 1
ATOM 6402 C CA . THR A 1 897 ? 46.582 12.297 -13.185 1.00 66.33 897 THR X CA 1
ATOM 6403 C C . THR A 1 897 ? 45.357 11.392 -13.125 1.00 70.25 897 THR X C 1
ATOM 6404 O O . THR A 1 897 ? 45.469 10.206 -12.819 1.00 76.13 897 THR X O 1
ATOM 6408 N N . GLY A 1 898 ? 44.187 11.954 -13.415 1.00 69.16 898 GLY X N 1
ATOM 6409 C CA . GLY A 1 898 ? 42.950 11.203 -13.314 1.00 67.50 898 GLY X CA 1
ATOM 6410 C C . GLY A 1 898 ? 42.044 11.287 -14.528 1.00 68.69 898 GLY X C 1
ATOM 6411 O O . GLY A 1 898 ? 42.360 11.946 -15.518 1.00 64.60 898 GLY X O 1
ATOM 6412 N N . ASP A 1 899 ? 40.908 10.603 -14.439 1.00 70.73 899 ASP X N 1
ATOM 6413 C CA . ASP A 1 899 ? 39.919 10.577 -15.506 1.00 68.58 899 ASP X CA 1
ATOM 6414 C C . ASP A 1 899 ? 38.551 10.387 -14.866 1.00 68.30 899 ASP X C 1
ATOM 6415 O O . ASP A 1 899 ? 38.304 10.881 -13.768 1.00 73.49 899 ASP X O 1
ATOM 6420 N N . ALA A 1 900 ? 37.668 9.662 -15.543 1.00 65.85 900 ALA X N 1
ATOM 6421 C CA . ALA A 1 900 ? 36.351 9.373 -14.989 1.00 70.26 900 ALA X CA 1
ATOM 6422 C C . ALA A 1 900 ? 36.483 8.570 -13.700 1.00 71.42 900 ALA X C 1
ATOM 6423 O O . ALA A 1 900 ? 37.345 7.701 -13.585 1.00 74.89 900 ALA X O 1
ATOM 6425 N N . HIS A 1 901 ? 35.626 8.874 -12.732 1.00 72.91 901 HIS X N 1
ATOM 6426 C CA . HIS A 1 901 ? 35.625 8.180 -11.448 1.00 73.88 901 HIS X CA 1
ATOM 6427 C C . HIS A 1 901 ? 36.938 8.375 -10.694 1.00 77.67 901 HIS X C 1
ATOM 6428 O O . HIS A 1 901 ? 37.557 7.410 -10.244 1.00 81.21 901 HIS X O 1
ATOM 6435 N N . SER A 1 902 ? 37.352 9.631 -10.555 1.00 75.77 902 SER X N 1
ATOM 6436 C CA . SER A 1 902 ? 38.587 9.962 -9.851 1.00 73.63 902 SER X CA 1
ATOM 6437 C C . SER A 1 902 ? 38.288 10.479 -8.448 1.00 69.24 902 SER X C 1
ATOM 6438 O O . SER A 1 902 ? 39.188 10.642 -7.627 1.00 72.25 902 SER X O 1
ATOM 6441 N N . HIS A 1 903 ? 37.013 10.733 -8.181 1.00 69.90 903 HIS X N 1
ATOM 6442 C CA . HIS A 1 903 ? 36.580 11.226 -6.880 1.00 73.86 903 HIS X CA 1
ATOM 6443 C C . HIS A 1 903 ? 36.976 10.267 -5.757 1.00 76.18 903 HIS X C 1
ATOM 6444 O O . HIS A 1 903 ? 36.883 10.604 -4.576 1.00 77.14 903 HIS X O 1
ATOM 6451 N N . THR A 1 904 ? 37.417 9.072 -6.134 1.00 74.57 904 THR X N 1
ATOM 6452 C CA . THR A 1 904 ? 37.712 8.025 -5.166 1.00 73.62 904 THR X CA 1
ATOM 6453 C C . THR A 1 904 ? 39.209 7.882 -4.901 1.00 73.06 904 THR X C 1
ATOM 6454 O O . THR A 1 904 ? 39.617 7.419 -3.836 1.00 70.47 904 THR X O 1
ATOM 6458 N N . SER A 1 905 ? 40.020 8.279 -5.875 1.00 77.97 905 SER X N 1
ATOM 6459 C CA . SER A 1 905 ? 41.472 8.192 -5.752 1.00 73.81 905 SER X CA 1
ATOM 6460 C C . SER A 1 905 ? 42.010 9.370 -4.947 1.00 67.92 905 SER X C 1
ATOM 6461 O O . SER A 1 905 ? 41.689 10.523 -5.233 1.00 67.48 905 SER X O 1
ATOM 6464 N N . PHE A 1 906 ? 42.832 9.081 -3.944 1.00 64.60 906 PHE X N 1
ATOM 6465 C CA . PHE A 1 906 ? 43.383 10.130 -3.092 1.00 69.43 906 PHE X CA 1
ATOM 6466 C C . PHE A 1 906 ? 44.905 10.235 -3.171 1.00 71.65 906 PHE X C 1
ATOM 6467 O O . PHE A 1 906 ? 45.623 9.426 -2.588 1.00 76.78 906 PHE X O 1
ATOM 6475 N N . THR A 1 907 ? 45.387 11.243 -3.891 1.00 69.16 907 THR X N 1
ATOM 6476 C CA . THR A 1 907 ? 46.814 11.527 -3.963 1.00 72.98 907 THR X CA 1
ATOM 6477 C C . THR A 1 907 ? 47.233 12.413 -2.793 1.00 75.99 907 THR X C 1
ATOM 6478 O O . THR A 1 907 ? 46.709 13.514 -2.625 1.00 76.73 907 THR X O 1
ATOM 6482 N N . LYS A 1 908 ? 48.173 11.936 -1.982 1.00 79.55 908 LYS X N 1
ATOM 6483 C CA . LYS A 1 908 ? 48.635 12.713 -0.834 1.00 82.55 908 LYS X CA 1
ATOM 6484 C C . LYS A 1 908 ? 49.614 13.808 -1.249 1.00 80.94 908 LYS X C 1
ATOM 6485 O O . LYS A 1 908 ? 50.667 13.527 -1.822 1.00 74.62 908 LYS X O 1
ATOM 6491 N N . LEU A 1 909 ? 49.257 15.056 -0.950 1.00 82.11 909 LEU X N 1
ATOM 6492 C CA . LEU A 1 909 ? 50.041 16.211 -1.378 1.00 79.01 909 LEU X CA 1
ATOM 6493 C C . LEU A 1 909 ? 50.739 16.912 -0.219 1.00 82.32 909 LEU X C 1
ATOM 6494 O O . LEU A 1 909 ? 50.188 17.025 0.876 1.00 84.54 909 LEU X O 1
ATOM 6499 N N . ASP A 1 910 ? 51.954 17.387 -0.474 1.00 81.05 910 ASP X N 1
ATOM 6500 C CA . ASP A 1 910 ? 52.665 18.227 0.479 1.00 81.60 910 ASP X CA 1
ATOM 6501 C C . ASP A 1 910 ? 52.232 19.668 0.256 1.00 81.89 910 ASP X C 1
ATOM 6502 O O . ASP A 1 910 ? 51.714 20.005 -0.809 1.00 74.43 910 ASP X O 1
ATOM 6507 N N . LYS A 1 911 ? 52.441 20.520 1.255 1.00 83.39 911 LYS X N 1
ATOM 6508 C CA . LYS A 1 911 ? 52.063 21.922 1.123 1.00 81.67 911 LYS X CA 1
ATOM 6509 C C . LYS A 1 911 ? 52.778 22.548 -0.071 1.00 81.06 911 LYS X C 1
ATOM 6510 O O . LYS A 1 911 ? 53.853 22.096 -0.471 1.00 81.56 911 LYS X O 1
ATOM 6516 N N . GLY A 1 912 ? 52.172 23.585 -0.640 1.00 77.48 912 GLY X N 1
ATOM 6517 C CA . GLY A 1 912 ? 52.722 24.245 -1.810 1.00 76.06 912 GLY X CA 1
ATOM 6518 C C . GLY A 1 912 ? 51.650 24.499 -2.848 1.00 75.09 912 GLY X C 1
ATOM 6519 O O . GLY A 1 912 ? 50.519 24.034 -2.702 1.00 78.55 912 GLY X O 1
ATOM 6520 N N . GLU A 1 913 ? 51.998 25.236 -3.897 1.00 74.79 913 GLU X N 1
ATOM 6521 C CA . GLU A 1 913 ? 51.031 25.578 -4.935 1.00 80.39 913 GLU X CA 1
ATOM 6522 C C . GLU A 1 913 ? 51.123 24.637 -6.130 1.00 78.22 913 GLU X C 1
ATOM 6523 O O . GLU A 1 913 ? 52.190 24.468 -6.720 1.00 76.79 913 GLU X O 1
ATOM 6529 N N . TYR A 1 914 ? 49.993 24.035 -6.488 1.00 73.71 914 TYR X N 1
ATOM 6530 C CA . TYR A 1 914 ? 49.939 23.120 -7.620 1.00 67.26 914 TYR X CA 1
ATOM 6531 C C . TYR A 1 914 ? 49.165 23.708 -8.795 1.00 68.93 914 TYR X C 1
ATOM 6532 O O . TYR A 1 914 ? 48.502 24.740 -8.672 1.00 72.11 914 TYR X O 1
ATOM 6541 N N . THR A 1 915 ? 49.259 23.036 -9.936 1.00 67.24 915 THR X N 1
ATOM 6542 C CA . THR A 1 915 ? 48.520 23.422 -11.128 1.00 68.30 915 THR X CA 1
ATOM 6543 C C . THR A 1 915 ? 47.743 22.209 -11.613 1.00 68.19 915 THR X C 1
ATOM 6544 O O . THR A 1 915 ? 48.192 21.076 -11.452 1.00 70.95 915 THR X O 1
ATOM 6548 N N . ILE A 1 916 ? 46.573 22.439 -12.197 1.00 63.96 916 ILE X N 1
ATOM 6549 C CA . ILE A 1 916 ? 45.807 21.347 -12.779 1.00 63.70 916 ILE X CA 1
ATOM 6550 C C . ILE A 1 916 ? 45.352 21.696 -14.188 1.00 65.07 916 ILE X C 1
ATOM 6551 O O . ILE A 1 916 ? 44.800 22.769 -14.423 1.00 64.77 916 ILE X O 1
ATOM 6556 N N . ARG A 1 917 ? 45.601 20.788 -15.126 1.00 66.87 917 ARG X N 1
ATOM 6557 C CA . ARG A 1 917 ? 45.162 20.980 -16.501 1.00 67.92 917 ARG X CA 1
ATOM 6558 C C . ARG A 1 917 ? 44.085 19.970 -16.870 1.00 70.55 917 ARG X C 1
ATOM 6559 O O . ARG A 1 917 ? 44.198 18.784 -16.565 1.00 69.86 917 ARG X O 1
ATOM 6567 N N . LEU A 1 918 ? 43.042 20.456 -17.530 1.00 66.14 918 LEU X N 1
ATOM 6568 C CA . LEU A 1 918 ? 41.914 19.627 -17.913 1.00 62.98 918 LEU X CA 1
ATOM 6569 C C . LEU A 1 918 ? 41.727 19.741 -19.422 1.00 66.47 918 LEU X C 1
ATOM 6570 O O . LEU A 1 918 ? 41.559 20.840 -19.947 1.00 69.78 918 LEU X O 1
ATOM 6575 N N . GLN A 1 919 ? 41.780 18.611 -20.122 1.00 64.44 919 GLN X N 1
ATOM 6576 C CA . GLN A 1 919 ? 41.646 18.615 -21.578 1.00 68.21 919 GLN X CA 1
ATOM 6577 C C . GLN A 1 919 ? 40.365 17.931 -22.043 1.00 74.47 919 GLN X C 1
ATOM 6578 O O . GLN A 1 919 ? 40.151 16.752 -21.771 1.00 74.61 919 GLN X O 1
ATOM 6584 N N . VAL A 1 920 ? 39.525 18.669 -22.762 1.00 70.56 920 VAL X N 1
ATOM 6585 C CA . VAL A 1 920 ? 38.274 18.118 -23.271 1.00 67.32 920 VAL X CA 1
ATOM 6586 C C . VAL A 1 920 ? 38.221 18.134 -24.797 1.00 68.79 920 VAL X C 1
ATOM 6587 O O . VAL A 1 920 ? 38.194 19.198 -25.416 1.00 69.27 920 VAL X O 1
ATOM 6591 N N . ARG A 1 921 ? 38.195 16.947 -25.397 1.00 65.37 921 ARG X N 1
ATOM 6592 C CA . ARG A 1 921 ? 38.231 16.817 -26.850 1.00 67.37 921 ARG X CA 1
ATOM 6593 C C . ARG A 1 921 ? 36.845 16.690 -27.483 1.00 65.74 921 ARG X C 1
ATOM 6594 O O . ARG A 1 921 ? 35.917 16.154 -26.878 1.00 65.26 921 ARG X O 1
ATOM 6602 N N . HIS A 1 922 ? 36.728 17.179 -28.713 1.00 65.28 922 HIS X N 1
ATOM 6603 C CA . HIS A 1 922 ? 35.508 17.055 -29.502 1.00 68.14 922 HIS X CA 1
ATOM 6604 C C . HIS A 1 922 ? 35.768 17.656 -30.878 1.00 70.18 922 HIS X C 1
ATOM 6605 O O . HIS A 1 922 ? 36.753 18.366 -31.068 1.00 72.39 922 HIS X O 1
ATOM 6612 N N . GLU A 1 923 ? 34.896 17.374 -31.840 1.00 70.97 923 GLU X N 1
ATOM 6613 C CA . GLU A 1 923 ? 35.102 17.872 -33.196 1.00 69.32 923 GLU X CA 1
ATOM 6614 C C . GLU A 1 923 ? 34.286 19.130 -33.475 1.00 75.68 923 GLU X C 1
ATOM 6615 O O . GLU A 1 923 ? 34.560 19.856 -34.432 1.00 80.92 923 GLU X O 1
ATOM 6621 N N . LYS A 1 924 ? 33.288 19.387 -32.635 1.00 75.09 924 LYS X N 1
ATOM 6622 C CA . LYS A 1 924 ? 32.472 20.592 -32.761 1.00 76.86 924 LYS X CA 1
ATOM 6623 C C . LYS A 1 924 ? 32.884 21.640 -31.731 1.00 77.83 924 LYS X C 1
ATOM 6624 O O . LYS A 1 924 ? 32.499 21.559 -30.565 1.00 77.24 924 LYS X O 1
ATOM 6630 N N . ARG A 1 925 ? 33.660 22.624 -32.171 1.00 77.70 925 ARG X N 1
ATOM 6631 C CA . ARG A 1 925 ? 34.183 23.654 -31.278 1.00 77.97 925 ARG X CA 1
ATOM 6632 C C . ARG A 1 925 ? 33.108 24.310 -30.418 1.00 76.26 925 ARG X C 1
ATOM 6633 O O . ARG A 1 925 ? 33.261 24.424 -29.204 1.00 76.93 925 ARG X O 1
ATOM 6641 N N . ASP A 1 926 ? 32.025 24.747 -31.052 1.00 80.34 926 ASP X N 1
ATOM 6642 C CA . ASP A 1 926 ? 30.974 25.475 -30.344 1.00 83.66 926 ASP X CA 1
ATOM 6643 C C . ASP A 1 926 ? 30.322 24.660 -29.225 1.00 80.90 926 ASP X C 1
ATOM 6644 O O . ASP A 1 926 ? 29.511 25.183 -28.460 1.00 82.91 926 ASP X O 1
ATOM 6649 N N . LEU A 1 927 ? 30.679 23.383 -29.129 1.00 77.14 927 LEU X N 1
ATOM 6650 C CA . LEU A 1 927 ? 30.223 22.553 -28.019 1.00 73.00 927 LEU X CA 1
ATOM 6651 C C . LEU A 1 927 ? 31.249 22.575 -26.891 1.00 72.80 927 LEU X C 1
ATOM 6652 O O . LEU A 1 927 ? 30.895 22.461 -25.719 1.00 75.43 927 LEU X O 1
ATOM 6657 N N . LEU A 1 928 ? 32.520 22.726 -27.249 1.00 70.57 928 LEU X N 1
ATOM 6658 C CA . LEU A 1 928 ? 33.575 22.854 -26.253 1.00 67.60 928 LEU X CA 1
ATOM 6659 C C . LEU A 1 928 ? 33.422 24.157 -25.479 1.00 71.00 928 LEU X C 1
ATOM 6660 O O . LEU A 1 928 ? 33.836 24.251 -24.326 1.00 74.24 928 LEU X O 1
ATOM 6665 N N . GLU A 1 929 ? 32.826 25.158 -26.119 1.00 74.90 929 GLU X N 1
ATOM 6666 C CA . GLU A 1 929 ? 32.649 26.468 -25.497 1.00 74.83 929 GLU X CA 1
ATOM 6667 C C . GLU A 1 929 ? 31.673 26.416 -24.329 1.00 70.07 929 GLU X C 1
ATOM 6668 O O . GLU A 1 929 ? 31.782 27.200 -23.386 1.00 70.51 929 GLU X O 1
ATOM 6674 N N . LYS A 1 930 ? 30.721 25.489 -24.397 1.00 68.13 930 LYS X N 1
ATOM 6675 C CA . LYS A 1 930 ? 29.734 25.316 -23.336 1.00 66.43 930 LYS X CA 1
ATOM 6676 C C . LYS A 1 930 ? 30.400 24.760 -22.079 1.00 70.52 930 LYS X C 1
ATOM 6677 O O . LYS A 1 930 ? 29.827 24.786 -20.990 1.00 71.03 930 LYS X O 1
ATOM 6683 N N . ILE A 1 931 ? 31.623 24.268 -22.246 1.00 69.71 931 ILE X N 1
ATOM 6684 C CA . ILE A 1 931 ? 32.366 23.608 -21.179 1.00 62.91 931 ILE X CA 1
ATOM 6685 C C . ILE A 1 931 ? 33.339 24.556 -20.477 1.00 66.55 931 ILE X C 1
ATOM 6686 O O . ILE A 1 931 ? 33.910 24.226 -19.436 1.00 69.40 931 ILE X O 1
ATOM 6691 N N . SER A 1 932 ? 33.502 25.747 -21.039 1.00 63.00 932 SER X N 1
ATOM 6692 C CA . SER A 1 932 ? 34.552 26.668 -20.616 1.00 59.01 932 SER X CA 1
ATOM 6693 C C . SER A 1 932 ? 34.505 27.101 -19.148 1.00 60.20 932 SER X C 1
ATOM 6694 O O . SER A 1 932 ? 35.516 27.535 -18.597 1.00 62.39 932 SER X O 1
ATOM 6697 N N . GLU A 1 933 ? 33.346 26.981 -18.511 1.00 65.17 933 GLU X N 1
ATOM 6698 C CA . GLU A 1 933 ? 33.217 27.401 -17.116 1.00 65.33 933 GLU X CA 1
ATOM 6699 C C . GLU A 1 933 ? 33.288 26.230 -16.137 1.00 65.32 933 GLU X C 1
ATOM 6700 O O . GLU A 1 933 ? 33.189 26.420 -14.924 1.00 67.74 933 GLU X O 1
ATOM 6706 N N . ALA A 1 934 ? 33.469 25.024 -16.668 1.00 65.60 934 ALA X N 1
ATOM 6707 C CA . ALA A 1 934 ? 33.485 23.807 -15.857 1.00 63.01 934 ALA X CA 1
ATOM 6708 C C . ALA A 1 934 ? 34.501 23.869 -14.716 1.00 59.85 934 ALA X C 1
ATOM 6709 O O . ALA A 1 934 ? 35.694 24.042 -14.947 1.00 63.31 934 ALA X O 1
ATOM 6711 N N . ASN A 1 935 ? 34.019 23.717 -13.486 1.00 61.91 935 ASN X N 1
ATOM 6712 C CA . ASN A 1 935 ? 34.879 23.761 -12.308 1.00 57.74 935 ASN X CA 1
ATOM 6713 C C . ASN A 1 935 ? 35.375 22.379 -11.891 1.00 60.85 935 ASN X C 1
ATOM 6714 O O . ASN A 1 935 ? 34.926 21.357 -12.415 1.00 60.55 935 ASN X O 1
ATOM 6719 N N . LEU A 1 936 ? 36.305 22.360 -10.942 1.00 58.63 936 LEU X N 1
ATOM 6720 C CA . LEU A 1 936 ? 36.800 21.116 -10.365 1.00 59.49 936 LEU X CA 1
ATOM 6721 C C . LEU A 1 936 ? 36.468 21.083 -8.882 1.00 60.83 936 LEU X C 1
ATOM 6722 O O . LEU A 1 936 ? 36.033 22.084 -8.313 1.00 60.95 936 LEU X O 1
ATOM 6727 N N . VAL A 1 937 ? 36.677 19.931 -8.257 1.00 58.26 937 VAL X N 1
ATOM 6728 C CA . VAL A 1 937 ? 36.477 19.804 -6.822 1.00 59.06 937 VAL X CA 1
ATOM 6729 C C . VAL A 1 937 ? 37.658 19.076 -6.200 1.00 64.48 937 VAL X C 1
ATOM 6730 O O . VAL A 1 937 ? 38.136 18.077 -6.738 1.00 66.80 937 VAL X O 1
ATOM 6734 N N . ALA A 1 938 ? 38.134 19.587 -5.072 1.00 64.45 938 ALA X N 1
ATOM 6735 C CA . ALA A 1 938 ? 39.231 18.958 -4.352 1.00 63.78 938 ALA X CA 1
ATOM 6736 C C . ALA A 1 938 ? 38.770 18.545 -2.957 1.00 67.79 938 ALA X C 1
ATOM 6737 O O . ALA A 1 938 ? 38.436 19.392 -2.129 1.00 69.74 938 ALA X O 1
ATOM 6739 N N . SER A 1 939 ? 38.744 17.242 -2.702 1.00 62.03 939 SER X N 1
ATOM 6740 C CA . SER A 1 939 ? 38.307 16.733 -1.409 1.00 66.09 939 SER X CA 1
ATOM 6741 C C . SER A 1 939 ? 39.498 16.432 -0.501 1.00 72.84 939 SER X C 1
ATOM 6742 O O . SER A 1 939 ? 40.218 15.455 -0.707 1.00 73.89 939 SER X O 1
ATOM 6745 N N . PHE A 1 940 ? 39.702 17.288 0.497 1.00 71.95 940 PHE X N 1
ATOM 6746 C CA . PHE A 1 940 ? 40.753 17.091 1.490 1.00 67.81 940 PHE X CA 1
ATOM 6747 C C . PHE A 1 940 ? 40.273 16.162 2.597 1.00 70.72 940 PHE X C 1
ATOM 6748 O O . PHE A 1 940 ? 39.311 16.474 3.295 1.00 72.62 940 PHE X O 1
ATOM 6756 N N . LYS A 1 941 ? 40.943 15.026 2.767 1.00 73.96 941 LYS X N 1
ATOM 6757 C CA . LYS A 1 941 ? 40.652 14.153 3.898 1.00 73.56 941 LYS X CA 1
ATOM 6758 C C . LYS A 1 941 ? 41.024 14.860 5.197 1.00 72.67 941 LYS X C 1
ATOM 6759 O O . LYS A 1 941 ? 42.175 15.253 5.392 1.00 75.07 941 LYS X O 1
ATOM 6765 N N . LEU A 1 942 ? 40.048 15.030 6.081 1.00 69.25 942 LEU X N 1
ATOM 6766 C CA . LEU A 1 942 ? 40.300 15.676 7.362 1.00 75.09 942 LEU X CA 1
ATOM 6767 C C . LEU A 1 942 ? 40.935 14.702 8.346 1.00 83.40 942 LEU X C 1
ATOM 6768 O O . LEU A 1 942 ? 40.448 13.585 8.532 1.00 85.03 942 LEU X O 1
ATOM 6773 N N . THR A 1 943 ? 42.023 15.132 8.976 1.00 88.92 943 THR X N 1
ATOM 6774 C CA . THR A 1 943 ? 42.683 14.332 9.998 1.00 90.07 943 THR X CA 1
ATOM 6775 C C . THR A 1 943 ? 41.695 13.988 11.106 1.00 91.43 943 THR X C 1
ATOM 6776 O O . THR A 1 943 ? 41.569 12.832 11.510 1.00 88.52 943 THR X O 1
ATOM 6780 N N . SER A 1 944 ? 40.990 15.008 11.586 1.00 94.92 944 SER X N 1
ATOM 6781 C CA . SER A 1 944 ? 40.023 14.843 12.663 1.00 94.59 944 SER X CA 1
ATOM 6782 C C . SER A 1 944 ? 38.591 15.008 12.159 1.00 89.88 944 SER X C 1
ATOM 6783 O O . SER A 1 944 ? 38.116 16.129 11.975 1.00 88.33 944 SER X O 1
ATOM 6786 N N . PRO A 1 945 ? 37.899 13.884 11.928 1.00 86.85 945 PRO X N 1
ATOM 6787 C CA . PRO A 1 945 ? 36.500 13.908 11.491 1.00 87.51 945 PRO X CA 1
ATOM 6788 C C . PRO A 1 945 ? 35.602 14.604 12.511 1.00 83.69 945 PRO X C 1
ATOM 6789 O O . PRO A 1 945 ? 35.502 14.163 13.657 1.00 82.44 945 PRO X O 1
ATOM 6793 N N . LEU A 1 946 ? 34.957 15.686 12.091 1.00 78.89 946 LEU X N 1
ATOM 6794 C CA . LEU A 1 946 ? 34.057 16.428 12.963 1.00 77.01 946 LEU X CA 1
ATOM 6795 C C . LEU A 1 946 ? 32.793 15.626 13.266 1.00 77.25 946 LEU X C 1
ATOM 6796 O O . LEU A 1 946 ? 32.059 15.239 12.357 1.00 77.31 946 LEU X O 1
ATOM 6801 N N . THR A 1 947 ? 32.544 15.379 14.548 1.00 76.53 947 THR X N 1
ATOM 6802 C CA . THR A 1 947 ? 31.394 14.581 14.958 1.00 77.11 947 THR X CA 1
ATOM 6803 C C . THR A 1 947 ? 30.266 15.478 15.448 1.00 75.98 947 THR X C 1
ATOM 6804 O O . THR A 1 947 ? 30.455 16.277 16.365 1.00 81.31 947 THR X O 1
ATOM 6808 N N . LEU A 1 948 ? 29.092 15.340 14.839 1.00 70.59 948 LEU X N 1
ATOM 6809 C CA . LEU A 1 948 ? 27.949 16.185 15.174 1.00 70.20 948 LEU X CA 1
ATOM 6810 C C . LEU A 1 948 ? 26.999 15.509 16.163 1.00 69.05 948 LEU X C 1
ATOM 6811 O O . LEU A 1 948 ? 26.714 14.320 16.045 1.00 69.37 948 LEU X O 1
ATOM 6816 N N . ASP A 1 949 ? 26.512 16.280 17.133 1.00 73.07 949 ASP X N 1
ATOM 6817 C CA . ASP A 1 949 ? 25.608 15.766 18.160 1.00 69.51 949 ASP X CA 1
ATOM 6818 C C . ASP A 1 949 ? 24.154 15.955 17.744 1.00 68.37 949 ASP X C 1
ATOM 6819 O O . ASP A 1 949 ? 23.844 16.833 16.940 1.00 69.98 949 ASP X O 1
ATOM 6824 N N . PHE A 1 950 ? 23.265 15.140 18.304 1.00 66.76 950 PHE X N 1
ATOM 6825 C CA . PHE A 1 950 ? 21.838 15.237 18.007 1.00 63.14 950 PHE X CA 1
ATOM 6826 C C . PHE A 1 950 ? 21.043 15.630 19.248 1.00 65.45 950 PHE X C 1
ATOM 6827 O O . PHE A 1 950 ? 21.479 15.391 20.372 1.00 71.31 950 PHE X O 1
ATOM 6835 N N . TYR A 1 951 ? 19.877 16.234 19.040 1.00 69.62 951 TYR X N 1
ATOM 6836 C CA . TYR A 1 951 ? 18.997 16.621 20.142 1.00 70.38 951 TYR X CA 1
ATOM 6837 C C . TYR A 1 951 ? 17.551 16.258 19.822 1.00 68.13 951 TYR X C 1
ATOM 6838 O O . TYR A 1 951 ? 17.142 16.274 18.662 1.00 67.01 951 TYR X O 1
ATOM 6847 N N . GLU A 1 952 ? 16.776 15.936 20.851 1.00 69.05 952 GLU X N 1
ATOM 6848 C CA . GLU A 1 952 ? 15.380 15.563 20.647 1.00 74.69 952 GLU X CA 1
ATOM 6849 C C . GLU A 1 952 ? 14.441 16.746 20.863 1.00 76.30 952 GLU X C 1
ATOM 6850 O O . GLU A 1 952 ? 13.338 16.782 20.314 1.00 74.74 952 GLU X O 1
ATOM 6856 N N . ASN A 1 953 ? 14.886 17.710 21.663 1.00 72.06 953 ASN X N 1
ATOM 6857 C CA . ASN A 1 953 ? 14.109 18.919 21.916 1.00 72.07 953 ASN X CA 1
ATOM 6858 C C . ASN A 1 953 ? 14.800 20.142 21.331 1.00 74.28 953 ASN X C 1
ATOM 6859 O O . ASN A 1 953 ? 15.956 20.419 21.649 1.00 75.75 953 ASN X O 1
ATOM 6864 N N . TYR A 1 954 ? 14.088 20.866 20.471 1.00 72.66 954 TYR X N 1
ATOM 6865 C CA . TYR A 1 954 ? 14.655 22.024 19.785 1.00 69.56 954 TYR X CA 1
ATOM 6866 C C . TYR A 1 954 ? 15.326 22.988 20.755 1.00 71.53 954 TYR X C 1
ATOM 6867 O O . TYR A 1 954 ? 16.501 23.319 20.602 1.00 66.95 954 TYR X O 1
ATOM 6876 N N . ASN A 1 955 ? 14.569 23.435 21.752 1.00 74.05 955 ASN X N 1
ATOM 6877 C CA . ASN A 1 955 ? 15.074 24.383 22.739 1.00 73.73 955 ASN X CA 1
ATOM 6878 C C . ASN A 1 955 ? 16.318 23.876 23.463 1.00 73.57 955 ASN X C 1
ATOM 6879 O O . ASN A 1 955 ? 17.182 24.659 23.856 1.00 71.33 955 ASN X O 1
ATOM 6884 N N . GLN A 1 956 ? 16.405 22.562 23.635 1.00 76.58 956 GLN X N 1
ATOM 6885 C CA . GLN A 1 956 ? 17.572 21.959 24.259 1.00 72.54 956 GLN X CA 1
ATOM 6886 C C . GLN A 1 956 ? 18.747 21.989 23.289 1.00 71.34 956 GLN X C 1
ATOM 6887 O O . GLN A 1 956 ? 19.906 21.950 23.698 1.00 72.85 956 GLN X O 1
ATOM 6893 N N . CYS A 1 957 ? 18.434 22.067 22.000 1.00 66.39 957 CYS X N 1
ATOM 6894 C CA . CYS A 1 957 ? 19.451 22.080 20.958 1.00 67.89 957 CYS X CA 1
ATOM 6895 C C . CYS A 1 957 ? 20.084 23.459 20.806 1.00 67.69 957 CYS X C 1
ATOM 6896 O O . CYS A 1 957 ? 21.308 23.586 20.748 1.00 68.78 957 CYS X O 1
ATOM 6899 N N . ILE A 1 958 ? 19.245 24.486 20.740 1.00 66.80 958 ILE X N 1
ATOM 6900 C CA . ILE A 1 958 ? 19.713 25.855 20.553 1.00 66.93 958 ILE X CA 1
ATOM 6901 C C . ILE A 1 958 ? 20.703 26.265 21.643 1.00 67.54 958 ILE X C 1
ATOM 6902 O O . ILE A 1 958 ? 21.580 27.103 21.421 1.00 60.84 958 ILE X O 1
ATOM 6907 N N . VAL A 1 959 ? 20.560 25.660 22.817 1.00 69.69 959 VAL X N 1
ATOM 6908 C CA . VAL A 1 959 ? 21.435 25.955 23.946 1.00 72.43 959 VAL X CA 1
ATOM 6909 C C . VAL A 1 959 ? 22.499 24.867 24.137 1.00 74.05 959 VAL X C 1
ATOM 6910 O O . VAL A 1 959 ? 23.450 25.037 24.899 1.00 67.21 959 VAL X O 1
ATOM 6914 N N . GLY A 1 960 ? 22.332 23.752 23.433 1.00 72.55 960 GLY X N 1
ATOM 6915 C CA . GLY A 1 960 ? 23.292 22.667 23.484 1.00 68.29 960 GLY X CA 1
ATOM 6916 C C . GLY A 1 960 ? 23.383 22.000 24.844 1.00 75.92 960 GLY X C 1
ATOM 6917 O O . GLY A 1 960 ? 24.475 21.810 25.379 1.00 80.90 960 GLY X O 1
ATOM 6918 N N . GLY A 1 961 ? 22.234 21.640 25.405 1.00 74.61 961 GLY X N 1
ATOM 6919 C CA . GLY A 1 961 ? 22.198 20.959 26.686 1.00 75.05 961 GLY X CA 1
ATOM 6920 C C . GLY A 1 961 ? 22.022 19.463 26.520 1.00 77.42 961 GLY X C 1
ATOM 6921 O O . GLY A 1 961 ? 22.790 18.815 25.810 1.00 77.94 961 GLY X O 1
ATOM 6922 N N . ARG A 1 962 ? 21.009 18.917 27.183 1.00 77.88 962 ARG X N 1
ATOM 6923 C CA . ARG A 1 962 ? 20.667 17.505 27.058 1.00 79.85 962 ARG X CA 1
ATOM 6924 C C . ARG A 1 962 ? 20.720 17.054 25.602 1.00 79.73 962 ARG X C 1
ATOM 6925 O O . ARG A 1 962 ? 20.014 17.595 24.751 1.00 79.43 962 ARG X O 1
ATOM 6933 N N . LYS A 1 963 ? 21.566 16.068 25.317 1.00 80.31 963 LYS X N 1
ATOM 6934 C CA . LYS A 1 963 ? 21.632 15.490 23.979 1.00 76.79 963 LYS X CA 1
ATOM 6935 C C . LYS A 1 963 ? 20.565 14.413 23.806 1.00 77.17 963 LYS X C 1
ATOM 6936 O O . LYS A 1 963 ? 19.908 14.017 24.769 1.00 78.20 963 LYS X O 1
ATOM 6942 N N . TYR A 1 964 ? 20.396 13.945 22.574 1.00 75.82 964 TYR X N 1
ATOM 6943 C CA . TYR A 1 964 ? 19.409 12.913 22.280 1.00 78.10 964 TYR X CA 1
ATOM 6944 C C . TYR A 1 964 ? 19.790 11.589 22.929 1.00 82.43 964 TYR X C 1
ATOM 6945 O O . TYR A 1 964 ? 20.959 11.198 22.924 1.00 80.50 964 TYR X O 1
ATOM 6954 N N . VAL A 1 965 ? 18.796 10.905 23.488 1.00 85.39 965 VAL X N 1
ATOM 6955 C CA . VAL A 1 965 ? 19.016 9.622 24.149 1.00 84.33 965 VAL X CA 1
ATOM 6956 C C . VAL A 1 965 ? 18.430 8.477 23.330 1.00 86.30 965 VAL X C 1
ATOM 6957 O O . VAL A 1 965 ? 17.231 8.455 23.045 1.00 85.54 965 VAL X O 1
ATOM 6961 N N . SER A 1 966 ? 19.284 7.528 22.958 1.00 86.27 966 SER X N 1
ATOM 6962 C CA . SER A 1 966 ? 18.880 6.384 22.147 1.00 85.82 966 SER X CA 1
ATOM 6963 C C . SER A 1 966 ? 17.602 5.745 22.675 1.00 89.85 966 SER X C 1
ATOM 6964 O O . SER A 1 966 ? 17.393 5.661 23.885 1.00 96.33 966 SER X O 1
ATOM 6967 N N . SER A 1 967 ? 16.752 5.291 21.761 1.00 84.14 967 SER X N 1
ATOM 6968 C CA . SER A 1 967 ? 15.538 4.578 22.137 1.00 84.52 967 SER X CA 1
ATOM 6969 C C . SER A 1 967 ? 14.889 3.953 20.910 1.00 85.91 967 SER X C 1
ATOM 6970 O O . SER A 1 967 ? 15.141 4.381 19.784 1.00 86.11 967 SER X O 1
ATOM 6973 N N . PRO A 1 968 ? 14.059 2.924 21.123 1.00 86.65 968 PRO X N 1
ATOM 6974 C CA . PRO A 1 968 ? 13.319 2.304 20.019 1.00 89.97 968 PRO X CA 1
ATOM 6975 C C . PRO A 1 968 ? 12.287 3.264 19.437 1.00 84.02 968 PRO X C 1
ATOM 6976 O O . PRO A 1 968 ? 11.801 4.147 20.145 1.00 83.04 968 PRO X O 1
ATOM 6980 N N . LEU A 1 969 ? 11.965 3.093 18.161 1.00 76.08 969 LEU X N 1
ATOM 6981 C CA . LEU A 1 969 ? 10.953 3.914 17.511 1.00 77.67 969 LEU X CA 1
ATOM 6982 C C . LEU A 1 969 ? 10.056 3.039 16.658 1.00 80.48 969 LEU X C 1
ATOM 6983 O O . LEU A 1 969 ? 10.503 2.477 15.662 1.00 83.57 969 LEU X O 1
ATOM 6988 N N . ARG A 1 970 ? 8.791 2.921 17.048 1.00 82.96 970 ARG X N 1
ATOM 6989 C CA . ARG A 1 970 ? 7.846 2.112 16.289 1.00 87.64 970 ARG X CA 1
ATOM 6990 C C . ARG A 1 970 ? 7.111 2.981 15.270 1.00 89.65 970 ARG X C 1
ATOM 6991 O O . ARG A 1 970 ? 7.730 3.816 14.611 1.00 93.38 970 ARG X O 1
ATOM 6999 N N . LEU A 1 971 ? 5.802 2.793 15.135 1.00 91.50 971 LEU X N 1
ATOM 7000 C CA . LEU A 1 971 ? 5.047 3.521 14.118 1.00 88.53 971 LEU X CA 1
ATOM 7001 C C . LEU A 1 971 ? 4.723 4.953 14.532 1.00 83.07 971 LEU X C 1
ATOM 7002 O O . LEU A 1 971 ? 3.569 5.294 14.787 1.00 91.19 971 LEU X O 1
ATOM 7007 N N . SER A 1 972 ? 5.756 5.786 14.594 1.00 83.92 972 SER X N 1
ATOM 7008 C CA . SER A 1 972 ? 5.592 7.214 14.841 1.00 84.54 972 SER X CA 1
ATOM 7009 C C . SER A 1 972 ? 6.711 7.996 14.165 1.00 80.77 972 SER X C 1
ATOM 7010 O O . SER A 1 972 ? 7.607 7.411 13.554 1.00 81.61 972 SER X O 1
ATOM 7013 N N . THR A 1 973 ? 6.654 9.319 14.275 1.00 74.93 973 THR X N 1
ATOM 7014 C CA . THR A 1 973 ? 7.679 10.176 13.692 1.00 75.71 973 THR X CA 1
ATOM 7015 C C . THR A 1 973 ? 8.503 10.859 14.777 1.00 70.07 973 THR X C 1
ATOM 7016 O O . THR A 1 973 ? 7.955 11.515 15.662 1.00 71.03 973 THR X O 1
ATOM 7020 N N . ARG A 1 974 ? 9.821 10.699 14.711 1.00 67.72 974 ARG X N 1
ATOM 7021 C CA . ARG A 1 974 ? 10.707 11.340 15.676 1.00 71.16 974 ARG X CA 1
ATOM 7022 C C . ARG A 1 974 ? 11.547 12.427 15.022 1.00 71.09 974 ARG X C 1
ATOM 7023 O O . ARG A 1 974 ? 12.184 12.200 13.996 1.00 75.30 974 ARG X O 1
ATOM 7031 N N . VAL A 1 975 ? 11.545 13.609 15.626 1.00 67.29 975 VAL X N 1
ATOM 7032 C CA . VAL A 1 975 ? 12.251 14.749 15.063 1.00 65.81 975 VAL X CA 1
ATOM 7033 C C . VAL A 1 975 ? 13.513 15.050 15.857 1.00 64.00 975 VAL X C 1
ATOM 7034 O O . VAL A 1 975 ? 13.448 15.352 17.048 1.00 68.41 975 VAL X O 1
ATOM 7038 N N . LEU A 1 976 ? 14.659 14.964 15.193 1.00 59.30 976 LEU X N 1
ATOM 7039 C CA . LEU A 1 976 ? 15.928 15.307 15.820 1.00 63.53 976 LEU X CA 1
ATOM 7040 C C . LEU A 1 976 ? 16.477 16.603 15.238 1.00 66.92 976 LEU X C 1
ATOM 7041 O O . LEU A 1 976 ? 16.056 17.038 14.165 1.00 65.45 976 LEU X O 1
ATOM 7046 N N . TYR A 1 977 ? 17.412 17.222 15.949 1.00 64.97 977 TYR X N 1
ATOM 7047 C CA . TYR A 1 977 ? 17.957 18.504 15.525 1.00 61.12 977 TYR X CA 1
ATOM 7048 C C . TYR A 1 977 ? 19.478 18.531 15.597 1.00 63.19 977 TYR X C 1
ATOM 7049 O O . TYR A 1 977 ? 20.079 17.950 16.498 1.00 64.16 977 TYR X O 1
ATOM 7058 N N . ILE A 1 978 ? 20.093 19.214 14.638 1.00 62.10 978 ILE X N 1
ATOM 7059 C CA . ILE A 1 978 ? 21.529 19.446 14.663 1.00 62.64 978 ILE X CA 1
ATOM 7060 C C . ILE A 1 978 ? 21.788 20.942 14.564 1.00 63.91 978 ILE X C 1
ATOM 7061 O O . ILE A 1 978 ? 21.399 21.581 13.587 1.00 64.66 978 ILE X O 1
ATOM 7066 N N . ALA A 1 979 ? 22.434 21.499 15.583 1.00 67.51 979 ALA X N 1
ATOM 7067 C CA . ALA A 1 979 ? 22.763 22.920 15.594 1.00 63.66 979 ALA X CA 1
ATOM 7068 C C . ALA A 1 979 ? 24.068 23.181 14.852 1.00 60.68 979 ALA X C 1
ATOM 7069 O O . ALA A 1 979 ? 24.999 22.378 14.923 1.00 63.09 979 ALA X O 1
ATOM 7071 N N . PRO A 1 980 ? 24.138 24.314 14.141 1.00 60.14 980 PRO X N 1
ATOM 7072 C CA . PRO A 1 980 ? 25.317 24.707 13.361 1.00 60.70 980 PRO X CA 1
ATOM 7073 C C . PRO A 1 980 ? 26.619 24.546 14.141 1.00 56.04 980 PRO X C 1
ATOM 7074 O O . PRO A 1 980 ? 26.640 24.719 15.358 1.00 58.43 980 PRO X O 1
ATOM 7078 N N . ILE A 1 981 ? 27.694 24.217 13.435 1.00 60.29 981 ILE X N 1
ATOM 7079 C CA . ILE A 1 981 ? 28.986 23.988 14.070 1.00 66.17 981 ILE X CA 1
ATOM 7080 C C . ILE A 1 981 ? 29.589 25.305 14.535 1.00 63.08 981 ILE X C 1
ATOM 7081 O O . ILE A 1 981 ? 29.585 26.286 13.794 1.00 64.31 981 ILE X O 1
ATOM 7086 N N . THR A 1 982 ? 30.096 25.321 15.766 1.00 63.65 982 THR X N 1
ATOM 7087 C CA . THR A 1 982 ? 30.684 26.526 16.347 1.00 66.02 982 THR X CA 1
ATOM 7088 C C . THR A 1 982 ? 31.930 26.956 15.579 1.00 68.27 982 THR X C 1
ATOM 7089 O O . THR A 1 982 ? 32.617 26.128 14.982 1.00 70.18 982 THR X O 1
ATOM 7093 N N . GLN A 1 983 ? 32.223 28.252 15.603 1.00 63.12 983 GLN X N 1
ATOM 7094 C CA . GLN A 1 983 ? 33.350 28.790 14.851 1.00 64.99 983 GLN X CA 1
ATOM 7095 C C . GLN A 1 983 ? 34.687 28.225 15.323 1.00 75.17 983 GLN X C 1
ATOM 7096 O O . GLN A 1 983 ? 35.562 27.919 14.511 1.00 73.58 983 GLN X O 1
ATOM 7102 N N . GLU A 1 984 ? 34.843 28.091 16.636 1.00 78.54 984 GLU X N 1
ATOM 7103 C CA . GLU A 1 984 ? 36.091 27.588 17.199 1.00 80.53 984 GLU X CA 1
ATOM 7104 C C . GLU A 1 984 ? 36.412 26.186 16.692 1.00 78.18 984 GLU X C 1
ATOM 7105 O O . GLU A 1 984 ? 37.533 25.913 16.266 1.00 77.46 984 GLU X O 1
ATOM 7111 N N . ARG A 1 985 ? 35.421 25.302 16.728 1.00 80.41 985 ARG X N 1
ATOM 7112 C CA . ARG A 1 985 ? 35.632 23.916 16.327 1.00 77.15 985 ARG X CA 1
ATOM 7113 C C . ARG A 1 985 ? 35.969 23.784 14.843 1.00 75.98 985 ARG X C 1
ATOM 7114 O O . ARG A 1 985 ? 36.442 22.738 14.400 1.00 77.46 985 ARG X O 1
ATOM 7122 N N . LEU A 1 986 ? 35.736 24.849 14.081 1.00 74.09 986 LEU X N 1
ATOM 7123 C CA . LEU A 1 986 ? 36.026 24.839 12.649 1.00 75.67 986 LEU X CA 1
ATOM 7124 C C . LEU A 1 986 ? 37.477 25.198 12.333 1.00 78.53 986 LEU X C 1
ATOM 7125 O O . LEU A 1 986 ? 38.104 24.574 11.476 1.00 78.93 986 LEU X O 1
ATOM 7130 N N . THR A 1 987 ? 38.005 26.209 13.013 1.00 78.23 987 THR X N 1
ATOM 7131 C CA . THR A 1 987 ? 39.384 26.622 12.784 1.00 82.61 987 THR X CA 1
ATOM 7132 C C . THR A 1 987 ? 40.355 25.606 13.378 1.00 85.84 987 THR X C 1
ATOM 7133 O O . THR A 1 987 ? 41.500 25.497 12.937 1.00 89.06 987 THR X O 1
ATOM 7137 N N . LYS A 1 988 ? 39.890 24.864 14.380 1.00 81.78 988 LYS X N 1
ATOM 7138 C CA . LYS A 1 988 ? 40.689 23.802 14.984 1.00 80.00 988 LYS X CA 1
ATOM 7139 C C . LYS A 1 988 ? 40.610 22.533 14.147 1.00 82.10 988 LYS X C 1
ATOM 7140 O O . LYS A 1 988 ? 41.332 21.566 14.392 1.00 84.70 988 LYS X O 1
ATOM 7146 N N . ALA A 1 989 ? 39.721 22.543 13.160 1.00 85.85 989 ALA X N 1
ATOM 7147 C CA . ALA A 1 989 ? 39.620 21.445 12.209 1.00 87.38 989 ALA X CA 1
ATOM 7148 C C . ALA A 1 989 ? 40.591 21.682 11.059 1.00 81.62 989 ALA X C 1
ATOM 7149 O O . ALA A 1 989 ? 40.721 20.851 10.159 1.00 75.02 989 ALA X O 1
ATOM 7151 N N . ASN A 1 990 ? 41.268 22.826 11.103 1.00 81.73 990 ASN X N 1
ATOM 7152 C CA . ASN A 1 990 ? 42.238 23.197 10.080 1.00 81.50 990 ASN X CA 1
ATOM 7153 C C . ASN A 1 990 ? 41.720 22.944 8.672 1.00 79.17 990 ASN X C 1
ATOM 7154 O O . ASN A 1 990 ? 42.309 22.181 7.908 1.00 78.80 990 ASN X O 1
ATOM 7159 N N . LEU A 1 991 ? 40.607 23.589 8.339 1.00 81.14 991 LEU X N 1
ATOM 7160 C CA . LEU A 1 991 ? 39.996 23.431 7.026 1.00 76.44 991 LEU X CA 1
ATOM 7161 C C . LEU A 1 991 ? 40.851 24.073 5.941 1.00 71.64 991 LEU X C 1
ATOM 7162 O O . LEU A 1 991 ? 41.669 24.949 6.225 1.00 69.92 991 LEU X O 1
ATOM 7167 N N . PRO A 1 992 ? 40.668 23.627 4.690 1.00 69.81 992 PRO X N 1
ATOM 7168 C CA . PRO A 1 992 ? 41.390 24.192 3.548 1.00 73.44 992 PRO X CA 1
ATOM 7169 C C . PRO A 1 992 ? 40.904 25.596 3.209 1.00 73.46 992 PRO X C 1
ATOM 7170 O O . PRO A 1 992 ? 39.944 26.092 3.798 1.00 72.77 992 PRO X O 1
ATOM 7174 N N . ALA A 1 993 ? 41.579 26.228 2.258 1.00 74.35 993 ALA X N 1
ATOM 7175 C CA . ALA A 1 993 ? 41.145 27.511 1.736 1.00 75.96 993 ALA X CA 1
ATOM 7176 C C . ALA A 1 993 ? 40.987 27.394 0.226 1.00 88.05 993 ALA X C 1
ATOM 7177 O O . ALA A 1 993 ? 41.926 27.013 -0.478 1.00 90.90 993 ALA X O 1
ATOM 7179 N N . GLN A 1 994 ? 39.794 27.708 -0.267 1.00 86.38 994 GLN X N 1
ATOM 7180 C CA . GLN A 1 994 ? 38.694 28.142 0.586 1.00 78.52 994 GLN X CA 1
ATOM 7181 C C . GLN A 1 994 ? 37.547 27.134 0.569 1.00 72.25 994 GLN X C 1
ATOM 7182 O O . GLN A 1 994 ? 36.794 27.035 -0.403 1.00 67.20 994 GLN X O 1
ATOM 7188 N N . CYS A 1 995 ? 37.428 26.384 1.659 1.00 69.31 995 CYS X N 1
ATOM 7189 C CA . CYS A 1 995 ? 36.452 25.308 1.762 1.00 61.39 995 CYS X CA 1
ATOM 7190 C C . CYS A 1 995 ? 35.055 25.764 1.361 1.00 61.58 995 CYS X C 1
ATOM 7191 O O . CYS A 1 995 ? 34.647 26.878 1.677 1.00 70.34 995 CYS X O 1
ATOM 7194 N N . ALA A 1 996 ? 34.328 24.896 0.663 1.00 62.15 996 ALA X N 1
ATOM 7195 C CA . ALA A 1 996 ? 32.956 25.185 0.257 1.00 57.47 996 ALA X CA 1
ATOM 7196 C C . ALA A 1 996 ? 31.961 24.439 1.138 1.00 60.16 996 ALA X C 1
ATOM 7197 O O . ALA A 1 996 ? 30.999 25.024 1.638 1.00 65.02 996 ALA X O 1
ATOM 7199 N N . TRP A 1 997 ? 32.195 23.145 1.325 1.00 61.23 997 TRP X N 1
ATOM 7200 C CA . TRP A 1 997 ? 31.352 22.333 2.198 1.00 61.89 997 TRP X CA 1
ATOM 7201 C C . TRP A 1 997 ? 32.128 21.169 2.809 1.00 61.91 997 TRP X C 1
ATOM 7202 O O . TRP A 1 997 ? 33.205 20.808 2.336 1.00 66.90 997 TRP X O 1
ATOM 7213 N N . LEU A 1 998 ? 31.573 20.590 3.868 1.00 57.41 998 LEU X N 1
ATOM 7214 C CA . LEU A 1 998 ? 32.103 19.364 4.442 1.00 58.42 998 LEU X CA 1
ATOM 7215 C C . LEU A 1 998 ? 31.161 18.232 4.065 1.00 62.83 998 LEU X C 1
ATOM 7216 O O . LEU A 1 998 ? 29.957 18.449 3.917 1.00 61.98 998 LEU X O 1
ATOM 7221 N N . SER A 1 999 ? 31.700 17.028 3.907 1.00 62.09 999 SER X N 1
ATOM 7222 C CA . SER A 1 999 ? 30.876 15.878 3.553 1.00 59.75 999 SER X CA 1
ATOM 7223 C C . SER A 1 999 ? 31.182 14.664 4.422 1.00 65.25 999 SER X C 1
ATOM 7224 O O . SER A 1 999 ? 32.308 14.480 4.881 1.00 67.16 999 SER X O 1
ATOM 7227 N N . GLY A 1 1000 ? 30.163 13.841 4.643 1.00 64.56 1000 GLY X N 1
ATOM 7228 C CA . GLY A 1 1000 ? 30.297 12.642 5.446 1.00 61.71 1000 GLY X CA 1
ATOM 7229 C C . GLY A 1 1000 ? 29.093 11.743 5.260 1.00 66.54 1000 GLY X C 1
ATOM 7230 O O . GLY A 1 1000 ? 28.320 11.914 4.318 1.00 65.17 1000 GLY X O 1
ATOM 7231 N N . ASN A 1 1001 ? 28.928 10.781 6.160 1.00 70.63 1001 ASN X N 1
ATOM 7232 C CA . ASN A 1 1001 ? 27.813 9.848 6.073 1.00 72.15 1001 ASN X CA 1
ATOM 7233 C C . ASN A 1 1001 ? 26.946 9.864 7.326 1.00 76.07 1001 ASN X C 1
ATOM 7234 O O . ASN A 1 1001 ? 27.448 9.760 8.448 1.00 78.39 1001 ASN X O 1
ATOM 7239 N N . LEU A 1 1002 ? 25.640 9.999 7.122 1.00 71.47 1002 LEU X N 1
ATOM 7240 C CA . LEU A 1 1002 ? 24.682 10.002 8.219 1.00 70.86 1002 LEU X CA 1
ATOM 7241 C C . LEU A 1 1002 ? 24.096 8.611 8.421 1.00 73.69 1002 LEU X C 1
ATOM 7242 O O . LEU A 1 1002 ? 23.597 7.994 7.479 1.00 74.40 1002 LEU X O 1
ATOM 7247 N N . VAL A 1 1003 ? 24.163 8.119 9.654 1.00 76.50 1003 VAL X N 1
ATOM 7248 C CA . VAL A 1 1003 ? 23.655 6.791 9.979 1.00 75.03 1003 VAL X CA 1
ATOM 7249 C C . VAL A 1 1003 ? 22.497 6.887 10.968 1.00 73.23 1003 VAL X C 1
ATOM 7250 O O . VAL A 1 1003 ? 22.505 7.733 11.859 1.00 76.39 1003 VAL X O 1
ATOM 7254 N N . PHE A 1 1004 ? 21.504 6.020 10.810 1.00 68.12 1004 PHE X N 1
ATOM 7255 C CA . PHE A 1 1004 ? 20.318 6.065 11.658 1.00 72.11 1004 PHE X CA 1
ATOM 7256 C C . PHE A 1 1004 ? 20.221 4.903 12.653 1.00 78.48 1004 PHE X C 1
ATOM 7257 O O . PHE A 1 1004 ? 20.099 5.128 13.857 1.00 77.20 1004 PHE X O 1
ATOM 7265 N N . PRO A 1 1005 ? 20.271 3.656 12.154 1.00 81.59 1005 PRO X N 1
ATOM 7266 C CA . PRO A 1 1005 ? 20.027 2.491 13.013 1.00 73.78 1005 PRO X CA 1
ATOM 7267 C C . PRO A 1 1005 ? 21.131 2.275 14.040 1.00 80.55 1005 PRO X C 1
ATOM 7268 O O . PRO A 1 1005 ? 22.276 2.664 13.808 1.00 81.35 1005 PRO X O 1
ATOM 7272 N N . GLN A 1 1006 ? 20.782 1.650 15.160 1.00 81.16 1006 GLN X N 1
ATOM 7273 C CA . GLN A 1 1006 ? 21.753 1.343 16.203 1.00 84.10 1006 GLN X CA 1
ATOM 7274 C C . GLN A 1 1006 ? 22.535 0.083 15.848 1.00 91.40 1006 GLN X C 1
ATOM 7275 O O . GLN A 1 1006 ? 23.740 -0.004 16.097 1.00 89.71 1006 GLN X O 1
ATOM 7281 N N . ASP A 1 1007 ? 21.837 -0.891 15.269 1.00 90.23 1007 ASP X N 1
ATOM 7282 C CA . ASP A 1 1007 ? 22.458 -2.134 14.822 1.00 91.54 1007 ASP X CA 1
ATOM 7283 C C . ASP A 1 1007 ? 23.783 -1.852 14.119 1.00 92.48 1007 ASP X C 1
ATOM 7284 O O . ASP A 1 1007 ? 23.810 -1.231 13.057 1.00 94.38 1007 ASP X O 1
ATOM 7289 N N . GLU A 1 1008 ? 24.877 -2.316 14.715 1.00 93.67 1008 GLU X N 1
ATOM 7290 C CA . GLU A 1 1008 ? 26.214 -1.982 14.234 1.00 94.92 1008 GLU X CA 1
ATOM 7291 C C . GLU A 1 1008 ? 26.460 -2.403 12.787 1.00 94.72 1008 GLU X C 1
ATOM 7292 O O . GLU A 1 1008 ? 27.138 -1.697 12.041 1.00 93.45 1008 GLU X O 1
ATOM 7298 N N . VAL A 1 1009 ? 25.914 -3.549 12.391 1.00 94.69 1009 VAL X N 1
ATOM 7299 C CA . VAL A 1 1009 ? 26.084 -4.021 11.020 1.00 97.38 1009 VAL X CA 1
ATOM 7300 C C . VAL A 1 1009 ? 25.270 -3.175 10.047 1.00 93.70 1009 VAL X C 1
ATOM 7301 O O . VAL A 1 1009 ? 25.694 -2.937 8.916 1.00 90.11 1009 VAL X O 1
ATOM 7305 N N . GLY A 1 1010 ? 24.104 -2.719 10.496 1.00 93.70 1010 GLY X N 1
ATOM 7306 C CA . GLY A 1 1010 ? 23.258 -1.857 9.691 1.00 88.11 1010 GLY X CA 1
ATOM 7307 C C . GLY A 1 1010 ? 23.884 -0.491 9.486 1.00 85.61 1010 GLY X C 1
ATOM 7308 O O . GLY A 1 1010 ? 23.490 0.254 8.592 1.00 83.05 1010 GLY X O 1
ATOM 7309 N N . ARG A 1 1011 ? 24.869 -0.167 10.316 1.00 87.96 1011 ARG X N 1
ATOM 7310 C CA . ARG A 1 1011 ? 25.559 1.114 10.231 1.00 85.39 1011 ARG X CA 1
ATOM 7311 C C . ARG A 1 1011 ? 26.618 1.127 9.134 1.00 89.35 1011 ARG X C 1
ATOM 7312 O O . ARG A 1 1011 ? 26.817 2.142 8.464 1.00 90.44 1011 ARG X O 1
ATOM 7320 N N . ARG A 1 1012 ? 27.304 0.002 8.957 1.00 89.65 1012 ARG X N 1
ATOM 7321 C CA . ARG A 1 1012 ? 28.383 -0.078 7.979 1.00 89.73 1012 ARG X CA 1
ATOM 7322 C C . ARG A 1 1012 ? 27.842 -0.063 6.553 1.00 87.74 1012 ARG X C 1
ATOM 7323 O O . ARG A 1 1012 ? 28.596 0.134 5.600 1.00 87.32 1012 ARG X O 1
ATOM 7331 N N . VAL A 1 1013 ? 26.537 -0.277 6.409 1.00 84.13 1013 VAL X N 1
ATOM 7332 C CA . VAL A 1 1013 ? 25.944 -0.445 5.086 1.00 83.98 1013 VAL X CA 1
ATOM 7333 C C . VAL A 1 1013 ? 24.896 0.617 4.760 1.00 79.76 1013 VAL X C 1
ATOM 7334 O O . VAL A 1 1013 ? 24.854 1.138 3.646 1.00 76.82 1013 VAL X O 1
ATOM 7338 N N . ALA A 1 1014 ? 24.050 0.931 5.735 1.00 75.33 1014 ALA X N 1
ATOM 7339 C CA . ALA A 1 1014 ? 22.960 1.878 5.528 1.00 74.44 1014 ALA X CA 1
ATOM 7340 C C . ALA A 1 1014 ? 23.429 3.322 5.665 1.00 79.23 1014 ALA X C 1
ATOM 7341 O O . ALA A 1 1014 ? 22.951 4.065 6.524 1.00 78.04 1014 ALA X O 1
ATOM 7343 N N . GLN A 1 1015 ? 24.359 3.721 4.806 1.00 75.29 1015 GLN X N 1
ATOM 7344 C CA . GLN A 1 1015 ? 24.934 5.055 4.885 1.00 76.14 1015 GLN X CA 1
ATOM 7345 C C . GLN A 1 1015 ? 24.264 6.046 3.937 1.00 76.54 1015 GLN X C 1
ATOM 7346 O O . GLN A 1 1015 ? 24.003 5.737 2.773 1.00 79.75 1015 GLN X O 1
ATOM 7352 N N . HIS A 1 1016 ? 23.986 7.240 4.452 1.00 74.94 1016 HIS X N 1
ATOM 7353 C CA . HIS A 1 1016 ? 23.387 8.309 3.664 1.00 70.34 1016 HIS X CA 1
ATOM 7354 C C . HIS A 1 1016 ? 24.379 9.447 3.467 1.00 66.81 1016 HIS X C 1
ATOM 7355 O O . HIS A 1 1016 ? 24.852 10.033 4.440 1.00 69.79 1016 HIS X O 1
ATOM 7362 N N . PRO A 1 1017 ? 24.703 9.761 2.205 1.00 64.53 1017 PRO X N 1
ATOM 7363 C CA . PRO A 1 1017 ? 25.603 10.877 1.897 1.00 66.14 1017 PRO X CA 1
ATOM 7364 C C . PRO A 1 1017 ? 25.091 12.178 2.504 1.00 66.27 1017 PRO X C 1
ATOM 7365 O O . PRO A 1 1017 ? 23.982 12.612 2.186 1.00 71.25 1017 PRO X O 1
ATOM 7369 N N . PHE A 1 1018 ? 25.889 12.788 3.373 1.00 62.54 1018 PHE X N 1
ATOM 7370 C CA . PHE A 1 1018 ? 25.508 14.044 4.006 1.00 63.58 1018 PHE X CA 1
ATOM 7371 C C . PHE A 1 1018 ? 26.455 15.161 3.587 1.00 64.37 1018 PHE X C 1
ATOM 7372 O O . PHE A 1 1018 ? 27.632 14.921 3.317 1.00 65.56 1018 PHE X O 1
ATOM 7380 N N . THR A 1 1019 ? 25.934 16.382 3.534 1.00 62.97 1019 THR X N 1
ATOM 7381 C CA . THR A 1 1019 ? 26.732 17.533 3.130 1.00 60.88 1019 THR X CA 1
ATOM 7382 C C . THR A 1 1019 ? 26.409 18.791 3.941 1.00 58.01 1019 THR X C 1
ATOM 7383 O O . THR A 1 1019 ? 25.247 19.160 4.114 1.00 48.94 1019 THR X O 1
ATOM 7387 N N . TYR A 1 1020 ? 27.461 19.438 4.432 1.00 59.72 1020 TYR X N 1
ATOM 7388 C CA . TYR A 1 1020 ? 27.347 20.609 5.292 1.00 56.77 1020 TYR X CA 1
ATOM 7389 C C . TYR A 1 1020 ? 28.022 21.789 4.606 1.00 57.44 1020 TYR X C 1
ATOM 7390 O O . TYR A 1 1020 ? 29.246 21.883 4.587 1.00 59.73 1020 TYR X O 1
ATOM 7399 N N . ILE A 1 1021 ? 27.230 22.688 4.034 1.00 59.15 1021 ILE X N 1
ATOM 7400 C CA . ILE A 1 1021 ? 27.796 23.766 3.232 1.00 63.24 1021 ILE X CA 1
ATOM 7401 C C . ILE A 1 1021 ? 28.136 24.992 4.085 1.00 64.31 1021 ILE X C 1
ATOM 7402 O O . ILE A 1 1021 ? 27.359 25.398 4.952 1.00 62.82 1021 ILE X O 1
ATOM 7407 N N . LEU A 1 1022 ? 29.309 25.565 3.835 1.00 63.07 1022 LEU X N 1
ATOM 7408 C CA . LEU A 1 1022 ? 29.810 26.700 4.607 1.00 65.55 1022 LEU X CA 1
ATOM 7409 C C . LEU A 1 1022 ? 29.340 28.030 4.034 1.00 67.84 1022 LEU X C 1
ATOM 7410 O O . LEU A 1 1022 ? 29.086 28.142 2.835 1.00 72.00 1022 LEU X O 1
ATOM 7415 N N . ASN A 1 1023 ? 29.234 29.042 4.889 1.00 66.74 1023 ASN X N 1
ATOM 7416 C CA . ASN A 1 1023 ? 28.917 30.385 4.417 1.00 72.11 1023 ASN X CA 1
ATOM 7417 C C . ASN A 1 1023 ? 30.184 31.187 4.133 1.00 74.49 1023 ASN X C 1
ATOM 7418 O O . ASN A 1 1023 ? 31.207 30.987 4.788 1.00 73.23 1023 ASN X O 1
ATOM 7423 N N . PRO A 1 1024 ? 30.116 32.081 3.133 1.00 81.26 1024 PRO X N 1
ATOM 7424 C CA . PRO A 1 1024 ? 31.222 32.900 2.622 1.00 88.28 1024 PRO X CA 1
ATOM 7425 C C . PRO A 1 1024 ? 32.004 33.630 3.713 1.00 92.56 1024 PRO X C 1
ATOM 7426 O O . PRO A 1 1024 ? 31.496 33.814 4.819 1.00 90.46 1024 PRO X O 1
ATOM 7430 N N . ALA A 1 1025 ? 33.222 34.053 3.386 1.00 91.91 1025 ALA X N 1
ATOM 7431 C CA . ALA A 1 1025 ? 34.146 34.589 4.383 1.00 101.76 1025 ALA X CA 1
ATOM 7432 C C . ALA A 1 1025 ? 34.190 36.117 4.461 1.00 116.85 1025 ALA X C 1
ATOM 7433 O O . ALA A 1 1025 ? 33.223 36.756 4.879 1.00 118.27 1025 ALA X O 1
ATOM 7435 N N . GLU A 1 1026 ? 35.327 36.685 4.062 1.00 123.91 1026 GLU X N 1
ATOM 7436 C CA . GLU A 1 1026 ? 35.616 38.112 4.233 1.00 123.26 1026 GLU X CA 1
ATOM 7437 C C . GLU A 1 1026 ? 35.938 38.467 5.683 1.00 120.80 1026 GLU X C 1
ATOM 7438 O O . GLU A 1 1026 ? 35.777 37.648 6.588 1.00 118.27 1026 GLU X O 1
ATOM 7444 N N . GLY A 1 1099 ? 45.264 63.831 9.964 1.00 94.94 1099 GLY X N 1
ATOM 7445 C CA . GLY A 1 1099 ? 45.678 64.304 11.273 1.00 102.79 1099 GLY X CA 1
ATOM 7446 C C . GLY A 1 1099 ? 46.712 65.410 11.154 1.00 106.38 1099 GLY X C 1
ATOM 7447 O O . GLY A 1 1099 ? 47.471 65.668 12.090 1.00 102.42 1099 GLY X O 1
ATOM 7448 N N . LYS A 1 1100 ? 46.734 66.063 9.993 1.00 106.14 1100 LYS X N 1
ATOM 7449 C CA . LYS A 1 1100 ? 47.685 67.138 9.694 1.00 96.92 1100 LYS X CA 1
ATOM 7450 C C . LYS A 1 1100 ? 49.124 66.813 10.099 1.00 99.95 1100 LYS X C 1
ATOM 7451 O O . LYS A 1 1100 ? 49.565 67.147 11.201 1.00 95.39 1100 LYS X O 1
ATOM 7457 N N . ALA A 1 1101 ? 49.848 66.169 9.187 1.00 96.40 1101 ALA X N 1
ATOM 7458 C CA . ALA A 1 1101 ? 51.227 65.759 9.427 1.00 86.20 1101 ALA X CA 1
ATOM 7459 C C . ALA A 1 1101 ? 52.118 66.931 9.824 1.00 87.60 1101 ALA X C 1
ATOM 7460 O O . ALA A 1 1101 ? 51.845 68.083 9.483 1.00 84.97 1101 ALA X O 1
ATOM 7462 N N . ASN A 1 1102 ? 53.186 66.618 10.549 1.00 85.27 1102 ASN X N 1
ATOM 7463 C CA . ASN A 1 1102 ? 54.137 67.617 11.007 1.00 82.23 1102 ASN X CA 1
ATOM 7464 C C . ASN A 1 1102 ? 55.497 67.374 10.365 1.00 85.57 1102 ASN X C 1
ATOM 7465 O O . ASN A 1 1102 ? 55.784 66.261 9.933 1.00 85.86 1102 ASN X O 1
ATOM 7470 N N . ALA A 1 1103 ? 56.332 68.408 10.294 1.00 88.10 1103 ALA X N 1
ATOM 7471 C CA . ALA A 1 1103 ? 57.677 68.261 9.739 1.00 81.52 1103 ALA X CA 1
ATOM 7472 C C . ALA A 1 1103 ? 58.406 67.092 10.397 1.00 76.66 1103 ALA X C 1
ATOM 7473 O O . ALA A 1 1103 ? 59.308 66.496 9.809 1.00 68.16 1103 ALA X O 1
ATOM 7475 N N . ASP A 1 1104 ? 58.004 66.774 11.624 1.00 77.24 1104 ASP X N 1
ATOM 7476 C CA . ASP A 1 1104 ? 58.508 65.605 12.328 1.00 77.23 1104 ASP X CA 1
ATOM 7477 C C . ASP A 1 1104 ? 57.901 64.341 11.732 1.00 78.86 1104 ASP X C 1
ATOM 7478 O O . ASP A 1 1104 ? 58.611 63.383 11.427 1.00 81.20 1104 ASP X O 1
ATOM 7483 N N . ASP A 1 1105 ? 56.581 64.347 11.573 1.00 77.49 1105 ASP X N 1
ATOM 7484 C CA . ASP A 1 1105 ? 55.872 63.231 10.959 1.00 75.85 1105 ASP X CA 1
ATOM 7485 C C . ASP A 1 1105 ? 56.406 62.974 9.555 1.00 77.32 1105 ASP X C 1
ATOM 7486 O O . ASP A 1 1105 ? 56.517 61.829 9.121 1.00 83.39 1105 ASP X O 1
ATOM 7491 N N . TYR A 1 1106 ? 56.735 64.050 8.850 1.00 75.11 1106 TYR X N 1
ATOM 7492 C CA . TYR A 1 1106 ? 57.309 63.945 7.518 1.00 73.79 1106 TYR X CA 1
ATOM 7493 C C . TYR A 1 1106 ? 58.671 63.273 7.599 1.00 75.33 1106 TYR X C 1
ATOM 7494 O O . TYR A 1 1106 ? 59.066 62.539 6.698 1.00 77.90 1106 TYR X O 1
ATOM 7503 N N . ALA A 1 1107 ? 59.385 63.526 8.690 1.00 76.06 1107 ALA X N 1
ATOM 7504 C CA . ALA A 1 1107 ? 60.699 62.932 8.896 1.00 77.60 1107 ALA X CA 1
ATOM 7505 C C . ALA A 1 1107 ? 60.599 61.414 8.995 1.00 83.10 1107 ALA X C 1
ATOM 7506 O O . ALA A 1 1107 ? 61.401 60.690 8.402 1.00 83.94 1107 ALA X O 1
ATOM 7508 N N . GLU A 1 1108 ? 59.615 60.937 9.751 1.00 78.40 1108 GLU X N 1
ATOM 7509 C CA . GLU A 1 1108 ? 59.391 59.503 9.887 1.00 78.38 1108 GLU X CA 1
ATOM 7510 C C . GLU A 1 1108 ? 58.895 58.909 8.576 1.00 79.32 1108 GLU X C 1
ATOM 7511 O O . GLU A 1 1108 ? 59.271 57.800 8.206 1.00 81.35 1108 GLU X O 1
ATOM 7517 N N . SER A 1 1109 ? 58.046 59.655 7.877 1.00 80.94 1109 SER X N 1
ATOM 7518 C CA . SER A 1 1109 ? 57.499 59.205 6.603 1.00 79.24 1109 SER X CA 1
ATOM 7519 C C . SER A 1 1109 ? 58.572 59.168 5.520 1.00 79.57 1109 SER X C 1
ATOM 7520 O O . SER A 1 1109 ? 58.482 58.391 4.569 1.00 78.22 1109 SER X O 1
ATOM 7523 N N . PHE A 1 1110 ? 59.589 60.011 5.673 1.00 81.41 1110 PHE X N 1
ATOM 7524 C CA . PHE A 1 1110 ? 60.646 60.130 4.676 1.00 76.77 1110 PHE X CA 1
ATOM 7525 C C . PHE A 1 1110 ? 61.716 59.053 4.832 1.00 77.13 1110 PHE X C 1
ATOM 7526 O O . PHE A 1 1110 ? 62.300 58.608 3.844 1.00 78.06 1110 PHE X O 1
ATOM 7534 N N . ARG A 1 1111 ? 61.975 58.638 6.068 1.00 77.34 1111 ARG X N 1
ATOM 7535 C CA . ARG A 1 1111 ? 62.924 57.558 6.310 1.00 81.82 1111 ARG X CA 1
ATOM 7536 C C . ARG A 1 1111 ? 62.360 56.249 5.766 1.00 77.56 1111 ARG X C 1
ATOM 7537 O O . ARG A 1 1111 ? 63.051 55.504 5.073 1.00 78.17 1111 ARG X O 1
ATOM 7545 N N . ASP A 1 1112 ? 61.095 55.981 6.077 1.00 76.47 1112 ASP X N 1
ATOM 7546 C CA . ASP A 1 1112 ? 60.433 54.764 5.627 1.00 76.66 1112 ASP X CA 1
ATOM 7547 C C . ASP A 1 1112 ? 60.410 54.699 4.106 1.00 77.81 1112 ASP X C 1
ATOM 7548 O O . ASP A 1 1112 ? 60.637 53.642 3.519 1.00 77.15 1112 ASP X O 1
ATOM 7553 N N . PHE A 1 1113 ? 60.134 55.835 3.472 1.00 76.70 1113 PHE X N 1
ATOM 7554 C CA . PHE A 1 1113 ? 60.161 55.915 2.018 1.00 73.26 1113 PHE X CA 1
ATOM 7555 C C . PHE A 1 1113 ? 61.550 55.600 1.482 1.00 78.33 1113 PHE X C 1
ATOM 7556 O O . PHE A 1 1113 ? 61.695 54.932 0.458 1.00 81.12 1113 PHE X O 1
ATOM 7564 N N . GLN A 1 1114 ? 62.570 56.096 2.175 1.00 78.86 1114 GLN X N 1
ATOM 7565 C CA . GLN A 1 1114 ? 63.953 55.850 1.784 1.00 75.74 1114 GLN X CA 1
ATOM 7566 C C . GLN A 1 1114 ? 64.352 54.395 2.012 1.00 77.76 1114 GLN X C 1
ATOM 7567 O O . GLN A 1 1114 ? 64.873 53.743 1.110 1.00 81.04 1114 GLN X O 1
ATOM 7573 N N . CYS A 1 1115 ? 64.104 53.890 3.216 1.00 75.44 1115 CYS X N 1
ATOM 7574 C CA . CYS A 1 1115 ? 64.407 52.501 3.536 1.00 75.55 1115 CYS X CA 1
ATOM 7575 C C . CYS A 1 1115 ? 63.764 51.547 2.535 1.00 80.30 1115 CYS X C 1
ATOM 7576 O O . CYS A 1 1115 ? 64.400 50.603 2.068 1.00 84.11 1115 CYS X O 1
ATOM 7579 N N . SER A 1 1116 ? 62.500 51.799 2.207 1.00 76.73 1116 SER X N 1
ATOM 7580 C CA . SER A 1 1116 ? 61.774 50.956 1.264 1.00 78.48 1116 SER X CA 1
ATOM 7581 C C . SER A 1 1116 ? 62.470 50.929 -0.091 1.00 76.95 1116 SER X C 1
ATOM 7582 O O . SER A 1 1116 ? 62.284 50.003 -0.879 1.00 80.24 1116 SER X O 1
ATOM 7585 N N . GLN A 1 1117 ? 63.277 51.950 -0.355 1.00 76.83 1117 GLN X N 1
ATOM 7586 C CA . GLN A 1 1117 ? 63.969 52.071 -1.632 1.00 83.08 1117 GLN X CA 1
ATOM 7587 C C . GLN A 1 1117 ? 65.316 51.349 -1.648 1.00 84.13 1117 GLN X C 1
ATOM 7588 O O . GLN A 1 1117 ? 65.607 50.598 -2.577 1.00 87.10 1117 GLN X O 1
ATOM 7594 N N . ILE A 1 1118 ? 66.124 51.568 -0.613 1.00 81.62 1118 ILE X N 1
ATOM 7595 C CA . ILE A 1 1118 ? 67.516 51.109 -0.597 1.00 84.75 1118 ILE X CA 1
ATOM 7596 C C . ILE A 1 1118 ? 67.700 49.616 -0.872 1.00 80.37 1118 ILE X C 1
ATOM 7597 O O . ILE A 1 1118 ? 68.818 49.158 -1.106 1.00 81.19 1118 ILE X O 1
ATOM 7602 N N . VAL A 1 1119 ? 66.610 48.859 -0.846 1.00 77.36 1119 VAL X N 1
ATOM 7603 C CA . VAL A 1 1119 ? 66.691 47.420 -1.063 1.00 80.40 1119 VAL X CA 1
ATOM 7604 C C . VAL A 1 1119 ? 66.538 47.045 -2.538 1.00 83.23 1119 VAL X C 1
ATOM 7605 O O . VAL A 1 1119 ? 67.016 45.997 -2.975 1.00 81.96 1119 VAL X O 1
ATOM 7609 N N . LYS A 1 1120 ? 65.883 47.913 -3.304 1.00 89.59 1120 LYS X N 1
ATOM 7610 C CA . LYS A 1 1120 ? 65.569 47.620 -4.701 1.00 90.70 1120 LYS X CA 1
ATOM 7611 C C . LYS A 1 1120 ? 66.380 48.462 -5.685 1.00 94.30 1120 LYS X C 1
ATOM 7612 O O . LYS A 1 1120 ? 66.167 48.383 -6.893 1.00 91.25 1120 LYS X O 1
ATOM 7618 N N . CYS A 1 1121 ? 67.309 49.261 -5.168 1.00 95.10 1121 CYS X N 1
ATOM 7619 C CA . CYS A 1 1121 ? 68.086 50.175 -6.000 1.00 86.55 1121 CYS X CA 1
ATOM 7620 C C . CYS A 1 1121 ? 69.374 49.542 -6.500 1.00 86.22 1121 CYS X C 1
ATOM 7621 O O . CYS A 1 1121 ? 69.699 48.411 -6.145 1.00 91.68 1121 CYS X O 1
ATOM 7624 N N . GLU A 1 1122 ? 70.102 50.280 -7.332 1.00 86.03 1122 GLU X N 1
ATOM 7625 C CA . GLU A 1 1122 ? 71.466 49.907 -7.678 1.00 86.39 1122 GLU X CA 1
ATOM 7626 C C . GLU A 1 1122 ? 72.318 50.167 -6.445 1.00 84.60 1122 GLU X C 1
ATOM 7627 O O . GLU A 1 1122 ? 72.331 51.280 -5.928 1.00 88.19 1122 GLU X O 1
ATOM 7633 N N . LEU A 1 1123 ? 73.018 49.144 -5.967 1.00 84.53 1123 LEU X N 1
ATOM 7634 C CA . LEU A 1 1123 ? 73.663 49.220 -4.657 1.00 86.97 1123 LEU X CA 1
ATOM 7635 C C . LEU A 1 1123 ? 74.592 50.422 -4.501 1.00 83.43 1123 LEU X C 1
ATOM 7636 O O . LEU A 1 1123 ? 74.920 50.814 -3.382 1.00 84.21 1123 LEU X O 1
ATOM 7641 N N . GLU A 1 1124 ? 75.013 51.008 -5.618 1.00 86.40 1124 GLU X N 1
ATOM 7642 C CA . GLU A 1 1124 ? 75.861 52.192 -5.561 1.00 92.07 1124 GLU X CA 1
ATOM 7643 C C . GLU A 1 1124 ? 75.039 53.423 -5.178 1.00 89.17 1124 GLU X C 1
ATOM 7644 O O . GLU A 1 1124 ? 75.560 54.377 -4.601 1.00 89.01 1124 GLU X O 1
ATOM 7658 N N . ALA A 1 1126 ? 72.217 52.958 -3.311 1.00 84.72 1126 ALA X N 1
ATOM 7659 C CA . ALA A 1 1126 ? 71.730 52.590 -1.987 1.00 79.85 1126 ALA X CA 1
ATOM 7660 C C . ALA A 1 1126 ? 72.738 52.924 -0.894 1.00 78.74 1126 ALA X C 1
ATOM 7661 O O . ALA A 1 1126 ? 72.360 53.326 0.205 1.00 75.12 1126 ALA X O 1
ATOM 7663 N N . GLU A 1 1127 ? 74.022 52.753 -1.191 1.00 81.89 1127 GLU X N 1
ATOM 7664 C CA . GLU A 1 1127 ? 75.058 53.057 -0.213 1.00 86.45 1127 GLU X CA 1
ATOM 7665 C C . GLU A 1 1127 ? 74.999 54.529 0.168 1.00 88.97 1127 GLU X C 1
ATOM 7666 O O . GLU A 1 1127 ? 75.258 54.895 1.314 1.00 91.35 1127 GLU X O 1
ATOM 7672 N N . LYS A 1 1128 ? 74.650 55.370 -0.800 1.00 89.95 1128 LYS X N 1
ATOM 7673 C CA . LYS A 1 1128 ? 74.435 56.785 -0.531 1.00 87.60 1128 LYS X CA 1
ATOM 7674 C C . LYS A 1 1128 ? 73.212 56.964 0.361 1.00 85.28 1128 LYS X C 1
ATOM 7675 O O . LYS A 1 1128 ? 73.320 57.455 1.484 1.00 83.52 1128 LYS X O 1
ATOM 7681 N N . ILE A 1 1129 ? 72.051 56.558 -0.144 1.00 80.42 1129 ILE X N 1
ATOM 7682 C CA . ILE A 1 1129 ? 70.814 56.647 0.618 1.00 76.45 1129 ILE X CA 1
ATOM 7683 C C . ILE A 1 1129 ? 71.036 56.192 2.051 1.00 77.81 1129 ILE X C 1
ATOM 7684 O O . ILE A 1 1129 ? 70.808 56.946 2.996 1.00 83.15 1129 ILE X O 1
ATOM 7689 N N . TYR A 1 1130 ? 71.489 54.953 2.202 1.00 77.47 1130 TYR X N 1
ATOM 7690 C CA . TYR A 1 1130 ? 71.727 54.366 3.516 1.00 77.42 1130 TYR X CA 1
ATOM 7691 C C . TYR A 1 1130 ? 72.468 55.321 4.446 1.00 78.69 1130 TYR X C 1
ATOM 7692 O O . TYR A 1 1130 ? 72.118 55.458 5.618 1.00 79.19 1130 TYR X O 1
ATOM 7701 N N . ASN A 1 1131 ? 73.492 55.982 3.918 1.00 75.65 1131 ASN X N 1
ATOM 7702 C CA . ASN A 1 1131 ? 74.273 56.921 4.712 1.00 79.59 1131 ASN X CA 1
ATOM 7703 C C . ASN A 1 1131 ? 73.412 58.044 5.275 1.00 79.55 1131 ASN X C 1
ATOM 7704 O O . ASN A 1 1131 ? 73.508 58.387 6.455 1.00 78.19 1131 ASN X O 1
ATOM 7709 N N . ASP A 1 1132 ? 72.565 58.610 4.424 1.00 78.13 1132 ASP X N 1
ATOM 7710 C CA . ASP A 1 1132 ? 71.689 59.701 4.826 1.00 81.11 1132 ASP X CA 1
ATOM 7711 C C . ASP A 1 1132 ? 70.710 59.250 5.905 1.00 78.01 1132 ASP X C 1
ATOM 7712 O O . ASP A 1 1132 ? 70.416 59.992 6.841 1.00 81.89 1132 ASP X O 1
ATOM 7717 N N . VAL A 1 1133 ? 70.207 58.029 5.768 1.00 76.63 1133 VAL X N 1
ATOM 7718 C CA . VAL A 1 1133 ? 69.263 57.484 6.735 1.00 74.73 1133 VAL X CA 1
ATOM 7719 C C . VAL A 1 1133 ? 69.892 57.384 8.120 1.00 77.61 1133 VAL X C 1
ATOM 7720 O O . VAL A 1 1133 ? 69.353 57.904 9.095 1.00 75.62 1133 VAL X O 1
ATOM 7724 N N . VAL A 1 1134 ? 71.040 56.719 8.196 1.00 83.08 1134 VAL X N 1
ATOM 7725 C CA . VAL A 1 1134 ? 71.715 56.494 9.470 1.00 82.27 1134 VAL X CA 1
ATOM 7726 C C . VAL A 1 1134 ? 72.123 57.801 10.142 1.00 85.39 1134 VAL X C 1
ATOM 7727 O O . VAL A 1 1134 ? 71.951 57.963 11.351 1.00 88.40 1134 VAL X O 1
ATOM 7731 N N . ALA A 1 1135 ? 72.666 58.727 9.359 1.00 84.64 1135 ALA X N 1
ATOM 7732 C CA . ALA A 1 1135 ? 73.049 60.035 9.881 1.00 85.59 1135 ALA X CA 1
ATOM 7733 C C . ALA A 1 1135 ? 71.858 60.727 10.539 1.00 89.27 1135 ALA X C 1
ATOM 7734 O O . ALA A 1 1135 ? 71.990 61.344 11.596 1.00 89.23 1135 ALA X O 1
ATOM 7736 N N . ALA A 1 1136 ? 70.694 60.616 9.907 1.00 86.13 1136 ALA X N 1
ATOM 7737 C CA . ALA A 1 1136 ? 69.486 61.254 10.411 1.00 82.71 1136 ALA X CA 1
ATOM 7738 C C . ALA A 1 1136 ? 68.837 60.441 11.530 1.00 89.61 1136 ALA X C 1
ATOM 7739 O O . ALA A 1 1136 ? 68.399 61.001 12.535 1.00 97.74 1136 ALA X O 1
ATOM 7741 N N . HIS A 1 1137 ? 68.779 59.124 11.355 1.00 86.44 1137 HIS X N 1
ATOM 7742 C CA . HIS A 1 1137 ? 68.142 58.244 12.334 1.00 85.90 1137 HIS X CA 1
ATOM 7743 C C . HIS A 1 1137 ? 69.099 57.154 12.810 1.00 85.16 1137 HIS X C 1
ATOM 7744 O O . HIS A 1 1137 ? 68.950 55.989 12.443 1.00 83.75 1137 HIS X O 1
ATOM 7751 N N . PRO A 1 1138 ? 70.082 57.533 13.640 1.00 84.29 1138 PRO X N 1
ATOM 7752 C CA . PRO A 1 1138 ? 71.124 56.625 14.133 1.00 86.69 1138 PRO X CA 1
ATOM 7753 C C . PRO A 1 1138 ? 70.583 55.322 14.722 1.00 87.02 1138 PRO X C 1
ATOM 7754 O O . PRO A 1 1138 ? 71.026 54.245 14.323 1.00 87.97 1138 PRO X O 1
ATOM 7758 N N . LYS A 1 1139 ? 69.644 55.418 15.658 1.00 84.05 1139 LYS X N 1
ATOM 7759 C CA . LYS A 1 1139 ? 69.115 54.233 16.327 1.00 91.46 1139 LYS X CA 1
ATOM 7760 C C . LYS A 1 1139 ? 68.369 53.304 15.366 1.00 92.96 1139 LYS X C 1
ATOM 7761 O O . LYS A 1 1139 ? 68.175 52.123 15.657 1.00 94.99 1139 LYS X O 1
ATOM 7767 N N . HIS A 1 1140 ? 67.960 53.838 14.220 1.00 91.39 1140 HIS X N 1
ATOM 7768 C CA . HIS A 1 1140 ? 67.253 53.041 13.219 1.00 92.22 1140 HIS X CA 1
ATOM 7769 C C . HIS A 1 1140 ? 68.174 51.979 12.614 1.00 90.19 1140 HIS X C 1
ATOM 7770 O O . HIS A 1 1140 ? 68.795 52.197 11.573 1.00 87.63 1140 HIS X O 1
ATOM 7777 N N . LEU A 1 1141 ? 68.255 50.828 13.275 1.00 86.77 1141 LEU X N 1
ATOM 7778 C CA . LEU A 1 1141 ? 69.161 49.758 12.865 1.00 83.80 1141 LEU X CA 1
ATOM 7779 C C . LEU A 1 1141 ? 68.689 49.042 11.605 1.00 87.40 1141 LEU X C 1
ATOM 7780 O O . LEU A 1 1141 ? 69.502 48.563 10.816 1.00 85.13 1141 LEU X O 1
ATOM 7785 N N . GLN A 1 1142 ? 67.373 48.966 11.427 1.00 90.19 1142 GLN X N 1
ATOM 7786 C CA . GLN A 1 1142 ? 66.785 48.283 10.279 1.00 83.96 1142 GLN X CA 1
ATOM 7787 C C . GLN A 1 1142 ? 67.425 48.689 8.955 1.00 81.39 1142 GLN X C 1
ATOM 7788 O O . GLN A 1 1142 ? 67.431 47.913 8.001 1.00 80.87 1142 GLN X O 1
ATOM 7794 N N . ALA A 1 1143 ? 67.959 49.906 8.902 1.00 80.76 1143 ALA X N 1
ATOM 7795 C CA . ALA A 1 1143 ? 68.616 50.407 7.698 1.00 80.72 1143 ALA X CA 1
ATOM 7796 C C . ALA A 1 1143 ? 69.849 49.576 7.342 1.00 82.71 1143 ALA X C 1
ATOM 7797 O O . ALA A 1 1143 ?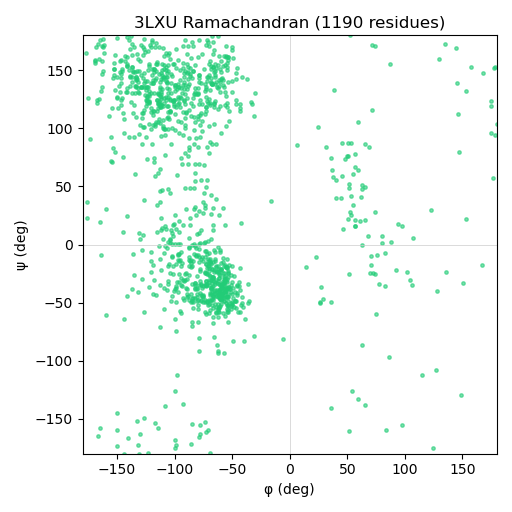 70.174 49.402 6.168 1.00 77.79 1143 ALA X O 1
ATOM 7799 N N . ASN A 1 1144 ? 70.533 49.069 8.364 1.00 81.19 1144 ASN X N 1
ATOM 7800 C CA . ASN A 1 1144 ? 71.683 48.197 8.163 1.00 78.16 1144 ASN X CA 1
ATOM 7801 C C . ASN A 1 1144 ? 71.309 46.904 7.448 1.00 78.45 1144 ASN X C 1
ATOM 7802 O O . ASN A 1 1144 ? 71.895 46.560 6.422 1.00 77.16 1144 ASN X O 1
ATOM 7807 N N . LEU A 1 1145 ? 70.328 46.193 7.998 1.00 80.08 1145 LEU X N 1
ATOM 7808 C CA . LEU A 1 1145 ? 69.871 44.933 7.422 1.00 78.04 1145 LEU X CA 1
ATOM 7809 C C . LEU A 1 1145 ? 69.440 45.096 5.970 1.00 74.03 1145 LEU X C 1
ATOM 7810 O O . LEU A 1 1145 ? 69.691 44.228 5.136 1.00 74.73 1145 LEU X O 1
ATOM 7815 N N . LEU A 1 1146 ? 68.791 46.215 5.673 1.00 73.09 1146 LEU X N 1
ATOM 7816 C CA . LEU A 1 1146 ? 68.279 46.457 4.332 1.00 74.47 1146 LEU X CA 1
ATOM 7817 C C . LEU A 1 1146 ? 69.398 46.623 3.308 1.00 73.32 1146 LEU X C 1
ATOM 7818 O O . LEU A 1 1146 ? 69.329 46.069 2.211 1.00 74.81 1146 LEU X O 1
ATOM 7823 N N . LEU A 1 1147 ? 70.427 47.383 3.662 1.00 71.58 1147 LEU X N 1
ATOM 7824 C CA . LEU A 1 1147 ? 71.567 47.553 2.771 1.00 73.99 1147 LEU X CA 1
ATOM 7825 C C . LEU A 1 1147 ? 72.163 46.182 2.481 1.00 74.44 1147 LEU X C 1
ATOM 7826 O O . LEU A 1 1147 ? 72.531 45.878 1.348 1.00 77.13 1147 LEU X O 1
ATOM 7831 N N . ILE A 1 1148 ? 72.245 45.355 3.517 1.00 71.88 1148 ILE X N 1
ATOM 7832 C CA . ILE A 1 1148 ? 72.752 43.997 3.382 1.00 72.89 1148 ILE X CA 1
ATOM 7833 C C . ILE A 1 1148 ? 71.992 43.221 2.310 1.00 76.16 1148 ILE X C 1
ATOM 7834 O O . ILE A 1 1148 ? 72.588 42.732 1.351 1.00 77.32 1148 ILE X O 1
ATOM 7839 N N . GLN A 1 1149 ? 70.677 43.114 2.477 1.00 74.54 1149 GLN X N 1
ATOM 7840 C CA . GLN A 1 1149 ? 69.833 42.415 1.512 1.00 73.35 1149 GLN X CA 1
ATOM 7841 C C . GLN A 1 1149 ? 70.126 42.882 0.090 1.00 79.28 1149 GLN X C 1
ATOM 7842 O O . GLN A 1 1149 ? 70.111 42.088 -0.852 1.00 82.88 1149 GLN X O 1
ATOM 7848 N N . ASN A 1 1150 ? 70.393 44.176 -0.056 1.00 78.20 1150 ASN X N 1
ATOM 7849 C CA . ASN A 1 1150 ? 70.718 44.749 -1.354 1.00 79.36 1150 ASN X CA 1
ATOM 7850 C C . ASN A 1 1150 ? 72.097 44.312 -1.830 1.00 79.90 1150 ASN X C 1
ATOM 7851 O O . ASN A 1 1150 ? 72.251 43.817 -2.946 1.00 80.56 1150 ASN X O 1
ATOM 7856 N N . ILE A 1 1151 ? 73.097 44.501 -0.975 1.00 76.77 1151 ILE X N 1
ATOM 7857 C CA . ILE A 1 1151 ? 74.466 44.125 -1.300 1.00 81.83 1151 ILE X CA 1
ATOM 7858 C C . ILE A 1 1151 ? 74.544 42.658 -1.711 1.00 83.13 1151 ILE X C 1
ATOM 7859 O O . ILE A 1 1151 ? 75.293 42.295 -2.619 1.00 85.55 1151 ILE X O 1
ATOM 7864 N N . GLU A 1 1152 ? 73.763 41.819 -1.040 1.00 78.04 1152 GLU X N 1
ATOM 7865 C CA . GLU A 1 1152 ? 73.814 40.383 -1.276 1.00 78.84 1152 GLU X CA 1
ATOM 7866 C C . GLU A 1 1152 ? 72.877 39.969 -2.402 1.00 81.43 1152 GLU X C 1
ATOM 7867 O O . GLU A 1 1152 ? 72.712 38.781 -2.683 1.00 88.92 1152 GLU X O 1
ATOM 7873 N N . SER A 1 1153 ? 72.268 40.954 -3.051 1.00 83.33 1153 SER X N 1
ATOM 7874 C CA . SER A 1 1153 ? 71.357 40.681 -4.155 1.00 86.83 1153 SER X CA 1
ATOM 7875 C C . SER A 1 1153 ? 71.941 41.170 -5.476 1.00 87.38 1153 SER X C 1
ATOM 7876 O O . SER A 1 1153 ? 71.552 40.707 -6.548 1.00 85.91 1153 SER X O 1
ATOM 7879 N N . ASN A 1 1154 ? 72.878 42.109 -5.386 1.00 85.29 1154 ASN X N 1
ATOM 7880 C CA . ASN A 1 1154 ? 73.509 42.683 -6.568 1.00 84.88 1154 ASN X CA 1
ATOM 7881 C C . ASN A 1 1154 ? 74.891 42.100 -6.820 1.00 90.28 1154 ASN X C 1
ATOM 7882 O O . ASN A 1 1154 ? 75.421 42.195 -7.927 1.00 91.35 1154 ASN X O 1
ATOM 7887 N N . GLN A 1 1155 ? 75.471 41.495 -5.788 1.00 92.68 1155 GLN X N 1
ATOM 7888 C CA . GLN A 1 1155 ? 76.876 41.106 -5.827 1.00 89.44 1155 GLN X CA 1
ATOM 7889 C C . GLN A 1 1155 ? 77.106 39.602 -5.752 1.00 91.75 1155 GLN X C 1
ATOM 7890 O O . GLN A 1 1155 ? 77.931 39.058 -6.486 1.00 96.05 1155 GLN X O 1
ATOM 7896 N N . LEU A 1 1156 ? 76.385 38.933 -4.860 1.00 89.07 1156 LEU X N 1
ATOM 7897 C CA . LEU A 1 1156 ? 76.619 37.512 -4.632 1.00 91.72 1156 LEU X CA 1
ATOM 7898 C C . LEU A 1 1156 ? 75.361 36.651 -4.759 1.00 88.37 1156 LEU X C 1
ATOM 7899 O O . LEU A 1 1156 ? 74.295 37.000 -4.252 1.00 82.51 1156 LEU X O 1
ATOM 7904 N N . LYS A 1 1157 ? 75.508 35.524 -5.448 1.00 92.73 1157 LYS X N 1
ATOM 7905 C CA . LYS A 1 1157 ? 74.415 34.583 -5.652 1.00 90.99 1157 LYS X CA 1
ATOM 7906 C C . LYS A 1 1157 ? 74.070 33.881 -4.345 1.00 94.22 1157 LYS X C 1
ATOM 7907 O O . LYS A 1 1157 ? 74.947 33.618 -3.519 1.00 92.31 1157 LYS X O 1
ATOM 7913 N N . SER A 1 1158 ? 72.790 33.578 -4.162 1.00 94.27 1158 SER X N 1
ATOM 7914 C CA . SER A 1 1158 ? 72.335 32.883 -2.965 1.00 95.93 1158 SER X CA 1
ATOM 7915 C C . SER A 1 1158 ? 72.521 31.378 -3.117 1.00 91.20 1158 SER X C 1
ATOM 7916 O O . SER A 1 1158 ? 71.702 30.705 -3.744 1.00 93.03 1158 SER X O 1
ATOM 7919 N N . GLN A 1 1159 ? 73.603 30.854 -2.545 1.00 85.32 1159 GLN X N 1
ATOM 7920 C CA . GLN A 1 1159 ? 73.870 29.419 -2.607 1.00 84.81 1159 GLN X CA 1
ATOM 7921 C C . GLN A 1 1159 ? 74.288 28.820 -1.262 1.00 77.72 1159 GLN X C 1
ATOM 7922 O O . GLN A 1 1159 ? 74.907 29.486 -0.432 1.00 73.42 1159 GLN X O 1
ATOM 7928 N N . LEU A 1 1160 ? 73.932 27.555 -1.059 1.00 77.27 1160 LEU X N 1
ATOM 7929 C CA . LEU A 1 1160 ? 74.177 26.869 0.205 1.00 76.93 1160 LEU X CA 1
ATOM 7930 C C . LEU A 1 1160 ? 75.627 26.401 0.300 1.00 76.61 1160 LEU X C 1
ATOM 7931 O O . LEU A 1 1160 ? 76.310 26.297 -0.717 1.00 78.37 1160 LEU X O 1
ATOM 7936 N N . PRO A 1 1161 ? 76.096 26.113 1.526 1.00 75.19 1161 PRO X N 1
ATOM 7937 C CA . PRO A 1 1161 ? 77.491 25.768 1.816 1.00 74.98 1161 PRO X CA 1
ATOM 7938 C C . PRO A 1 1161 ? 78.217 25.041 0.685 1.00 76.00 1161 PRO X C 1
ATOM 7939 O O . PRO A 1 1161 ? 78.991 25.668 -0.035 1.00 78.99 1161 PRO X O 1
ATOM 7943 N N . LEU A 1 1162 ? 77.980 23.742 0.537 1.00 74.89 1162 LEU X N 1
ATOM 7944 C CA . LEU A 1 1162 ? 78.694 22.953 -0.464 1.00 76.28 1162 LEU X CA 1
ATOM 7945 C C . LEU A 1 1162 ? 78.558 23.511 -1.878 1.00 76.35 1162 LEU X C 1
ATOM 7946 O O . LEU A 1 1162 ? 79.542 23.591 -2.608 1.00 79.29 1162 LEU X O 1
ATOM 7951 N N . THR A 1 1163 ? 77.343 23.891 -2.262 1.00 75.55 1163 THR X N 1
ATOM 7952 C CA . THR A 1 1163 ? 77.110 24.451 -3.590 1.00 77.75 1163 THR X CA 1
ATOM 7953 C C . THR A 1 1163 ? 77.957 25.701 -3.815 1.00 80.01 1163 THR X C 1
ATOM 7954 O O . THR A 1 1163 ? 78.410 25.967 -4.929 1.00 79.25 1163 THR X O 1
ATOM 7958 N N . PHE A 1 1164 ? 78.168 26.460 -2.745 1.00 80.88 1164 PHE X N 1
ATOM 7959 C CA . PHE A 1 1164 ? 79.017 27.644 -2.785 1.00 79.80 1164 PHE X CA 1
ATOM 7960 C C . PHE A 1 1164 ? 80.477 27.243 -2.988 1.00 83.14 1164 PHE X C 1
ATOM 7961 O O . PHE A 1 1164 ? 81.172 27.794 -3.840 1.00 87.38 1164 PHE X O 1
ATOM 7969 N N . VAL A 1 1165 ? 80.928 26.272 -2.201 1.00 83.15 1165 VAL X N 1
ATOM 7970 C CA . VAL A 1 1165 ? 82.296 25.775 -2.283 1.00 79.62 1165 VAL X CA 1
ATOM 7971 C C . VAL A 1 1165 ? 82.605 25.177 -3.653 1.00 82.24 1165 VAL X C 1
ATOM 7972 O O . VAL A 1 1165 ? 83.526 25.618 -4.338 1.00 90.75 1165 VAL X O 1
ATOM 7976 N N . ASN A 1 1166 ? 81.833 24.170 -4.047 1.00 82.32 1166 ASN X N 1
ATOM 7977 C CA . ASN A 1 1166 ? 82.022 23.525 -5.340 1.00 90.45 1166 ASN X CA 1
ATOM 7978 C C . ASN A 1 1166 ? 82.086 24.543 -6.471 1.00 94.11 1166 ASN X C 1
ATOM 7979 O O . ASN A 1 1166 ? 82.790 24.342 -7.460 1.00 105.01 1166 ASN X O 1
ATOM 7984 N N . ALA A 1 1167 ? 81.351 25.639 -6.312 1.00 90.91 1167 ALA X N 1
ATOM 7985 C CA . ALA A 1 1167 ? 81.242 26.653 -7.356 1.00 93.93 1167 ALA X CA 1
ATOM 7986 C C . ALA A 1 1167 ? 82.365 27.684 -7.289 1.00 98.78 1167 ALA X C 1
ATOM 7987 O O . ALA A 1 1167 ? 82.266 28.761 -7.879 1.00 103.85 1167 ALA X O 1
ATOM 7989 N N . GLN A 1 1168 ? 83.429 27.354 -6.567 1.00 99.36 1168 GLN X N 1
ATOM 7990 C CA . GLN A 1 1168 ? 84.590 28.232 -6.479 1.00 105.13 1168 GLN X CA 1
ATOM 7991 C C . GLN A 1 1168 ? 85.807 27.567 -7.113 1.00 112.21 1168 GLN X C 1
ATOM 7992 O O . GLN A 1 1168 ? 86.936 27.758 -6.661 1.00 107.70 1168 GLN X O 1
ATOM 7998 N N . LYS A 1 1169 ? 85.570 26.786 -8.164 1.00 115.80 1169 LYS X N 1
ATOM 7999 C CA . LYS A 1 1169 ? 86.641 26.037 -8.814 1.00 124.64 1169 LYS X CA 1
ATOM 8000 C C . LYS A 1 1169 ? 86.426 25.875 -10.319 1.00 133.21 1169 LYS X C 1
ATOM 8001 O O . LYS A 1 1169 ? 85.292 25.793 -10.794 1.00 128.50 1169 LYS X O 1
ATOM 8007 N N . THR A 1 1170 ? 87.534 25.831 -11.055 1.00 139.91 1170 THR X N 1
ATOM 8008 C CA . THR A 1 1170 ? 87.533 25.607 -12.502 1.00 146.06 1170 THR X CA 1
ATOM 8009 C C . THR A 1 1170 ? 86.647 26.590 -13.274 1.00 151.67 1170 THR X C 1
ATOM 8010 O O . THR A 1 1170 ? 86.798 27.805 -13.143 1.00 151.88 1170 THR X O 1
ATOM 8014 N N . SER A 1 1171 ? 85.730 26.051 -14.075 1.00 153.56 1171 SER X N 1
ATOM 8015 C CA . SER A 1 1171 ? 84.892 26.854 -14.967 1.00 156.39 1171 SER X CA 1
ATOM 8016 C C . SER A 1 1171 ? 85.708 27.861 -15.782 1.00 159.21 1171 SER X C 1
ATOM 8017 O O . SER A 1 1171 ? 85.672 29.063 -15.512 1.00 153.02 1171 SER X O 1
ATOM 8020 N N . PRO A 1 1172 ? 86.444 27.363 -16.792 1.00 161.42 1172 PRO X N 1
ATOM 8021 C CA . PRO A 1 1172 ? 87.356 28.153 -17.630 1.00 160.30 1172 PRO X CA 1
ATOM 8022 C C . PRO A 1 1172 ? 86.769 28.853 -18.874 1.00 162.55 1172 PRO X C 1
ATOM 8023 O O . PRO A 1 1172 ? 87.535 29.540 -19.551 1.00 156.94 1172 PRO X O 1
ATOM 8027 N N . PRO A 1 1173 ? 85.464 28.687 -19.181 1.00 166.94 1173 PRO X N 1
ATOM 8028 C CA . PRO A 1 1173 ? 84.972 29.334 -20.406 1.00 162.26 1173 PRO X CA 1
ATOM 8029 C C . PRO A 1 1173 ? 85.407 30.793 -20.521 1.00 159.40 1173 PRO X C 1
ATOM 8030 O O . PRO A 1 1173 ? 85.900 31.210 -21.570 1.00 156.66 1173 PRO X O 1
ATOM 8034 N N . GLU A 1 1174 ? 85.226 31.553 -19.447 1.00 157.00 1174 GLU X N 1
ATOM 8035 C CA . GLU A 1 1174 ? 85.627 32.954 -19.422 1.00 150.41 1174 GLU X CA 1
ATOM 8036 C C . GLU A 1 1174 ? 87.144 33.096 -19.316 1.00 145.88 1174 GLU X C 1
ATOM 8037 O O . GLU A 1 1174 ? 87.889 32.217 -19.751 1.00 142.91 1174 GLU X O 1
ATOM 8043 N N . ALA A 1 1175 ? 87.597 34.205 -18.740 1.00 140.80 1175 ALA X N 1
ATOM 8044 C CA . ALA A 1 1175 ? 89.027 34.473 -18.626 1.00 135.44 1175 ALA X CA 1
ATOM 8045 C C . ALA A 1 1175 ? 89.616 33.910 -17.337 1.00 131.84 1175 ALA X C 1
ATOM 8046 O O . ALA A 1 1175 ? 88.941 33.845 -16.309 1.00 132.39 1175 ALA X O 1
ATOM 8048 N N . GLY A 1 1176 ? 90.878 33.497 -17.400 1.00 125.65 1176 GLY X N 1
ATOM 8049 C CA . GLY A 1 1176 ? 91.590 33.050 -16.219 1.00 118.31 1176 GLY X CA 1
ATOM 8050 C C . GLY A 1 1176 ? 91.926 34.241 -15.345 1.00 120.05 1176 GLY X C 1
ATOM 8051 O O . GLY A 1 1176 ? 92.248 34.095 -14.166 1.00 116.36 1176 GLY X O 1
ATOM 8052 N N . GLU A 1 1177 ? 91.847 35.429 -15.938 1.00 122.34 1177 GLU X N 1
ATOM 8053 C CA . GLU A 1 1177 ? 92.081 36.675 -15.219 1.00 123.45 1177 GLU X CA 1
ATOM 8054 C C . GLU A 1 1177 ? 90.774 37.225 -14.663 1.00 122.44 1177 GLU X C 1
ATOM 8055 O O . GLU A 1 1177 ? 90.694 37.600 -13.494 1.00 120.85 1177 GLU X O 1
ATOM 8061 N N . SER A 1 1178 ? 89.753 37.271 -15.513 1.00 119.98 1178 SER X N 1
ATOM 8062 C CA . SER A 1 1178 ? 88.437 37.749 -15.110 1.00 121.27 1178 SER X CA 1
ATOM 8063 C C . SER A 1 1178 ? 87.908 36.967 -13.912 1.00 126.13 1178 SER X C 1
ATOM 8064 O O . SER A 1 1178 ? 87.005 37.425 -13.208 1.00 123.82 1178 SER X O 1
ATOM 8067 N N . ALA A 1 1179 ? 88.477 35.787 -13.686 1.00 130.58 1179 ALA X N 1
ATOM 8068 C CA . ALA A 1 1179 ? 88.054 34.919 -12.591 1.00 127.25 1179 ALA X CA 1
ATOM 8069 C C . ALA A 1 1179 ? 88.520 35.444 -11.236 1.00 123.07 1179 ALA X C 1
ATOM 8070 O O . ALA A 1 1179 ? 88.174 34.889 -10.194 1.00 121.24 1179 ALA X O 1
ATOM 8072 N N . ASP A 1 1180 ? 89.308 36.515 -11.254 1.00 121.93 1180 ASP X N 1
ATOM 8073 C CA . ASP A 1 1180 ? 89.766 37.139 -10.018 1.00 120.68 1180 ASP X CA 1
ATOM 8074 C C . ASP A 1 1180 ? 88.988 38.411 -9.702 1.00 118.78 1180 ASP X C 1
ATOM 8075 O O . ASP A 1 1180 ? 88.589 38.632 -8.559 1.00 115.33 1180 ASP X O 1
ATOM 8080 N N . LYS A 1 1181 ? 88.772 39.243 -10.715 1.00 120.75 1181 LYS X N 1
ATOM 8081 C CA . LYS A 1 1181 ? 88.040 40.490 -10.522 1.00 122.35 1181 LYS X CA 1
ATOM 8082 C C . LYS A 1 1181 ? 86.581 40.231 -10.151 1.00 120.01 1181 LYS X C 1
ATOM 8083 O O . LYS A 1 1181 ? 85.922 41.087 -9.563 1.00 119.42 1181 LYS X O 1
ATOM 8089 N N . GLN A 1 1182 ? 86.084 39.047 -10.493 1.00 118.51 1182 GLN X N 1
ATOM 8090 C CA . GLN A 1 1182 ? 84.714 38.676 -10.161 1.00 115.47 1182 GLN X CA 1
ATOM 8091 C C . GLN A 1 1182 ? 84.627 38.053 -8.771 1.00 110.91 1182 GLN X C 1
ATOM 8092 O O . GLN A 1 1182 ? 83.587 38.114 -8.118 1.00 108.98 1182 GLN X O 1
ATOM 8098 N N . LYS A 1 1183 ? 85.724 37.455 -8.320 1.00 110.79 1183 LYS X N 1
ATOM 8099 C CA . LYS A 1 1183 ? 85.749 36.816 -7.010 1.00 109.77 1183 LYS X CA 1
ATOM 8100 C C . LYS A 1 1183 ? 86.335 37.733 -5.944 1.00 105.17 1183 LYS X C 1
ATOM 8101 O O . LYS A 1 1183 ? 86.215 37.462 -4.749 1.00 102.08 1183 LYS X O 1
ATOM 8107 N N . GLU A 1 1184 ? 86.966 38.818 -6.378 1.00 109.55 1184 GLU X N 1
ATOM 8108 C CA . GLU A 1 1184 ? 87.431 39.839 -5.449 1.00 107.72 1184 GLU X CA 1
ATOM 8109 C C . GLU A 1 1184 ? 86.303 40.821 -5.169 1.00 101.01 1184 GLU X C 1
ATOM 8110 O O . GLU A 1 1184 ? 86.329 41.541 -4.172 1.00 97.80 1184 GLU X O 1
ATOM 8116 N N . ASP A 1 1185 ? 85.315 40.842 -6.058 1.00 104.97 1185 ASP X N 1
ATOM 8117 C CA . ASP A 1 1185 ? 84.108 41.634 -5.845 1.00 107.70 1185 ASP X CA 1
ATOM 8118 C C . ASP A 1 1185 ? 83.259 40.976 -4.769 1.00 100.72 1185 ASP X C 1
ATOM 8119 O O . ASP A 1 1185 ? 82.551 41.649 -4.020 1.00 95.32 1185 ASP X O 1
ATOM 8124 N N . GLN A 1 1186 ? 83.336 39.650 -4.706 1.00 99.96 1186 GLN X N 1
ATOM 8125 C CA . GLN A 1 1186 ? 82.612 38.878 -3.707 1.00 93.55 1186 GLN X CA 1
ATOM 8126 C C . GLN A 1 1186 ? 83.196 39.112 -2.322 1.00 92.34 1186 GLN X C 1
ATOM 8127 O O . GLN A 1 1186 ? 82.465 39.290 -1.348 1.00 91.89 1186 GLN X O 1
ATOM 8133 N N . LYS A 1 1187 ? 84.522 39.108 -2.242 1.00 95.27 1187 LYS X N 1
ATOM 8134 C CA . LYS A 1 1187 ? 85.219 39.323 -0.981 1.00 92.73 1187 LYS X CA 1
ATOM 8135 C C . LYS A 1 1187 ? 84.880 40.692 -0.400 1.00 92.21 1187 LYS X C 1
ATOM 8136 O O . LYS A 1 1187 ? 84.459 40.800 0.752 1.00 89.90 1187 LYS X O 1
ATOM 8142 N N . LYS A 1 1188 ? 85.057 41.731 -1.210 1.00 95.14 1188 LYS X N 1
ATOM 8143 C CA . LYS A 1 1188 ? 84.764 43.097 -0.793 1.00 96.50 1188 LYS X CA 1
ATOM 8144 C C . LYS A 1 1188 ? 83.364 43.181 -0.203 1.00 87.84 1188 LYS X C 1
ATOM 8145 O O . LYS A 1 1188 ? 83.134 43.847 0.806 1.00 86.42 1188 LYS X O 1
ATOM 8151 N N . VAL A 1 1189 ? 82.435 42.486 -0.843 1.00 85.35 1189 VAL X N 1
ATOM 8152 C CA . VAL A 1 1189 ? 81.032 42.537 -0.464 1.00 84.54 1189 VAL X CA 1
ATOM 8153 C C . VAL A 1 1189 ? 80.756 41.910 0.896 1.00 82.79 1189 VAL X C 1
ATOM 8154 O O . VAL A 1 1189 ? 80.130 42.528 1.753 1.00 84.92 1189 VAL X O 1
ATOM 8158 N N . ARG A 1 1190 ? 81.218 40.681 1.088 1.00 84.95 1190 ARG X N 1
ATOM 8159 C CA . ARG A 1 1190 ? 81.012 39.989 2.354 1.00 83.46 1190 ARG X CA 1
ATOM 8160 C C . ARG A 1 1190 ? 81.729 40.706 3.490 1.00 84.33 1190 ARG X C 1
ATOM 8161 O O . ARG A 1 1190 ? 81.285 40.664 4.637 1.00 80.34 1190 ARG X O 1
ATOM 8169 N N . SER A 1 1191 ? 82.839 41.362 3.163 1.00 86.40 1191 SER X N 1
ATOM 8170 C CA . SER A 1 1191 ? 83.530 42.210 4.125 1.00 85.78 1191 SER X CA 1
ATOM 8171 C C . SER A 1 1191 ? 82.607 43.359 4.500 1.00 81.05 1191 SER X C 1
ATOM 8172 O O . SER A 1 1191 ? 82.271 43.545 5.669 1.00 77.40 1191 SER X O 1
ATOM 8175 N N . ALA A 1 1192 ? 82.195 44.124 3.493 1.00 81.71 1192 ALA X N 1
ATOM 8176 C CA . ALA A 1 1192 ? 81.262 45.224 3.696 1.00 85.01 1192 ALA X CA 1
ATOM 8177 C C . ALA A 1 1192 ? 80.004 44.730 4.403 1.00 81.93 1192 ALA X C 1
ATOM 8178 O O . ALA A 1 1192 ? 79.393 45.452 5.186 1.00 82.14 1192 ALA X O 1
ATOM 8180 N N . LEU A 1 1193 ? 79.635 43.485 4.129 1.00 81.57 1193 LEU X N 1
ATOM 8181 C CA . LEU A 1 1193 ? 78.408 42.905 4.660 1.00 80.16 1193 LEU X CA 1
ATOM 8182 C C . LEU A 1 1193 ? 78.555 42.517 6.129 1.00 83.25 1193 LEU X C 1
ATOM 8183 O O . LEU A 1 1193 ? 77.619 42.662 6.915 1.00 79.37 1193 LEU X O 1
ATOM 8188 N N . GLU A 1 1194 ? 79.735 42.026 6.493 1.00 90.66 1194 GLU X N 1
ATOM 8189 C CA . GLU A 1 1194 ? 80.013 41.634 7.871 1.00 89.08 1194 GLU X CA 1
ATOM 8190 C C . GLU A 1 1194 ? 80.072 42.847 8.793 1.00 85.05 1194 GLU X C 1
ATOM 8191 O O . GLU A 1 1194 ? 79.631 42.789 9.941 1.00 81.17 1194 GLU X O 1
ATOM 8197 N N . ARG A 1 1195 ? 80.620 43.946 8.285 1.00 85.87 1195 ARG X N 1
ATOM 8198 C CA . ARG A 1 1195 ? 80.748 45.164 9.073 1.00 87.14 1195 ARG X CA 1
ATOM 8199 C C . ARG A 1 1195 ? 79.395 45.836 9.269 1.00 84.15 1195 ARG X C 1
ATOM 8200 O O . ARG A 1 1195 ? 79.128 46.411 10.323 1.00 82.65 1195 ARG X O 1
ATOM 8208 N N . ILE A 1 1196 ? 78.546 45.760 8.248 1.00 84.41 1196 ILE X N 1
ATOM 8209 C CA . ILE A 1 1196 ? 77.204 46.327 8.330 1.00 81.90 1196 ILE X CA 1
ATOM 8210 C C . ILE A 1 1196 ? 76.416 45.646 9.444 1.00 80.82 1196 ILE X C 1
ATOM 8211 O O . ILE A 1 1196 ? 75.532 46.246 10.054 1.00 81.81 1196 ILE X O 1
ATOM 8216 N N . VAL A 1 1197 ? 76.751 44.388 9.709 1.00 78.27 1197 VAL X N 1
ATOM 8217 C CA . VAL A 1 1197 ? 76.070 43.620 10.742 1.00 77.51 1197 VAL X CA 1
ATOM 8218 C C . VAL A 1 1197 ? 76.540 43.999 12.140 1.00 83.84 1197 VAL X C 1
ATOM 8219 O O . VAL A 1 1197 ? 75.732 44.134 13.060 1.00 84.33 1197 VAL X O 1
ATOM 8223 N N . LYS A 1 1198 ? 77.850 44.156 12.298 1.00 90.01 1198 LYS X N 1
ATOM 8224 C CA . LYS A 1 1198 ? 78.421 44.539 13.584 1.00 92.51 1198 LYS X CA 1
ATOM 8225 C C . LYS A 1 1198 ? 77.823 45.855 14.066 1.00 89.70 1198 LYS X C 1
ATOM 8226 O O . LYS A 1 1198 ? 77.658 46.069 15.265 1.00 90.75 1198 LYS X O 1
ATOM 8232 N N . LEU A 1 1199 ? 77.500 46.733 13.123 1.00 85.04 1199 LEU X N 1
ATOM 8233 C CA . LEU A 1 1199 ? 76.883 48.012 13.450 1.00 85.27 1199 LEU X CA 1
ATOM 8234 C C . LEU A 1 1199 ? 75.499 47.806 14.057 1.00 84.17 1199 LEU X C 1
ATOM 8235 O O . LEU A 1 1199 ? 75.061 48.582 14.903 1.00 86.22 1199 LEU X O 1
ATOM 8240 N N . ALA A 1 1200 ? 74.817 46.751 13.621 1.00 85.37 1200 ALA X N 1
ATOM 8241 C CA . ALA A 1 1200 ? 73.508 46.405 14.162 1.00 83.22 1200 ALA X CA 1
ATOM 8242 C C . ALA A 1 1200 ? 73.643 45.341 15.244 1.00 85.37 1200 ALA X C 1
ATOM 8243 O O . ALA A 1 1200 ? 72.649 44.764 15.681 1.00 84.85 1200 ALA X O 1
ATOM 8245 N N . ASP A 1 1201 ? 74.880 45.086 15.663 1.00 91.62 1201 ASP X N 1
ATOM 8246 C CA . ASP A 1 1201 ? 75.171 44.100 16.703 1.00 94.71 1201 ASP X CA 1
ATOM 8247 C C . ASP A 1 1201 ? 75.621 44.756 18.001 1.00 98.31 1201 ASP X C 1
ATOM 8248 O O . ASP A 1 1201 ? 75.285 44.293 19.090 1.00 96.16 1201 ASP X O 1
ATOM 8253 N N . LYS A 1 1202 ? 76.391 45.833 17.872 1.00 104.86 1202 LYS X N 1
ATOM 8254 C CA . LYS A 1 1202 ? 76.956 46.522 19.026 1.00 104.43 1202 LYS X CA 1
ATOM 8255 C C . LYS A 1 1202 ? 75.928 47.428 19.694 1.00 104.35 1202 LYS X C 1
ATOM 8256 O O . LYS A 1 1202 ? 75.521 47.183 20.830 1.00 105.53 1202 LYS X O 1
ATOM 8262 N N . VAL A 1 1203 ? 75.510 48.473 18.987 1.00 104.14 1203 VAL X N 1
ATOM 8263 C CA . VAL A 1 1203 ? 74.508 49.393 19.515 1.00 111.31 1203 VAL X CA 1
ATOM 8264 C C . VAL A 1 1203 ? 73.122 48.750 19.523 1.00 106.18 1203 VAL X C 1
ATOM 8265 O O . VAL A 1 1203 ? 72.145 49.336 19.059 1.00 108.43 1203 VAL X O 1
ATOM 8269 N N . ILE A 1 1204 ? 73.058 47.536 20.060 1.00 104.08 1204 ILE X N 1
ATOM 8270 C CA . ILE A 1 1204 ? 71.819 46.780 20.186 1.00 110.50 1204 ILE X CA 1
ATOM 8271 C C . ILE A 1 1204 ? 72.049 45.734 21.275 1.00 116.83 1204 ILE X C 1
ATOM 8272 O O . ILE A 1 1204 ? 71.467 44.650 21.261 1.00 119.98 1204 ILE X O 1
ATOM 8277 N N . GLN A 1 1205 ? 72.907 46.091 22.226 1.00 119.80 1205 GLN X N 1
ATOM 8278 C CA . GLN A 1 1205 ? 73.395 45.163 23.245 1.00 128.67 1205 GLN X CA 1
ATOM 8279 C C . GLN A 1 1205 ? 72.385 44.082 23.632 1.00 130.30 1205 GLN X C 1
ATOM 8280 O O . GLN A 1 1205 ? 71.359 44.356 24.258 1.00 126.21 1205 GLN X O 1
ATOM 8286 N N . GLU A 1 1206 ? 72.701 42.850 23.247 1.00 130.13 1206 GLU X N 1
ATOM 8287 C CA . GLU A 1 1206 ? 71.832 41.703 23.476 1.00 131.71 1206 GLU X CA 1
ATOM 8288 C C . GLU A 1 1206 ? 71.673 41.334 24.948 1.00 137.09 1206 GLU X C 1
ATOM 8289 O O . GLU A 1 1206 ? 70.622 40.835 25.355 1.00 139.65 1206 GLU X O 1
ATOM 8295 N N . THR A 1 1207 ? 72.711 41.579 25.742 1.00 138.43 1207 THR X N 1
ATOM 8296 C CA . THR A 1 1207 ? 72.715 41.167 27.144 1.00 141.43 1207 THR X CA 1
ATOM 8297 C C . THR A 1 1207 ? 71.430 41.557 27.877 1.00 140.46 1207 THR X C 1
ATOM 8298 O O . THR A 1 1207 ? 70.766 40.709 28.475 1.00 136.73 1207 THR X O 1
ATOM 8302 N N . ASP A 1 1208 ? 71.079 42.837 27.820 1.00 137.24 1208 ASP X N 1
ATOM 8303 C CA . ASP A 1 1208 ? 69.890 43.321 28.505 1.00 138.98 1208 ASP X CA 1
ATOM 8304 C C . ASP A 1 1208 ? 68.647 42.965 27.699 1.00 137.11 1208 ASP X C 1
ATOM 8305 O O . ASP A 1 1208 ? 67.577 42.731 28.259 1.00 137.98 1208 ASP X O 1
ATOM 8310 N N . SER A 1 1209 ? 68.803 42.915 26.379 1.00 137.45 1209 SER X N 1
ATOM 8311 C CA . SER A 1 1209 ? 67.713 42.533 25.489 1.00 138.04 1209 SER X CA 1
ATOM 8312 C C . SER A 1 1209 ? 67.220 41.126 25.805 1.00 137.37 1209 SER X C 1
ATOM 8313 O O . SER A 1 1209 ? 66.137 40.726 25.379 1.00 137.94 1209 SER X O 1
ATOM 8316 N N . GLU A 1 1210 ? 68.024 40.379 26.555 1.00 138.07 1210 GLU X N 1
ATOM 8317 C CA . GLU A 1 1210 ? 67.674 39.015 26.927 1.00 138.49 1210 GLU X CA 1
ATOM 8318 C C . GLU A 1 1210 ? 67.219 38.953 28.381 1.00 142.81 1210 GLU X C 1
ATOM 8319 O O . GLU A 1 1210 ? 67.620 38.065 29.134 1.00 141.51 1210 GLU X O 1
ATOM 8325 N N . ALA A 1 1211 ? 66.379 39.906 28.769 1.00 147.72 1211 ALA X N 1
ATOM 8326 C CA . ALA A 1 1211 ? 65.846 39.954 30.124 1.00 150.75 1211 ALA X CA 1
ATOM 8327 C C . ALA A 1 1211 ? 64.330 40.102 30.100 1.00 154.63 1211 ALA X C 1
ATOM 8328 O O . ALA A 1 1211 ? 63.694 40.242 31.144 1.00 160.14 1211 ALA X O 1
ATOM 8330 N N . LEU A 1 1212 ? 63.755 40.070 28.902 1.00 151.12 1212 LEU X N 1
ATOM 8331 C CA . LEU A 1 1212 ? 62.311 40.202 28.746 1.00 153.99 1212 LEU X CA 1
ATOM 8332 C C . LEU A 1 1212 ? 61.711 38.997 28.029 1.00 156.95 1212 LEU X C 1
ATOM 8333 O O . LEU A 1 1212 ? 60.608 38.558 28.353 1.00 159.49 1212 LEU X O 1
ATOM 8338 N N . LEU A 1 1213 ? 62.442 38.465 27.056 1.00 158.21 1213 LEU X N 1
ATOM 8339 C CA . LEU A 1 1213 ? 61.959 37.331 26.274 1.00 160.07 1213 LEU X CA 1
ATOM 8340 C C . LEU A 1 1213 ? 61.827 36.069 27.124 1.00 160.14 1213 LEU X C 1
ATOM 8341 O O . LEU A 1 1213 ? 60.719 35.588 27.366 1.00 158.14 1213 LEU X O 1
ATOM 8346 N N . SER A 1 1214 ? 62.957 35.536 27.575 1.00 160.27 1214 SER X N 1
ATOM 8347 C CA . SER A 1 1214 ? 62.949 34.346 28.418 1.00 162.25 1214 SER X CA 1
ATOM 8348 C C . SER A 1 1214 ? 62.678 34.716 29.873 1.00 165.28 1214 SER X C 1
ATOM 8349 O O . SER A 1 1214 ? 62.050 33.955 30.610 1.00 162.70 1214 SER X O 1
ATOM 8352 N N . TYR A 1 1215 ? 63.156 35.889 30.278 1.00 167.56 1215 TYR X N 1
ATOM 8353 C CA . TYR A 1 1215 ? 62.895 36.403 31.618 1.00 168.86 1215 TYR X CA 1
ATOM 8354 C C . TYR A 1 1215 ? 61.533 37.084 31.684 1.00 168.00 1215 TYR X C 1
ATOM 8355 O O . TYR A 1 1215 ? 61.340 38.043 32.432 1.00 161.79 1215 TYR X O 1
ATOM 8364 N N . TYR A 1 1216 ? 60.593 36.580 30.891 1.00 169.19 1216 TYR X N 1
ATOM 8365 C CA . TYR A 1 1216 ? 59.243 37.123 30.857 1.00 166.01 1216 TYR X CA 1
ATOM 8366 C C . TYR A 1 1216 ? 58.562 36.886 32.198 1.00 166.79 1216 TYR X C 1
ATOM 8367 O O . TYR A 1 1216 ? 58.492 37.784 33.037 1.00 165.15 1216 TYR X O 1
ATOM 8376 N N . GLY A 1 1217 ? 58.073 35.665 32.395 1.00 167.01 1217 GLY X N 1
ATOM 8377 C CA . GLY A 1 1217 ? 57.405 35.296 33.629 1.00 168.07 1217 GLY X CA 1
ATOM 8378 C C . GLY A 1 1217 ? 56.141 36.101 33.847 1.00 168.93 1217 GLY X C 1
ATOM 8379 O O . GLY A 1 1217 ? 55.048 35.668 33.483 1.00 165.78 1217 GLY X O 1
ATOM 8380 N N . LEU A 1 1218 ? 56.297 37.276 34.447 1.00 169.65 1218 LEU X N 1
ATOM 8381 C CA . LEU A 1 1218 ? 55.181 38.186 34.664 1.00 171.44 1218 LEU X CA 1
ATOM 8382 C C . LEU A 1 1218 ? 54.489 38.489 33.339 1.00 172.95 1218 LEU X C 1
ATOM 8383 O O . LEU A 1 1218 ? 54.983 39.286 32.541 1.00 171.28 1218 LEU X O 1
ATOM 8388 N N . LYS A 1 1219 ? 53.347 37.848 33.108 1.00 171.76 1219 LYS X N 1
ATOM 8389 C CA . LYS A 1 1219 ? 52.613 38.013 31.857 1.00 168.86 1219 LYS X CA 1
ATOM 8390 C C . LYS A 1 1219 ? 52.304 39.481 31.577 1.00 173.22 1219 LYS X C 1
ATOM 8391 O O . LYS A 1 1219 ? 51.752 40.182 32.426 1.00 174.51 1219 LYS X O 1
ATOM 8397 N N . ASN A 1 1220 ? 52.664 39.937 30.380 1.00 174.30 1220 ASN X N 1
ATOM 8398 C CA . ASN A 1 1220 ? 52.497 41.336 30.002 1.00 174.36 1220 ASN X CA 1
ATOM 8399 C C . ASN A 1 1220 ? 53.181 42.278 30.990 1.00 177.77 1220 ASN X C 1
ATOM 8400 O O . ASN A 1 1220 ? 52.709 43.390 31.227 1.00 180.18 1220 ASN X O 1
ATOM 8405 N N . ASP A 1 1221 ? 54.302 41.826 31.547 1.00 175.80 1221 ASP X N 1
ATOM 8406 C CA . ASP A 1 1221 ? 55.027 42.562 32.585 1.00 176.37 1221 ASP X CA 1
ATOM 8407 C C . ASP A 1 1221 ? 54.094 43.308 33.539 1.00 181.28 1221 ASP X C 1
ATOM 8408 O O . ASP A 1 1221 ? 53.967 44.531 33.473 1.00 184.69 1221 ASP X O 1
ATOM 8413 N N . THR A 1 1222 ? 53.444 42.554 34.422 1.00 180.80 1222 THR X N 1
ATOM 8414 C CA . THR A 1 1222 ? 52.508 43.108 35.399 1.00 180.16 1222 THR X CA 1
ATOM 8415 C C . THR A 1 1222 ? 51.388 43.907 34.735 1.00 179.39 1222 THR X C 1
ATOM 8416 O O . THR A 1 1222 ? 50.687 44.674 35.396 1.00 180.91 1222 THR X O 1
ATOM 8420 N N . ARG A 1 1223 ? 51.223 43.716 33.430 1.00 177.56 1223 ARG X N 1
ATOM 8421 C CA . ARG A 1 1223 ? 50.209 44.431 32.661 1.00 176.76 1223 ARG X CA 1
ATOM 8422 C C . ARG A 1 1223 ? 50.318 45.942 32.851 1.00 179.64 1223 ARG X C 1
ATOM 8423 O O . ARG A 1 1223 ? 49.308 46.632 32.986 1.00 178.78 1223 ARG X O 1
ATOM 8425 N N . ALA A 1 1224 ? 51.548 46.449 32.859 1.00 179.81 1224 ALA X N 1
ATOM 8426 C CA . ALA A 1 1224 ? 51.790 47.878 33.031 1.00 178.24 1224 ALA X CA 1
ATOM 8427 C C . ALA A 1 1224 ? 51.209 48.678 31.870 1.00 180.14 1224 ALA X C 1
ATOM 8428 O O . ALA A 1 1224 ? 51.009 49.888 31.974 1.00 178.82 1224 ALA X O 1
ATOM 8430 N N . ASP A 1 1225 ? 50.944 47.988 30.765 1.00 179.50 1225 ASP X N 1
ATOM 8431 C CA . ASP A 1 1225 ? 50.362 48.601 29.574 1.00 176.85 1225 ASP X CA 1
ATOM 8432 C C . ASP A 1 1225 ? 51.123 49.853 29.138 1.00 177.92 1225 ASP X C 1
ATOM 8433 O O . ASP A 1 1225 ? 50.580 50.713 28.445 1.00 178.31 1225 ASP X O 1
ATOM 8438 N N . ALA A 1 1226 ? 52.380 49.946 29.556 1.00 177.87 1226 ALA X N 1
ATOM 8439 C CA . ALA A 1 1226 ? 53.268 51.012 29.115 1.00 175.60 1226 ALA X CA 1
ATOM 8440 C C . ALA A 1 1226 ? 54.463 50.374 28.424 1.00 173.71 1226 ALA X C 1
ATOM 8441 O O . ALA A 1 1226 ? 55.131 50.996 27.598 1.00 165.13 1226 ALA X O 1
ATOM 8443 N N . ALA A 1 1227 ? 54.717 49.120 28.781 1.00 177.58 1227 ALA X N 1
ATOM 8444 C CA . ALA A 1 1227 ? 55.758 48.321 28.151 1.00 175.66 1227 ALA X CA 1
ATOM 8445 C C . ALA A 1 1227 ? 55.161 47.001 27.678 1.00 171.29 1227 ALA X C 1
ATOM 8446 O O . ALA A 1 1227 ? 55.882 46.099 27.251 1.00 167.54 1227 ALA X O 1
ATOM 8448 N N . LYS A 1 1228 ? 53.836 46.898 27.760 1.00 172.57 1228 LYS X N 1
ATOM 8449 C CA . LYS A 1 1228 ? 53.117 45.715 27.297 1.00 171.37 1228 LYS X CA 1
ATOM 8450 C C . LYS A 1 1228 ? 53.237 45.582 25.783 1.00 164.24 1228 LYS X C 1
ATOM 8451 O O . LYS A 1 1228 ? 52.524 44.797 25.154 1.00 148.73 1228 LYS X O 1
ATOM 8453 N N . ILE A 1 1229 ? 54.145 46.364 25.210 1.00 165.32 1229 ILE X N 1
ATOM 8454 C CA . ILE A 1 1229 ? 54.410 46.336 23.780 1.00 158.28 1229 ILE X CA 1
ATOM 8455 C C . ILE A 1 1229 ? 55.571 45.402 23.453 1.00 150.77 1229 ILE X C 1
ATOM 8456 O O . ILE A 1 1229 ? 56.733 45.719 23.714 1.00 143.36 1229 ILE X O 1
ATOM 8461 N N . LYS A 1 1230 ? 55.245 44.241 22.896 1.00 147.56 1230 LYS X N 1
ATOM 8462 C CA . LYS A 1 1230 ? 56.260 43.336 22.378 1.00 142.11 1230 LYS X CA 1
ATOM 8463 C C . LYS A 1 1230 ? 56.813 43.906 21.082 1.00 140.83 1230 LYS X C 1
ATOM 8464 O O . LYS A 1 1230 ? 57.935 43.600 20.683 1.00 139.77 1230 LYS X O 1
ATOM 8470 N N . THR A 1 1231 ? 56.010 44.741 20.429 1.00 141.05 1231 THR X N 1
ATOM 8471 C CA . THR A 1 1231 ? 56.377 45.326 19.146 1.00 138.31 1231 THR X CA 1
ATOM 8472 C C . THR A 1 1231 ? 57.791 45.898 19.160 1.00 138.32 1231 THR X C 1
ATOM 8473 O O . THR A 1 1231 ? 58.533 45.744 18.194 1.00 137.68 1231 THR X O 1
ATOM 8477 N N . ASN A 1 1232 ? 58.164 46.554 20.255 1.00 137.48 1232 ASN X N 1
ATOM 8478 C CA . ASN A 1 1232 ? 59.506 47.116 20.373 1.00 137.84 1232 ASN X CA 1
ATOM 8479 C C . ASN A 1 1232 ? 60.552 46.052 20.691 1.00 133.57 1232 ASN X C 1
ATOM 8480 O O . ASN A 1 1232 ? 61.595 45.981 20.041 1.00 130.64 1232 ASN X O 1
ATOM 8493 N N . ASP A 1 1234 ? 60.348 42.475 20.595 1.00 126.98 1234 ASP X N 1
ATOM 8494 C CA . ASP A 1 1234 ? 60.429 41.467 19.547 1.00 122.88 1234 ASP X CA 1
ATOM 8495 C C . ASP A 1 1234 ? 60.985 42.048 18.252 1.00 117.96 1234 ASP X C 1
ATOM 8496 O O . ASP A 1 1234 ? 61.461 41.313 17.389 1.00 115.07 1234 ASP X O 1
ATOM 8501 N N . LYS A 1 1235 ? 60.923 43.368 18.120 1.00 121.57 1235 LYS X N 1
ATOM 8502 C CA . LYS A 1 1235 ? 61.496 44.033 16.959 1.00 121.88 1235 LYS X CA 1
ATOM 8503 C C . LYS A 1 1235 ? 63.008 44.106 17.117 1.00 118.86 1235 LYS X C 1
ATOM 8504 O O . LYS A 1 1235 ? 63.755 43.777 16.196 1.00 116.03 1235 LYS X O 1
ATOM 8510 N N . GLN A 1 1236 ? 63.455 44.534 18.293 1.00 118.58 1236 GLN X N 1
ATOM 8511 C CA . GLN A 1 1236 ? 64.881 44.646 18.568 1.00 115.39 1236 GLN X CA 1
ATOM 8512 C C . GLN A 1 1236 ? 65.574 43.294 18.453 1.00 112.37 1236 GLN X C 1
ATOM 8513 O O . GLN A 1 1236 ? 66.768 43.228 18.166 1.00 112.13 1236 GLN X O 1
ATOM 8519 N N . LYS A 1 1237 ? 64.824 42.217 18.675 1.00 112.95 1237 LYS X N 1
ATOM 8520 C CA . LYS A 1 1237 ? 65.392 40.874 18.581 1.00 112.28 1237 LYS X CA 1
ATOM 8521 C C . LYS A 1 1237 ? 65.297 40.308 17.161 1.00 107.62 1237 LYS X C 1
ATOM 8522 O O . LYS A 1 1237 ? 66.266 39.752 16.645 1.00 104.36 1237 LYS X O 1
ATOM 8528 N N . ASN A 1 1238 ? 64.133 40.455 16.533 1.00 106.96 1238 ASN X N 1
ATOM 8529 C CA . ASN A 1 1238 ? 63.951 39.998 15.159 1.00 100.14 1238 ASN X CA 1
ATOM 8530 C C . ASN A 1 1238 ? 64.956 40.658 14.223 1.00 97.95 1238 ASN X C 1
ATOM 8531 O O . ASN A 1 1238 ? 65.282 40.123 13.163 1.00 96.89 1238 ASN X O 1
ATOM 8536 N N . THR A 1 1239 ? 65.442 41.827 14.627 1.00 99.14 1239 THR X N 1
ATOM 8537 C CA . THR A 1 1239 ? 66.481 42.524 13.886 1.00 98.16 1239 THR X CA 1
ATOM 8538 C C . THR A 1 1239 ? 67.835 41.938 14.255 1.00 92.32 1239 THR X C 1
ATOM 8539 O O . THR A 1 1239 ? 68.711 41.779 13.405 1.00 87.70 1239 THR X O 1
ATOM 8543 N N . LEU A 1 1240 ? 67.990 41.610 15.533 1.00 95.91 1240 LEU X N 1
ATOM 8544 C CA . LEU A 1 1240 ? 69.237 41.064 16.049 1.00 94.54 1240 LEU X CA 1
ATOM 8545 C C . LEU A 1 1240 ? 69.575 39.735 15.387 1.00 93.62 1240 LEU X C 1
ATOM 8546 O O . LEU A 1 1240 ? 70.649 39.575 14.807 1.00 93.15 1240 LEU X O 1
ATOM 8551 N N . ILE A 1 1241 ? 68.651 38.784 15.475 1.00 88.84 1241 ILE X N 1
ATOM 8552 C CA . ILE A 1 1241 ? 68.858 37.465 14.894 1.00 84.95 1241 ILE X CA 1
ATOM 8553 C C . ILE A 1 1241 ? 69.322 37.557 13.442 1.00 88.69 1241 ILE X C 1
ATOM 8554 O O . ILE A 1 1241 ? 70.224 36.832 13.024 1.00 87.46 1241 ILE X O 1
ATOM 8559 N N . GLU A 1 1242 ? 68.711 38.460 12.683 1.00 92.65 1242 GLU X N 1
ATOM 8560 C CA . GLU A 1 1242 ? 69.029 38.610 11.269 1.00 88.48 1242 GLU X CA 1
ATOM 8561 C C . GLU A 1 1242 ? 70.450 39.123 11.090 1.00 85.67 1242 GLU X C 1
ATOM 8562 O O . GLU A 1 1242 ? 71.145 38.731 10.154 1.00 86.25 1242 GLU X O 1
ATOM 8568 N N . ALA A 1 1243 ? 70.880 39.999 11.992 1.00 84.71 1243 ALA X N 1
ATOM 8569 C CA . ALA A 1 1243 ? 72.245 40.506 11.963 1.00 86.84 1243 ALA X CA 1
ATOM 8570 C C . ALA A 1 1243 ? 73.233 39.370 12.203 1.00 87.93 1243 ALA X C 1
ATOM 8571 O O . ALA A 1 1243 ? 74.093 39.098 11.364 1.00 82.66 1243 ALA X O 1
ATOM 8573 N N . LEU A 1 1244 ? 73.102 38.705 13.347 1.00 88.83 1244 LEU X N 1
ATOM 8574 C CA . LEU A 1 1244 ? 73.948 37.561 13.668 1.00 88.66 1244 LEU X CA 1
ATOM 8575 C C . LEU A 1 1244 ? 73.903 36.528 12.548 1.00 87.50 1244 LEU X C 1
ATOM 8576 O O . LEU A 1 1244 ? 74.939 36.042 12.094 1.00 83.17 1244 LEU X O 1
ATOM 8581 N N . SER A 1 1245 ? 72.691 36.199 12.111 1.00 86.53 1245 SER X N 1
ATOM 8582 C CA . SER A 1 1245 ? 72.494 35.234 11.038 1.00 80.56 1245 SER X CA 1
ATOM 8583 C C . SER A 1 1245 ? 73.304 35.609 9.803 1.00 78.84 1245 SER X C 1
ATOM 8584 O O . SER A 1 1245 ? 74.141 34.835 9.345 1.00 80.58 1245 SER X O 1
ATOM 8587 N N . LYS A 1 1246 ? 73.057 36.804 9.277 1.00 83.66 1246 LYS X N 1
ATOM 8588 C CA . LYS A 1 1246 ? 73.729 37.271 8.067 1.00 82.82 1246 LYS X CA 1
ATOM 8589 C C . LYS A 1 1246 ? 75.243 37.396 8.236 1.00 80.08 1246 LYS X C 1
ATOM 8590 O O . LYS A 1 1246 ? 75.994 37.206 7.281 1.00 75.25 1246 LYS X O 1
ATOM 8596 N N . LYS A 1 1247 ? 75.688 37.717 9.448 1.00 82.31 1247 LYS X N 1
ATOM 8597 C CA . LYS A 1 1247 ? 77.116 37.858 9.711 1.00 80.43 1247 LYS X CA 1
ATOM 8598 C C . LYS A 1 1247 ? 77.834 36.524 9.592 1.00 80.05 1247 LYS X C 1
ATOM 8599 O O . LYS A 1 1247 ? 78.805 36.399 8.850 1.00 81.53 1247 LYS X O 1
ATOM 8605 N N . GLY A 1 1248 ? 77.357 35.533 10.336 1.00 80.56 1248 GLY X N 1
ATOM 8606 C CA . GLY A 1 1248 ? 77.957 34.213 10.320 1.00 80.03 1248 GLY X CA 1
ATOM 8607 C C . GLY A 1 1248 ? 78.068 33.646 8.920 1.00 79.01 1248 GLY X C 1
ATOM 8608 O O . GLY A 1 1248 ? 79.156 33.290 8.468 1.00 80.35 1248 GLY X O 1
ATOM 8609 N N . ILE A 1 1249 ? 76.937 33.567 8.229 1.00 79.79 1249 ILE X N 1
ATOM 8610 C CA . ILE A 1 1249 ? 76.908 33.067 6.860 1.00 79.73 1249 ILE X CA 1
ATOM 8611 C C . ILE A 1 1249 ? 77.837 33.886 5.960 1.00 79.17 1249 ILE X C 1
ATOM 8612 O O . ILE A 1 1249 ? 78.230 33.439 4.882 1.00 81.70 1249 ILE X O 1
ATOM 8617 N N . ALA A 1 1250 ? 78.199 35.079 6.421 1.00 80.24 1250 ALA X N 1
ATOM 8618 C CA . ALA A 1 1250 ? 79.121 35.936 5.684 1.00 81.05 1250 ALA X CA 1
ATOM 8619 C C . ALA A 1 1250 ? 80.571 35.653 6.071 1.00 83.75 1250 ALA X C 1
ATOM 8620 O O . ALA A 1 1250 ? 81.452 35.598 5.213 1.00 85.95 1250 ALA X O 1
ATOM 8622 N N . VAL A 1 1251 ? 80.815 35.472 7.364 1.00 80.05 1251 VAL X N 1
ATOM 8623 C CA . VAL A 1 1251 ? 82.161 35.203 7.852 1.00 81.33 1251 VAL X CA 1
ATOM 8624 C C . VAL A 1 1251 ? 82.533 33.742 7.613 1.00 82.13 1251 VAL X C 1
ATOM 8625 O O . VAL A 1 1251 ? 83.656 33.318 7.887 1.00 82.45 1251 VAL X O 1
ATOM 8629 N N . ALA A 1 1252 ? 81.579 32.975 7.097 1.00 81.00 1252 ALA X N 1
ATOM 8630 C CA . ALA A 1 1252 ? 81.822 31.580 6.757 1.00 79.28 1252 ALA X CA 1
ATOM 8631 C C . ALA A 1 1252 ? 82.202 31.465 5.287 1.00 77.26 1252 ALA X C 1
ATOM 8632 O O . ALA A 1 1252 ? 83.021 30.627 4.911 1.00 75.21 1252 ALA X O 1
ATOM 8634 N N . LYS A 1 1253 ? 81.602 32.313 4.457 1.00 75.42 1253 LYS X N 1
ATOM 8635 C CA . LYS A 1 1253 ? 81.944 32.356 3.042 1.00 77.37 1253 LYS X CA 1
ATOM 8636 C C . LYS A 1 1253 ? 83.365 32.876 2.864 1.00 79.11 1253 LYS X C 1
ATOM 8637 O O . LYS A 1 1253 ? 84.125 32.373 2.037 1.00 78.26 1253 LYS X O 1
ATOM 8643 N N . LEU A 1 1254 ? 83.713 33.892 3.647 1.00 81.77 1254 LEU X N 1
ATOM 8644 C CA . LEU A 1 1254 ? 85.063 34.440 3.637 1.00 80.70 1254 LEU X CA 1
ATOM 8645 C C . LEU A 1 1254 ? 86.082 33.368 3.998 1.00 82.41 1254 LEU X C 1
ATOM 8646 O O . LEU A 1 1254 ? 87.115 33.238 3.343 1.00 83.10 1254 LEU X O 1
ATOM 8651 N N . ALA A 1 1255 ? 85.781 32.602 5.041 1.00 83.40 1255 ALA X N 1
ATOM 8652 C CA . ALA A 1 1255 ? 86.646 31.508 5.462 1.00 82.84 1255 ALA X CA 1
ATOM 8653 C C . ALA A 1 1255 ? 86.877 30.537 4.309 1.00 79.69 1255 ALA X C 1
ATOM 8654 O O . ALA A 1 1255 ? 87.982 30.041 4.118 1.00 85.67 1255 ALA X O 1
ATOM 8656 N N . VAL A 1 1256 ? 85.826 30.279 3.538 1.00 78.27 1256 VAL X N 1
ATOM 8657 C CA . VAL A 1 1256 ? 85.912 29.377 2.395 1.00 74.92 1256 VAL X CA 1
ATOM 8658 C C . VAL A 1 1256 ? 86.772 29.969 1.283 1.00 74.87 1256 VAL X C 1
ATOM 8659 O O . VAL A 1 1256 ? 87.518 29.254 0.613 1.00 71.81 1256 VAL X O 1
ATOM 8663 N N . LEU A 1 1257 ? 86.662 31.279 1.089 1.00 80.26 1257 LEU X N 1
ATOM 8664 C CA . LEU A 1 1257 ? 87.480 31.976 0.103 1.00 81.00 1257 LEU X CA 1
ATOM 8665 C C . LEU A 1 1257 ? 88.947 31.916 0.503 1.00 81.34 1257 LEU X C 1
ATOM 8666 O O . LEU A 1 1257 ? 89.826 31.758 -0.343 1.00 79.10 1257 LEU X O 1
ATOM 8671 N N . ASP A 1 1258 ? 89.206 32.043 1.800 1.00 83.81 1258 ASP X N 1
ATOM 8672 C CA . ASP A 1 1258 ? 90.568 31.990 2.318 1.00 89.61 1258 ASP X CA 1
ATOM 8673 C C . ASP A 1 1258 ? 90.986 30.556 2.625 1.00 89.40 1258 ASP X C 1
ATOM 8674 O O . ASP A 1 1258 ? 92.158 30.282 2.883 1.00 91.92 1258 ASP X O 1
ATOM 8679 N N . ASP A 1 1259 ? 90.019 29.644 2.595 1.00 90.73 1259 ASP X N 1
ATOM 8680 C CA . ASP A 1 1259 ? 90.284 28.238 2.874 1.00 90.66 1259 ASP X CA 1
ATOM 8681 C C . ASP A 1 1259 ? 90.920 28.058 4.248 1.00 88.95 1259 ASP X C 1
ATOM 8682 O O . ASP A 1 1259 ? 92.131 27.866 4.361 1.00 90.62 1259 ASP X O 1
ATOM 8687 N N . CYS A 1 1260 ? 90.097 28.123 5.289 1.00 88.49 1260 CYS X N 1
ATOM 8688 C CA . CYS A 1 1260 ? 90.595 28.197 6.657 1.00 91.39 1260 CYS X CA 1
ATOM 8689 C C . CYS A 1 1260 ? 89.450 28.165 7.664 1.00 94.57 1260 CYS X C 1
ATOM 8690 O O . CYS A 1 1260 ? 89.597 28.619 8.799 1.00 94.73 1260 CYS X O 1
ATOM 8693 N N . ILE A 1 1261 ? 88.311 27.627 7.240 1.00 90.85 1261 ILE X N 1
ATOM 8694 C CA . ILE A 1 1261 ? 87.184 27.415 8.140 1.00 90.25 1261 ILE X CA 1
ATOM 8695 C C . ILE A 1 1261 ? 87.645 26.854 9.480 1.00 89.30 1261 ILE X C 1
ATOM 8696 O O . ILE A 1 1261 ? 86.935 26.950 10.482 1.00 89.94 1261 ILE X O 1
ATOM 8701 N N . LYS A 1 1262 ? 88.838 26.269 9.492 1.00 95.48 1262 LYS X N 1
ATOM 8702 C CA . LYS A 1 1262 ? 89.376 25.650 10.698 1.00 99.77 1262 LYS X CA 1
ATOM 8703 C C . LYS A 1 1262 ? 89.815 26.703 11.710 1.00 94.92 1262 LYS X C 1
ATOM 8704 O O . LYS A 1 1262 ? 89.311 26.749 12.831 1.00 94.98 1262 LYS X O 1
ATOM 8710 N N . ASP A 1 1263 ? 90.758 27.548 11.305 1.00 96.26 1263 ASP X N 1
ATOM 8711 C CA . ASP A 1 1263 ? 91.272 28.598 12.178 1.00 99.99 1263 ASP X CA 1
ATOM 8712 C C . ASP A 1 1263 ? 90.349 29.812 12.182 1.00 98.53 1263 ASP X C 1
ATOM 8713 O O . ASP A 1 1263 ? 90.784 30.933 12.443 1.00 99.12 1263 ASP X O 1
ATOM 8718 N N . SER A 1 1264 ? 89.073 29.580 11.891 1.00 99.14 1264 SER X N 1
ATOM 8719 C CA . SER A 1 1264 ? 88.053 30.615 12.035 1.00 98.22 1264 SER X CA 1
ATOM 8720 C C . SER A 1 1264 ? 86.812 30.024 12.696 1.00 96.24 1264 SER X C 1
ATOM 8721 O O . SER A 1 1264 ? 85.884 30.746 13.061 1.00 96.36 1264 SER X O 1
ATOM 8724 N N . LEU A 1 1265 ? 86.814 28.704 12.849 1.00 96.96 1265 LEU X N 1
ATOM 8725 C CA . LEU A 1 1265 ? 85.672 27.973 13.389 1.00 96.22 1265 LEU X CA 1
ATOM 8726 C C . LEU A 1 1265 ? 85.249 28.520 14.751 1.00 95.92 1265 LEU X C 1
ATOM 8727 O O . LEU A 1 1265 ? 84.078 28.453 15.120 1.00 95.25 1265 LEU X O 1
ATOM 8732 N N . ALA A 1 1266 ? 86.210 29.057 15.494 1.00 99.19 1266 ALA X N 1
ATOM 8733 C CA . ALA A 1 1266 ? 85.942 29.582 16.828 1.00 100.29 1266 ALA X CA 1
ATOM 8734 C C . ALA A 1 1266 ? 84.818 30.613 16.817 1.00 99.93 1266 ALA X C 1
ATOM 8735 O O . ALA A 1 1266 ? 83.859 30.506 17.582 1.00 99.53 1266 ALA X O 1
ATOM 8737 N N . GLU A 1 1267 ? 84.940 31.611 15.945 1.00 98.79 1267 GLU X N 1
ATOM 8738 C CA . GLU A 1 1267 ? 83.948 32.677 15.861 1.00 98.45 1267 GLU X CA 1
ATOM 8739 C C . GLU A 1 1267 ? 82.581 32.128 15.472 1.00 98.31 1267 GLU X C 1
ATOM 8740 O O . GLU A 1 1267 ? 81.593 32.356 16.169 1.00 96.49 1267 GLU X O 1
ATOM 8746 N N . ILE A 1 1268 ? 82.531 31.405 14.358 1.00 95.36 1268 ILE X N 1
ATOM 8747 C CA . ILE A 1 1268 ? 81.289 30.799 13.888 1.00 91.72 1268 ILE X CA 1
ATOM 8748 C C . ILE A 1 1268 ? 80.551 30.110 15.029 1.00 95.24 1268 ILE X C 1
ATOM 8749 O O . ILE A 1 1268 ? 79.322 30.103 15.072 1.00 99.87 1268 ILE X O 1
ATOM 8754 N N . ASN A 1 1269 ? 81.309 29.535 15.956 1.00 99.41 1269 ASN X N 1
ATOM 8755 C CA . ASN A 1 1269 ? 80.726 28.864 17.111 1.00 101.18 1269 ASN X CA 1
ATOM 8756 C C . ASN A 1 1269 ? 80.159 29.856 18.118 1.00 101.34 1269 ASN X C 1
ATOM 8757 O O . ASN A 1 1269 ? 78.974 29.810 18.443 1.00 100.46 1269 ASN X O 1
ATOM 8762 N N . GLU A 1 1270 ? 81.010 30.754 18.604 1.00 102.54 1270 GLU X N 1
ATOM 8763 C CA . GLU A 1 1270 ? 80.583 31.770 19.560 1.00 106.67 1270 GLU X CA 1
ATOM 8764 C C . GLU A 1 1270 ? 79.435 32.585 18.976 1.00 106.11 1270 GLU X C 1
ATOM 8765 O O . GLU A 1 1270 ? 78.624 33.154 19.707 1.00 111.61 1270 GLU X O 1
ATOM 8771 N N . LEU A 1 1271 ? 79.372 32.625 17.650 1.00 99.65 1271 LEU X N 1
ATOM 8772 C CA . LEU A 1 1271 ? 78.349 33.380 16.940 1.00 95.77 1271 LEU X CA 1
ATOM 8773 C C . LEU A 1 1271 ? 77.049 32.588 16.887 1.00 99.43 1271 LEU X C 1
ATOM 8774 O O . LEU A 1 1271 ? 75.968 33.125 17.130 1.00 99.52 1271 LEU X O 1
ATOM 8779 N N . TYR A 1 1272 ? 77.170 31.302 16.571 1.00 104.76 1272 TYR X N 1
ATOM 8780 C CA . TYR A 1 1272 ? 76.023 30.407 16.450 1.00 101.41 1272 TYR X CA 1
ATOM 8781 C C . TYR A 1 1272 ? 75.382 30.123 17.803 1.00 101.26 1272 TYR X C 1
ATOM 8782 O O . TYR A 1 1272 ? 74.175 29.899 17.892 1.00 98.51 1272 TYR X O 1
ATOM 8791 N N . THR A 1 1273 ? 76.196 30.137 18.853 1.00 105.10 1273 THR X N 1
ATOM 8792 C CA . THR A 1 1273 ? 75.719 29.832 20.198 1.00 108.27 1273 THR X CA 1
ATOM 8793 C C . THR A 1 1273 ? 74.986 31.021 20.818 1.00 111.65 1273 THR X C 1
ATOM 8794 O O . THR A 1 1273 ? 74.285 30.873 21.819 1.00 114.07 1273 THR X O 1
ATOM 8798 N N . GLU A 1 1274 ? 75.147 32.198 20.220 1.00 111.39 1274 GLU X N 1
ATOM 8799 C CA . GLU A 1 1274 ? 74.461 33.390 20.709 1.00 109.05 1274 GLU X CA 1
ATOM 8800 C C . GLU A 1 1274 ? 73.106 33.584 20.032 1.00 108.33 1274 GLU X C 1
ATOM 8801 O O . GLU A 1 1274 ? 72.208 34.207 20.597 1.00 114.43 1274 GLU X O 1
ATOM 8807 N N . ILE A 1 1275 ? 72.961 33.049 18.822 1.00 104.18 1275 ILE X N 1
ATOM 8808 C CA . ILE A 1 1275 ? 71.682 33.100 18.122 1.00 105.75 1275 ILE X CA 1
ATOM 8809 C C . ILE A 1 1275 ? 70.676 32.161 18.770 1.00 112.57 1275 ILE X C 1
ATOM 8810 O O . ILE A 1 1275 ? 69.544 32.548 19.058 1.00 115.69 1275 ILE X O 1
ATOM 8815 N N . ILE A 1 1276 ? 71.101 30.921 18.991 1.00 114.36 1276 ILE X N 1
ATOM 8816 C CA . ILE A 1 1276 ? 70.233 29.891 19.550 1.00 114.28 1276 ILE X CA 1
ATOM 8817 C C . ILE A 1 1276 ? 69.594 30.335 20.864 1.00 114.66 1276 ILE X C 1
ATOM 8818 O O . ILE A 1 1276 ? 68.497 29.892 21.208 1.00 108.94 1276 ILE X O 1
ATOM 8823 N N . LYS A 1 1277 ? 70.278 31.215 21.591 1.00 115.30 1277 LYS X N 1
ATOM 8824 C CA . LYS A 1 1277 ? 69.739 31.763 22.831 1.00 115.91 1277 LYS X CA 1
ATOM 8825 C C . LYS A 1 1277 ? 68.365 32.374 22.581 1.00 118.44 1277 LYS X C 1
ATOM 8826 O O . LYS A 1 1277 ? 67.574 32.560 23.507 1.00 119.25 1277 LYS X O 1
ATOM 8832 N N . PHE A 1 1278 ? 68.094 32.684 21.318 1.00 118.88 1278 PHE X N 1
ATOM 8833 C CA . PHE A 1 1278 ? 66.794 33.194 20.903 1.00 117.46 1278 PHE X CA 1
ATOM 8834 C C . PHE A 1 1278 ? 66.063 32.119 20.104 1.00 120.41 1278 PHE X C 1
ATOM 8835 O O . PHE A 1 1278 ? 66.106 30.943 20.465 1.00 123.26 1278 PHE X O 1
ATOM 8843 N N . VAL A 1 1279 ? 65.396 32.513 19.023 1.00 116.27 1279 VAL X N 1
ATOM 8844 C CA . VAL A 1 1279 ? 64.654 31.555 18.207 1.00 115.45 1279 VAL X CA 1
ATOM 8845 C C . VAL A 1 1279 ? 65.577 30.481 17.635 1.00 113.87 1279 VAL X C 1
ATOM 8846 O O . VAL A 1 1279 ? 66.628 30.793 17.073 1.00 108.59 1279 VAL X O 1
ATOM 8850 N N . ASP A 1 1280 ? 65.176 29.219 17.780 1.00 113.86 1280 ASP X N 1
ATOM 8851 C CA . ASP A 1 1280 ? 66.023 28.086 17.410 1.00 107.85 1280 ASP X CA 1
ATOM 8852 C C . ASP A 1 1280 ? 66.466 28.118 15.948 1.00 106.85 1280 ASP X C 1
ATOM 8853 O O . ASP A 1 1280 ? 65.878 28.816 15.119 1.00 106.80 1280 ASP X O 1
ATOM 8858 N N . ALA A 1 1281 ? 67.503 27.344 15.647 1.00 103.25 1281 ALA X N 1
ATOM 8859 C CA . ALA A 1 1281 ? 68.188 27.414 14.359 1.00 100.44 1281 ALA X CA 1
ATOM 8860 C C . ALA A 1 1281 ? 67.323 27.062 13.150 1.00 98.64 1281 ALA X C 1
ATOM 8861 O O . ALA A 1 1281 ? 67.625 27.476 12.034 1.00 96.44 1281 ALA X O 1
ATOM 8863 N N . ASN A 1 1282 ? 66.251 26.307 13.365 1.00 96.51 1282 ASN X N 1
ATOM 8864 C CA . ASN A 1 1282 ? 65.445 25.816 12.250 1.00 95.62 1282 ASN X CA 1
ATOM 8865 C C . ASN A 1 1282 ? 64.417 26.817 11.722 1.00 97.07 1282 ASN X C 1
ATOM 8866 O O . ASN A 1 1282 ? 63.675 26.521 10.784 1.00 90.31 1282 ASN X O 1
ATOM 8871 N N . ASP A 1 1283 ? 64.380 28.002 12.323 1.00 99.09 1283 ASP X N 1
ATOM 8872 C CA . ASP A 1 1283 ? 63.491 29.060 11.862 1.00 100.13 1283 ASP X CA 1
ATOM 8873 C C . ASP A 1 1283 ? 64.098 29.735 10.640 1.00 95.15 1283 ASP X C 1
ATOM 8874 O O . ASP A 1 1283 ? 65.315 29.857 10.539 1.00 96.34 1283 ASP X O 1
ATOM 8879 N N . SER A 1 1284 ? 63.246 30.166 9.714 1.00 95.20 1284 SER X N 1
ATOM 8880 C CA . SER A 1 1284 ? 63.699 30.849 8.506 1.00 96.71 1284 SER X CA 1
ATOM 8881 C C . SER A 1 1284 ? 64.766 31.888 8.831 1.00 98.78 1284 SER X C 1
ATOM 8882 O O . SER A 1 1284 ? 65.704 32.095 8.061 1.00 97.04 1284 SER X O 1
ATOM 8885 N N . LYS A 1 1285 ? 64.610 32.534 9.981 1.00 97.60 1285 LYS X N 1
ATOM 8886 C CA . LYS A 1 1285 ? 65.507 33.599 10.412 1.00 97.46 1285 LYS X CA 1
ATOM 8887 C C . LYS A 1 1285 ? 66.973 33.171 10.447 1.00 102.12 1285 LYS X C 1
ATOM 8888 O O . LYS A 1 1285 ? 67.856 33.937 10.062 1.00 104.43 1285 LYS X O 1
ATOM 8890 N N . ALA A 1 1286 ? 67.228 31.950 10.908 1.00 101.69 1286 ALA X N 1
ATOM 8891 C CA . ALA A 1 1286 ? 68.597 31.471 11.077 1.00 98.65 1286 ALA X CA 1
ATOM 8892 C C . ALA A 1 1286 ? 68.838 30.124 10.403 1.00 94.55 1286 ALA X C 1
ATOM 8893 O O . ALA A 1 1286 ? 69.965 29.631 10.375 1.00 92.03 1286 ALA X O 1
ATOM 8895 N N . ILE A 1 1287 ? 67.777 29.543 9.853 1.00 92.14 1287 ILE X N 1
ATOM 8896 C CA . ILE A 1 1287 ? 67.829 28.193 9.302 1.00 89.48 1287 ILE X CA 1
ATOM 8897 C C . ILE A 1 1287 ? 69.084 27.930 8.474 1.00 91.96 1287 ILE X C 1
ATOM 8898 O O . ILE A 1 1287 ? 69.662 26.845 8.551 1.00 92.27 1287 ILE X O 1
ATOM 8903 N N . GLN A 1 1288 ? 69.520 28.915 7.695 1.00 89.91 1288 GLN X N 1
ATOM 8904 C CA . GLN A 1 1288 ? 70.659 28.688 6.811 1.00 93.31 1288 GLN X CA 1
ATOM 8905 C C . GLN A 1 1288 ? 71.951 29.385 7.231 1.00 87.70 1288 GLN X C 1
ATOM 8906 O O . GLN A 1 1288 ? 72.881 29.519 6.435 1.00 82.63 1288 GLN X O 1
ATOM 8912 N N . PHE A 1 1289 ? 72.007 29.826 8.483 1.00 86.30 1289 PHE X N 1
ATOM 8913 C CA . PHE A 1 1289 ? 73.292 30.119 9.097 1.00 87.53 1289 PHE X CA 1
ATOM 8914 C C . PHE A 1 1289 ? 73.756 28.831 9.748 1.00 87.85 1289 PHE X C 1
ATOM 8915 O O . PHE A 1 1289 ? 74.953 28.568 9.860 1.00 88.56 1289 PHE X O 1
ATOM 8923 N N . ALA A 1 1290 ? 72.786 28.027 10.173 1.00 87.81 1290 ALA X N 1
ATOM 8924 C CA . ALA A 1 1290 ? 73.060 26.715 10.739 1.00 90.22 1290 ALA X CA 1
ATOM 8925 C C . ALA A 1 1290 ? 73.728 25.827 9.698 1.00 91.23 1290 ALA X C 1
ATOM 8926 O O . ALA A 1 1290 ? 74.707 25.142 9.992 1.00 89.49 1290 ALA X O 1
ATOM 8928 N N . LEU A 1 1291 ? 73.193 25.845 8.480 1.00 88.25 1291 LEU X N 1
ATOM 8929 C CA . LEU A 1 1291 ? 73.756 25.069 7.381 1.00 86.01 1291 LEU X CA 1
ATOM 8930 C C . LEU A 1 1291 ? 75.254 25.319 7.232 1.00 89.53 1291 LEU X C 1
ATOM 8931 O O . LEU A 1 1291 ? 76.011 24.415 6.881 1.00 94.27 1291 LEU X O 1
ATOM 8936 N N . TRP A 1 1292 ? 75.675 26.551 7.500 1.00 88.16 1292 TRP X N 1
ATOM 8937 C CA . TRP A 1 1292 ? 77.091 26.893 7.459 1.00 83.43 1292 TRP X CA 1
ATOM 8938 C C . TRP A 1 1292 ? 77.814 26.356 8.686 1.00 85.95 1292 TRP X C 1
ATOM 8939 O O . TRP A 1 1292 ? 78.853 25.708 8.567 1.00 89.91 1292 TRP X O 1
ATOM 8950 N N . HIS A 1 1293 ? 77.255 26.622 9.862 1.00 87.89 1293 HIS X N 1
ATOM 8951 C CA . HIS A 1 1293 ? 77.798 26.087 11.103 1.00 90.51 1293 HIS X CA 1
ATOM 8952 C C . HIS A 1 1293 ? 78.015 24.583 10.974 1.00 91.67 1293 HIS X C 1
ATOM 8953 O O . HIS A 1 1293 ? 79.100 24.073 11.258 1.00 87.41 1293 HIS X O 1
ATOM 8960 N N . ALA A 1 1294 ? 76.975 23.881 10.537 1.00 89.44 1294 ALA X N 1
ATOM 8961 C CA . ALA A 1 1294 ? 77.045 22.441 10.331 1.00 85.05 1294 ALA X CA 1
ATOM 8962 C C . ALA A 1 1294 ? 78.191 22.089 9.395 1.00 87.31 1294 ALA X C 1
ATOM 8963 O O . ALA A 1 1294 ? 78.950 21.157 9.653 1.00 93.82 1294 ALA X O 1
ATOM 8965 N N . TYR A 1 1295 ? 78.315 22.840 8.306 1.00 81.44 1295 TYR X N 1
ATOM 8966 C CA . TYR A 1 1295 ? 79.376 22.600 7.339 1.00 79.15 1295 TYR X CA 1
ATOM 8967 C C . TYR A 1 1295 ? 80.754 22.778 7.958 1.00 80.41 1295 TYR X C 1
ATOM 8968 O O . TYR A 1 1295 ? 81.645 21.959 7.748 1.00 85.19 1295 TYR X O 1
ATOM 8977 N N . ALA A 1 1296 ? 80.923 23.856 8.715 1.00 80.67 1296 ALA X N 1
ATOM 8978 C CA . ALA A 1 1296 ? 82.213 24.177 9.318 1.00 86.42 1296 ALA X CA 1
ATOM 8979 C C . ALA A 1 1296 ? 82.616 23.168 10.389 1.00 89.61 1296 ALA X C 1
ATOM 8980 O O . ALA A 1 1296 ? 83.794 23.043 10.723 1.00 87.61 1296 ALA X O 1
ATOM 8982 N N . HIS A 1 1297 ? 81.632 22.457 10.927 1.00 91.10 1297 HIS X N 1
ATOM 8983 C CA . HIS A 1 1297 ? 81.885 21.433 11.934 1.00 87.80 1297 HIS X CA 1
ATOM 8984 C C . HIS A 1 1297 ? 82.018 20.052 11.303 1.00 92.59 1297 HIS X C 1
ATOM 8985 O O . HIS A 1 1297 ? 82.354 19.082 11.982 1.00 98.01 1297 HIS X O 1
ATOM 8992 N N . GLY A 1 1298 ? 81.753 19.970 10.003 1.00 89.90 1298 GLY X N 1
ATOM 8993 C CA . GLY A 1 1298 ? 81.820 18.708 9.288 1.00 87.52 1298 GLY X CA 1
ATOM 8994 C C . GLY A 1 1298 ? 80.646 17.812 9.628 1.00 90.17 1298 GLY X C 1
ATOM 8995 O O . GLY A 1 1298 ? 80.746 16.587 9.571 1.00 92.10 1298 GLY X O 1
ATOM 8996 N N . HIS A 1 1299 ? 79.528 18.433 9.987 1.00 90.41 1299 HIS X N 1
ATOM 8997 C CA . HIS A 1 1299 ? 78.320 17.704 10.350 1.00 89.22 1299 HIS X CA 1
ATOM 8998 C C . HIS A 1 1299 ? 77.406 17.540 9.142 1.00 83.60 1299 HIS X C 1
ATOM 8999 O O . HIS A 1 1299 ? 76.333 18.135 9.079 1.00 84.30 1299 HIS X O 1
ATOM 9006 N N . TYR A 1 1300 ? 77.841 16.726 8.186 1.00 85.19 1300 TYR X N 1
ATOM 9007 C CA . TYR A 1 1300 ? 77.095 16.515 6.950 1.00 85.11 1300 TYR X CA 1
ATOM 9008 C C . TYR A 1 1300 ? 75.727 15.887 7.200 1.00 84.01 1300 TYR X C 1
ATOM 9009 O O . TYR A 1 1300 ? 74.843 15.946 6.346 1.00 80.61 1300 TYR X O 1
ATOM 9018 N N . GLY A 1 1301 ? 75.559 15.286 8.372 1.00 87.81 1301 GLY X N 1
ATOM 9019 C CA . GLY A 1 1301 ? 74.281 14.714 8.752 1.00 88.91 1301 GLY X CA 1
ATOM 9020 C C . GLY A 1 1301 ? 73.271 15.799 9.067 1.00 90.19 1301 GLY X C 1
ATOM 9021 O O . GLY A 1 1301 ? 72.143 15.774 8.572 1.00 86.51 1301 GLY X O 1
ATOM 9022 N N . ARG A 1 1302 ? 73.684 16.756 9.894 1.00 92.36 1302 ARG X N 1
ATOM 9023 C CA . ARG A 1 1302 ? 72.837 17.886 10.260 1.00 86.30 1302 ARG X CA 1
ATOM 9024 C C . ARG A 1 1302 ? 72.388 18.658 9.029 1.00 83.09 1302 ARG X C 1
ATOM 9025 O O . ARG A 1 1302 ? 71.219 19.017 8.907 1.00 87.03 1302 ARG X O 1
ATOM 9041 N N . TYR A 1 1304 ? 71.803 17.699 6.080 1.00 86.45 1304 TYR X N 1
ATOM 9042 C CA . TYR A 1 1304 ? 70.663 17.009 5.493 1.00 85.08 1304 TYR X CA 1
ATOM 9043 C C . TYR A 1 1304 ? 69.399 17.351 6.268 1.00 87.32 1304 TYR X C 1
ATOM 9044 O O . TYR A 1 1304 ? 68.368 17.682 5.682 1.00 88.72 1304 TYR X O 1
ATOM 9053 N N . LYS A 1 1305 ? 69.488 17.277 7.591 1.00 85.45 1305 LYS X N 1
ATOM 9054 C CA . LYS A 1 1305 ? 68.343 17.549 8.445 1.00 85.63 1305 LYS X CA 1
ATOM 9055 C C . LYS A 1 1305 ? 67.817 18.958 8.207 1.00 86.20 1305 LYS X C 1
ATOM 9056 O O . LYS A 1 1305 ? 66.620 19.209 8.323 1.00 92.81 1305 LYS X O 1
ATOM 9062 N N . TYR A 1 1306 ? 68.718 19.875 7.870 1.00 85.01 1306 TYR X N 1
ATOM 9063 C CA . TYR A 1 1306 ? 68.327 21.253 7.599 1.00 84.63 1306 TYR X CA 1
ATOM 9064 C C . TYR A 1 1306 ? 67.746 21.407 6.199 1.00 85.50 1306 TYR X C 1
ATOM 9065 O O . TYR A 1 1306 ? 66.624 21.879 6.032 1.00 89.18 1306 TYR X O 1
ATOM 9074 N N . VAL A 1 1307 ? 68.516 21.000 5.196 1.00 84.72 1307 VAL X N 1
ATOM 9075 C CA . VAL A 1 1307 ? 68.121 21.178 3.803 1.00 84.62 1307 VAL X CA 1
ATOM 9076 C C . VAL A 1 1307 ? 66.838 20.414 3.449 1.00 81.75 1307 VAL X C 1
ATOM 9077 O O . VAL A 1 1307 ? 66.346 20.497 2.325 1.00 82.25 1307 VAL X O 1
ATOM 9081 N N . VAL A 1 1308 ? 66.292 19.674 4.410 1.00 82.16 1308 VAL X N 1
ATOM 9082 C CA . VAL A 1 1308 ? 64.980 19.060 4.216 1.00 92.25 1308 VAL X CA 1
ATOM 9083 C C . VAL A 1 1308 ? 63.882 20.016 4.676 1.00 93.19 1308 VAL X C 1
ATOM 9084 O O . VAL A 1 1308 ? 62.827 20.111 4.051 1.00 91.64 1308 VAL X O 1
ATOM 9088 N N . LYS A 1 1309 ? 64.139 20.728 5.769 1.00 91.82 1309 LYS X N 1
ATOM 9089 C CA . LYS A 1 1309 ? 63.222 21.756 6.243 1.00 88.74 1309 LYS X CA 1
ATOM 9090 C C . LYS A 1 1309 ? 62.884 22.694 5.092 1.00 91.44 1309 LYS X C 1
ATOM 9091 O O . LYS A 1 1309 ? 61.715 22.930 4.786 1.00 93.36 1309 LYS X O 1
ATOM 9097 N N . LEU A 1 1310 ? 63.926 23.218 4.456 1.00 91.30 1310 LEU X N 1
ATOM 9098 C CA . LEU A 1 1310 ? 63.778 24.103 3.308 1.00 89.26 1310 LEU X CA 1
ATOM 9099 C C . LEU A 1 1310 ? 63.037 23.392 2.187 1.00 91.79 1310 LEU X C 1
ATOM 9100 O O . LEU A 1 1310 ? 62.202 23.985 1.505 1.00 95.17 1310 LEU X O 1
ATOM 9105 N N . ILE A 1 1311 ? 63.349 22.112 2.006 1.00 91.44 1311 ILE X N 1
ATOM 9106 C CA . ILE A 1 1311 ? 62.773 21.327 0.920 1.00 93.47 1311 ILE X CA 1
ATOM 9107 C C . ILE A 1 1311 ? 61.296 21.047 1.177 1.00 98.47 1311 ILE X C 1
ATOM 9108 O O . ILE A 1 1311 ? 60.577 20.603 0.284 1.00 101.22 1311 ILE X O 1
ATOM 9113 N N . GLU A 1 1312 ? 60.846 21.312 2.400 1.00 97.73 1312 GLU X N 1
ATOM 9114 C CA . GLU A 1 1312 ? 59.443 21.126 2.750 1.00 96.36 1312 GLU X CA 1
ATOM 9115 C C . GLU A 1 1312 ? 58.606 22.348 2.382 1.00 99.06 1312 GLU X C 1
ATOM 9116 O O . GLU A 1 1312 ? 57.441 22.219 2.006 1.00 100.31 1312 GLU X O 1
ATOM 9122 N N . GLU A 1 1313 ? 59.206 23.531 2.486 1.00 96.35 1313 GLU X N 1
ATOM 9123 C CA . GLU A 1 1313 ? 58.501 24.773 2.185 1.00 93.09 1313 GLU X CA 1
ATOM 9124 C C . GLU A 1 1313 ? 58.682 25.208 0.734 1.00 88.75 1313 GLU X C 1
ATOM 9125 O O . GLU A 1 1313 ? 57.718 25.574 0.066 1.00 84.16 1313 GLU X O 1
ATOM 9131 N N . LYS A 1 1314 ? 59.919 25.166 0.251 1.00 95.68 1314 LYS X N 1
ATOM 9132 C CA . LYS A 1 1314 ? 60.236 25.700 -1.072 1.00 98.19 1314 LYS X CA 1
ATOM 9133 C C . LYS A 1 1314 ? 60.328 24.636 -2.163 1.00 97.55 1314 LYS X C 1
ATOM 9134 O O . LYS A 1 1314 ? 59.534 24.633 -3.104 1.00 105.97 1314 LYS X O 1
ATOM 9140 N N . ARG A 1 1315 ? 61.302 23.741 -2.032 1.00 88.52 1315 ARG X N 1
ATOM 9141 C CA . ARG A 1 1315 ? 61.603 22.761 -3.073 1.00 88.58 1315 ARG X CA 1
ATOM 9142 C C . ARG A 1 1315 ? 62.120 23.415 -4.350 1.00 91.43 1315 ARG X C 1
ATOM 9143 O O . ARG A 1 1315 ? 61.354 23.703 -5.270 1.00 92.70 1315 ARG X O 1
ATOM 9151 N N . THR A 1 1316 ? 63.428 23.643 -4.397 1.00 85.95 1316 THR X N 1
ATOM 9152 C CA . THR A 1 1316 ? 64.081 24.161 -5.590 1.00 83.20 1316 THR X CA 1
ATOM 9153 C C . THR A 1 1316 ? 65.161 23.179 -6.020 1.00 84.11 1316 THR X C 1
ATOM 9154 O O . THR A 1 1316 ? 65.666 22.415 -5.199 1.00 85.28 1316 THR X O 1
ATOM 9158 N N . ARG A 1 1317 ? 65.511 23.189 -7.302 1.00 81.23 1317 ARG X N 1
ATOM 9159 C CA . ARG A 1 1317 ? 66.591 22.340 -7.787 1.00 79.91 1317 ARG X CA 1
ATOM 9160 C C . ARG A 1 1317 ? 67.836 22.547 -6.936 1.00 82.65 1317 ARG X C 1
ATOM 9161 O O . ARG A 1 1317 ? 68.562 21.601 -6.633 1.00 83.29 1317 ARG X O 1
ATOM 9169 N N . ASP A 1 1318 ? 68.069 23.794 -6.543 1.00 85.04 1318 ASP X N 1
ATOM 9170 C CA . ASP A 1 1318 ? 69.230 24.144 -5.737 1.00 82.28 1318 ASP X CA 1
ATOM 9171 C C . ASP A 1 1318 ? 69.298 23.326 -4.453 1.00 79.87 1318 ASP X C 1
ATOM 9172 O O . ASP A 1 1318 ? 70.384 23.043 -3.949 1.00 85.46 1318 ASP X O 1
ATOM 9177 N N . HIS A 1 1319 ? 68.137 22.952 -3.926 1.00 76.81 1319 HIS X N 1
ATOM 9178 C CA . HIS A 1 1319 ? 68.073 22.123 -2.728 1.00 78.32 1319 HIS X CA 1
ATOM 9179 C C . HIS A 1 1319 ? 68.634 20.735 -3.002 1.00 80.46 1319 HIS X C 1
ATOM 9180 O O . HIS A 1 1319 ? 69.329 20.156 -2.167 1.00 78.83 1319 HIS X O 1
ATOM 9187 N N . PHE A 1 1320 ? 68.326 20.206 -4.180 1.00 80.52 1320 PHE X N 1
ATOM 9188 C CA . PHE A 1 1320 ? 68.734 18.855 -4.543 1.00 81.93 1320 PHE X CA 1
ATOM 9189 C C . PHE A 1 1320 ? 70.215 18.763 -4.894 1.00 82.73 1320 PHE X C 1
ATOM 9190 O O . PHE A 1 1320 ? 70.895 17.826 -4.478 1.00 81.20 1320 PHE X O 1
ATOM 9198 N N . VAL A 1 1321 ? 70.712 19.732 -5.656 1.00 80.24 1321 VAL X N 1
ATOM 9199 C CA . VAL A 1 1321 ? 72.122 19.751 -6.025 1.00 76.57 1321 VAL X CA 1
ATOM 9200 C C . VAL A 1 1321 ? 72.991 19.861 -4.779 1.00 78.06 1321 VAL X C 1
ATOM 9201 O O . VAL A 1 1321 ? 74.124 19.378 -4.753 1.00 81.89 1321 VAL X O 1
ATOM 9205 N N . GLU A 1 1322 ? 72.452 20.497 -3.745 1.00 72.37 1322 GLU X N 1
ATOM 9206 C CA . GLU A 1 1322 ? 73.178 20.666 -2.495 1.00 76.14 1322 GLU X CA 1
ATOM 9207 C C . GLU A 1 1322 ? 73.034 19.396 -1.668 1.00 80.75 1322 GLU X C 1
ATOM 9208 O O . GLU A 1 1322 ? 73.970 18.964 -0.995 1.00 76.76 1322 GLU X O 1
ATOM 9214 N N . LEU A 1 1323 ? 71.851 18.797 -1.735 1.00 84.52 1323 LEU X N 1
ATOM 9215 C CA . LEU A 1 1323 ? 71.580 17.547 -1.040 1.00 82.74 1323 LEU X CA 1
ATOM 9216 C C . LEU A 1 1323 ? 72.353 16.406 -1.698 1.00 79.88 1323 LEU X C 1
ATOM 9217 O O . LEU A 1 1323 ? 72.626 15.381 -1.074 1.00 78.74 1323 LEU X O 1
ATOM 9222 N N . ALA A 1 1324 ? 72.703 16.599 -2.966 1.00 78.19 1324 ALA X N 1
ATOM 9223 C CA . ALA A 1 1324 ? 73.535 15.646 -3.688 1.00 81.83 1324 ALA X CA 1
ATOM 9224 C C . ALA A 1 1324 ? 74.989 15.813 -3.270 1.00 83.32 1324 ALA X C 1
ATOM 9225 O O . ALA A 1 1324 ? 75.668 14.840 -2.942 1.00 84.68 1324 ALA X O 1
ATOM 9227 N N . ALA A 1 1325 ? 75.456 17.058 -3.280 1.00 80.93 1325 ALA X N 1
ATOM 9228 C CA . ALA A 1 1325 ? 76.824 17.373 -2.888 1.00 83.92 1325 ALA X CA 1
ATOM 9229 C C . ALA A 1 1325 ? 77.116 16.896 -1.470 1.00 81.62 1325 ALA X C 1
ATOM 9230 O O . ALA A 1 1325 ? 78.232 16.479 -1.163 1.00 78.75 1325 ALA X O 1
ATOM 9232 N N . ILE A 1 1326 ? 76.107 16.962 -0.607 1.00 81.03 1326 ILE X N 1
ATOM 9233 C CA . ILE A 1 1326 ? 76.251 16.491 0.764 1.00 83.19 1326 ILE X CA 1
ATOM 9234 C C . ILE A 1 1326 ? 76.632 15.015 0.778 1.00 86.80 1326 ILE X C 1
ATOM 9235 O O . ILE A 1 1326 ? 77.492 14.591 1.549 1.00 88.25 1326 ILE X O 1
ATOM 9240 N N . ASN A 1 1327 ? 75.989 14.238 -0.086 1.00 87.72 1327 ASN X N 1
ATOM 9241 C CA . ASN A 1 1327 ? 76.270 12.809 -0.183 1.00 89.34 1327 ASN X CA 1
ATOM 9242 C C . ASN A 1 1327 ? 77.667 12.508 -0.708 1.00 89.56 1327 ASN X C 1
ATOM 9243 O O . ASN A 1 1327 ? 78.387 11.689 -0.136 1.00 90.42 1327 ASN X O 1
ATOM 9248 N N . GLY A 1 1328 ? 78.044 13.166 -1.800 1.00 90.03 1328 GLY X N 1
ATOM 9249 C CA . GLY A 1 1328 ? 79.371 13.005 -2.365 1.00 88.72 1328 GLY X CA 1
ATOM 9250 C C . GLY A 1 1328 ? 80.446 13.152 -1.306 1.00 85.58 1328 GLY X C 1
ATOM 9251 O O . GLY A 1 1328 ? 81.369 12.341 -1.227 1.00 84.36 1328 GLY X O 1
ATOM 9252 N N . ALA A 1 1329 ? 80.316 14.187 -0.482 1.00 85.19 1329 ALA X N 1
ATOM 9253 C CA . ALA A 1 1329 ? 81.280 14.456 0.578 1.00 83.35 1329 ALA X CA 1
ATOM 9254 C C . ALA A 1 1329 ? 81.263 13.365 1.642 1.00 85.45 1329 ALA X C 1
ATOM 9255 O O . ALA A 1 1329 ? 82.245 13.169 2.357 1.00 85.57 1329 ALA X O 1
ATOM 9257 N N . LEU A 1 1330 ? 80.140 12.660 1.745 1.00 88.52 1330 LEU X N 1
ATOM 9258 C CA . LEU A 1 1330 ? 80.005 11.564 2.699 1.00 87.52 1330 LEU X CA 1
ATOM 9259 C C . LEU A 1 1330 ? 80.557 10.263 2.129 1.00 87.03 1330 LEU X C 1
ATOM 9260 O O . LEU A 1 1330 ? 80.841 9.322 2.869 1.00 87.51 1330 LEU X O 1
ATOM 9265 N N . GLY A 1 1331 ? 80.700 10.214 0.809 1.00 85.74 1331 GLY X N 1
ATOM 9266 C CA . GLY A 1 1331 ? 81.226 9.036 0.148 1.00 88.22 1331 GLY X CA 1
ATOM 9267 C C . GLY A 1 1331 ? 80.165 8.245 -0.590 1.00 89.70 1331 GLY X C 1
ATOM 9268 O O . GLY A 1 1331 ? 80.438 7.665 -1.640 1.00 97.00 1331 GLY X O 1
ATOM 9269 N N . HIS A 1 1332 ? 78.954 8.219 -0.043 1.00 84.18 1332 HIS X N 1
ATOM 9270 C CA . HIS A 1 1332 ? 77.860 7.482 -0.663 1.00 87.77 1332 HIS X CA 1
ATOM 9271 C C . HIS A 1 1332 ? 77.589 8.013 -2.063 1.00 88.69 1332 HIS X C 1
ATOM 9272 O O . HIS A 1 1332 ? 76.871 8.997 -2.226 1.00 94.57 1332 HIS X O 1
ATOM 9279 N N . GLU A 1 1333 ? 78.161 7.366 -3.074 1.00 90.10 1333 GLU X N 1
ATOM 9280 C CA . GLU A 1 1333 ? 77.935 7.788 -4.452 1.00 95.71 1333 GLU X CA 1
ATOM 9281 C C . GLU A 1 1333 ? 76.844 6.970 -5.136 1.00 93.96 1333 GLU X C 1
ATOM 9282 O O . GLU A 1 1333 ? 76.421 7.286 -6.247 1.00 94.39 1333 GLU X O 1
ATOM 9288 N N . HIS A 1 1334 ? 76.395 5.917 -4.464 1.00 89.25 1334 HIS X N 1
ATOM 9289 C CA . HIS A 1 1334 ? 75.223 5.184 -4.911 1.00 91.50 1334 HIS X CA 1
ATOM 9290 C C . HIS A 1 1334 ? 74.006 6.044 -4.615 1.00 93.66 1334 HIS X C 1
ATOM 9291 O O . HIS A 1 1334 ? 73.030 6.047 -5.367 1.00 93.76 1334 HIS X O 1
ATOM 9298 N N . ILE A 1 1335 ? 74.080 6.782 -3.510 1.00 90.87 1335 ILE X N 1
ATOM 9299 C CA . ILE A 1 1335 ? 73.015 7.693 -3.113 1.00 89.81 1335 ILE X CA 1
ATOM 9300 C C . ILE A 1 1335 ? 72.944 8.893 -4.048 1.00 92.81 1335 ILE X C 1
ATOM 9301 O O . ILE A 1 1335 ? 71.867 9.258 -4.522 1.00 90.75 1335 ILE X O 1
ATOM 9306 N N . ARG A 1 1336 ? 74.096 9.504 -4.310 1.00 92.42 1336 ARG X N 1
ATOM 9307 C CA . ARG A 1 1336 ? 74.152 10.697 -5.146 1.00 91.55 1336 ARG X CA 1
ATOM 9308 C C . ARG A 1 1336 ? 73.766 10.398 -6.590 1.00 90.67 1336 ARG X C 1
ATOM 9309 O O . ARG A 1 1336 ? 73.272 11.273 -7.299 1.00 90.78 1336 ARG X O 1
ATOM 9317 N N . THR A 1 1337 ? 73.996 9.163 -7.023 1.00 89.17 1337 THR X N 1
ATOM 9318 C CA . THR A 1 1337 ? 73.604 8.740 -8.363 1.00 88.73 1337 THR X CA 1
ATOM 9319 C C . THR A 1 1337 ? 72.085 8.688 -8.466 1.00 89.49 1337 THR X C 1
ATOM 9320 O O . THR A 1 1337 ? 71.513 8.913 -9.534 1.00 89.40 1337 THR X O 1
ATOM 9324 N N . VAL A 1 1338 ? 71.440 8.396 -7.342 1.00 93.11 1338 VAL X N 1
ATOM 9325 C CA . VAL A 1 1338 ? 69.985 8.349 -7.272 1.00 89.52 1338 VAL X CA 1
ATOM 9326 C C . VAL A 1 1338 ? 69.400 9.756 -7.244 1.00 86.20 1338 VAL X C 1
ATOM 9327 O O . VAL A 1 1338 ? 68.422 10.049 -7.933 1.00 86.06 1338 VAL X O 1
ATOM 9331 N N . ILE A 1 1339 ? 70.009 10.624 -6.442 1.00 86.08 1339 ILE X N 1
ATOM 9332 C CA . ILE A 1 1339 ? 69.568 12.008 -6.328 1.00 84.29 1339 ILE X CA 1
ATOM 9333 C C . ILE A 1 1339 ? 69.619 12.718 -7.675 1.00 86.62 1339 ILE X C 1
ATOM 9334 O O . ILE A 1 1339 ? 68.786 13.576 -7.967 1.00 88.67 1339 ILE X O 1
ATOM 9339 N N . ASN A 1 1340 ? 70.598 12.353 -8.495 1.00 90.10 1340 ASN X N 1
ATOM 9340 C CA . ASN A 1 1340 ? 70.740 12.932 -9.825 1.00 88.16 1340 ASN X CA 1
ATOM 9341 C C . ASN A 1 1340 ? 69.619 12.498 -10.762 1.00 87.13 1340 ASN X C 1
ATOM 9342 O O . ASN A 1 1340 ? 69.448 13.064 -11.841 1.00 87.06 1340 ASN X O 1
ATOM 9347 N N . ARG A 1 1341 ? 68.857 11.492 -10.344 1.00 87.19 1341 ARG X N 1
ATOM 9348 C CA . ARG A 1 1341 ? 67.742 10.994 -11.142 1.00 87.66 1341 ARG X CA 1
ATOM 9349 C C . ARG A 1 1341 ? 66.446 11.714 -10.791 1.00 90.75 1341 ARG X C 1
ATOM 9350 O O . ARG A 1 1341 ? 65.667 12.072 -11.677 1.00 86.65 1341 ARG X O 1
ATOM 9374 N N . ILE A 1 1344 ? 66.416 15.188 -12.563 1.00 86.13 1344 ILE X N 1
ATOM 9375 C CA . ILE A 1 1344 ? 66.119 15.064 -13.985 1.00 86.74 1344 ILE X CA 1
ATOM 9376 C C . ILE A 1 1344 ? 64.617 14.974 -14.254 1.00 87.08 1344 ILE X C 1
ATOM 9377 O O . ILE A 1 1344 ? 64.124 15.515 -15.245 1.00 86.57 1344 ILE X O 1
ATOM 9382 N N . THR A 1 1345 ? 63.892 14.310 -13.358 1.00 87.26 1345 THR X N 1
ATOM 9383 C CA . THR A 1 1345 ? 62.463 14.076 -13.553 1.00 89.69 1345 THR X CA 1
ATOM 9384 C C . THR A 1 1345 ? 61.587 15.069 -12.789 1.00 85.98 1345 THR X C 1
ATOM 9385 O O . THR A 1 1345 ? 60.530 15.473 -13.271 1.00 84.70 1345 THR X O 1
ATOM 9389 N N . ALA A 1 1346 ? 62.030 15.455 -11.597 1.00 85.96 1346 ALA X N 1
ATOM 9390 C CA . ALA A 1 1346 ? 61.250 16.335 -10.732 1.00 84.10 1346 ALA X CA 1
ATOM 9391 C C . ALA A 1 1346 ? 61.280 17.792 -11.195 1.00 83.06 1346 ALA X C 1
ATOM 9392 O O . ALA A 1 1346 ? 60.522 18.625 -10.698 1.00 77.63 1346 ALA X O 1
ATOM 9394 N N . PHE A 1 1347 ? 62.158 18.093 -12.145 1.00 82.95 1347 PHE X N 1
ATOM 9395 C CA . PHE A 1 1347 ? 62.283 19.448 -12.667 1.00 78.45 1347 PHE X CA 1
ATOM 9396 C C . PHE A 1 1347 ? 62.343 19.432 -14.189 1.00 78.79 1347 PHE X C 1
ATOM 9397 O O . PHE A 1 1347 ? 63.329 19.867 -14.782 1.00 78.02 1347 PHE X O 1
ATOM 9405 N N . PRO A 1 1348 ? 61.279 18.926 -14.827 1.00 79.28 1348 PRO X N 1
ATOM 9406 C CA . PRO A 1 1348 ? 61.218 18.826 -16.288 1.00 81.44 1348 PRO X CA 1
ATOM 9407 C C . PRO A 1 1348 ? 61.308 20.195 -16.951 1.00 85.22 1348 PRO X C 1
ATOM 9408 O O . PRO A 1 1348 ? 61.091 21.216 -16.296 1.00 82.41 1348 PRO X O 1
ATOM 9412 N N . SER A 1 1349 ? 61.627 20.209 -18.240 1.00 85.44 1349 SER X N 1
ATOM 9413 C CA . SER A 1 1349 ? 61.669 21.451 -18.999 1.00 86.76 1349 SER X CA 1
ATOM 9414 C C . SER A 1 1349 ? 60.256 21.951 -19.276 1.00 87.68 1349 SER X C 1
ATOM 9415 O O . SER A 1 1349 ? 59.948 23.125 -19.067 1.00 87.16 1349 SER X O 1
ATOM 9418 N N . SER A 1 1350 ? 59.397 21.051 -19.741 1.00 81.95 1350 SER X N 1
ATOM 9419 C CA . SER A 1 1350 ? 58.029 21.411 -20.085 1.00 85.26 1350 SER X CA 1
ATOM 9420 C C . SER A 1 1350 ? 57.020 20.532 -19.361 1.00 84.42 1350 SER X C 1
ATOM 9421 O O . SER A 1 1350 ? 57.372 19.489 -18.807 1.00 80.82 1350 SER X O 1
ATOM 9424 N N . PHE A 1 1351 ? 55.765 20.965 -19.368 1.00 81.12 1351 PHE X N 1
ATOM 9425 C CA . PHE A 1 1351 ? 54.676 20.158 -18.846 1.00 80.37 1351 PHE X CA 1
ATOM 9426 C C . PHE A 1 1351 ? 54.494 18.965 -19.765 1.00 80.46 1351 PHE X C 1
ATOM 9427 O O . PHE A 1 1351 ? 54.645 19.087 -20.980 1.00 79.44 1351 PHE X O 1
ATOM 9435 N N . ARG A 1 1352 ? 54.174 17.814 -19.185 1.00 78.96 1352 ARG X N 1
ATOM 9436 C CA . ARG A 1 1352 ? 53.951 16.605 -19.967 1.00 76.50 1352 ARG X CA 1
ATOM 9437 C C . ARG A 1 1352 ? 52.809 16.786 -20.963 1.00 76.85 1352 ARG X C 1
ATOM 9438 O O . ARG A 1 1352 ? 51.811 17.439 -20.663 1.00 81.80 1352 ARG X O 1
ATOM 9446 N N . LEU A 1 1353 ? 52.960 16.204 -22.148 1.00 72.11 1353 LEU X N 1
ATOM 9447 C CA . LEU A 1 1353 ? 51.938 16.307 -23.182 1.00 76.34 1353 LEU X CA 1
ATOM 9448 C C . LEU A 1 1353 ? 50.662 15.575 -22.783 1.00 80.88 1353 LEU X C 1
ATOM 9449 O O . LEU A 1 1353 ? 50.612 14.911 -21.748 1.00 82.94 1353 LEU X O 1
ATOM 9454 N N . PHE A 1 1354 ? 49.630 15.706 -23.610 1.00 79.63 1354 PHE X N 1
ATOM 9455 C CA . PHE A 1 1354 ? 48.373 15.003 -23.378 1.00 79.70 1354 PHE X CA 1
ATOM 9456 C C . PHE A 1 1354 ? 48.220 13.817 -24.323 1.00 77.16 1354 PHE X C 1
ATOM 9457 O O . PHE A 1 1354 ? 48.055 12.681 -23.881 1.00 75.32 1354 PHE X O 1
#

Solvent-accessible surface area: 56434 Å² total

Sequence (1192 aa):
KAETGVLNFLQKYPEYDGRDVTIAIFDSGVDPRATGLETLCDGKTVKVIERYDCSGCGDVDKKKVTPDENGEKAVRVGLKSFSDLLPSKVRNNIVAQAKLKHWDKPHKTATANASRKIVEFESQNPGEASKLPWDKKILKENLDFELELNSYEKVYGDIKTSYDCILFPTADGWLTIVDTTEQGDLDQALRIGEYSRTHETRNVDDFLSISVNVHDEGNVLEVVGSSPHGTHVSSIASGNHSSRDVDGVAPNAKIVSTIGDGRLGSETGTALVRATKVELCRDGRRIDVINSYGEHANWSNSGRIGELNEVVNKYGVVWVASAGNHGPALCTVGTPPDISQPSLIGVGAYVSPQEANVYTWTSRDPCIDGGQGVTVCAPGLNGTSAAPHVAGAVALLISGLKQQNIEYSPYSIKRAISVTATKLGYVDPFAQGHGLLNVEKAFEHLTEHRQSKDNLRFSVRVGNNADKGIHLRQGVQRNSIDYNVYIEPIFYNDKEADPKDKFNFNVRLNLIASQPWVQCGAFLDLSYGTRSIAVRVDPTGLQPGVHSAVIRAYDTDCVQKGSLFEIPVTVVQPHVLESDQNTPVFEPASSKGDNSVEFQPNTIQRDFILVPERATWAELRRITDPNRGEDIGKFFVHTNQLLPKQSCRKLETKIVSVGSENESIAFKVKSGRILELCIAKYWSNYGQSHLKYSLRFRGVEAHNPNAYVHAGRGIHKLEIEALVAEDVQPQLQLKNAEVVLKPTEAKISPLSATRDVIPDGRQVYQNLLAFNLNVAKAADVSIYAPIFNDLLYEAEFESQWLFDANKALVATGDAHSHTSFTKLDKGEYTIRLQVRHEKRDLLEKISEANLVASFKLTSPLTLDFYENYNQCIVGGRKYVSSPLRLSTRVLYIAPITQERLTKANLPAQCAWLSGNLVFPQDEVGRRVAQHPFTYILNPAEGKANADDYAESFRDFQCSQIVKCELEAEKIYNDVVAAHPKHLQANLLLIQNIESNQLKSQLPLTFVNAQKTSPPEAGESADKQKEDQKKVRSALERIVKLADKVIQETDSEALLSYYGLKNDTRADAAKIKTNDKQKNTLIEALSKKGIAVAKLAVLDDCIKDSLAEINELYTEIIKFVDANDSKAIQFALWHAYAHGHYGRYKYVVKLIEEKRTRDHFVELAAINGALGHEHIRTVINRITAFPSSFRLF

Foldseek 3Di:
DLLPQQHPCLCVVVLLLLAPAAEEEAAAKADCVPAFQVAFPVVPHHFQLAEAAQQQQQKWFPDKDFCVVPCQPDDADEDVVVAQLPPGIKDKTKFFCCLLAQVVVLVVPPPPPQPPLVPQDQDDDPDDDDPDDPPCNVVVVLSVLQVCSVVVVVCVSVFIFMWMKMKGQHPLGIWMFTCLPRPPNYPPGDTAHACNSPSVDWDDSPPKTWHWHADDVRRMIGIHTYDVLSHVLLQQLAGPPPDSPSGHLRRNHGYHYYQFRSQQSTHFLSSLLLSLVCCCLVVVNHHAEYEFAFFAFLDAQFFDSLVVCQCCQASQHAYFYEQAQADDPALARGVQPRHNDPSYAYEFEDADPVDAVDDTHRYFFCNLLNAGRAQEYAYACGSSGCSSNVRSLLSSLVSCCPVVPFDAGSLLLSQLQLLQEDADPLADPRSHHSYHGHRSRSSVLCVPCSPPQLSWDKQKAWDVSGRQAAEAFFDAQQAKDKIKIKIWTARRHHADVDPDDPQQPWFKKFKDKFDDQKDWGGIDTRSPTIDITMMMGHCNPPDADKDWIKIFMARPPPRVSDGSDIHIHMHGHADEFDADPPWTKDWPDADPHRRFAKAFQRDKDKHKHFAAAQFWKKKKKAWADPDPDFAKFKKDWWKFWRDDSGIRPPAIDDIDIHYHPDMDMIATDDHGGMMITIMHGRDGVDGMITDTMMMTTWHKFFDDDPPLEELPPWKDKGWMFTRAKFFWDKWWWQFKFKDKWWFPFWDKAFDDPTRQANPPGQTKIKTKTKTKDFAAAKFWKFKFFVVFASGRTSDPWSRWKKADPQLFDQHDDGHPRNPPTRIDFGDMMMMMIIIMDRDRVVSVVCGGGMMMMITGFPGTDIWFKAQDPVCQVVVHDTDDTDMDGGDIGMIITGRDDPVVVVVSVHDVPTFKTKTWMAIGPPPVCRVHSTDIHIYGYDDDDDDADPVNVVVVVLVVLLVPLQPDQLVVVVSLVVSCVSPVLPLSSLLSSLNNLCVNQHDDAADLVLLVVLDDPPPDDPVVSCVNVVSLLVSLVVSLVSLVSLAPSLPVPVVLCCPVVPPCQCVVVPVPSSDPVVCVSLLSNLLSLQSNLVSVLSNCSVVVHLPVVLVCLVVSQVVNCSPPHCLDPSRLRSVSSNCVSVVSLSVLVSLVSVCSHPNDVSSLVVPLSSCVVVVPVSSSVSSPSSNSNGPHNSDD

B-factor: mean 92.18, std 23.18, range [46.26, 230.65]

Secondary structure (DSSP, 8-state):
--TTTT-SSGGGSTT-SSTT-EEE--SS---TTSTTSS--TTSSS-S--B---TTSTTEE--EE---TT----S-----S--SS-TTS--EEEEEE-SSSS-TT-GGG---SSSTTTT--------S-SSS--TTTHHHHHHHHHHH--HHHHTTGGG---EEEEEEE--SSS-EEEE-SSSS--SS-SEEEE-TTTT----EESSS-EEEEEEEGGGTEEEEE---HHHHHHHHHH----SSSSS--S-TT-EEE---S-TTT----HHHHHH-----TTTTT----EE-------S-SS--HHHH--HHHHTS--EEEEE--S--SSSS-PPTTT-SSSS-EEEEEEE----------PPPPS--SSSS--EEEEEE-------HHHHHHHHHHHHHHHHHTT----HHHHHHHHHTTSB--TTS-TTTSSSSB--HHHHHHHHHTTTT-TT--EEEEEETTTTBSSEEE-SS---S-EEEEEEEEEE-SS-S-SSSTT-S----EEEEEESSTTEEE-S-EE-TTS-EEEEEEE-GGG--SEEEEEEEEEEESS-TTS--SEEEEEEEEEPBP---SSSS-EE-PPPSSS---EEE-SS--EEEEEEPPTT--EEEE--B-SS--TT-EEEEEEEEEE--TT--GGGSB--EEEEESSS----EE--TTSEEEEEEEE---SSS-EEE---EEEE-EEE-STTTT--TTS--EEEEEEESS-EEEEEEEEEEEEEEEE--S-EEEEE--SSSSEETTTEEPEEEEEEEEEEESS-EEEEEE-TTTTT-SSS-SSS----B-TTS-B-----SS-TT--EEE-SEEEEEEEEEEES-HHHHGGGTT--EEEEEEEEEEEEEP-BSSHHHHHTT-S----EEE-SSEEEEEEPPPPHHHHHTTT--TTEEEEEEEEEEES-HHHHHH--EEEEEEPPP------HHHHHHHHHHHHHHHHTTS----HHHHHHHHHH-TT-THHHHHHHHHHHHHSS----HHHHHHTTS---SS-TTHHHHTTHHHHHHHHHHHHHHHHHHHTT-HHHHTTTSTT--STHHHH-SSS--S---HHHHHHHHHHHHHHHHHHHHHHHHT-SGGGHHHHHHHHHHHTTSS-TTSTTTHHHHHHHHHHHT-S---HHHHHHHHHT--HHHHHHHHHHHHHHS-HHHHHHHT---SS-SS----

Nearest PDB structures (foldseek):
  3lxu-assembly1_X-2  TM=1.001E+00  e=0.000E+00  Drosophila melanogaster
  3ti7-assembly1_A  TM=7.648E-01  e=9.427E-07  Dichelobacter nodosus VCS1703A
  8d9f-assembly1_A  TM=1.966E-01  e=8.307E-01  Candidatus Scalindua brodae
  3zx6-assembly1_B  TM=2.765E-01  e=3.457E+00  Archaeoglobus fulgidus DSM 4304
  7usm-assembly1_A  TM=1.592E-01  e=4.270E-01  Homo sapiens

Radius of gyration: 37.65 Å; Cα contacts (8 Å, |Δi|>4): 2553; chains: 1; bounding box: 94×103×94 Å